Protein 4J1J (pdb70)

Nearest PDB structures (foldseek):
  4j1j-assembly1_D  TM=1.004E+00  e=3.277E-39  Leanyer virus
  3zl9-assembly1_D  TM=9.565E-01  e=1.093E-24  Schmallenberg virus
  3zl9-assembly1_B  TM=9.516E-01  e=1.833E-24  Schmallenberg virus
  3zl9-assembly1_C  TM=9.190E-01  e=1.093E-24  Schmallenberg virus
  3zl9-assembly1_A  TM=9.174E-01  e=1.344E-24  Schmallenberg virus

Radius of gyration: 32.78 Å; Cα contacts (8 Å, |Δi|>4): 1338; chains: 4; bounding box: 75×78×81 Å

Sequence (928 aa):
DFIYDDRPAAVSSTFNPEKGYMDFITAYGKNINADNVRIFFLNHKKAKDSLKGSPKVEVDLQFGTLRVKVVNNHNPRNRDNPVADNAITLHRLSGYLAKWCFDEIDHGQIEEAEVKSKVVIPLAEAKGCKWGDGVALYLAFAPGAEMFLKDFEFYPLAIDIQRVVKDGMDITFMRKVLKQRYGTKTADDWMISEVTAIQSAVKVVAKLPWAKAGFTAAAKNFLAKFNISVTGPDFIYDDRPAAVSSTFNPEKGYMDFITAYGKNINADNVRIFFLNHKKAKDSLKGSPKVEVDLQFGTLRVKVVNNHNPRNRDNPVADNAITLHRLSGYLAKWCFDEIDHGQIEEAEVKSKVVIPLAEAKGCKWGDGVALYLAFAPGAEMFLKDFEFYPLAIDIQRVVKDGMDITFMRKVLKQRYGTKTADDWMISEVTAIQSAVKVVAKLPWAKAGFTAAAKNFLAKFNISVPDFIYDDRPAAVSSTFNPEKGYMDFITAYGKNINADNVRIFFLNHKKAKDSLKGSPKVEVDLQFGTLRVKVVNNHNPRNRDNPVADNAITLHRLSGYLAKWCFDEIDHGQIEEAEVKSKVVIPLAEAKGCKWGDGVALYLAFAPGAEMFLKDFEFYPLAIDIQRVVKDGMDITFMRKVLKQRYGTKTADDWMISEVTAIQSAVKVVAKLPWAKAGFTAAAKNFLAKFNISVSTGPDFIYDDRPAAVSSTFNPEKGYMDFITAYGKNINADNVRIFFLNHKKAKDSLKGSPKVEVDLQFGTLRVKVVNNHNPRNRDNPVADNAITLHRLSGYLAKWCFDEIDHGQIEEAEVKSKVVIPLAEAKGCKWGDGVALYLAFAPGAEMFLKDFEFYPLAIDIQRVVKDGMDITFMRKVLKQRYGTKTADDWMISEVTAIQSAVKVVAKLPWAKAGFTAAAKNFLAKFNISV

InterPro domains:
  IPR001784 Bunyavirus nucleocapsid (N) protein [PF00952] (9-234)
  IPR001784 Bunyavirus nucleocapsid (N) protein [PIRSF003947] (6-234)
  IPR043011 Bunyavirus nucleocapsid (N) , C-terminal domain [G3DSA:1.10.472.180] (133-235)
  IPR043012 Bunyavirus nucleocapsid (N) , N-terminal domain [G3DSA:1.20.142.20] (1-132)

CATH classification: 1.20.142.20 (+1 more: 1.10.472.180)

Solvent-accessible surface area: 46114 Å² total; per-residue (Å²): 108,124,75,134,12,96,127,82,80,94,145,101,100,116,44,60,22,94,126,6,22,126,57,4,52,117,74,51,25,200,70,12,56,10,45,3,0,17,0,0,9,40,5,26,130,83,0,81,72,29,0,107,62,8,104,94,76,112,0,18,0,34,0,16,88,1,71,0,128,0,32,0,59,46,18,47,185,11,163,76,45,126,55,54,59,113,13,19,8,0,80,29,0,0,0,2,0,0,18,27,0,56,45,33,22,118,132,28,156,131,57,57,58,79,1,71,80,62,4,29,2,60,81,0,93,64,48,20,1,138,26,74,64,25,33,13,4,0,0,6,4,3,33,0,0,23,18,6,1,115,29,0,92,0,24,7,0,0,4,23,4,12,61,18,73,126,73,60,36,67,42,63,132,0,77,144,2,8,148,39,139,40,50,128,70,64,10,79,65,0,6,128,52,31,25,95,36,0,100,63,3,31,147,43,1,60,162,14,50,17,77,85,7,59,23,78,72,31,6,46,85,1,0,58,110,22,133,6,98,47,165,48,44,59,53,117,12,85,39,108,46,70,76,124,107,80,124,50,78,18,93,128,7,16,111,56,5,41,93,74,55,28,187,70,14,58,4,53,4,0,31,8,0,9,31,6,36,144,18,0,97,54,20,0,94,65,6,90,99,89,111,0,23,0,36,0,16,82,1,126,1,143,0,19,0,52,39,23,91,110,23,180,41,37,100,47,49,59,120,15,16,8,3,65,23,0,0,0,2,0,0,20,26,0,52,42,35,17,121,127,19,155,141,56,60,59,67,0,72,91,64,1,45,0,56,86,0,76,61,36,26,0,131,18,74,73,26,32,11,6,1,0,4,14,3,26,0,0,18,13,7,1,123,44,0,89,0,25,6,0,0,13,33,5,11,72,15,64,132,59,61,39,79,37,61,143,0,103,92,2,13,164,32,134,30,48,118,62,73,15,94,56,0,2,113,65,33,37,111,32,0,100,59,2,30,117,56,1,56,150,22,67,18,62,97,30,67,26,83,76,26,2,38,84,1,0,64,116,17,122,8,101,32,73,62,63,96,20,96,58,67,105,102,80,144,90,78,109,43,66,20,84,113,5,17,108,52,4,54,118,66,32,27,190,56,13,58,3,60,3,0,28,11,0,10,36,6,27,133,97,0,88,58,34,0,121,59,8,81,98,99,103,0,31,0,38,0,17,90,0,91,0,127,0,27,2,50,48,10,73,167,55,118,90,26,125,65,55,55,111,16,14,10,1,67,29,0,0,0,2,0,0,15,25,0,52,43,36,17,116,128,16,154,138,56,55,61,69,1,67,85,61,2,43,0,54,87,0,66,43,49,14,0,132,26,78,76,25,33,9,6,0,0,5,15,3,31,0,0,20,12,5,1,112,38,0,90,1,25,8,0,0,10,25,2,25,88,15,72,135,71,60,22,73,54,60,140,0,164,91,3,13,108,23,141,24,55,136,58,61,8,83,60,0,5,134,58,37,28,106,46,0,84,65,3,26,151,59,1,52,182,21,54,26,0,78,8,67,17,82,86,27,2,74,81,1,3,60,107,15,143,14,97,50,151,112,44,41,57,57,107,21,94,24,67,67,52,75,143,76,92,97,46,60,14,92,113,7,23,123,54,3,51,100,72,24,27,188,80,15,51,3,55,3,0,40,11,0,13,60,12,24,137,70,1,88,48,44,4,130,60,27,112,120,89,113,6,27,1,25,0,26,87,0,74,0,136,1,28,1,46,57,16,85,197,11,152,27,87,78,55,57,53,120,13,17,9,3,69,30,0,0,0,2,0,0,19,25,0,52,44,38,17,123,126,18,142,130,53,68,60,65,1,68,85,69,1,43,3,64,80,0,80,53,40,22,0,144,24,78,69,27,32,8,6,0,0,6,16,2,36,0,0,17,12,6,1,106,39,0,92,2,23,5,0,0,7,23,2,13,76,17,80,102,65,62,30,67,26,39,136,0,100,95,1,15,138,28,126,26,47,142,59,56,7,95,59,0,6,106,52,30,16,102,34,0,85,63,4,25,131,60,0,40,147,15,52,3,47,86,14,52,23,74,77,33,3,77,90,3,0,53,118,23,142,9,107,21

Foldseek 3Di:
DPDDDDDDDDDDDPAALVVLLVLVCVVFVVPDALQLLQQLLVCLVVVLVVLLVDPDQWDWDGRPNGTDTAGRCNHPNNVSDDADSNHHHSLSVQLSSLVVLLVQCVVDDVSVCSNLVRHDHCQQLLQPHHCVLDSLLRSLSTRNVLLACQSSQVLVVLVVVCCCVPVVDDCVVNVVSQQHAHVPHGNVGCVPVVVPSNVVSNVSSVPTCGVPHPADPVRQVVCVVVVDHD/DDDPDDDDLAADPDDDDAALVVLLVLVCVVFVVPDALQLLQQLLVCLVVVLVVLLVDPDQWDWDGRPNGTDIAGRCRHPPNVSDDADSNHHHSLSVQLSSLVVLLVQLVVDDVSVCRNLVRHDHVQCVLQPHHCVLDSLLSSLSTRNVLLACQSSQNQVVLVVVCCCVPVVDPCVVNVVSLQHAHVPHGSVGCVPVVVVSNVVSNVSSVPINGNVHPADVVRQVVCVVVVHHD/DPDDDDDLDDDDDDPAALVVLLVLVCVVQVVPDALQLQQQLLVCLVVVLVVLLVDPDQWDWDQRPNGTDIAGRLRHPVRVRPDDDSNGHHSLSVQQSSLVVLLVLCVVDDVSVVSNLVRHDRLQCVQLPHHCVLDSLQRSLSTRNVLLACQSSQVLVVLLVVCCCVPVVDPCVVNVVSQQHAHVPHGSVGCVPVPVVSNVVSNVSSVPTNHQSDDDDPVRCVVVVVVVDDD/DPDDPDDDDALPPDDPPPAALVVLLVLVCVVFVVPDALQQQQQLLVCLVVVLVVLLPDDDQWDWDDRPNGIDTAGRCRHPPNVSDPADNNGHHSLSVQQSSLVVLLVQCVVDDVSVCSNQVRHDRVQLVLQPHHCVLDSLLSSLSTRNVLLACQSSQNNVVLVLVCCCVPVVDDCVVNVVSQQHAHVPHGSVGCVPVVVPSNVVSNVSSVPINGNVPPDPPVRCVVCVVVVHHD

Secondary structure (DSSP, 8-state):
---SEEE-----SS-----HHHHHHHHHHHHGGG--HHHHHHHHHHHHHHHHHHHH---SEEEEEETTEEEEEE----STT------TT---HHHHHHHHHHHHHHHHHT-HHHHHHHHHH---HHHHTTT--GGG-HHHHHHTSTTGGGGTTTTTTHHHHHHHHHHHHH---GGGGTTTTT--BTTB-HHHHHHH-HHHHHHHHHHHHTS-GGGTT--HHHHHHHHTTT---/--EEE------PPP---HHHHHHHHHHHHGGG--HHHHHHHHHHHHHHHHHHHH---SEEEEEETTEEEEEE---STTTTTS---TT---HHHHHHHHHHHHHHHHHT-HHHHHHHHHH---HHHHTTT--GGG-HHHHHHTSTTGGGGTTTTTTHHHHHHHHHHHTT---GGGGTTTTT--BTTB-HHHHHHH-HHHHHHHHHHHHTS--SSS---HHHHHHHHTTT---/----SEEE------S-----HHHHHHHHHHHHGGG--HHHHHHHHHHHHHHHHHHHH---SEEEEEETTEEEEEE--SSTTGGGS---TT---HHHHHHHHHHHHHHHHHT-HHHHHHHHHH---HHHHTTT--GGG-HHHHHTTSTTGGGGTTTTTTHHHHHHHHHHHTT---GGGGTTTTS--BTTB-HHHHHHH-HHHHHHHHHHHHTS-GGGTT--HHHHHHHHTTT---/--EEE-----------HHHHHHHHHHHHGGG--HHHHHHHHHHHHHHHHHHHH---SEEEEEETTEEEEEE--SSTTTTT----TT---HHHHHHHHHHHHHHHHHT-HHHHHHHHHH---HHHHTTT--GGG-HHHHHHTSTTGGGGTTTTTTHHHHHHHHHHHTT---GGGGTTTTS--BTTB-HHHHHHHTHHHHHHHHHHHHTS-GGGTT--HHHHHHHHTTT---

Structure (mmCIF, N/CA/C/O backbone):
data_4J1J
#
_entry.id   4J1J
#
_cell.length_a   50.403
_cell.length_b   73.199
_cell.length_c   77.905
_cell.angle_alpha   70.89
_cell.angle_beta   82.54
_cell.angle_gamma   73.73
#
_symmetry.space_group_name_H-M   'P 1'
#
loop_
_entity.id
_entity.type
_entity.pdbx_description
1 polymer Nucleocapsid
2 polymer "DNA (5'-D(P*AP*CP*CP*AP*AP*AP*CP*AP*AP*CP*CP*CP*AP*CP*CP*CP*A)-3')"
3 water water
#
loop_
_atom_site.group_PDB
_atom_site.id
_atom_site.type_symbol
_atom_site.label_atom_id
_atom_site.label_alt_id
_atom_site.label_comp_id
_atom_site.label_asym_id
_atom_site.label_entity_id
_atom_site.label_seq_id
_atom_site.pdbx_PDB_ins_code
_atom_site.Cartn_x
_atom_site.Cartn_y
_atom_site.Cartn_z
_atom_site.occupancy
_atom_site.B_iso_or_equiv
_atom_site.auth_seq_id
_atom_site.auth_comp_id
_atom_site.auth_asym_id
_atom_site.auth_atom_id
_atom_site.pdbx_PDB_model_num
ATOM 1 N N . ASP A 1 6 ? -49.246 5.177 9.269 1.00 93.05 6 ASP D N 1
ATOM 2 C CA . ASP A 1 6 ? -48.083 4.343 8.996 1.00 96.39 6 ASP D CA 1
ATOM 3 C C . ASP A 1 6 ? -46.808 5.136 9.269 1.00 88.94 6 ASP D C 1
ATOM 4 O O . ASP A 1 6 ? -46.767 6.337 9.012 1.00 88.20 6 ASP D O 1
ATOM 9 N N . PHE A 1 7 ? -45.786 4.502 9.839 1.00 84.41 7 PHE D N 1
ATOM 10 C CA . PHE A 1 7 ? -45.897 3.205 10.487 1.00 88.05 7 PHE D CA 1
ATOM 11 C C . PHE A 1 7 ? -45.498 3.466 11.931 1.00 86.66 7 PHE D C 1
ATOM 12 O O . PHE A 1 7 ? -45.859 2.719 12.839 1.00 92.29 7 PHE D O 1
ATOM 20 N N . ILE A 1 8 ? -44.755 4.551 12.122 1.00 78.89 8 ILE D N 1
ATOM 21 C CA . ILE A 1 8 ? -44.380 5.038 13.442 1.00 75.30 8 ILE D CA 1
ATOM 22 C C . ILE A 1 8 ? -44.446 6.559 13.318 1.00 68.98 8 ILE D C 1
ATOM 23 O O . ILE A 1 8 ? -43.993 7.123 12.319 1.00 69.43 8 ILE D O 1
ATOM 28 N N . TYR A 1 9 ? -44.983 7.228 14.333 1.00 65.85 9 TYR D N 1
ATOM 29 C CA . TYR A 1 9 ? -45.288 8.652 14.233 1.00 65.58 9 TYR D CA 1
ATOM 30 C C . TYR A 1 9 ? -44.635 9.373 15.396 1.00 72.34 9 TYR D C 1
ATOM 31 O O . TYR A 1 9 ? -44.562 8.849 16.508 1.00 74.17 9 TYR D O 1
ATOM 40 N N . ASP A 1 10 ? -44.183 10.591 15.126 1.00 68.19 10 ASP D N 1
ATOM 41 C CA . ASP A 1 10 ? -43.397 11.352 16.079 1.00 67.05 10 ASP D CA 1
ATOM 42 C C . ASP A 1 10 ? -43.746 12.824 15.901 1.00 68.72 10 ASP D C 1
ATOM 43 O O . ASP A 1 10 ? -43.947 13.295 14.775 1.00 64.24 10 ASP D O 1
ATOM 48 N N . ASP A 1 11 ? -43.867 13.533 17.021 1.00 66.60 11 ASP D N 1
ATOM 49 C CA . ASP A 1 11 ? -44.505 14.835 17.013 1.00 61.27 11 ASP D CA 1
ATOM 50 C C . ASP A 1 11 ? -43.869 15.851 17.970 1.00 62.92 11 ASP D C 1
ATOM 51 O O . ASP A 1 11 ? -43.006 15.518 18.787 1.00 68.40 11 ASP D O 1
ATOM 56 N N . ARG A 1 12 ? -44.288 17.089 17.785 1.00 59.99 12 ARG D N 1
ATOM 57 C CA . ARG A 1 12 ? -43.871 18.137 18.671 1.00 63.12 12 ARG D CA 1
ATOM 58 C C . ARG A 1 12 ? -44.574 18.112 20.001 1.00 69.57 12 ARG D C 1
ATOM 59 O O . ARG A 1 12 ? -45.768 17.878 20.087 1.00 76.78 12 ARG D O 1
ATOM 67 N N . PRO A 1 13 ? -43.813 18.397 21.037 1.00 73.96 13 PRO D N 1
ATOM 68 C CA . PRO A 1 13 ? -44.351 18.645 22.382 1.00 77.17 13 PRO D CA 1
ATOM 69 C C . PRO A 1 13 ? -44.697 20.129 22.563 1.00 74.53 13 PRO D C 1
ATOM 70 O O . PRO A 1 13 ? -45.521 20.632 21.799 1.00 69.89 13 PRO D O 1
ATOM 74 N N . ALA A 1 14 ? -44.100 20.798 23.555 1.00 80.11 14 ALA D N 1
ATOM 75 C CA . ALA A 1 14 ? -44.064 22.271 23.606 1.00 75.37 14 ALA D CA 1
ATOM 76 C C . ALA A 1 14 ? -43.038 22.802 24.627 1.00 75.37 14 ALA D C 1
ATOM 77 O O . ALA A 1 14 ? -42.116 22.088 25.011 1.00 79.23 14 ALA D O 1
ATOM 79 N N . ALA A 1 15 ? -43.190 24.065 25.032 1.00 79.49 15 ALA D N 1
ATOM 80 C CA . ALA A 1 15 ? -42.305 24.717 26.013 1.00 79.70 15 ALA D CA 1
ATOM 81 C C . ALA A 1 15 ? -43.079 25.562 27.041 1.00 87.66 15 ALA D C 1
ATOM 82 O O . ALA A 1 15 ? -43.387 26.723 26.771 1.00 87.24 15 ALA D O 1
ATOM 84 N N . VAL A 1 16 ? -43.398 25.002 28.208 1.00 84.03 16 VAL D N 1
ATOM 85 C CA . VAL A 1 16 ? -44.197 25.730 29.202 1.00 83.09 16 VAL D CA 1
ATOM 86 C C . VAL A 1 16 ? -43.447 25.954 30.536 1.00 86.40 16 VAL D C 1
ATOM 87 O O . VAL A 1 16 ? -42.493 25.239 30.842 1.00 90.09 16 VAL D O 1
ATOM 91 N N . SER A 1 17 ? -43.883 26.949 31.313 1.00 79.48 17 SER D N 1
ATOM 92 C CA . SER A 1 17 ? -43.248 27.329 32.578 1.00 79.70 17 SER D CA 1
ATOM 93 C C . SER A 1 17 ? -44.003 26.737 33.776 1.00 82.93 17 SER D C 1
ATOM 94 O O . SER A 1 17 ? -45.208 26.497 33.704 1.00 84.93 17 SER D O 1
ATOM 97 N N . SER A 1 18 ? -43.312 26.589 34.908 1.00 81.53 18 SER D N 1
ATOM 98 C CA . SER A 1 18 ? -43.854 25.895 36.094 1.00 80.31 18 SER D CA 1
ATOM 99 C C . SER A 1 18 ? -44.581 26.763 37.113 1.00 77.90 18 SER D C 1
ATOM 100 O O . SER A 1 18 ? -44.026 27.697 37.663 1.00 77.87 18 SER D O 1
ATOM 103 N N . THR A 1 19 ? -45.836 26.424 37.354 1.00 68.66 19 THR D N 1
ATOM 104 C CA . THR A 1 19 ? -46.632 27.105 38.353 1.00 70.17 19 THR D CA 1
ATOM 105 C C . THR A 1 19 ? -46.737 26.322 39.661 1.00 67.32 19 THR D C 1
ATOM 106 O O . THR A 1 19 ? -47.313 26.807 40.624 1.00 59.08 19 THR D O 1
ATOM 110 N N . PHE A 1 20 ? -46.176 25.119 39.685 1.00 66.33 20 PHE D N 1
ATOM 111 C CA . PHE A 1 20 ? -46.424 24.172 40.748 1.00 57.93 20 PHE D CA 1
ATOM 112 C C . PHE A 1 20 ? -45.974 24.695 42.103 1.00 56.89 20 PHE D C 1
ATOM 113 O O . PHE A 1 20 ? -44.876 25.189 42.268 1.00 55.32 20 PHE D O 1
ATOM 121 N N . ASN A 1 21 ? -46.870 24.568 43.066 1.00 51.56 21 ASN D N 1
ATOM 122 C CA . ASN A 1 21 ? -46.644 24.960 44.451 1.00 51.43 21 ASN D CA 1
ATOM 123 C C . ASN A 1 21 ? -46.813 23.774 45.390 1.00 51.62 21 ASN D C 1
ATOM 124 O O . ASN A 1 21 ? -47.918 23.258 45.552 1.00 51.53 21 ASN D O 1
ATOM 129 N N . PRO A 1 22 ? -45.707 23.338 46.007 1.00 50.82 22 PRO D N 1
ATOM 130 C CA . PRO A 1 22 ? -45.651 22.152 46.869 1.00 49.79 22 PRO D CA 1
ATOM 131 C C . PRO A 1 22 ? -46.617 22.241 48.046 1.00 49.05 22 PRO D C 1
ATOM 132 O O . PRO A 1 22 ? -47.138 21.214 48.473 1.00 41.73 22 PRO D O 1
ATOM 136 N N . GLU A 1 23 ? -46.828 23.442 48.574 1.00 51.97 23 GLU D N 1
ATOM 137 C CA . GLU A 1 23 ? -47.761 23.637 49.681 1.00 52.31 23 GLU D CA 1
ATOM 138 C C . GLU A 1 23 ? -49.194 23.336 49.252 1.00 46.89 23 GLU D C 1
ATOM 139 O O . GLU A 1 23 ? -49.942 22.645 49.953 1.00 49.39 23 GLU D O 1
ATOM 145 N N . LYS A 1 24 ? -49.558 23.840 48.079 1.00 49.38 24 LYS D N 1
ATOM 146 C CA . LYS A 1 24 ? -50.892 23.653 47.528 1.00 48.36 24 LYS D CA 1
ATOM 147 C C . LYS A 1 24 ? -51.076 22.179 47.179 1.00 48.31 24 LYS D C 1
ATOM 148 O O . LYS A 1 24 ? -52.109 21.571 47.486 1.00 48.78 24 LYS D O 1
ATOM 154 N N . GLY A 1 25 ? -50.055 21.611 46.544 1.00 46.43 25 GLY D N 1
ATOM 155 C CA . GLY A 1 25 ? -50.052 20.205 46.185 1.00 47.81 25 GLY D CA 1
ATOM 156 C C . GLY A 1 25 ? -50.229 19.305 47.395 1.00 49.47 25 GLY D C 1
ATOM 157 O O . GLY A 1 25 ? -50.966 18.317 47.339 1.00 51.61 25 GLY D O 1
ATOM 158 N N . TYR A 1 26 ? -49.543 19.650 48.485 1.00 47.90 26 TYR D N 1
ATOM 159 C CA . TYR A 1 26 ? -49.616 18.887 49.731 1.00 39.64 26 TYR D CA 1
ATOM 160 C C . TYR A 1 26 ? -50.998 18.986 50.346 1.00 44.83 26 TYR D C 1
ATOM 161 O O . TYR A 1 26 ? -51.556 17.978 50.766 1.00 43.65 26 TYR D O 1
ATOM 170 N N . MET A 1 27 ? -51.533 20.201 50.420 1.00 47.95 27 MET D N 1
ATOM 171 C CA . MET A 1 27 ? -52.848 20.416 51.021 1.00 42.72 27 MET D CA 1
ATOM 172 C C . MET A 1 27 ? -53.913 19.618 50.258 1.00 50.64 27 MET D C 1
ATOM 173 O O . MET A 1 27 ? -54.770 18.949 50.857 1.00 49.54 27 MET D O 1
ATOM 178 N N . ASP A 1 28 ? -53.829 19.674 48.930 1.00 53.71 28 ASP D N 1
ATOM 179 C CA . ASP A 1 28 ? -54.741 18.936 48.063 1.00 52.91 28 ASP D CA 1
ATOM 180 C C . ASP A 1 28 ? -54.592 17.430 48.288 1.00 53.99 28 ASP D C 1
ATOM 181 O O . ASP A 1 28 ? -55.585 16.703 48.392 1.00 55.42 28 ASP D O 1
ATOM 186 N N . PHE A 1 29 ? -53.342 16.974 48.366 1.00 51.04 29 PHE D N 1
ATOM 187 C CA . PHE A 1 29 ? -53.041 15.554 48.553 1.00 48.08 29 PHE D CA 1
ATOM 188 C C . PHE A 1 29 ? -53.614 15.042 49.870 1.00 47.67 29 PHE D C 1
ATOM 189 O O . PHE A 1 29 ? -54.169 13.943 49.930 1.00 47.95 29 PHE D O 1
ATOM 197 N N . ILE A 1 30 ? -53.475 15.845 50.920 1.00 46.41 30 ILE D N 1
ATOM 198 C CA . ILE A 1 30 ? -53.996 15.499 52.240 1.00 42.72 30 ILE D CA 1
ATOM 199 C C . ILE A 1 30 ? -55.520 15.451 52.200 1.00 50.52 30 ILE D C 1
ATOM 200 O O . ILE A 1 30 ? -56.139 14.586 52.824 1.00 52.82 30 ILE D O 1
ATOM 205 N N . THR A 1 31 ? -56.123 16.379 51.460 1.00 52.70 31 THR D N 1
ATOM 206 C CA . THR A 1 31 ? -57.577 16.400 51.347 1.00 48.40 31 THR D CA 1
ATOM 207 C C . THR A 1 31 ? -58.062 15.138 50.634 1.00 49.57 31 THR D C 1
ATOM 208 O O . THR A 1 31 ? -59.100 14.578 50.987 1.00 63.76 31 THR D O 1
ATOM 212 N N . ALA A 1 32 ? -57.299 14.682 49.644 1.00 49.02 32 ALA D N 1
ATOM 213 C CA . ALA A 1 32 ? -57.725 13.546 48.828 1.00 49.40 32 ALA D CA 1
ATOM 214 C C . ALA A 1 32 ? -57.437 12.165 49.430 1.00 53.61 32 ALA D C 1
ATOM 215 O O . ALA A 1 32 ? -58.196 11.224 49.197 1.00 56.58 32 ALA D O 1
ATOM 217 N N . TYR A 1 33 ? -56.361 12.039 50.205 1.00 55.01 33 TYR D N 1
ATOM 218 C CA . TYR A 1 33 ? -55.925 10.719 50.672 1.00 47.91 33 TYR D CA 1
ATOM 219 C C . TYR A 1 33 ? -55.679 10.608 52.181 1.00 45.48 33 TYR D C 1
ATOM 220 O O . TYR A 1 33 ? -55.352 9.531 52.676 1.00 46.25 33 TYR D O 1
ATOM 229 N N . GLY A 1 34 ? -55.845 11.708 52.908 1.00 40.55 34 GLY D N 1
ATOM 230 C CA . GLY A 1 34 ? -55.440 11.771 54.305 1.00 41.29 34 GLY D CA 1
ATOM 231 C C . GLY A 1 34 ? -56.062 10.778 55.273 1.00 46.91 34 GLY D C 1
ATOM 232 O O . GLY A 1 34 ? -55.480 10.476 56.316 1.00 47.32 34 GLY D O 1
ATOM 233 N N . LYS A 1 35 ? -57.238 10.262 54.931 1.00 47.57 35 LYS D N 1
ATOM 234 C CA . LYS A 1 35 ? -57.952 9.339 55.810 1.00 49.05 35 LYS D CA 1
ATOM 235 C C . LYS A 1 35 ? -57.202 8.019 55.976 1.00 50.10 35 LYS D C 1
ATOM 236 O O . LYS A 1 35 ? -57.307 7.361 57.012 1.00 56.73 35 LYS D O 1
ATOM 242 N N . ASN A 1 36 ? -56.426 7.646 54.964 1.00 44.79 36 ASN D N 1
ATOM 243 C CA . ASN A 1 36 ? -55.713 6.377 54.993 1.00 47.10 36 ASN D CA 1
ATOM 244 C C . ASN A 1 36 ? -54.211 6.563 55.180 1.00 43.33 36 ASN D C 1
ATOM 245 O O . ASN A 1 36 ? -53.434 5.626 54.993 1.00 41.01 36 ASN D O 1
ATOM 250 N N . ILE A 1 37 ? -53.802 7.769 55.561 1.00 36.54 37 ILE D N 1
ATOM 251 C CA . ILE A 1 37 ? -52.403 8.007 55.885 1.00 40.25 37 ILE D CA 1
ATOM 252 C C . ILE A 1 37 ? -52.211 7.825 57.380 1.00 39.88 37 ILE D C 1
ATOM 253 O O . ILE A 1 37 ? -52.819 8.524 58.192 1.00 39.29 37 ILE D O 1
ATOM 258 N N . ASN A 1 38 ? -51.364 6.864 57.727 1.00 37.31 38 ASN D N 1
ATOM 259 C CA . ASN A 1 38 ? -50.983 6.603 59.105 1.00 38.52 38 ASN D CA 1
ATOM 260 C C . ASN A 1 38 ? -49.532 6.148 59.150 1.00 45.57 38 ASN D C 1
ATOM 261 O O . ASN A 1 38 ? -48.938 5.859 58.111 1.00 40.87 38 ASN D O 1
ATOM 266 N N . ALA A 1 39 ? -48.966 6.083 60.349 1.00 39.14 39 ALA D N 1
ATOM 267 C CA . ALA A 1 39 ? -47.552 5.763 60.510 1.00 38.15 39 ALA D CA 1
ATOM 268 C C . ALA A 1 39 ? -47.185 4.400 59.924 1.00 38.79 39 ALA D C 1
ATOM 269 O O . ALA A 1 39 ? -46.074 4.206 59.432 1.00 37.45 39 ALA D O 1
ATOM 271 N N . ASP A 1 40 ? -48.126 3.462 59.984 1.00 44.51 40 ASP D N 1
ATOM 272 C CA . ASP A 1 40 ? -47.911 2.116 59.465 1.00 44.38 40 ASP D CA 1
ATOM 273 C C . ASP A 1 40 ? -47.701 2.135 57.946 1.00 39.65 40 ASP D C 1
ATOM 274 O O . ASP A 1 40 ? -46.674 1.660 57.427 1.00 45.98 40 ASP D O 1
ATOM 279 N N . ASN A 1 41 ? -48.674 2.711 57.243 1.00 40.96 41 ASN D N 1
ATOM 280 C CA . ASN A 1 41 ? -48.644 2.784 55.786 1.00 44.37 41 ASN D CA 1
ATOM 281 C C . ASN A 1 41 ? -47.444 3.594 55.295 1.00 39.74 41 ASN D C 1
ATOM 282 O O . ASN A 1 41 ? -46.851 3.280 54.263 1.00 39.72 41 ASN D O 1
ATOM 287 N N . VAL A 1 42 ? -47.090 4.636 56.047 1.00 35.96 42 VAL D N 1
ATOM 288 C CA . VAL A 1 42 ? -45.962 5.504 55.707 1.00 35.50 42 VAL D CA 1
ATOM 289 C C . VAL A 1 42 ? -44.644 4.746 55.876 1.00 36.50 42 VAL D C 1
ATOM 290 O O . VAL A 1 42 ? -43.744 4.852 55.032 1.00 41.82 42 VAL D O 1
ATOM 294 N N . ARG A 1 43 ? -44.537 3.982 56.963 1.00 36.37 43 ARG D N 1
ATOM 295 C CA . ARG A 1 43 ? -43.397 3.087 57.154 1.00 43.14 43 ARG D CA 1
ATOM 296 C C . ARG A 1 43 ? -43.230 2.186 55.944 1.00 42.08 43 ARG D C 1
ATOM 297 O O . ARG A 1 43 ? -42.136 2.078 55.369 1.00 43.83 43 ARG D O 1
ATOM 305 N N . ILE A 1 44 ? -44.335 1.556 55.554 1.00 37.85 44 ILE D N 1
ATOM 306 C CA . ILE A 1 44 ? -44.334 0.670 54.395 1.00 45.31 44 ILE D CA 1
ATOM 307 C C . ILE A 1 44 ? -43.855 1.412 53.145 1.00 41.78 44 ILE D C 1
ATOM 308 O O . ILE A 1 44 ? -43.033 0.890 52.379 1.00 41.37 44 ILE D O 1
ATOM 313 N N . PHE A 1 45 ? -44.347 2.636 52.955 1.00 41.26 45 PHE D N 1
ATOM 314 C CA . PHE A 1 45 ? -43.939 3.435 51.803 1.00 41.15 45 PHE D CA 1
ATOM 315 C C . PHE A 1 45 ? -42.436 3.635 51.772 1.00 40.77 45 PHE D C 1
ATOM 316 O O . PHE A 1 45 ? -41.790 3.327 50.778 1.00 40.45 45 PHE D O 1
ATOM 324 N N . PHE A 1 46 ? -41.887 4.164 52.859 1.00 42.56 46 PHE D N 1
ATOM 325 C CA . PHE A 1 46 ? -40.465 4.483 52.889 1.00 38.72 46 PHE D CA 1
ATOM 326 C C . PHE A 1 46 ? -39.568 3.249 52.799 1.00 42.61 46 PHE D C 1
ATOM 327 O O . PHE A 1 46 ? -38.447 3.333 52.295 1.00 35.12 46 PHE D O 1
ATOM 335 N N . LEU A 1 47 ? -40.055 2.104 53.265 1.00 42.76 47 LEU D N 1
ATOM 336 C CA . LEU A 1 47 ? -39.261 0.884 53.141 1.00 50.82 47 LEU D CA 1
ATOM 337 C C . LEU A 1 47 ? -39.382 0.256 51.751 1.00 52.37 47 LEU D C 1
ATOM 338 O O . LEU A 1 47 ? -38.524 -0.528 51.342 1.00 51.71 47 LEU D O 1
ATOM 343 N N . ASN A 1 48 ? -40.431 0.617 51.017 1.00 46.05 48 ASN D N 1
ATOM 344 C CA . ASN A 1 48 ? -40.651 0.030 49.697 1.00 44.08 48 ASN D CA 1
ATOM 345 C C . ASN A 1 48 ? -40.568 1.034 48.540 1.00 45.13 48 ASN D C 1
ATOM 346 O O . ASN A 1 48 ? -40.994 0.731 47.421 1.00 55.84 48 ASN D O 1
ATOM 351 N N . HIS A 1 49 ? -40.015 2.218 48.802 1.00 44.55 49 HIS D N 1
ATOM 352 C CA . HIS A 1 49 ? -39.910 3.253 47.772 1.00 45.56 49 HIS D CA 1
ATOM 353 C C . HIS A 1 49 ? -39.121 2.796 46.557 1.00 49.55 49 HIS D C 1
ATOM 354 O O . HIS A 1 49 ? -39.618 2.849 45.434 1.00 56.21 49 HIS D O 1
ATOM 361 N N . LYS A 1 50 ? -37.885 2.369 46.790 1.00 47.59 50 LYS D N 1
ATOM 362 C CA . LYS A 1 50 ? -37.007 1.905 45.719 1.00 59.21 50 LYS D CA 1
ATOM 363 C C . LYS A 1 50 ? -37.661 0.777 44.923 1.00 58.54 50 LYS D C 1
ATOM 364 O O . LYS A 1 50 ? -37.581 0.753 43.697 1.00 57.59 50 LYS D O 1
ATOM 370 N N . LYS A 1 51 ? -38.293 -0.160 45.623 1.00 56.57 51 LYS D N 1
ATOM 371 C CA . LYS A 1 51 ? -38.967 -1.282 44.973 1.00 55.70 51 LYS D CA 1
ATOM 372 C C . LYS A 1 51 ? -40.078 -0.794 44.039 1.00 52.46 51 LYS D C 1
ATOM 373 O O . LYS A 1 51 ? -40.181 -1.234 42.881 1.00 55.47 51 LYS D O 1
ATOM 379 N N . ALA A 1 52 ? -40.881 0.137 44.543 1.00 49.13 52 ALA D N 1
ATOM 380 C CA . ALA A 1 52 ? -41.975 0.714 43.771 1.00 54.85 52 ALA D CA 1
ATOM 381 C C . ALA A 1 52 ? -41.419 1.434 42.554 1.00 53.11 52 ALA D C 1
ATOM 382 O O . ALA A 1 52 ? -42.017 1.441 41.475 1.00 57.83 52 ALA D O 1
ATOM 384 N N . LYS A 1 53 ? -40.256 2.037 42.752 1.00 55.52 53 LYS D N 1
ATOM 385 C CA . LYS A 1 53 ? -39.564 2.780 41.716 1.00 58.23 53 LYS D CA 1
ATOM 386 C C . LYS A 1 53 ? -39.143 1.842 40.590 1.00 62.92 53 LYS D C 1
ATOM 387 O O . LYS A 1 53 ? -39.385 2.126 39.418 1.00 68.60 53 LYS D O 1
ATOM 393 N N . ASP A 1 54 ? -38.482 0.743 40.950 1.00 60.95 54 ASP D N 1
ATOM 394 C CA . ASP A 1 54 ? -38.056 -0.253 39.970 1.00 56.73 54 ASP D CA 1
ATOM 395 C C . ASP A 1 54 ? -39.240 -0.831 39.205 1.00 60.50 54 ASP D C 1
ATOM 396 O O . ASP A 1 54 ? -39.165 -1.028 37.990 1.00 70.15 54 ASP D O 1
ATOM 401 N N . SER A 1 55 ? -40.332 -1.106 39.916 1.00 56.38 55 SER D N 1
ATOM 402 C CA . SER A 1 55 ? -41.540 -1.607 39.265 1.00 59.88 55 SER D CA 1
ATOM 403 C C . SER A 1 55 ? -42.096 -0.574 38.286 1.00 63.93 55 SER D C 1
ATOM 404 O O . SER A 1 55 ? -42.615 -0.931 37.227 1.00 67.90 55 SER D O 1
ATOM 407 N N . LEU A 1 56 ? -41.988 0.704 38.647 1.00 57.97 56 LEU D N 1
ATOM 408 C CA . LEU A 1 56 ? -42.411 1.794 37.765 1.00 66.83 56 LEU D CA 1
ATOM 409 C C . LEU A 1 56 ? -41.545 1.875 36.505 1.00 73.31 56 LEU D C 1
ATOM 410 O O . LEU A 1 56 ? -42.041 2.118 35.401 1.00 72.18 56 LEU D O 1
ATOM 415 N N . LYS A 1 57 ? -40.243 1.679 36.687 1.00 71.25 57 LYS D N 1
ATOM 416 C CA . LYS A 1 57 ? -39.297 1.608 35.583 1.00 73.75 57 LYS D CA 1
ATOM 417 C C . LYS A 1 57 ? -39.609 0.401 34.700 1.00 77.05 57 LYS D C 1
ATOM 418 O O . LYS A 1 57 ? -39.337 0.401 33.498 1.00 79.91 57 LYS D O 1
ATOM 424 N N . GLY A 1 58 ? -40.207 -0.617 35.310 1.00 72.29 58 GLY D N 1
ATOM 425 C CA . GLY A 1 58 ? -40.619 -1.814 34.601 1.00 71.84 58 GLY D CA 1
ATOM 426 C C . GLY A 1 58 ? -41.981 -1.736 33.932 1.00 72.84 58 GLY D C 1
ATOM 427 O O . GLY A 1 58 ? -42.220 -2.405 32.927 1.00 75.75 58 GLY D O 1
ATOM 428 N N . SER A 1 59 ? -42.873 -0.921 34.487 1.00 76.60 59 SER D N 1
ATOM 429 C CA . SER A 1 59 ? -44.255 -0.865 34.017 1.00 74.52 59 SER D CA 1
ATOM 430 C C . SER A 1 59 ? -44.385 0.023 32.779 1.00 80.66 59 SER D C 1
ATOM 431 O O . SER A 1 59 ? -43.632 0.982 32.622 1.00 80.77 59 SER D O 1
ATOM 434 N N . PRO A 1 60 ? -45.342 -0.301 31.892 1.00 81.66 60 PRO D N 1
ATOM 435 C CA . PRO A 1 60 ? -45.584 0.478 30.678 1.00 73.62 60 PRO D CA 1
ATOM 436 C C . PRO A 1 60 ? -46.706 1.469 30.917 1.00 76.73 60 PRO D C 1
ATOM 437 O O . PRO A 1 60 ? -46.910 2.393 30.127 1.00 77.91 60 PRO D O 1
ATOM 441 N N . LYS A 1 61 ? -47.430 1.262 32.013 1.00 74.87 61 LYS D N 1
ATOM 442 C CA . LYS A 1 61 ? -48.603 2.054 32.329 1.00 71.96 61 LYS D CA 1
ATOM 443 C C . LYS A 1 61 ? -48.216 3.491 32.645 1.00 75.12 61 LYS D C 1
ATOM 444 O O . LYS A 1 61 ? -47.108 3.759 33.107 1.00 75.19 61 LYS D O 1
ATOM 450 N N . VAL A 1 62 ? -49.141 4.410 32.396 1.00 77.59 62 VAL D N 1
ATOM 451 C CA . VAL A 1 62 ? -48.903 5.828 32.631 1.00 74.00 62 VAL D CA 1
ATOM 452 C C . VAL A 1 62 ? -49.309 6.217 34.045 1.00 74.01 62 VAL D C 1
ATOM 453 O O . VAL A 1 62 ? -48.585 6.929 34.740 1.00 69.44 62 VAL D O 1
ATOM 457 N N . GLU A 1 63 ? -50.468 5.726 34.471 1.00 71.97 63 GLU D N 1
ATOM 458 C CA . GLU A 1 63 ? -50.941 5.959 35.826 1.00 67.23 63 GLU D CA 1
ATOM 459 C C . GLU A 1 63 ? -51.077 4.616 36.527 1.00 70.62 63 GLU D C 1
ATOM 460 O O . GLU A 1 63 ? -51.748 3.704 36.041 1.00 73.97 63 GLU D O 1
ATOM 466 N N . VAL A 1 64 ? -50.388 4.482 37.652 1.00 60.58 64 VAL D N 1
ATOM 467 C CA . VAL A 1 64 ? -50.342 3.212 38.364 1.00 62.35 64 VAL D CA 1
ATOM 468 C C . VAL A 1 64 ? -51.008 3.305 39.732 1.00 61.88 64 VAL D C 1
ATOM 469 O O . VAL A 1 64 ? -50.871 4.307 40.440 1.00 62.19 64 VAL D O 1
ATOM 473 N N . ASP A 1 65 ? -51.746 2.258 40.091 1.00 58.85 65 ASP D N 1
ATOM 474 C CA . ASP A 1 65 ? -52.404 2.201 41.386 1.00 56.21 65 ASP D CA 1
ATOM 475 C C . ASP A 1 65 ? -51.479 1.456 42.331 1.00 54.38 65 ASP D C 1
ATOM 476 O O . ASP A 1 65 ? -51.247 0.256 42.175 1.00 54.53 65 ASP D O 1
ATOM 481 N N . LEU A 1 66 ? -50.938 2.181 43.305 1.00 47.92 66 LEU D N 1
ATOM 482 C CA . LEU A 1 66 ? -50.020 1.574 44.254 1.00 49.71 66 LEU D CA 1
ATOM 483 C C . LEU A 1 66 ? -50.723 1.455 45.591 1.00 50.22 66 LEU D C 1
ATOM 484 O O . LEU A 1 66 ? -51.567 2.285 45.935 1.00 51.66 66 LEU D O 1
ATOM 489 N N . GLN A 1 67 ? -50.376 0.421 46.346 1.00 43.77 67 GLN D N 1
ATOM 490 C CA . GLN A 1 67 ? -50.948 0.240 47.669 1.00 52.58 67 GLN D CA 1
ATOM 491 C C . GLN A 1 67 ? -49.852 -0.009 48.691 1.00 50.51 67 GLN D C 1
ATOM 492 O O . GLN A 1 67 ? -49.074 -0.956 48.577 1.00 50.96 67 GLN D O 1
ATOM 498 N N . PHE A 1 68 ? -49.675 0.899 49.629 1.00 44.67 68 PHE D N 1
ATOM 499 C CA . PHE A 1 68 ? -48.721 0.647 50.680 1.00 48.95 68 PHE D CA 1
ATOM 500 C C . PHE A 1 68 ? -49.536 0.472 51.938 1.00 49.32 68 PHE D C 1
ATOM 501 O O . PHE A 1 68 ? -50.149 1.411 52.393 1.00 42.86 68 PHE D O 1
ATOM 509 N N . GLY A 1 69 ? -49.518 -0.715 52.517 1.00 45.01 69 GLY D N 1
ATOM 510 C CA . GLY A 1 69 ? -50.427 -0.993 53.594 1.00 47.03 69 GLY D CA 1
ATOM 511 C C . GLY A 1 69 ? -51.860 -0.902 53.123 1.00 46.97 69 GLY D C 1
ATOM 512 O O . GLY A 1 69 ? -52.308 -1.696 52.326 1.00 53.33 69 GLY D O 1
ATOM 513 N N . THR A 1 70 ? -52.612 -0.004 53.730 1.00 41.85 70 THR D N 1
ATOM 514 C CA . THR A 1 70 ? -53.972 0.260 53.330 1.00 44.82 70 THR D CA 1
ATOM 515 C C . THR A 1 70 ? -54.116 1.565 52.561 1.00 45.36 70 THR D C 1
ATOM 516 O O . THR A 1 70 ? -55.211 1.972 52.249 1.00 53.88 70 THR D O 1
ATOM 520 N N . LEU A 1 71 ? -53.004 2.215 52.264 1.00 42.61 71 LEU D N 1
ATOM 521 C CA . LEU A 1 71 ? -52.996 3.475 51.520 1.00 44.97 71 LEU D CA 1
ATOM 522 C C . LEU A 1 71 ? -52.883 3.219 50.021 1.00 46.74 71 LEU D C 1
ATOM 523 O O . LEU A 1 71 ? -51.850 2.755 49.537 1.00 48.11 71 LEU D O 1
ATOM 528 N N . ARG A 1 72 ? -53.950 3.524 49.291 1.00 48.16 72 ARG D N 1
ATOM 529 C CA . ARG A 1 72 ? -53.969 3.334 47.846 1.00 53.53 72 ARG D CA 1
ATOM 530 C C . ARG A 1 72 ? -53.926 4.671 47.118 1.00 53.40 72 ARG D C 1
ATOM 531 O O . ARG A 1 72 ? -54.802 5.520 47.297 1.00 52.21 72 ARG D O 1
ATOM 539 N N . VAL A 1 73 ? -52.900 4.848 46.292 1.00 51.00 73 VAL D N 1
ATOM 540 C CA . VAL A 1 73 ? -52.663 6.118 45.620 1.00 54.87 73 VAL D CA 1
ATOM 541 C C . VAL A 1 73 ? -52.416 5.898 44.132 1.00 55.39 73 VAL D C 1
ATOM 542 O O . VAL A 1 73 ? -51.667 4.996 43.739 1.00 44.59 73 VAL D O 1
ATOM 546 N N . LYS A 1 74 ? -53.077 6.708 43.310 1.00 52.44 74 LYS D N 1
ATOM 547 C CA . LYS A 1 74 ? -52.849 6.686 41.876 1.00 57.97 74 LYS D CA 1
ATOM 548 C C . LYS A 1 74 ? -51.739 7.674 41.552 1.00 53.94 74 LYS D C 1
ATOM 549 O O . LYS A 1 74 ? -51.878 8.874 41.784 1.00 51.62 74 LYS D O 1
ATOM 555 N N . VAL A 1 75 ? -50.635 7.163 41.022 1.00 53.75 75 VAL D N 1
ATOM 556 C CA . VAL A 1 75 ? -49.438 7.968 40.839 1.00 59.19 75 VAL D CA 1
ATOM 557 C C . VAL A 1 75 ? -49.038 7.939 39.365 1.00 61.50 75 VAL D C 1
ATOM 558 O O . VAL A 1 75 ? -49.093 6.891 38.716 1.00 62.12 75 VAL D O 1
ATOM 562 N N . VAL A 1 76 ? -48.659 9.101 38.840 1.00 58.41 76 VAL D N 1
ATOM 563 C CA . VAL A 1 76 ? -48.201 9.210 37.463 1.00 62.02 76 VAL D CA 1
ATOM 564 C C . VAL A 1 76 ? -46.800 8.622 37.358 1.00 56.69 76 VAL D C 1
ATOM 565 O O . VAL A 1 76 ? -45.912 8.975 38.133 1.00 65.02 76 VAL D O 1
ATOM 569 N N . ASN A 1 77 ? -46.607 7.720 36.402 1.00 66.54 77 ASN D N 1
ATOM 570 C CA . ASN A 1 77 ? -45.307 7.094 36.196 1.00 69.16 77 ASN D CA 1
ATOM 571 C C . ASN A 1 77 ? -44.473 7.927 35.228 1.00 79.15 77 ASN D C 1
ATOM 572 O O . ASN A 1 77 ? -44.847 8.105 34.068 1.00 79.81 77 ASN D O 1
ATOM 577 N N . ASN A 1 78 ? -43.345 8.436 35.717 1.00 80.96 78 ASN D N 1
ATOM 578 C CA . ASN A 1 78 ? -42.418 9.205 34.897 1.00 77.54 78 ASN D CA 1
ATOM 579 C C . ASN A 1 78 ? -41.026 8.618 35.047 1.00 75.59 78 ASN D C 1
ATOM 580 O O . ASN A 1 78 ? -40.022 9.328 34.995 1.00 82.89 78 ASN D O 1
ATOM 585 N N . HIS A 1 79 ? -40.988 7.302 35.221 1.00 73.76 79 HIS D N 1
ATOM 586 C CA . HIS A 1 79 ? -39.751 6.575 35.480 1.00 77.43 79 HIS D CA 1
ATOM 587 C C . HIS A 1 79 ? -39.390 5.702 34.279 1.00 79.86 79 HIS D C 1
ATOM 588 O O . HIS A 1 79 ? -38.238 5.310 34.104 1.00 86.11 79 HIS D O 1
ATOM 595 N N . ASN A 1 80 ? -40.390 5.423 33.446 1.00 85.91 80 ASN D N 1
ATOM 596 C CA . ASN A 1 80 ? -40.192 4.681 32.208 1.00 91.60 80 ASN D CA 1
ATOM 597 C C . ASN A 1 80 ? -39.938 5.666 31.070 1.00 97.28 80 ASN D C 1
ATOM 598 O O . ASN A 1 80 ? -40.667 6.645 30.927 1.00 96.30 80 ASN D O 1
ATOM 603 N N . PRO A 1 81 ? -38.888 5.421 30.270 1.00 101.23 81 PRO D N 1
ATOM 604 C CA . PRO A 1 81 ? -38.496 6.215 29.096 1.00 104.17 81 PRO D CA 1
ATOM 605 C C . PRO A 1 81 ? -39.604 6.412 28.062 1.00 102.39 81 PRO D C 1
ATOM 606 O O . PRO A 1 81 ? -39.607 7.419 27.353 1.00 105.67 81 PRO D O 1
ATOM 610 N N . ARG A 1 82 ? -40.519 5.455 27.976 1.00 99.79 82 ARG D N 1
ATOM 611 C CA . ARG A 1 82 ? -41.709 5.589 27.143 1.00 100.97 82 ARG D CA 1
ATOM 612 C C . ARG A 1 82 ? -42.619 6.657 27.736 1.00 101.96 82 ARG D C 1
ATOM 613 O O . ARG A 1 82 ? -43.251 7.442 27.024 1.00 96.73 82 ARG D O 1
ATOM 621 N N . ASN A 1 83 ? -42.636 6.676 29.065 1.00 104.14 83 ASN D N 1
ATOM 622 C CA . ASN A 1 83 ? -43.477 7.553 29.868 1.00 105.99 83 ASN D CA 1
ATOM 623 C C . ASN A 1 83 ? -42.804 8.822 30.400 1.00 105.81 83 ASN D C 1
ATOM 624 O O . ASN A 1 83 ? -43.462 9.660 31.022 1.00 105.67 83 ASN D O 1
ATOM 629 N N . ARG A 1 84 ? -41.499 8.958 30.172 1.00 104.08 84 ARG D N 1
ATOM 630 C CA . ARG A 1 84 ? -40.768 10.138 30.639 1.00 106.65 84 ARG D CA 1
ATOM 631 C C . ARG A 1 84 ? -41.077 11.426 29.870 1.00 110.31 84 ARG D C 1
ATOM 632 O O . ARG A 1 84 ? -40.496 12.473 30.155 1.00 113.48 84 ARG D O 1
ATOM 640 N N . ASP A 1 85 ? -41.991 11.354 28.908 1.00 110.34 85 ASP D N 1
ATOM 641 C CA . ASP A 1 85 ? -42.302 12.510 28.073 1.00 110.45 85 ASP D CA 1
ATOM 642 C C . ASP A 1 85 ? -43.672 13.078 28.404 1.00 111.67 85 ASP D C 1
ATOM 643 O O . ASP A 1 85 ? -44.096 14.093 27.853 1.00 113.18 85 ASP D O 1
ATOM 648 N N . ASN A 1 86 ? -44.358 12.407 29.318 1.00 109.56 86 ASN D N 1
ATOM 649 C CA . ASN A 1 86 ? -45.629 12.876 29.830 1.00 108.35 86 ASN D CA 1
ATOM 650 C C . ASN A 1 86 ? -45.510 14.090 30.740 1.00 111.59 86 ASN D C 1
ATOM 651 O O . ASN A 1 86 ? -44.619 14.151 31.588 1.00 108.55 86 ASN D O 1
ATOM 656 N N . PRO A 1 87 ? -46.430 15.050 30.580 1.00 105.37 87 PRO D N 1
ATOM 657 C CA . PRO A 1 87 ? -46.463 16.246 31.424 1.00 98.76 87 PRO D CA 1
ATOM 658 C C . PRO A 1 87 ? -47.098 15.900 32.755 1.00 97.67 87 PRO D C 1
ATOM 659 O O . PRO A 1 87 ? -47.916 14.983 32.821 1.00 100.39 87 PRO D O 1
ATOM 663 N N . VAL A 1 88 ? -46.735 16.629 33.800 1.00 87.20 88 VAL D N 1
ATOM 664 C CA . VAL A 1 88 ? -47.282 16.372 35.122 1.00 69.82 88 VAL D CA 1
ATOM 665 C C . VAL A 1 88 ? -48.094 17.554 35.643 1.00 66.85 88 VAL D C 1
ATOM 666 O O . VAL A 1 88 ? -47.562 18.640 35.875 1.00 64.84 88 VAL D O 1
ATOM 670 N N . ALA A 1 89 ? -49.400 17.349 35.777 1.00 66.85 89 ALA D N 1
ATOM 671 C CA . ALA A 1 89 ? -50.282 18.395 36.273 1.00 68.33 89 ALA D CA 1
ATOM 672 C C . ALA A 1 89 ? -49.888 18.711 37.711 1.00 69.34 89 ALA D C 1
ATOM 673 O O . ALA A 1 89 ? -49.265 17.891 38.383 1.00 70.25 89 ALA D O 1
ATOM 675 N N . ASP A 1 90 ? -50.248 19.898 38.184 1.00 63.04 90 ASP D N 1
ATOM 676 C CA . ASP A 1 90 ? -49.852 20.340 39.517 1.00 57.85 90 ASP D CA 1
ATOM 677 C C . ASP A 1 90 ? -50.589 19.548 40.598 1.00 63.51 90 ASP D C 1
ATOM 678 O O . ASP A 1 90 ? -50.197 19.551 41.768 1.00 63.53 90 ASP D O 1
ATOM 683 N N . ASN A 1 91 ? -51.649 18.862 40.185 1.00 65.07 91 ASN D N 1
ATOM 684 C CA . ASN A 1 91 ? -52.438 18.026 41.077 1.00 65.08 91 ASN D CA 1
ATOM 685 C C . ASN A 1 91 ? -52.033 16.566 40.956 1.00 63.98 91 ASN D C 1
ATOM 686 O O . ASN A 1 91 ? -52.591 15.697 41.627 1.00 60.11 91 ASN D O 1
ATOM 691 N N . ALA A 1 92 ? -51.041 16.302 40.114 1.00 60.33 92 ALA D N 1
ATOM 692 C CA . ALA A 1 92 ? -50.596 14.937 39.885 1.00 58.89 92 ALA D CA 1
ATOM 693 C C . ALA A 1 92 ? -49.610 14.519 40.962 1.00 61.05 92 ALA D C 1
ATOM 694 O O . ALA A 1 92 ? -48.898 15.351 41.522 1.00 59.59 92 ALA D O 1
ATOM 696 N N . ILE A 1 93 ? -49.560 13.220 41.234 1.00 57.97 93 ILE D N 1
ATOM 697 C CA . ILE A 1 93 ? -48.658 12.685 42.242 1.00 52.03 93 ILE D CA 1
ATOM 698 C C . ILE A 1 93 ? -47.607 11.804 41.579 1.00 52.27 93 ILE D C 1
ATOM 699 O O . ILE A 1 93 ? -47.937 10.898 40.816 1.00 53.97 93 ILE D O 1
ATOM 704 N N . THR A 1 94 ? -46.341 12.087 41.861 1.00 54.32 94 THR D N 1
ATOM 705 C CA . THR A 1 94 ? -45.254 11.235 41.411 1.00 48.14 94 THR D CA 1
ATOM 706 C C . THR A 1 94 ? -44.727 10.524 42.646 1.00 50.14 94 THR D C 1
ATOM 707 O O . THR A 1 94 ? -45.164 10.818 43.756 1.00 47.27 94 THR D O 1
ATOM 711 N N . LEU A 1 95 ? -43.811 9.579 42.461 1.00 45.46 95 LEU D N 1
ATOM 712 C CA . LEU A 1 95 ? -43.216 8.879 43.593 1.00 40.10 95 LEU D CA 1
ATOM 713 C C . LEU A 1 95 ? -42.451 9.883 44.438 1.00 44.95 95 LEU D C 1
ATOM 714 O O . LEU A 1 95 ? -42.479 9.843 45.669 1.00 40.93 95 LEU D O 1
ATOM 719 N N . HIS A 1 96 ? -41.765 10.786 43.750 1.00 51.65 96 HIS D N 1
ATOM 720 C CA . HIS A 1 96 ? -40.959 11.810 44.392 1.00 48.67 96 HIS D CA 1
ATOM 721 C C . HIS A 1 96 ? -41.859 12.741 45.198 1.00 44.08 96 HIS D C 1
ATOM 722 O O . HIS A 1 96 ? -41.587 13.028 46.368 1.00 41.92 96 HIS D O 1
ATOM 729 N N . ARG A 1 97 ? -42.937 13.202 44.569 1.00 41.67 97 ARG D N 1
ATOM 730 C CA . ARG A 1 97 ? -43.899 14.076 45.233 1.00 45.47 97 ARG D CA 1
ATOM 731 C C . ARG A 1 97 ? -44.597 13.383 46.392 1.00 39.18 97 ARG D C 1
ATOM 732 O O . ARG A 1 97 ? -44.839 13.994 47.429 1.00 40.09 97 ARG D O 1
ATOM 740 N N . LEU A 1 98 ? -44.933 12.111 46.208 1.00 36.78 98 LEU D N 1
ATOM 741 C CA . LEU A 1 98 ? -45.596 11.350 47.256 1.00 36.88 98 LEU D CA 1
ATOM 742 C C . LEU A 1 98 ? -44.662 11.236 48.457 1.00 39.12 98 LEU D C 1
ATOM 743 O O . LEU A 1 98 ? -45.087 11.364 49.606 1.00 40.19 98 LEU D O 1
ATOM 748 N N . SER A 1 99 ? -43.384 11.006 48.175 1.00 32.87 99 SER D N 1
ATOM 749 C CA . SER A 1 99 ? -42.370 10.898 49.217 1.00 34.16 99 SER D CA 1
ATOM 750 C C . SER A 1 99 ? -42.225 12.220 49.975 1.00 41.47 99 SER D C 1
ATOM 751 O O . SER A 1 99 ? -42.174 12.236 51.209 1.00 44.18 99 SER D O 1
ATOM 754 N N . GLY A 1 100 ? -42.166 13.326 49.239 1.00 35.76 100 GLY D N 1
ATOM 755 C CA . GLY A 1 100 ? -42.094 14.632 49.875 1.00 36.71 100 GLY D CA 1
ATOM 756 C C . GLY A 1 100 ? -43.298 14.901 50.760 1.00 37.60 100 GLY D C 1
ATOM 757 O O . GLY A 1 100 ? -43.159 15.346 51.909 1.00 36.59 100 GLY D O 1
ATOM 758 N N . TYR A 1 101 ? -44.482 14.612 50.223 1.00 37.00 101 TYR D N 1
ATOM 759 C CA . TYR A 1 101 ? -45.735 14.834 50.932 1.00 37.34 101 TYR D CA 1
ATOM 760 C C . TYR A 1 101 ? -45.784 14.021 52.216 1.00 37.32 101 TYR D C 1
ATOM 761 O O . TYR A 1 101 ? -46.244 14.511 53.243 1.00 35.78 101 TYR D O 1
ATOM 770 N N . LEU A 1 102 ? -45.304 12.782 52.156 1.00 36.92 102 LEU D N 1
ATOM 771 C CA . LEU A 1 102 ? -45.328 11.920 53.331 1.00 34.23 102 LEU D CA 1
ATOM 772 C C . LEU A 1 102 ? -44.285 12.353 54.361 1.00 36.72 102 LEU D C 1
ATOM 773 O O . LEU A 1 102 ? -44.501 12.222 55.568 1.00 36.74 102 LEU D O 1
ATOM 778 N N . ALA A 1 103 ? -43.166 12.892 53.887 1.00 36.32 103 ALA D N 1
ATOM 779 C CA . ALA A 1 103 ? -42.164 13.435 54.792 1.00 35.57 103 ALA D CA 1
ATOM 780 C C . ALA A 1 103 ? -42.760 14.608 55.571 1.00 34.77 103 ALA D C 1
ATOM 781 O O . ALA A 1 103 ? -42.669 14.662 56.810 1.00 33.43 103 ALA D O 1
ATOM 783 N N . LYS A 1 104 ? -43.407 15.527 54.855 1.00 30.95 104 LYS D N 1
ATOM 784 C CA . LYS A 1 104 ? -44.021 16.666 55.532 1.00 35.43 104 LYS D CA 1
ATOM 785 C C . LYS A 1 104 ? -45.147 16.196 56.452 1.00 34.37 104 LYS D C 1
ATOM 786 O O . LYS A 1 104 ? -45.351 16.757 57.533 1.00 38.72 104 LYS D O 1
ATOM 792 N N . TRP A 1 105 ? -45.872 15.166 56.020 1.00 34.61 105 TRP D N 1
ATOM 793 C CA . TRP A 1 105 ? -46.954 14.614 56.827 1.00 37.16 105 TRP D CA 1
ATOM 794 C C . TRP A 1 105 ? -46.417 14.119 58.159 1.00 40.03 105 TRP D C 1
ATOM 795 O O . TRP A 1 105 ? -47.013 14.384 59.201 1.00 36.40 105 TRP D O 1
ATOM 806 N N . CYS A 1 106 ? -45.309 13.382 58.121 1.00 42.07 106 CYS D N 1
ATOM 807 C CA . CYS A 1 106 ? -44.651 12.947 59.348 1.00 31.40 106 CYS D CA 1
ATOM 808 C C . CYS A 1 106 ? -44.289 14.167 60.191 1.00 35.07 106 CYS D C 1
ATOM 809 O O . CYS A 1 106 ? -44.442 14.155 61.419 1.00 32.76 106 CYS D O 1
ATOM 812 N N . PHE A 1 107 ? -43.817 15.217 59.520 1.00 39.24 107 PHE D N 1
ATOM 813 C CA . PHE A 1 107 ? -43.409 16.437 60.218 1.00 34.51 107 PHE D CA 1
ATOM 814 C C . PHE A 1 107 ? -44.554 17.080 61.008 1.00 39.36 107 PHE D C 1
ATOM 815 O O . PHE A 1 107 ? -44.359 17.502 62.147 1.00 46.27 107 PHE D O 1
ATOM 823 N N . ASP A 1 108 ? -45.741 17.157 60.409 1.00 38.06 108 ASP D N 1
ATOM 824 C CA . ASP A 1 108 ? -46.898 17.760 61.080 1.00 43.25 108 ASP D CA 1
ATOM 825 C C . ASP A 1 108 ? -47.508 16.817 62.127 1.00 45.81 108 ASP D C 1
ATOM 826 O O . ASP A 1 108 ? -47.926 17.244 63.214 1.00 49.49 108 ASP D O 1
ATOM 831 N N . GLU A 1 109 ? -47.569 15.536 61.776 1.00 41.35 109 GLU D N 1
ATOM 832 C CA . GLU A 1 109 ? -48.128 14.511 62.651 1.00 43.28 109 GLU D CA 1
ATOM 833 C C . GLU A 1 109 ? -47.365 14.447 63.964 1.00 46.33 109 GLU D C 1
ATOM 834 O O . GLU A 1 109 ? -47.967 14.306 65.029 1.00 49.46 109 GLU D O 1
ATOM 840 N N . ILE A 1 110 ? -46.041 14.549 63.878 1.00 43.89 110 ILE D N 1
ATOM 841 C CA . ILE A 1 110 ? -45.203 14.580 65.072 1.00 36.33 110 ILE D CA 1
ATOM 842 C C . ILE A 1 110 ? -45.597 15.790 65.924 1.00 45.17 110 ILE D C 1
ATOM 843 O O . ILE A 1 110 ? -45.611 15.724 67.154 1.00 51.66 110 ILE D O 1
ATOM 848 N N . ASP A 1 111 ? -45.961 16.880 65.253 1.00 45.09 111 ASP D N 1
ATOM 849 C CA . ASP A 1 111 ? -46.342 18.118 65.928 1.00 48.67 111 ASP D CA 1
ATOM 850 C C . ASP A 1 111 ? -47.735 18.035 66.563 1.00 51.99 111 ASP D C 1
ATOM 851 O O . ASP A 1 111 ? -48.048 18.804 67.472 1.00 57.03 111 ASP D O 1
ATOM 856 N N . HIS A 1 112 ? -48.566 17.098 66.105 1.00 55.58 112 HIS D N 1
ATOM 857 C CA . HIS A 1 112 ? -49.900 16.922 66.703 1.00 58.64 112 HIS D CA 1
ATOM 858 C C . HIS A 1 112 ? -49.937 16.564 68.192 1.00 59.76 112 HIS D C 1
ATOM 859 O O . HIS A 1 112 ? -50.919 16.860 68.873 1.00 58.57 112 HIS D O 1
ATOM 866 N N . GLY A 1 113 ? -48.883 15.933 68.699 1.00 55.50 113 GLY D N 1
ATOM 867 C CA . GLY A 1 113 ? -48.878 15.512 70.087 1.00 44.06 113 GLY D CA 1
ATOM 868 C C . GLY A 1 113 ? -47.925 14.373 70.389 1.00 44.92 113 GLY D C 1
ATOM 869 O O . GLY A 1 113 ? -47.192 13.909 69.520 1.00 49.53 113 GLY D O 1
ATOM 870 N N . GLN A 1 114 ? -47.951 13.918 71.636 1.00 42.73 114 GLN D N 1
ATOM 871 C CA . GLN A 1 114 ? -46.959 12.990 72.166 1.00 43.41 114 GLN D CA 1
ATOM 872 C C . GLN A 1 114 ? -47.102 11.567 71.615 1.00 43.40 114 GLN D C 1
ATOM 873 O O . GLN A 1 114 ? -46.106 10.916 71.270 1.00 41.51 114 GLN D O 1
ATOM 879 N N . ILE A 1 115 ? -48.345 11.111 71.485 1.00 37.43 115 ILE D N 1
ATOM 880 C CA . ILE A 1 115 ? -48.617 9.745 71.060 1.00 40.86 115 ILE D CA 1
ATOM 881 C C . ILE A 1 115 ? -48.319 9.624 69.569 1.00 43.87 115 ILE D C 1
ATOM 882 O O . ILE A 1 115 ? -47.695 8.656 69.126 1.00 42.87 115 ILE D O 1
ATOM 887 N N . GLU A 1 116 ? -48.746 10.624 68.806 1.00 40.91 116 GLU D N 1
ATOM 888 C CA . GLU A 1 116 ? -48.509 10.649 67.370 1.00 39.25 116 GLU D CA 1
ATOM 889 C C . GLU A 1 116 ? -47.005 10.702 67.091 1.00 38.18 116 GLU D C 1
ATOM 890 O O . GLU A 1 116 ? -46.499 9.984 66.220 1.00 42.43 116 GLU D O 1
ATOM 896 N N . GLU A 1 117 ? -46.295 11.528 67.857 1.00 36.35 117 GLU D N 1
ATOM 897 C CA . GLU A 1 117 ? -44.843 11.628 67.749 1.00 38.73 117 GLU D CA 1
ATOM 898 C C . GLU A 1 117 ? -44.196 10.279 67.977 1.00 36.37 117 GLU D C 1
ATOM 899 O O . GLU A 1 117 ? -43.318 9.852 67.223 1.00 40.19 117 GLU D O 1
ATOM 905 N N . ALA A 1 118 ? -44.644 9.608 69.034 1.00 43.15 118 ALA D N 1
ATOM 906 C CA . ALA A 1 118 ? -44.068 8.323 69.393 1.00 42.18 118 ALA D CA 1
ATOM 907 C C . ALA A 1 118 ? -44.329 7.274 68.320 1.00 38.88 118 ALA D C 1
ATOM 908 O O . ALA A 1 118 ? -43.440 6.494 67.988 1.00 36.16 118 ALA D O 1
ATOM 910 N N . GLU A 1 119 ? -45.537 7.273 67.768 1.00 35.44 119 GLU D N 1
ATOM 911 C CA . GLU A 1 119 ? -45.905 6.302 66.743 1.00 36.60 119 GLU D CA 1
ATOM 912 C C . GLU A 1 119 ? -45.047 6.504 65.495 1.00 37.91 119 GLU D C 1
ATOM 913 O O . GLU A 1 119 ? -44.485 5.543 64.950 1.00 38.45 119 GLU D O 1
ATOM 919 N N . VAL A 1 120 ? -44.933 7.759 65.062 1.00 34.61 120 VAL D N 1
ATOM 920 C CA . VAL A 1 120 ? -44.120 8.086 63.891 1.00 30.91 120 VAL D CA 1
ATOM 921 C C . VAL A 1 120 ? -42.655 7.702 64.102 1.00 35.05 120 VAL D C 1
ATOM 922 O O . VAL A 1 120 ? -42.065 7.020 63.263 1.00 35.40 120 VAL D O 1
ATOM 926 N N . LYS A 1 121 ? -42.071 8.120 65.222 1.00 38.67 121 LYS D N 1
ATOM 927 C CA . LYS A 1 121 ? -40.657 7.837 65.473 1.00 41.07 121 LYS D CA 1
ATOM 928 C C . LYS A 1 121 ? -40.370 6.351 65.677 1.00 38.59 121 LYS D C 1
ATOM 929 O O . LYS A 1 121 ? -39.264 5.885 65.409 1.00 33.79 121 LYS D O 1
ATOM 935 N N . SER A 1 122 ? -41.366 5.611 66.149 1.00 39.39 122 SER D N 1
ATOM 936 C CA . SER A 1 122 ? -41.178 4.196 66.443 1.00 40.39 122 SER D CA 1
ATOM 937 C C . SER A 1 122 ? -41.412 3.314 65.220 1.00 44.14 122 SER D C 1
ATOM 938 O O . SER A 1 122 ? -40.872 2.209 65.134 1.00 39.50 122 SER D O 1
ATOM 941 N N . LYS A 1 123 ? -42.198 3.805 64.267 1.00 36.50 123 LYS D N 1
ATOM 942 C CA . LYS A 1 123 ? -42.544 2.975 63.118 1.00 37.11 123 LYS D CA 1
ATOM 943 C C . LYS A 1 123 ? -41.835 3.388 61.835 1.00 37.62 123 LYS D C 1
ATOM 944 O O . LYS A 1 123 ? -41.392 2.538 61.061 1.00 37.95 123 LYS D O 1
ATOM 950 N N . VAL A 1 124 ? -41.697 4.691 61.618 1.00 36.98 124 VAL D N 1
ATOM 951 C CA . VAL A 1 124 ? -41.146 5.177 60.360 1.00 34.82 124 VAL D CA 1
ATOM 952 C C . VAL A 1 124 ? -39.619 5.136 60.347 1.00 32.82 124 VAL D C 1
ATOM 953 O O . VAL A 1 124 ? -38.966 5.701 61.223 1.00 34.82 124 VAL D O 1
ATOM 957 N N . VAL A 1 125 ? -39.065 4.464 59.342 1.00 37.68 125 VAL D N 1
ATOM 958 C CA . VAL A 1 125 ? -37.621 4.396 59.139 1.00 41.37 125 VAL D CA 1
ATOM 959 C C . VAL A 1 125 ? -37.303 4.867 57.720 1.00 41.11 125 VAL D C 1
ATOM 960 O O . VAL A 1 125 ? -37.923 4.421 56.754 1.00 38.02 125 VAL D O 1
ATOM 964 N N . ILE A 1 126 ? -36.351 5.787 57.601 1.00 40.20 126 ILE D N 1
ATOM 965 C CA . ILE A 1 126 ? -35.901 6.260 56.298 1.00 39.31 126 ILE D CA 1
ATOM 966 C C . ILE A 1 126 ? -34.487 5.742 56.041 1.00 45.73 126 ILE D C 1
ATOM 967 O O . ILE A 1 126 ? -33.524 6.223 56.640 1.00 46.14 126 ILE D O 1
ATOM 972 N N . PRO A 1 127 ? -34.371 4.735 55.159 1.00 47.97 127 PRO D N 1
ATOM 973 C CA . PRO A 1 127 ? -33.139 3.985 54.882 1.00 52.14 127 PRO D CA 1
ATOM 974 C C . PRO A 1 127 ? -31.993 4.892 54.449 1.00 53.24 127 PRO D C 1
ATOM 975 O O . PRO A 1 127 ? -30.845 4.623 54.800 1.00 51.99 127 PRO D O 1
ATOM 979 N N . LEU A 1 128 ? -32.298 5.945 53.696 1.00 51.61 128 LEU D N 1
ATOM 980 C CA . LEU A 1 128 ? -31.263 6.866 53.236 1.00 46.53 128 LEU D CA 1
ATOM 981 C C . LEU A 1 128 ? -30.628 7.608 54.409 1.00 45.06 128 LEU D C 1
ATOM 982 O O . LEU A 1 128 ? -29.471 8.019 54.337 1.00 49.53 128 LEU D O 1
ATOM 987 N N . ALA A 1 129 ? -31.383 7.771 55.492 1.00 43.03 129 ALA D N 1
ATOM 988 C CA . ALA A 1 129 ? -30.865 8.454 56.670 1.00 45.03 129 ALA D CA 1
ATOM 989 C C . ALA A 1 129 ? -30.022 7.510 57.519 1.00 48.06 129 ALA D C 1
ATOM 990 O O . ALA A 1 129 ? -28.933 7.868 57.967 1.00 47.20 129 ALA D O 1
ATOM 992 N N . GLU A 1 130 ? -30.527 6.298 57.731 1.00 45.57 130 GLU D N 1
ATOM 993 C CA . GLU A 1 130 ? -29.834 5.325 58.572 1.00 52.18 130 GLU D CA 1
ATOM 994 C C . GLU A 1 130 ? -28.574 4.783 57.892 1.00 53.49 130 GLU D C 1
ATOM 995 O O . GLU A 1 130 ? -27.650 4.320 58.562 1.00 46.60 130 GLU D O 1
ATOM 1001 N N . ALA A 1 131 ? -28.548 4.821 56.563 1.00 56.95 131 ALA D N 1
ATOM 1002 C CA . ALA A 1 131 ? -27.356 4.425 55.818 1.00 55.13 131 ALA D CA 1
ATOM 1003 C C . ALA A 1 131 ? -26.217 5.401 56.105 1.00 54.96 131 ALA D C 1
ATOM 1004 O O . ALA A 1 131 ? -25.048 5.096 55.869 1.00 64.14 131 ALA D O 1
ATOM 1006 N N . LYS A 1 132 ? -26.574 6.581 56.612 1.00 48.52 132 LYS D N 1
ATOM 1007 C CA . LYS A 1 132 ? -25.602 7.601 56.988 1.00 47.69 132 LYS D CA 1
ATOM 1008 C C . LYS A 1 132 ? -25.575 7.776 58.495 1.00 51.04 132 LYS D C 1
ATOM 1009 O O . LYS A 1 132 ? -24.987 8.726 59.012 1.00 60.69 132 LYS D O 1
ATOM 1015 N N . GLY A 1 133 ? -26.225 6.857 59.197 1.00 48.26 133 GLY D N 1
ATOM 1016 C CA . GLY A 1 133 ? -26.170 6.825 60.645 1.00 48.85 133 GLY D CA 1
ATOM 1017 C C . GLY A 1 133 ? -26.976 7.923 61.308 1.00 51.39 133 GLY D C 1
ATOM 1018 O O . GLY A 1 133 ? -26.725 8.269 62.461 1.00 55.89 133 GLY D O 1
ATOM 1019 N N . CYS A 1 134 ? -27.945 8.479 60.588 1.00 51.00 134 CYS D N 1
ATOM 1020 C CA . CYS A 1 134 ? -28.832 9.461 61.189 1.00 49.88 134 CYS D CA 1
ATOM 1021 C C . CYS A 1 134 ? -29.986 8.711 61.827 1.00 50.98 134 CYS D C 1
ATOM 1022 O O . CYS A 1 134 ? -30.550 7.796 61.225 1.00 50.30 134 CYS D O 1
ATOM 1025 N N . LYS A 1 135 ? -30.332 9.102 63.046 1.00 48.88 135 LYS D N 1
ATOM 1026 C CA . LYS A 1 135 ? -31.478 8.535 63.739 1.00 45.67 135 LYS D CA 1
ATOM 1027 C C . LYS A 1 135 ? -32.433 9.661 64.112 1.00 45.42 135 LYS D C 1
ATOM 1028 O O . LYS A 1 135 ? -32.094 10.838 63.971 1.00 46.05 135 LYS D O 1
ATOM 1034 N N . TRP A 1 136 ? -33.629 9.299 64.563 1.00 46.00 136 TRP D N 1
ATOM 1035 C CA . TRP A 1 136 ? -34.638 10.284 64.937 1.00 40.48 136 TRP D CA 1
ATOM 1036 C C . TRP A 1 136 ? -34.126 11.224 66.022 1.00 45.69 136 TRP D C 1
ATOM 1037 O O . TRP A 1 136 ? -34.471 12.405 66.044 1.00 48.20 136 TRP D O 1
ATOM 1048 N N . GLY A 1 137 ? -33.288 10.695 66.909 1.00 39.87 137 GLY D N 1
ATOM 1049 C CA . GLY A 1 137 ? -32.753 11.472 68.012 1.00 46.41 137 GLY D CA 1
ATOM 1050 C C . GLY A 1 137 ? -31.888 12.637 67.571 1.00 50.51 137 GLY D C 1
ATOM 1051 O O . GLY A 1 137 ? -31.763 13.630 68.289 1.00 46.70 137 GLY D O 1
ATOM 1052 N N . ASP A 1 138 ? -31.311 12.494 66.386 1.00 46.63 138 ASP D N 1
ATOM 1053 C CA . ASP A 1 138 ? -30.506 13.527 65.763 1.00 45.29 138 ASP D CA 1
ATOM 1054 C C . ASP A 1 138 ? -31.332 14.752 65.455 1.00 48.18 138 ASP D C 1
ATOM 1055 O O . ASP A 1 138 ? -30.847 15.864 65.524 1.00 54.38 138 ASP D O 1
ATOM 1060 N N . GLY A 1 139 ? -32.572 14.535 65.069 1.00 40.77 139 GLY D N 1
ATOM 1061 C CA . GLY A 1 139 ? -33.541 15.601 64.980 1.00 37.16 139 GLY D CA 1
ATOM 1062 C C . GLY A 1 139 ? -34.625 15.176 64.041 1.00 45.50 139 GLY D C 1
ATOM 1063 O O . GLY A 1 139 ? -34.409 14.302 63.241 1.00 44.58 139 GLY D O 1
ATOM 1064 N N . VAL A 1 140 ? -35.801 15.761 64.169 1.00 39.30 140 VAL D N 1
ATOM 1065 C CA . VAL A 1 140 ? -36.900 15.425 63.297 1.00 33.86 140 VAL D CA 1
ATOM 1066 C C . VAL A 1 140 ? -36.714 15.952 61.880 1.00 35.81 140 VAL D C 1
ATOM 1067 O O . VAL A 1 140 ? -36.760 15.219 60.930 1.00 36.92 140 VAL D O 1
ATOM 1071 N N . ALA A 1 141 ? -36.390 17.220 61.785 1.00 37.52 141 ALA D N 1
ATOM 1072 C CA . ALA A 1 141 ? -36.184 17.881 60.502 1.00 33.70 141 ALA D CA 1
ATOM 1073 C C . ALA A 1 141 ? -35.030 17.262 59.720 1.00 37.64 141 ALA D C 1
ATOM 1074 O O . ALA A 1 141 ? -35.164 16.970 58.531 1.00 46.61 141 ALA D O 1
ATOM 1076 N N . LEU A 1 142 ? -33.901 17.055 60.394 1.00 39.80 142 LEU D N 1
ATOM 1077 C CA . LEU A 1 142 ? -32.721 16.477 59.756 1.00 40.02 142 LEU D CA 1
ATOM 1078 C C . LEU A 1 142 ? -32.995 15.062 59.252 1.00 40.29 142 LEU D C 1
ATOM 1079 O O . LEU A 1 142 ? -32.678 14.730 58.111 1.00 46.36 142 LEU D O 1
ATOM 1084 N N . TYR A 1 143 ? -33.570 14.230 60.116 1.00 43.60 143 TYR D N 1
ATOM 1085 C CA . TYR A 1 143 ? -33.850 12.837 59.775 1.00 34.27 143 TYR D CA 1
ATOM 1086 C C . TYR A 1 143 ? -34.812 12.755 58.593 1.00 43.77 143 TYR D C 1
ATOM 1087 O O . TYR A 1 143 ? -34.630 11.933 57.695 1.00 39.84 143 TYR D O 1
ATOM 1096 N N . LEU A 1 144 ? -35.835 13.605 58.604 1.00 41.90 144 LEU D N 1
ATOM 1097 C CA . LEU A 1 144 ? -36.839 13.600 57.544 1.00 36.92 144 LEU D CA 1
ATOM 1098 C C . LEU A 1 144 ? -36.292 14.203 56.253 1.00 41.81 144 LEU D C 1
ATOM 1099 O O . LEU A 1 144 ? -36.817 13.955 55.167 1.00 41.01 144 LEU D O 1
ATOM 1104 N N . ALA A 1 145 ? -35.234 14.997 56.383 1.00 36.11 145 ALA D N 1
ATOM 1105 C CA . ALA A 1 145 ? -34.621 15.651 55.233 1.00 35.45 145 ALA D CA 1
ATOM 1106 C C . ALA A 1 145 ? -33.995 14.654 54.262 1.00 35.35 145 ALA D C 1
ATOM 1107 O O . ALA A 1 145 ? -33.771 14.973 53.096 1.00 38.97 145 ALA D O 1
ATOM 1109 N N . PHE A 1 146 ? -33.697 13.455 54.750 1.00 36.98 146 PHE D N 1
ATOM 1110 C CA . PHE A 1 146 ? -33.102 12.416 53.918 1.00 33.14 146 PHE D CA 1
ATOM 1111 C C . PHE A 1 146 ? -34.120 11.806 52.961 1.00 33.19 146 PHE D C 1
ATOM 1112 O O . PHE A 1 146 ? -33.751 11.173 51.971 1.00 43.87 146 PHE D O 1
ATOM 1120 N N . ALA A 1 147 ? -35.402 11.996 53.260 1.00 43.02 147 ALA D N 1
ATOM 1121 C CA . ALA A 1 147 ? -36.461 11.478 52.406 1.00 38.81 147 ALA D CA 1
ATOM 1122 C C . ALA A 1 147 ? -36.424 12.195 51.064 1.00 45.63 147 ALA D C 1
ATOM 1123 O O . ALA A 1 147 ? -36.283 13.416 51.014 1.00 42.61 147 ALA D O 1
ATOM 1125 N N . PRO A 1 148 ? -36.529 11.434 49.968 1.00 46.76 148 PRO D N 1
ATOM 1126 C CA . PRO A 1 148 ? -36.626 12.038 48.638 1.00 41.33 148 PRO D CA 1
ATOM 1127 C C . PRO A 1 148 ? -37.849 12.943 48.586 1.00 40.89 148 PRO D C 1
ATOM 1128 O O . PRO A 1 148 ? -38.880 12.589 49.145 1.00 36.44 148 PRO D O 1
ATOM 1132 N N . GLY A 1 149 ? -37.727 14.113 47.970 1.00 43.80 149 GLY D N 1
ATOM 1133 C CA . GLY A 1 149 ? -38.852 15.028 47.880 1.00 43.12 149 GLY D CA 1
ATOM 1134 C C . GLY A 1 149 ? -38.884 16.047 49.004 1.00 39.11 149 GLY D C 1
ATOM 1135 O O . GLY A 1 149 ? -39.663 17.000 48.963 1.00 42.33 149 GLY D O 1
ATOM 1136 N N . ALA A 1 150 ? -38.050 15.840 50.019 1.00 37.77 150 ALA D N 1
ATOM 1137 C CA . ALA A 1 150 ? -38.014 16.735 51.171 1.00 41.11 150 ALA D CA 1
ATOM 1138 C C . ALA A 1 150 ? -37.549 18.138 50.776 1.00 41.34 150 ALA D C 1
ATOM 1139 O O . ALA A 1 150 ? -37.840 19.115 51.473 1.00 40.62 150 ALA D O 1
ATOM 1141 N N . GLU A 1 151 ? -36.844 18.238 49.650 1.00 33.30 151 GLU D N 1
ATOM 1142 C CA . GLU A 1 151 ? -36.357 19.529 49.169 1.00 35.80 151 GLU D CA 1
ATOM 1143 C C . GLU A 1 151 ? -37.506 20.460 48.798 1.00 39.90 151 GLU D C 1
ATOM 1144 O O . GLU A 1 151 ? -37.311 21.665 48.646 1.00 43.05 151 GLU D O 1
ATOM 1150 N N . MET A 1 152 ? -38.702 19.897 48.655 1.00 38.07 152 MET D N 1
ATOM 1151 C CA . MET A 1 152 ? -39.893 20.682 48.352 1.00 35.97 152 MET D CA 1
ATOM 1152 C C . MET A 1 152 ? -40.308 21.520 49.560 1.00 38.76 152 MET D C 1
ATOM 1153 O O . MET A 1 152 ? -41.127 22.430 49.438 1.00 44.97 152 MET D O 1
ATOM 1158 N N . PHE A 1 153 ? -39.741 21.210 50.724 1.00 42.98 153 PHE D N 1
ATOM 1159 C CA . PHE A 1 153 ? -40.084 21.922 51.951 1.00 36.59 153 PHE D CA 1
ATOM 1160 C C . PHE A 1 153 ? -38.812 22.301 52.718 1.00 35.07 153 PHE D C 1
ATOM 1161 O O . PHE A 1 153 ? -38.592 21.839 53.839 1.00 45.73 153 PHE D O 1
ATOM 1169 N N . LEU A 1 154 ? -37.983 23.140 52.098 1.00 35.44 154 LEU D N 1
ATOM 1170 C CA . LEU A 1 154 ? -36.686 23.527 52.656 1.00 36.53 154 LEU D CA 1
ATOM 1171 C C . LEU A 1 154 ? -36.829 24.181 54.022 1.00 38.77 154 LEU D C 1
ATOM 1172 O O . LEU A 1 154 ? -35.993 23.983 54.903 1.00 45.19 154 LEU D O 1
ATOM 1177 N N . LYS A 1 155 ? -37.903 24.940 54.200 1.00 42.58 155 LYS D N 1
ATOM 1178 C CA . LYS A 1 155 ? -38.107 25.655 55.447 1.00 46.93 155 LYS D CA 1
ATOM 1179 C C . LYS A 1 155 ? -38.436 24.759 56.628 1.00 50.03 155 LYS D C 1
ATOM 1180 O O . LYS A 1 155 ? -37.801 24.852 57.679 1.00 45.65 155 LYS D O 1
ATOM 1186 N N . ASP A 1 156 ? -39.426 23.894 56.446 1.00 44.85 156 ASP D N 1
ATOM 1187 C CA . ASP A 1 156 ? -39.852 22.976 57.492 1.00 41.70 156 ASP D CA 1
ATOM 1188 C C . ASP A 1 156 ? -38.684 22.103 57.936 1.00 44.35 156 ASP D C 1
ATOM 1189 O O . ASP A 1 156 ? -38.568 21.744 59.109 1.00 55.30 156 ASP D O 1
ATOM 1194 N N . PHE A 1 157 ? -37.820 21.763 56.984 1.00 42.32 157 PHE D N 1
ATOM 1195 C CA . PHE A 1 157 ? -36.671 20.911 57.253 1.00 41.31 157 PHE D CA 1
ATOM 1196 C C . PHE A 1 157 ? -35.379 21.719 57.392 1.00 43.25 157 PHE D C 1
ATOM 1197 O O . PHE A 1 157 ? -34.286 21.156 57.363 1.00 38.98 157 PHE D O 1
ATOM 1205 N N . GLU A 1 158 ? -35.519 23.020 57.493 1.00 42.68 158 GLU D N 1
ATOM 1206 C CA . GLU A 1 158 ? -34.431 23.873 57.895 1.00 44.32 158 GLU D CA 1
ATOM 1207 C C . GLU A 1 158 ? -33.205 23.786 57.011 1.00 42.64 158 GLU D C 1
ATOM 1208 O O . GLU A 1 158 ? -32.095 23.875 57.493 1.00 46.97 158 GLU D O 1
ATOM 1214 N N . PHE A 1 159 ? -33.422 23.608 55.712 1.00 47.30 159 PHE D N 1
ATOM 1215 C CA . PHE A 1 159 ? -32.378 23.628 54.704 1.00 40.81 159 PHE D CA 1
ATOM 1216 C C . PHE A 1 159 ? -31.536 22.388 54.792 1.00 44.63 159 PHE D C 1
ATOM 1217 O O . PHE A 1 159 ? -30.475 22.332 54.242 1.00 48.41 159 PHE D O 1
ATOM 1225 N N . TYR A 1 160 ? -31.996 21.406 55.534 1.00 45.02 160 TYR D N 1
ATOM 1226 C CA . TYR A 1 160 ? -31.219 20.201 55.733 1.00 44.06 160 TYR D CA 1
ATOM 1227 C C . TYR A 1 160 ? -31.025 19.426 54.461 1.00 41.89 160 TYR D C 1
ATOM 1228 O O . TYR A 1 160 ? -29.984 18.862 54.265 1.00 43.22 160 TYR D O 1
ATOM 1237 N N . PRO A 1 161 ? -32.040 19.362 53.613 1.00 40.81 161 PRO D N 1
ATOM 1238 C CA . PRO A 1 161 ? -31.867 18.655 52.335 1.00 48.06 161 PRO D CA 1
ATOM 1239 C C . PRO A 1 161 ? -30.760 19.267 51.472 1.00 47.32 161 PRO D C 1
ATOM 1240 O O . PRO A 1 161 ? -29.991 18.541 50.833 1.00 43.36 161 PRO D O 1
ATOM 1244 N N . LEU A 1 162 ? -30.687 20.595 51.469 1.00 44.67 162 LEU D N 1
ATOM 1245 C CA . LEU A 1 162 ? -29.658 21.317 50.727 1.00 43.06 162 LEU D CA 1
ATOM 1246 C C . LEU A 1 162 ? -28.268 20.942 51.241 1.00 51.00 162 LEU D C 1
ATOM 1247 O O . LEU A 1 162 ? -27.373 20.581 50.464 1.00 52.25 162 LEU D O 1
ATOM 1252 N N . ALA A 1 163 ? -28.099 21.026 52.557 1.00 49.95 163 ALA D N 1
ATOM 1253 C CA . ALA A 1 163 ? -26.832 20.695 53.198 1.00 52.26 163 ALA D CA 1
ATOM 1254 C C . ALA A 1 163 ? -26.431 19.247 52.917 1.00 48.71 163 ALA D C 1
ATOM 1255 O O . ALA A 1 163 ? -25.254 18.951 52.727 1.00 50.27 163 ALA D O 1
ATOM 1257 N N . ILE A 1 164 ? -27.418 18.352 52.912 1.00 48.95 164 ILE D N 1
ATOM 1258 C CA . ILE A 1 164 ? -27.199 16.936 52.621 1.00 45.57 164 ILE D CA 1
ATOM 1259 C C . ILE A 1 164 ? -26.713 16.729 51.181 1.00 52.42 164 ILE D C 1
ATOM 1260 O O . ILE A 1 164 ? -25.781 15.958 50.955 1.00 61.46 164 ILE D O 1
ATOM 1265 N N . ASP A 1 165 ? -27.337 17.402 50.210 1.00 52.18 165 ASP D N 1
ATOM 1266 C CA . ASP A 1 165 ? -26.860 17.321 48.822 1.00 54.65 165 ASP D CA 1
ATOM 1267 C C . ASP A 1 165 ? -25.423 17.830 48.706 1.00 56.86 165 ASP D C 1
ATOM 1268 O O . ASP A 1 165 ? -24.565 17.196 48.070 1.00 62.59 165 ASP D O 1
ATOM 1273 N N . ILE A 1 166 ? -25.173 18.976 49.338 1.00 55.03 166 ILE D N 1
ATOM 1274 C CA . ILE A 1 166 ? -23.846 19.580 49.369 1.00 58.23 166 ILE D CA 1
ATOM 1275 C C . ILE A 1 166 ? -22.836 18.573 49.920 1.00 59.83 166 ILE D C 1
ATOM 1276 O O . ILE A 1 166 ? -21.746 18.415 49.376 1.00 63.46 166 ILE D O 1
ATOM 1281 N N . GLN A 1 167 ? -23.212 17.896 51.000 1.00 59.52 167 GLN D N 1
ATOM 1282 C CA . GLN A 1 167 ? -22.341 16.924 51.652 1.00 61.30 167 GLN D CA 1
ATOM 1283 C C . GLN A 1 167 ? -22.140 15.668 50.803 1.00 62.91 167 GLN D C 1
ATOM 1284 O O . GLN A 1 167 ? -21.112 15.006 50.900 1.00 66.80 167 GLN D O 1
ATOM 1290 N N . ARG A 1 168 ? -23.134 15.332 49.988 1.00 56.97 168 ARG D N 1
ATOM 1291 C CA . ARG A 1 168 ? -23.005 14.202 49.077 1.00 62.53 168 ARG D CA 1
ATOM 1292 C C . ARG A 1 168 ? -21.980 14.550 48.012 1.00 66.42 168 ARG D C 1
ATOM 1293 O O . ARG A 1 168 ? -21.199 13.700 47.577 1.00 68.51 168 ARG D O 1
ATOM 1301 N N . VAL A 1 169 ? -21.985 15.817 47.607 1.00 61.76 169 VAL D N 1
ATOM 1302 C CA . VAL A 1 169 ? -20.988 16.323 46.672 1.00 67.36 169 VAL D CA 1
ATOM 1303 C C . VAL A 1 169 ? -19.585 16.316 47.293 1.00 64.58 169 VAL D C 1
ATOM 1304 O O . VAL A 1 169 ? -18.657 15.737 46.733 1.00 72.47 169 VAL D O 1
ATOM 1308 N N . VAL A 1 170 ? -19.442 16.964 48.446 1.00 64.70 170 VAL D N 1
ATOM 1309 C CA . VAL A 1 170 ? -18.148 17.103 49.118 1.00 65.10 170 VAL D CA 1
ATOM 1310 C C . VAL A 1 170 ? -17.540 15.755 49.526 1.00 69.70 170 VAL D C 1
ATOM 1311 O O . VAL A 1 170 ? -16.395 15.457 49.191 1.00 78.20 170 VAL D O 1
ATOM 1315 N N . LYS A 1 171 ? -18.315 14.938 50.235 1.00 65.11 171 LYS D N 1
ATOM 1316 C CA . LYS A 1 171 ? -17.827 13.657 50.745 1.00 64.87 171 LYS D CA 1
ATOM 1317 C C . LYS A 1 171 ? -17.923 12.528 49.721 1.00 65.11 171 LYS D C 1
ATOM 1318 O O . LYS A 1 171 ? -16.944 11.825 49.482 1.00 67.11 171 LYS D O 1
ATOM 1324 N N . ASP A 1 172 ? -19.096 12.353 49.115 1.00 68.95 172 ASP D N 1
ATOM 1325 C CA . ASP A 1 172 ? -19.319 11.181 48.273 1.00 64.85 172 ASP D CA 1
ATOM 1326 C C . ASP A 1 172 ? -19.117 11.486 46.794 1.00 69.46 172 ASP D C 1
ATOM 1327 O O . ASP A 1 172 ? -19.421 10.657 45.935 1.00 79.53 172 ASP D O 1
ATOM 1332 N N . GLY A 1 173 ? -18.596 12.676 46.508 1.00 64.47 173 GLY D N 1
ATOM 1333 C CA . GLY A 1 173 ? -18.271 13.068 45.149 1.00 66.15 173 GLY D CA 1
ATOM 1334 C C . GLY A 1 173 ? -19.419 12.954 44.166 1.00 73.32 173 GLY D C 1
ATOM 1335 O O . GLY A 1 173 ? -19.214 12.557 43.019 1.00 79.20 173 GLY D O 1
ATOM 1336 N N . MET A 1 174 ? -20.629 13.283 44.609 1.00 76.61 174 MET D N 1
ATOM 1337 C CA . MET A 1 174 ? -21.777 13.266 43.715 1.00 74.97 174 MET D CA 1
ATOM 1338 C C . MET A 1 174 ? -21.563 14.326 42.648 1.00 78.05 174 MET D C 1
ATOM 1339 O O . MET A 1 174 ? -20.988 15.381 42.922 1.00 74.14 174 MET D O 1
ATOM 1344 N N . ASP A 1 175 ? -22.030 14.053 41.435 1.00 76.31 175 ASP D N 1
ATOM 1345 C CA . ASP A 1 175 ? -21.904 15.019 40.356 1.00 77.96 175 ASP D CA 1
ATOM 1346 C C . ASP A 1 175 ? -22.857 16.175 40.643 1.00 77.77 175 ASP D C 1
ATOM 1347 O O . ASP A 1 175 ? -23.969 15.965 41.124 1.00 85.75 175 ASP D O 1
ATOM 1352 N N . ILE A 1 176 ? -22.406 17.391 40.357 1.00 73.97 176 ILE D N 1
ATOM 1353 C CA . ILE A 1 176 ? -23.099 18.616 40.756 1.00 75.03 176 ILE D CA 1
ATOM 1354 C C . ILE A 1 176 ? -24.482 18.747 40.094 1.00 76.82 176 ILE D C 1
ATOM 1355 O O . ILE A 1 176 ? -25.366 19.441 40.609 1.00 77.88 176 ILE D O 1
ATOM 1360 N N . THR A 1 177 ? -24.679 18.049 38.977 1.00 80.05 177 THR D N 1
ATOM 1361 C CA . THR A 1 177 ? -25.925 18.135 38.214 1.00 82.47 177 THR D CA 1
ATOM 1362 C C . THR A 1 177 ? -27.165 17.753 39.032 1.00 84.32 177 THR D C 1
ATOM 1363 O O . THR A 1 177 ? -28.252 18.293 38.812 1.00 78.47 177 THR D O 1
ATOM 1367 N N . PHE A 1 178 ? -26.994 16.830 39.977 1.00 83.95 178 PHE D N 1
ATOM 1368 C CA . PHE A 1 178 ? -28.081 16.377 40.848 1.00 83.58 178 PHE D CA 1
ATOM 1369 C C . PHE A 1 178 ? -28.568 17.448 41.826 1.00 75.53 178 PHE D C 1
ATOM 1370 O O . PHE A 1 178 ? -29.613 17.292 42.460 1.00 74.94 178 PHE D O 1
ATOM 1378 N N . MET A 1 179 ? -27.808 18.5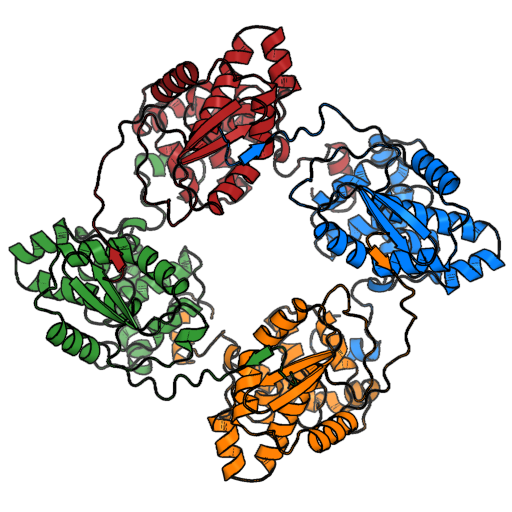30 41.940 1.00 73.73 179 MET D N 1
ATOM 1379 C CA . MET A 1 179 ? -28.139 19.606 42.869 1.00 66.50 179 MET D CA 1
ATOM 1380 C C . MET A 1 179 ? -29.094 20.656 42.300 1.00 62.22 179 MET D C 1
ATOM 1381 O O . MET A 1 179 ? -29.545 21.540 43.025 1.00 67.02 179 MET D O 1
ATOM 1386 N N . ARG A 1 180 ? -29.382 20.571 41.005 1.00 67.71 180 ARG D N 1
ATOM 1387 C CA . ARG A 1 180 ? -30.213 21.571 40.337 1.00 66.83 180 ARG D CA 1
ATOM 1388 C C . ARG A 1 180 ? -31.597 21.748 40.951 1.00 56.56 180 ARG D C 1
ATOM 1389 O O . ARG A 1 180 ? -32.097 22.868 41.054 1.00 61.03 180 ARG D O 1
ATOM 1397 N N . LYS A 1 181 ? -32.215 20.643 41.350 1.00 53.47 181 LYS D N 1
ATOM 1398 C CA . LYS A 1 181 ? -33.567 20.687 41.890 1.00 58.45 181 LYS D CA 1
ATOM 1399 C C . LYS A 1 181 ? -33.658 21.505 43.172 1.00 58.08 181 LYS D C 1
ATOM 1400 O O . LYS A 1 181 ? -34.549 22.342 43.312 1.00 57.39 181 LYS D O 1
ATOM 1406 N N . VAL A 1 182 ? -32.727 21.277 44.096 1.00 45.53 182 VAL D N 1
ATOM 1407 C CA . VAL A 1 182 ? -32.774 21.949 45.390 1.00 48.67 182 VAL D CA 1
ATOM 1408 C C . VAL A 1 182 ? -32.383 23.423 45.256 1.00 51.08 182 VAL D C 1
ATOM 1409 O O . VAL A 1 182 ? -32.759 24.252 46.085 1.00 51.30 182 VAL D O 1
ATOM 1413 N N . LEU A 1 183 ? -31.652 23.749 44.192 1.00 50.23 183 LEU D N 1
ATOM 1414 C CA . LEU A 1 183 ? -31.149 25.106 44.003 1.00 50.36 183 LEU D CA 1
ATOM 1415 C C . LEU A 1 183 ? -32.151 25.973 43.246 1.00 52.95 183 LEU D C 1
ATOM 1416 O O . LEU A 1 183 ? -31.901 27.150 42.988 1.00 62.99 183 LEU D O 1
ATOM 1421 N N . LYS A 1 184 ? -33.292 25.383 42.905 1.00 51.05 184 LYS D N 1
ATOM 1422 C CA . LYS A 1 184 ? -34.381 26.118 42.281 1.00 49.02 184 LYS D CA 1
ATOM 1423 C C . LYS A 1 184 ? -35.568 26.169 43.234 1.00 50.25 184 LYS D C 1
ATOM 1424 O O . LYS A 1 184 ? -36.565 26.841 42.967 1.00 38.91 184 LYS D O 1
ATOM 1430 N N . GLN A 1 185 ? -35.454 25.454 44.350 1.00 51.48 185 GLN D N 1
ATOM 1431 C CA . GLN A 1 185 ? -36.539 25.406 45.321 1.00 49.93 185 GLN D CA 1
ATOM 1432 C C . GLN A 1 185 ? -36.649 26.710 46.087 1.00 47.67 185 GLN D C 1
ATOM 1433 O O . GLN A 1 185 ? -35.704 27.496 46.157 1.00 46.88 185 GLN D O 1
ATOM 1439 N N . ARG A 1 186 ? -37.826 26.932 46.651 1.00 45.38 186 ARG D N 1
ATOM 1440 C CA . ARG A 1 186 ? -38.085 28.130 47.422 1.00 52.38 186 ARG D CA 1
ATOM 1441 C C . ARG A 1 186 ? -37.884 27.884 48.904 1.00 45.03 186 ARG D C 1
ATOM 1442 O O . ARG A 1 186 ? -37.787 26.744 49.358 1.00 45.29 186 ARG D O 1
ATOM 1450 N N . TYR A 1 187 ? -37.836 28.974 49.654 1.00 50.52 187 TYR D N 1
ATOM 1451 C CA . TYR A 1 187 ? -37.724 28.909 51.095 1.00 47.93 187 TYR D CA 1
ATOM 1452 C C . TYR A 1 187 ? -38.866 29.753 51.616 1.00 45.62 187 TYR D C 1
ATOM 1453 O O . TYR A 1 187 ? -38.764 30.976 51.717 1.00 43.43 187 TYR D O 1
ATOM 1462 N N . GLY A 1 188 ? -39.962 29.080 51.950 1.00 44.75 188 GLY D N 1
ATOM 1463 C CA . GLY A 1 188 ? -41.211 29.765 52.205 1.00 46.76 188 GLY D CA 1
ATOM 1464 C C . GLY A 1 188 ? -41.633 30.348 50.873 1.00 50.96 188 GLY D C 1
ATOM 1465 O O . GLY A 1 188 ? -41.936 29.607 49.937 1.00 55.83 188 GLY D O 1
ATOM 1466 N N . THR A 1 189 ? -41.639 31.672 50.778 1.00 54.37 189 THR D N 1
ATOM 1467 C CA . THR A 1 189 ? -41.964 32.341 49.525 1.00 47.17 189 THR D CA 1
ATOM 1468 C C . THR A 1 189 ? -40.725 32.915 48.833 1.00 44.13 189 THR D C 1
ATOM 1469 O O . THR A 1 189 ? -40.802 33.330 47.679 1.00 56.41 189 THR D O 1
ATOM 1473 N N . LYS A 1 190 ? -39.589 32.952 49.529 1.00 45.33 190 LYS D N 1
ATOM 1474 C CA . LYS A 1 190 ? -38.364 33.471 48.919 1.00 56.04 190 LYS D CA 1
ATOM 1475 C C . LYS A 1 190 ? -37.927 32.586 47.759 1.00 53.12 190 LYS D C 1
ATOM 1476 O O . LYS A 1 190 ? -38.008 31.362 47.839 1.00 48.75 190 LYS D O 1
ATOM 1482 N N . THR A 1 191 ? -37.446 33.209 46.689 1.00 54.14 191 THR D N 1
ATOM 1483 C CA . THR A 1 191 ? -36.888 32.463 45.574 1.00 48.99 191 THR D CA 1
ATOM 1484 C C . THR A 1 191 ? -35.431 32.158 45.886 1.00 52.25 191 THR D C 1
ATOM 1485 O O . THR A 1 191 ? -34.881 32.674 46.857 1.00 51.58 191 THR D O 1
ATOM 1489 N N . ALA A 1 192 ? -34.814 31.310 45.071 1.00 56.21 192 ALA D N 1
ATOM 1490 C CA . ALA A 1 192 ? -33.444 30.879 45.316 1.00 53.74 192 ALA D CA 1
ATOM 1491 C C . ALA A 1 192 ? -32.487 32.061 45.291 1.00 52.42 192 ALA D C 1
ATOM 1492 O O . ALA A 1 192 ? -31.611 32.175 46.147 1.00 52.96 192 ALA D O 1
ATOM 1494 N N . ASP A 1 193 ? -32.677 32.954 44.326 1.00 53.27 193 ASP D N 1
ATOM 1495 C CA . ASP A 1 193 ? -31.818 34.123 44.188 1.00 54.79 193 ASP D CA 1
ATOM 1496 C C . ASP A 1 193 ? -31.863 35.021 45.428 1.00 63.27 193 ASP D C 1
ATOM 1497 O O . ASP A 1 193 ? -30.937 35.793 45.669 1.00 63.79 193 ASP D O 1
ATOM 1502 N N . ASP A 1 194 ? -32.939 34.926 46.205 1.00 60.60 194 ASP D N 1
ATOM 1503 C CA . ASP A 1 194 ? -33.058 35.698 47.443 1.00 55.15 194 ASP D CA 1
ATOM 1504 C C . ASP A 1 194 ? -32.364 34.972 48.606 1.00 56.49 194 ASP D C 1
ATOM 1505 O O . ASP A 1 194 ? -31.449 35.518 49.231 1.00 56.79 194 ASP D O 1
ATOM 1510 N N . TRP A 1 195 ? -32.797 33.743 48.893 1.00 50.17 195 TRP D N 1
ATOM 1511 C CA . TRP A 1 195 ? -32.301 33.030 50.073 1.00 54.76 195 TRP D CA 1
ATOM 1512 C C . TRP A 1 195 ? -30.844 32.589 49.954 1.00 51.32 195 TRP D C 1
ATOM 1513 O O . TRP A 1 195 ? -30.214 32.260 50.958 1.00 57.83 195 TRP D O 1
ATOM 1524 N N . MET A 1 196 ? -30.310 32.574 48.733 1.00 56.01 196 MET D N 1
ATOM 1525 C CA . MET A 1 196 ? -28.896 32.254 48.540 1.00 56.30 196 MET D CA 1
ATOM 1526 C C . MET A 1 196 ? -28.025 33.347 49.155 1.00 55.39 196 MET D C 1
ATOM 1527 O O . MET A 1 196 ? -26.857 33.120 49.464 1.00 61.28 196 MET D O 1
ATOM 1532 N N . ILE A 1 197 ? -28.597 34.538 49.303 1.00 56.05 197 ILE D N 1
ATOM 1533 C CA . ILE A 1 197 ? -27.908 35.659 49.931 1.00 59.45 197 ILE D CA 1
ATOM 1534 C C . ILE A 1 197 ? -28.402 35.900 51.363 1.00 59.35 197 ILE D C 1
ATOM 1535 O O . ILE A 1 197 ? -27.602 36.150 52.266 1.00 67.01 197 ILE D O 1
ATOM 1540 N N . SER A 1 198 ? -29.708 35.768 51.585 1.00 59.24 198 SER D N 1
ATOM 1541 C CA . SER A 1 198 ? -30.291 36.209 52.856 1.00 60.44 198 SER D CA 1
ATOM 1542 C C . SER A 1 198 ? -30.303 35.146 53.951 1.00 60.94 198 SER D C 1
ATOM 1543 O O . SER A 1 198 ? -30.517 35.463 55.121 1.00 69.30 198 SER D O 1
ATOM 1546 N N . GLU A 1 199 ? -30.066 33.892 53.579 1.00 54.97 199 GLU D N 1
ATOM 1547 C CA . GLU A 1 199 ? -30.220 32.795 54.523 1.00 54.94 199 GLU D CA 1
ATOM 1548 C C . GLU A 1 199 ? -28.949 31.961 54.670 1.00 54.55 199 GLU D C 1
ATOM 1549 O O . GLU A 1 199 ? -29.012 30.796 55.062 1.00 50.41 199 GLU D O 1
ATOM 1555 N N . VAL A 1 200 ? -27.799 32.568 54.390 1.00 63.50 200 VAL D N 1
ATOM 1556 C CA . VAL A 1 200 ? -26.533 31.836 54.355 1.00 62.20 200 VAL D CA 1
ATOM 1557 C C . VAL A 1 200 ? -26.154 31.285 55.736 1.00 57.59 200 VAL D C 1
ATOM 1558 O O . VAL A 1 200 ? -25.579 30.198 55.849 1.00 57.69 200 VAL D O 1
ATOM 1562 N N . THR A 1 201 ? -26.529 32.016 56.782 1.00 63.75 201 THR D N 1
ATOM 1563 C CA . THR A 1 201 ? -26.221 31.612 58.155 1.00 64.47 201 THR D CA 1
ATOM 1564 C C . THR A 1 201 ? -26.910 30.303 58.527 1.00 58.56 201 THR D C 1
ATOM 1565 O O . THR A 1 201 ? -26.266 29.359 58.995 1.00 55.55 201 THR D O 1
ATOM 1569 N N . ALA A 1 202 ? -28.220 30.257 58.309 1.00 61.79 202 ALA D N 1
ATOM 1570 C CA . ALA A 1 202 ? -29.014 29.073 58.609 1.00 59.35 202 ALA D CA 1
ATOM 1571 C C . ALA A 1 202 ? -28.493 27.874 57.820 1.00 59.81 202 ALA D C 1
ATOM 1572 O O . ALA A 1 202 ? -28.385 26.767 58.354 1.00 60.03 202 ALA D O 1
ATOM 1574 N N . ILE A 1 203 ? -28.168 28.111 56.550 1.00 51.34 203 ILE D N 1
ATOM 1575 C CA . ILE A 1 203 ? -27.623 27.080 55.669 1.00 58.72 203 ILE D CA 1
ATOM 1576 C C . ILE A 1 203 ? -26.318 26.524 56.241 1.00 61.50 203 ILE D C 1
ATOM 1577 O O . ILE A 1 203 ? -26.094 25.313 56.238 1.00 59.31 203 ILE D O 1
ATOM 1582 N N . GLN A 1 204 ? -25.469 27.419 56.743 1.00 61.08 204 GLN D N 1
ATOM 1583 C CA . GLN A 1 204 ? -24.204 27.018 57.357 1.00 57.53 204 GLN D CA 1
ATOM 1584 C C . GLN A 1 204 ? -24.437 26.196 58.623 1.00 57.12 204 GLN D C 1
ATOM 1585 O O . GLN A 1 204 ? -23.711 25.235 58.897 1.00 60.40 204 GLN D O 1
ATOM 1591 N N . SER A 1 205 ? -25.461 26.576 59.385 1.00 54.88 205 SER D N 1
ATOM 1592 C CA . SER A 1 205 ? -25.848 25.823 60.577 1.00 59.22 205 SER D CA 1
ATOM 1593 C C . SER A 1 205 ? -26.217 24.397 60.175 1.00 59.15 205 SER D C 1
ATOM 1594 O O . SER A 1 205 ? -25.733 23.417 60.765 1.00 58.94 205 SER D O 1
ATOM 1597 N N . ALA A 1 206 ? -27.068 24.294 59.156 1.00 60.90 206 ALA D N 1
ATOM 1598 C CA . ALA A 1 206 ? -27.490 23.002 58.632 1.00 57.66 206 ALA D CA 1
ATOM 1599 C C . ALA A 1 206 ? -26.284 22.165 58.215 1.00 56.34 206 ALA D C 1
ATOM 1600 O O . ALA A 1 206 ? -26.181 20.982 58.564 1.00 57.23 206 ALA D O 1
ATOM 1602 N N . VAL A 1 207 ? -25.365 22.796 57.485 1.00 53.43 207 VAL D N 1
ATOM 1603 C CA . VAL A 1 207 ? -24.151 22.136 57.016 1.00 53.80 207 VAL D CA 1
ATOM 1604 C C . VAL A 1 207 ? -23.310 21.587 58.169 1.00 56.15 207 VAL D C 1
ATOM 1605 O O . VAL A 1 207 ? -22.828 20.458 58.098 1.00 53.06 207 VAL D O 1
ATOM 1609 N N . LYS A 1 208 ? -23.144 22.375 59.230 1.00 54.94 208 LYS D N 1
ATOM 1610 C CA . LYS A 1 208 ? -22.374 21.927 60.392 1.00 54.27 208 LYS D CA 1
ATOM 1611 C C . LYS A 1 208 ? -23.045 20.723 61.066 1.00 60.81 208 LYS D C 1
ATOM 1612 O O . LYS A 1 208 ? -22.382 19.716 61.374 1.00 59.33 208 LYS D O 1
ATOM 1618 N N . VAL A 1 209 ? -24.358 20.829 61.284 1.00 56.66 209 VAL D N 1
ATOM 1619 C CA . VAL A 1 209 ? -25.130 19.721 61.854 1.00 53.75 209 VAL D CA 1
ATOM 1620 C C . VAL A 1 209 ? -24.926 18.430 61.057 1.00 58.01 209 VAL D C 1
ATOM 1621 O O . VAL A 1 209 ? -24.586 17.391 61.628 1.00 59.06 209 VAL D O 1
ATOM 1625 N N . VAL A 1 210 ? -25.128 18.503 59.742 1.00 56.36 210 VAL D N 1
ATOM 1626 C CA . VAL A 1 210 ? -24.952 17.334 58.876 1.00 58.00 210 VAL D CA 1
ATOM 1627 C C . VAL A 1 210 ? -23.504 16.841 58.938 1.00 61.63 210 VAL D C 1
ATOM 1628 O O . VAL A 1 210 ? -23.239 15.642 58.839 1.00 62.01 210 VAL D O 1
ATOM 1632 N N . ALA A 1 211 ? -22.573 17.772 59.126 1.00 65.55 211 ALA D N 1
ATOM 1633 C CA . ALA A 1 211 ? -21.159 17.429 59.204 1.00 62.76 211 ALA D CA 1
ATOM 1634 C C . ALA A 1 211 ? -20.877 16.609 60.456 1.00 61.60 211 ALA D C 1
ATOM 1635 O O . ALA A 1 211 ? -19.938 15.813 60.486 1.00 57.72 211 ALA D O 1
ATOM 1637 N N . LYS A 1 212 ? -21.688 16.809 61.490 1.00 62.43 212 LYS D N 1
ATOM 1638 C CA . LYS A 1 212 ? -21.535 16.021 62.715 1.00 58.69 212 LYS D CA 1
ATOM 1639 C C . LYS A 1 212 ? -21.977 14.552 62.589 1.00 53.60 212 LYS D C 1
ATOM 1640 O O . LYS A 1 212 ? -21.719 13.754 63.486 1.00 55.87 212 LYS D O 1
ATOM 1646 N N . LEU A 1 213 ? -22.633 14.195 61.486 1.00 57.23 213 LEU D N 1
ATOM 1647 C CA . LEU A 1 213 ? -23.117 12.822 61.287 1.00 55.76 213 LEU D CA 1
ATOM 1648 C C . LEU A 1 213 ? -21.975 11.838 61.029 1.00 55.94 213 LEU D C 1
ATOM 1649 O O . LEU A 1 213 ? -20.917 12.227 60.537 1.00 63.72 213 LEU D O 1
ATOM 1654 N N . PRO A 1 214 ? -22.190 10.554 61.370 1.00 54.07 214 PRO D N 1
ATOM 1655 C CA . PRO A 1 214 ? -21.195 9.498 61.151 1.00 58.12 214 PRO D CA 1
ATOM 1656 C C . PRO A 1 214 ? -20.809 9.400 59.685 1.00 61.32 214 PRO D C 1
ATOM 1657 O O . PRO A 1 214 ? -19.632 9.239 59.364 1.00 69.77 214 PRO D O 1
ATOM 1661 N N . TRP A 1 215 ? -21.813 9.497 58.817 1.00 62.75 215 TRP D N 1
ATOM 1662 C CA . TRP A 1 215 ? -21.627 9.443 57.369 1.00 64.86 215 TRP D CA 1
ATOM 1663 C C . TRP A 1 215 ? -21.066 8.098 56.924 1.00 66.51 215 TRP D C 1
ATOM 1664 O O . TRP A 1 215 ? -21.723 7.067 57.068 1.00 63.64 215 TRP D O 1
ATOM 1675 N N . ALA A 1 216 ? -19.855 8.114 56.377 1.00 70.19 216 ALA D N 1
ATOM 1676 C CA . ALA A 1 216 ? -19.203 6.903 55.889 1.00 68.86 216 ALA D CA 1
ATOM 1677 C C . ALA A 1 216 ? -18.805 5.974 57.028 1.00 67.13 216 ALA D C 1
ATOM 1678 O O . ALA A 1 216 ? -18.482 4.803 56.818 1.00 65.54 216 ALA D O 1
ATOM 1680 N N . LYS A 1 217 ? -18.827 6.526 58.233 1.00 66.88 217 LYS D N 1
ATOM 1681 C CA . LYS A 1 217 ? -18.418 5.827 59.437 1.00 71.34 217 LYS D CA 1
ATOM 1682 C C . LYS A 1 217 ? -19.541 5.008 60.080 1.00 69.57 217 LYS D C 1
ATOM 1683 O O . LYS A 1 217 ? -19.395 4.544 61.210 1.00 73.19 217 LYS D O 1
ATOM 1689 N N . ALA A 1 218 ? -20.641 4.797 59.357 1.00 68.65 218 ALA D N 1
ATOM 1690 C CA . ALA A 1 218 ? -21.903 4.388 59.973 1.00 67.55 218 ALA D CA 1
ATOM 1691 C C . ALA A 1 218 ? -22.061 2.874 59.994 1.00 65.35 218 ALA D C 1
ATOM 1692 O O . ALA A 1 218 ? -21.819 2.194 58.997 1.00 72.72 218 ALA D O 1
ATOM 1694 N N . GLY A 1 219 ? -22.472 2.362 61.150 1.00 60.09 219 GLY D N 1
ATOM 1695 C CA . GLY A 1 219 ? -22.498 0.934 61.404 1.00 64.71 219 GLY D CA 1
ATOM 1696 C C . GLY A 1 219 ? -21.394 0.536 62.368 1.00 64.88 219 GLY D C 1
ATOM 1697 O O . GLY A 1 219 ? -21.395 -0.570 62.911 1.00 69.73 219 GLY D O 1
ATOM 1698 N N . PHE A 1 220 ? -20.441 1.440 62.578 1.00 64.49 220 PHE D N 1
ATOM 1699 C CA . PHE A 1 220 ? -19.350 1.192 63.510 1.00 61.74 220 PHE D CA 1
ATOM 1700 C C . PHE A 1 220 ? -19.412 2.156 64.694 1.00 59.37 220 PHE D C 1
ATOM 1701 O O . PHE A 1 220 ? -19.605 3.360 64.515 1.00 59.81 220 PHE D O 1
ATOM 1709 N N . THR A 1 221 ? -19.254 1.620 65.901 1.00 60.27 221 THR D N 1
ATOM 1710 C CA . THR A 1 221 ? -19.156 2.446 67.099 1.00 57.75 221 THR D CA 1
ATOM 1711 C C . THR A 1 221 ? -17.790 3.117 67.090 1.00 57.13 221 THR D C 1
ATOM 1712 O O . THR A 1 221 ? -16.949 2.808 66.248 1.00 60.28 221 THR D O 1
ATOM 1716 N N . ALA A 1 222 ? -17.572 4.047 68.013 1.00 59.58 222 ALA D N 1
ATOM 1717 C CA . ALA A 1 222 ? -16.262 4.667 68.155 1.00 61.89 222 ALA D CA 1
ATOM 1718 C C . ALA A 1 222 ? -15.268 3.596 68.595 1.00 58.40 222 ALA D C 1
ATOM 1719 O O . ALA A 1 222 ? -14.107 3.594 68.173 1.00 55.11 222 ALA D O 1
ATOM 1721 N N . ALA A 1 223 ? -15.731 2.693 69.453 1.00 55.90 223 ALA D N 1
ATOM 1722 C CA . ALA A 1 223 ? -14.911 1.585 69.928 1.00 50.74 223 ALA D CA 1
ATOM 1723 C C . ALA A 1 223 ? -14.479 0.688 68.766 1.00 48.90 223 ALA D C 1
ATOM 1724 O O . ALA A 1 223 ? -13.324 0.244 68.698 1.00 53.75 223 ALA D O 1
ATOM 1726 N N . ALA A 1 224 ? -15.405 0.437 67.846 1.00 49.81 224 ALA D N 1
ATOM 1727 C CA . ALA A 1 224 ? -15.119 -0.381 66.675 1.00 45.21 224 ALA D CA 1
ATOM 1728 C C . ALA A 1 224 ? -14.055 0.282 65.807 1.00 45.97 224 ALA D C 1
ATOM 1729 O O . ALA A 1 224 ? -13.149 -0.380 65.297 1.00 45.95 224 ALA D O 1
ATOM 1731 N N . LYS A 1 225 ? -14.174 1.594 65.640 1.00 47.84 225 LYS D N 1
ATOM 1732 C CA . LYS A 1 225 ? -13.270 2.342 64.776 1.00 48.39 225 LYS D CA 1
ATOM 1733 C C . LYS A 1 225 ? -11.872 2.442 65.364 1.00 52.03 225 LYS D C 1
ATOM 1734 O O . LYS A 1 225 ? -10.878 2.381 64.639 1.00 47.73 225 LYS D O 1
ATOM 1740 N N . ASN A 1 226 ? -11.802 2.579 66.685 1.00 54.22 226 ASN D N 1
ATOM 1741 C CA . ASN A 1 226 ? -10.517 2.621 67.364 1.00 48.85 226 ASN D CA 1
ATOM 1742 C C . ASN A 1 226 ? -9.859 1.256 67.238 1.00 51.98 226 ASN D C 1
ATOM 1743 O O . ASN A 1 226 ? -8.650 1.154 66.991 1.00 58.01 226 ASN D O 1
ATOM 1748 N N . PHE A 1 227 ? -10.668 0.209 67.390 1.00 44.45 227 PHE D N 1
ATOM 1749 C CA . PHE A 1 227 ? -10.151 -1.151 67.310 1.00 42.87 227 PHE D CA 1
ATOM 1750 C C . PHE A 1 227 ? -9.579 -1.415 65.922 1.00 47.25 227 PHE D C 1
ATOM 1751 O O . PHE A 1 227 ? -8.485 -1.959 65.789 1.00 56.54 227 PHE D O 1
ATOM 1759 N N . LEU A 1 228 ? -10.343 -1.064 64.893 1.00 41.94 228 LEU D N 1
ATOM 1760 C CA . LEU A 1 228 ? -9.911 -1.278 63.515 1.00 48.47 228 LEU D CA 1
ATOM 1761 C C . LEU A 1 228 ? -8.680 -0.427 63.207 1.00 54.70 228 LEU D C 1
ATOM 1762 O O . LEU A 1 228 ? -7.806 -0.830 62.438 1.00 54.00 228 LEU D O 1
ATOM 1767 N N . ALA A 1 229 ? -8.624 0.755 63.811 1.00 56.79 229 ALA D N 1
ATOM 1768 C CA . ALA A 1 229 ? -7.484 1.644 63.654 1.00 49.80 229 ALA D CA 1
ATOM 1769 C C . ALA A 1 229 ? -6.239 0.963 64.202 1.00 47.57 229 ALA D C 1
ATOM 1770 O O . ALA A 1 229 ? -5.144 1.122 63.664 1.00 46.98 229 ALA D O 1
ATOM 1772 N N . LYS A 1 230 ? -6.420 0.210 65.286 1.00 49.85 230 LYS D N 1
ATOM 1773 C CA . LYS A 1 230 ? -5.318 -0.511 65.919 1.00 49.78 230 LYS D CA 1
ATOM 1774 C C . LYS A 1 230 ? -4.705 -1.567 64.993 1.00 54.43 230 LYS D C 1
ATOM 1775 O O . LYS A 1 230 ? -3.587 -2.029 65.216 1.00 66.06 230 LYS D O 1
ATOM 1781 N N . PHE A 1 231 ? -5.443 -1.929 63.949 1.00 53.09 231 PHE D N 1
ATOM 1782 C CA . PHE A 1 231 ? -4.978 -2.900 62.962 1.00 50.66 231 PHE D CA 1
ATOM 1783 C C . PHE A 1 231 ? -4.855 -2.227 61.606 1.00 54.78 231 PHE D C 1
ATOM 1784 O O . PHE A 1 231 ? -5.099 -2.835 60.564 1.00 57.35 231 PHE D O 1
ATOM 1792 N N . ASN A 1 232 ? -4.484 -0.951 61.651 1.00 55.83 232 ASN D N 1
ATOM 1793 C CA . ASN A 1 232 ? -4.207 -0.163 60.460 1.00 51.89 232 ASN D CA 1
ATOM 1794 C C . ASN A 1 232 ? -5.420 -0.106 59.528 1.00 55.05 232 ASN D C 1
ATOM 1795 O O . ASN A 1 232 ? -5.267 -0.096 58.310 1.00 52.86 232 ASN D O 1
ATOM 1800 N N . ILE A 1 233 ? -6.629 -0.066 60.091 1.00 58.21 233 ILE D N 1
ATOM 1801 C CA . ILE A 1 233 ? -7.808 0.083 59.238 1.00 53.50 233 ILE D CA 1
ATOM 1802 C C . ILE A 1 233 ? -8.692 1.289 59.585 1.00 57.70 233 ILE D C 1
ATOM 1803 O O . ILE A 1 233 ? -9.397 1.315 60.600 1.00 61.01 233 ILE D O 1
ATOM 1808 N N . SER A 1 234 ? -8.603 2.297 58.724 1.00 57.11 234 SER D N 1
ATOM 1809 C CA . SER A 1 234 ? -9.474 3.462 58.712 1.00 61.56 234 SER D CA 1
ATOM 1810 C C . SER A 1 234 ? -10.487 3.142 57.615 1.00 71.13 234 SER D C 1
ATOM 1811 O O . SER A 1 234 ? -10.114 3.091 56.445 1.00 80.37 234 SER D O 1
ATOM 1814 N N . VAL A 1 235 ? -11.747 2.894 57.959 1.00 69.72 235 VAL D N 1
ATOM 1815 C CA . VAL A 1 235 ? -12.337 3.290 59.226 1.00 69.93 235 VAL D CA 1
ATOM 1816 C C . VAL A 1 235 ? -13.166 2.162 59.820 1.00 71.94 235 VAL D C 1
ATOM 1817 O O . VAL A 1 235 ? -14.300 2.370 60.245 1.00 72.46 235 VAL D O 1
ATOM 1821 N N . THR B 1 3 ? -60.205 -3.510 42.793 1.00 72.89 3 THR A N 1
ATOM 1822 C CA . THR B 1 3 ? -60.393 -2.263 42.050 1.00 77.63 3 THR A CA 1
ATOM 1823 C C . THR B 1 3 ? -59.657 -2.162 40.691 1.00 82.55 3 THR A C 1
ATOM 1824 O O . THR B 1 3 ? -60.242 -1.642 39.738 1.00 76.92 3 THR A O 1
ATOM 1828 N N . GLY B 1 4 ? -58.416 -2.644 40.549 1.00 79.12 4 GLY A N 1
ATOM 1829 C CA . GLY B 1 4 ? -57.522 -3.135 41.590 1.00 68.51 4 GLY A CA 1
ATOM 1830 C C . GLY B 1 4 ? -56.177 -2.429 41.515 1.00 67.36 4 GLY A C 1
ATOM 1831 O O . GLY B 1 4 ? -55.858 -1.830 40.491 1.00 71.09 4 GLY A O 1
ATOM 1832 N N . PRO B 1 5 ? -55.379 -2.489 42.591 1.00 67.60 5 PRO A N 1
ATOM 1833 C CA . PRO B 1 5 ? -54.082 -1.797 42.565 1.00 64.70 5 PRO A CA 1
ATOM 1834 C C . PRO B 1 5 ? -53.034 -2.547 41.738 1.00 64.86 5 PRO A C 1
ATOM 1835 O O . PRO B 1 5 ? -53.011 -3.777 41.764 1.00 57.85 5 PRO A O 1
ATOM 1839 N N . ASP B 1 6 ? -52.185 -1.822 41.012 1.00 59.04 6 ASP A N 1
ATOM 1840 C CA . ASP B 1 6 ? -51.204 -2.469 40.144 1.00 56.48 6 ASP A CA 1
ATOM 1841 C C . ASP B 1 6 ? -50.130 -3.095 41.014 1.00 59.62 6 ASP A C 1
ATOM 1842 O O . ASP B 1 6 ? -49.759 -4.253 40.831 1.00 55.95 6 ASP A O 1
ATOM 1847 N N . PHE B 1 7 ? -49.628 -2.319 41.967 1.00 63.51 7 PHE A N 1
ATOM 1848 C CA . PHE B 1 7 ? -48.625 -2.828 42.881 1.00 58.89 7 PHE A CA 1
ATOM 1849 C C . PHE B 1 7 ? -49.152 -2.698 44.304 1.00 53.95 7 PHE A C 1
ATOM 1850 O O . PHE B 1 7 ? -49.977 -1.830 44.594 1.00 52.28 7 PHE A O 1
ATOM 1858 N N . ILE B 1 8 ? -48.678 -3.566 45.190 1.00 47.62 8 ILE A N 1
ATOM 1859 C CA . ILE B 1 8 ? -49.136 -3.576 46.570 1.00 57.73 8 ILE A CA 1
ATOM 1860 C C . ILE B 1 8 ? -47.945 -3.833 47.478 1.00 59.52 8 ILE A C 1
ATOM 1861 O O . ILE B 1 8 ? -47.089 -4.663 47.173 1.00 56.35 8 ILE A O 1
ATOM 1866 N N . TYR B 1 9 ? -47.841 -3.063 48.555 1.00 60.65 9 TYR A N 1
ATOM 1867 C CA . TYR B 1 9 ? -46.711 -3.144 49.472 1.00 53.70 9 TYR A CA 1
ATOM 1868 C C . TYR B 1 9 ? -47.108 -3.221 50.932 1.00 60.34 9 TYR A C 1
ATOM 1869 O O . TYR B 1 9 ? -48.031 -2.552 51.359 1.00 61.42 9 TYR A O 1
ATOM 1878 N N . ASP B 1 10 ? -46.470 -4.087 51.703 1.00 65.82 10 ASP A N 1
ATOM 1879 C CA . ASP B 1 10 ? -46.242 -3.895 53.138 1.00 76.43 10 ASP A CA 1
ATOM 1880 C C . ASP B 1 10 ? -44.999 -4.660 53.433 1.00 75.84 10 ASP A C 1
ATOM 1881 O O . ASP B 1 10 ? -44.989 -5.854 53.168 1.00 89.36 10 ASP A O 1
ATOM 1886 N N . ASP B 1 11 ? -43.939 -4.005 53.886 1.00 74.32 11 ASP A N 1
ATOM 1887 C CA . ASP B 1 11 ? -42.694 -4.745 54.041 1.00 84.83 11 ASP A CA 1
ATOM 1888 C C . ASP B 1 11 ? -42.887 -5.837 55.072 1.00 82.40 11 ASP A C 1
ATOM 1889 O O . ASP B 1 11 ? -42.758 -7.009 54.772 1.00 78.95 11 ASP A O 1
ATOM 1894 N N . ARG B 1 12 ? -43.444 -5.464 56.203 1.00 83.88 12 ARG A N 1
ATOM 1895 C CA . ARG B 1 12 ? -42.820 -4.589 57.152 1.00 87.29 12 ARG A CA 1
ATOM 1896 C C . ARG B 1 12 ? -41.760 -5.443 57.851 1.00 90.50 12 ARG A C 1
ATOM 1897 O O . ARG B 1 12 ? -42.021 -6.596 58.183 1.00 84.44 12 ARG A O 1
ATOM 1905 N N . PRO B 1 13 ? -40.513 -4.828 58.052 1.00 86.29 13 PRO A N 1
ATOM 1906 C CA . PRO B 1 13 ? -39.502 -5.726 58.605 1.00 90.65 13 PRO A CA 1
ATOM 1907 C C . PRO B 1 13 ? -39.415 -5.643 60.128 1.00 92.43 13 PRO A C 1
ATOM 1908 O O . PRO B 1 13 ? -40.338 -6.106 60.798 1.00 91.12 13 PRO A O 1
ATOM 1912 N N . ALA B 1 14 ? -38.341 -5.073 60.663 1.00 93.27 14 ALA A N 1
ATOM 1913 C CA . ALA B 1 14 ? -38.116 -5.113 62.096 1.00 99.76 14 ALA A CA 1
ATOM 1914 C C . ALA B 1 14 ? -38.598 -3.869 62.836 1.00 97.32 14 ALA A C 1
ATOM 1915 O O . ALA B 1 14 ? -38.146 -2.747 62.601 1.00 89.96 14 ALA A O 1
ATOM 1917 N N . ALA B 1 15 ? -39.545 -4.097 63.730 1.00 99.93 15 ALA A N 1
ATOM 1918 C CA . ALA B 1 15 ? -40.023 -3.091 64.652 1.00 105.84 15 ALA A CA 1
ATOM 1919 C C . ALA B 1 15 ? -38.871 -2.746 65.551 1.00 111.90 15 ALA A C 1
ATOM 1920 O O . ALA B 1 15 ? -38.650 -1.596 65.926 1.00 107.17 15 ALA A O 1
ATOM 1922 N N . VAL B 1 16 ? -38.152 -3.800 65.901 1.00 116.06 16 VAL A N 1
ATOM 1923 C CA . VAL B 1 16 ? -37.174 -3.792 66.983 1.00 116.72 16 VAL A CA 1
ATOM 1924 C C . VAL B 1 16 ? -36.292 -5.029 66.897 1.00 115.86 16 VAL A C 1
ATOM 1925 O O . VAL B 1 16 ? -36.567 -5.955 66.153 1.00 112.11 16 VAL A O 1
ATOM 1929 N N . SER B 1 17 ? -35.256 -5.044 67.714 1.00 117.72 17 SER A N 1
ATOM 1930 C CA . SER B 1 17 ? -34.019 -5.745 67.473 1.00 115.82 17 SER A CA 1
ATOM 1931 C C . SER B 1 17 ? -34.092 -7.259 67.510 1.00 108.96 17 SER A C 1
ATOM 1932 O O . SER B 1 17 ? -35.123 -7.835 67.802 1.00 110.34 17 SER A O 1
ATOM 1935 N N . SER B 1 18 ? -33.005 -7.875 67.061 1.00 105.59 18 SER A N 1
ATOM 1936 C CA . SER B 1 18 ? -32.788 -9.302 67.131 1.00 101.52 18 SER A CA 1
ATOM 1937 C C . SER B 1 18 ? -31.778 -9.592 68.243 1.00 98.69 18 SER A C 1
ATOM 1938 O O . SER B 1 18 ? -30.740 -8.942 68.344 1.00 101.30 18 SER A O 1
ATOM 1941 N N . THR B 1 19 ? -32.119 -10.553 69.087 1.00 87.96 19 THR A N 1
ATOM 1942 C CA . THR B 1 19 ? -31.249 -11.073 70.140 1.00 86.62 19 THR A CA 1
ATOM 1943 C C . THR B 1 19 ? -30.999 -12.571 69.953 1.00 81.06 19 THR A C 1
ATOM 1944 O O . THR B 1 19 ? -31.476 -13.404 70.723 1.00 72.55 19 THR A O 1
ATOM 1948 N N . PHE B 1 20 ? -30.244 -12.888 68.905 1.00 71.53 20 PHE A N 1
ATOM 1949 C CA . PHE B 1 20 ? -29.918 -14.254 68.504 1.00 59.56 20 PHE A CA 1
ATOM 1950 C C . PHE B 1 20 ? -28.675 -14.790 69.217 1.00 56.74 20 PHE A C 1
ATOM 1951 O O . PHE B 1 20 ? -27.651 -14.112 69.287 1.00 51.41 20 PHE A O 1
ATOM 1959 N N . ASN B 1 21 ? -28.778 -16.008 69.751 1.00 57.17 21 ASN A N 1
ATOM 1960 C CA . ASN B 1 21 ? -27.653 -16.661 70.422 1.00 52.78 21 ASN A CA 1
ATOM 1961 C C . ASN B 1 21 ? -27.208 -17.902 69.665 1.00 47.72 21 ASN A C 1
ATOM 1962 O O . ASN B 1 21 ? -27.922 -18.905 69.620 1.00 45.36 21 ASN A O 1
ATOM 1967 N N . PRO B 1 22 ? -26.016 -17.826 69.058 1.00 45.00 22 PRO A N 1
ATOM 1968 C CA . PRO B 1 22 ? -25.433 -18.858 68.197 1.00 43.28 22 PRO A CA 1
ATOM 1969 C C . PRO B 1 22 ? -25.224 -20.189 68.911 1.00 44.31 22 PRO A C 1
ATOM 1970 O O . PRO B 1 22 ? -25.339 -21.233 68.275 1.00 43.05 22 PRO A O 1
ATOM 1974 N N . GLU B 1 23 ? -24.894 -20.153 70.197 1.00 45.12 23 GLU A N 1
ATOM 1975 C CA . GLU B 1 23 ? -24.690 -21.386 70.949 1.00 44.66 23 GLU A CA 1
ATOM 1976 C C . GLU B 1 23 ? -25.987 -22.184 71.081 1.00 46.35 23 GLU A C 1
ATOM 1977 O O . GLU B 1 23 ? -25.996 -23.401 70.869 1.00 47.46 23 GLU A O 1
ATOM 1983 N N . LYS B 1 24 ? -27.083 -21.503 71.410 1.00 48.86 24 LYS A N 1
ATOM 1984 C CA . LYS B 1 24 ? -28.367 -22.187 71.548 1.00 52.90 24 LYS A CA 1
ATOM 1985 C C . LYS B 1 24 ? -28.837 -22.670 70.185 1.00 43.28 24 LYS A C 1
ATOM 1986 O O . LYS B 1 24 ? -29.318 -23.793 70.050 1.00 42.31 24 LYS A O 1
ATOM 1992 N N . GLY B 1 25 ? -28.703 -21.807 69.180 1.00 44.92 25 GLY A N 1
ATOM 1993 C CA . GLY B 1 25 ? -29.072 -22.147 67.817 1.00 43.89 25 GLY A CA 1
ATOM 1994 C C . GLY B 1 25 ? -28.337 -23.402 67.387 1.00 40.74 25 GLY A C 1
ATOM 1995 O O . GLY B 1 25 ? -28.904 -24.281 66.731 1.00 39.11 25 GLY A O 1
ATOM 1996 N N . TYR B 1 26 ? -27.066 -23.482 67.778 1.00 40.37 26 TYR A N 1
ATOM 1997 C CA . TYR B 1 26 ? -26.232 -24.636 67.465 1.00 41.95 26 TYR A CA 1
ATOM 1998 C C . TYR B 1 26 ? -26.752 -25.881 68.160 1.00 44.25 26 TYR A C 1
ATOM 1999 O O . TYR B 1 26 ? -26.874 -26.937 67.537 1.00 47.34 26 TYR A O 1
ATOM 2008 N N . MET B 1 27 ? -27.041 -25.763 69.453 1.00 39.62 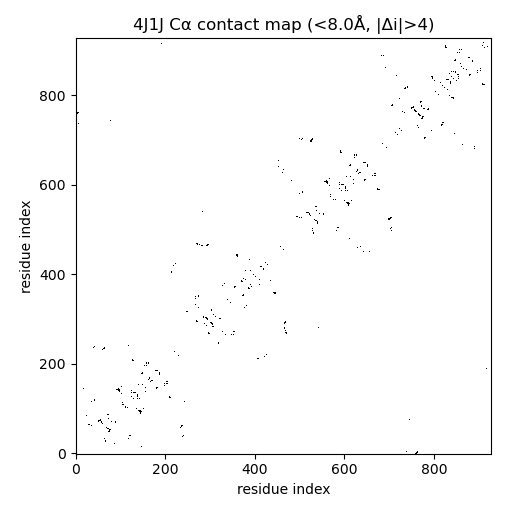27 MET A N 1
ATOM 2009 C CA . MET B 1 27 ? -27.517 -26.911 70.220 1.00 38.49 27 MET A CA 1
ATOM 2010 C C . MET B 1 27 ? -28.828 -27.458 69.664 1.00 41.89 27 MET A C 1
ATOM 2011 O O . MET B 1 27 ? -28.994 -28.668 69.509 1.00 46.69 27 MET A O 1
ATOM 2016 N N . ASP B 1 28 ? -29.748 -26.552 69.350 1.00 41.58 28 ASP A N 1
ATOM 2017 C CA . ASP B 1 28 ? -31.034 -26.916 68.773 1.00 44.90 28 ASP A CA 1
ATOM 2018 C C . ASP B 1 28 ? -30.841 -27.586 67.415 1.00 50.06 28 ASP A C 1
ATOM 2019 O O . ASP B 1 28 ? -31.487 -28.592 67.117 1.00 51.88 28 ASP A O 1
ATOM 2024 N N . PHE B 1 29 ? -29.964 -27.012 66.591 1.00 42.46 29 PHE A N 1
ATOM 2025 C CA . PHE B 1 29 ? -29.718 -27.548 65.250 1.00 47.22 29 PHE A CA 1
ATOM 2026 C C . PHE B 1 29 ? -29.142 -28.966 65.298 1.00 47.75 29 PHE A C 1
ATOM 2027 O O . PHE B 1 29 ? -29.581 -29.860 64.558 1.00 46.27 29 PHE A O 1
ATOM 2035 N N . ILE B 1 30 ? -28.172 -29.164 66.187 1.00 47.38 30 ILE A N 1
ATOM 2036 C CA . ILE B 1 30 ? -27.532 -30.464 66.371 1.00 51.50 30 ILE A CA 1
ATOM 2037 C C . ILE B 1 30 ? -28.527 -31.471 66.939 1.00 49.60 30 ILE A C 1
ATOM 2038 O O . ILE B 1 30 ? -28.529 -32.643 66.566 1.00 54.87 30 ILE A O 1
ATOM 2043 N N . THR B 1 31 ? -29.374 -31.004 67.848 1.00 47.67 31 THR A N 1
ATOM 2044 C CA . THR B 1 31 ? -30.379 -31.857 68.458 1.00 51.23 31 THR A CA 1
ATOM 2045 C C . THR B 1 31 ? -31.403 -32.325 67.424 1.00 50.44 31 THR A C 1
ATOM 2046 O O . THR B 1 31 ? -31.842 -33.476 67.442 1.00 52.29 31 THR A O 1
ATOM 2050 N N . ALA B 1 32 ? -31.753 -31.427 66.510 1.00 50.67 32 ALA A N 1
ATOM 2051 C CA . ALA B 1 32 ? -32.803 -31.681 65.525 1.00 50.08 32 ALA A CA 1
ATOM 2052 C C . ALA B 1 32 ? -32.344 -32.465 64.294 1.00 52.53 32 ALA A C 1
ATOM 2053 O O . ALA B 1 32 ? -33.143 -33.169 63.674 1.00 59.16 32 ALA A O 1
ATOM 2055 N N . TYR B 1 33 ? -31.067 -32.346 63.933 1.00 49.46 33 TYR A N 1
ATOM 2056 C CA . TYR B 1 33 ? -30.589 -32.911 62.669 1.00 52.72 33 TYR A CA 1
ATOM 2057 C C . TYR B 1 33 ? -29.393 -33.850 62.837 1.00 54.78 33 TYR A C 1
ATOM 2058 O O . TYR B 1 33 ? -28.883 -34.390 61.854 1.00 56.61 33 TYR A O 1
ATOM 2067 N N . GLY B 1 34 ? -28.951 -34.042 64.075 1.00 49.82 34 GLY A N 1
ATOM 2068 C CA . GLY B 1 34 ? -27.706 -34.737 64.357 1.00 46.10 34 GLY A CA 1
ATOM 2069 C C . GLY B 1 34 ? -27.561 -36.158 63.842 1.00 59.29 34 GLY A C 1
ATOM 2070 O O . GLY B 1 34 ? -26.441 -36.637 63.649 1.00 58.40 34 GLY A O 1
ATOM 2071 N N . LYS B 1 35 ? -28.681 -36.836 63.607 1.00 63.98 35 LYS A N 1
ATOM 2072 C CA . LYS B 1 35 ? -28.634 -38.222 63.149 1.00 63.54 35 LYS A CA 1
ATOM 2073 C C . LYS B 1 35 ? -28.037 -38.335 61.754 1.00 63.39 35 LYS A C 1
ATOM 2074 O O . LYS B 1 35 ? -27.412 -39.341 61.422 1.00 75.42 35 LYS A O 1
ATOM 2080 N N . ASN B 1 36 ? -28.217 -37.295 60.946 1.00 54.73 36 ASN A N 1
ATOM 2081 C CA . ASN B 1 36 ? -27.740 -37.326 59.571 1.00 56.67 36 ASN A CA 1
ATOM 2082 C C . ASN B 1 36 ? -26.557 -36.395 59.333 1.00 57.20 36 ASN A C 1
ATOM 2083 O O . ASN B 1 36 ? -26.193 -36.133 58.188 1.00 55.71 36 ASN A O 1
ATOM 2088 N N . ILE B 1 37 ? -25.940 -35.909 60.407 1.00 57.27 37 ILE A N 1
ATOM 2089 C CA . ILE B 1 37 ? -24.740 -35.103 60.243 1.00 55.70 37 ILE A CA 1
ATOM 2090 C C . ILE B 1 37 ? -23.527 -36.019 60.328 1.00 55.38 37 ILE A C 1
ATOM 2091 O O . ILE B 1 37 ? -23.266 -36.645 61.356 1.00 57.20 37 ILE A O 1
ATOM 2096 N N . ASN B 1 38 ? -22.789 -36.076 59.226 1.00 51.44 38 ASN A N 1
ATOM 2097 C CA . ASN B 1 38 ? -21.554 -36.840 59.132 1.00 45.93 38 ASN A CA 1
ATOM 2098 C C . ASN B 1 38 ? -20.586 -36.110 58.214 1.00 48.10 38 ASN A C 1
ATOM 2099 O O . ASN B 1 38 ? -20.969 -35.149 57.549 1.00 53.00 38 ASN A O 1
ATOM 2104 N N . ALA B 1 39 ? -19.338 -36.562 58.176 1.00 46.49 39 ALA A N 1
ATOM 2105 C CA . ALA B 1 39 ? -18.299 -35.875 57.413 1.00 50.19 39 ALA A CA 1
ATOM 2106 C C . ALA B 1 39 ? -18.621 -35.757 55.919 1.00 52.81 39 ALA A C 1
ATOM 2107 O O . ALA B 1 39 ? -18.259 -34.767 55.277 1.00 53.64 39 ALA A O 1
ATOM 2109 N N . ASP B 1 40 ? -19.305 -36.761 55.378 1.00 48.53 40 ASP A N 1
ATOM 2110 C CA . ASP B 1 40 ? -19.686 -36.764 53.966 1.00 48.83 40 ASP A CA 1
ATOM 2111 C C . ASP B 1 40 ? -20.659 -35.621 53.633 1.00 49.53 40 ASP A C 1
ATOM 2112 O O . ASP B 1 40 ? -20.412 -34.828 52.712 1.00 52.17 40 ASP A O 1
ATOM 2117 N N . ASN B 1 41 ? -21.765 -35.549 54.373 1.00 47.00 41 ASN A N 1
ATOM 2118 C CA . ASN B 1 41 ? -22.776 -34.517 54.144 1.00 47.31 41 ASN A CA 1
ATOM 2119 C C . ASN B 1 41 ? -22.215 -33.113 54.372 1.00 46.63 41 ASN A C 1
ATOM 2120 O O . ASN B 1 41 ? -22.578 -32.165 53.667 1.00 45.03 41 ASN A O 1
ATOM 2125 N N . VAL B 1 42 ? -21.320 -32.988 55.348 1.00 45.38 42 VAL A N 1
ATOM 2126 C CA . VAL B 1 42 ? -20.707 -31.705 55.673 1.00 45.48 42 VAL A CA 1
ATOM 2127 C C . VAL B 1 42 ? -19.788 -31.278 54.527 1.00 43.11 42 VAL A C 1
ATOM 2128 O O . VAL B 1 42 ? -19.794 -30.110 54.103 1.00 43.08 42 VAL A O 1
ATOM 2132 N N . ARG B 1 43 ? -19.017 -32.238 54.016 1.00 41.62 43 ARG A N 1
ATOM 2133 C CA . ARG B 1 43 ? -18.207 -32.017 52.822 1.00 48.33 43 ARG A CA 1
ATOM 2134 C C . ARG B 1 43 ? -19.040 -31.496 51.660 1.00 41.74 43 ARG A C 1
ATOM 2135 O O . ARG B 1 43 ? -18.695 -30.486 51.025 1.00 40.17 43 ARG A O 1
ATOM 2143 N N . ILE B 1 44 ? -20.143 -32.194 51.395 1.00 38.89 44 ILE A N 1
ATOM 2144 C CA . ILE B 1 44 ? -21.052 -31.807 50.321 1.00 47.74 44 ILE A CA 1
ATOM 2145 C C . ILE B 1 44 ? -21.548 -30.381 50.533 1.00 41.15 44 ILE A C 1
ATOM 2146 O O . ILE B 1 44 ? -21.603 -29.588 49.586 1.00 43.26 44 ILE A O 1
ATOM 2151 N N . PHE B 1 45 ? -21.908 -30.055 51.774 1.00 42.97 45 PHE A N 1
ATOM 2152 C CA . PHE B 1 45 ? -22.382 -28.707 52.065 1.00 41.93 45 PHE A CA 1
ATOM 2153 C C . PHE B 1 45 ? -21.351 -27.659 51.705 1.00 42.24 45 PHE A C 1
ATOM 2154 O O . PHE B 1 45 ? -21.643 -26.720 50.961 1.00 46.24 45 PHE A O 1
ATOM 2162 N N . PHE B 1 46 ? -20.145 -27.814 52.247 1.00 36.86 46 PHE A N 1
ATOM 2163 C CA . PHE B 1 46 ? -19.116 -26.805 52.044 1.00 38.52 46 PHE A CA 1
ATOM 2164 C C . PHE B 1 46 ? -18.732 -26.692 50.571 1.00 38.06 46 PHE A C 1
ATOM 2165 O O . PHE B 1 46 ? -18.307 -25.631 50.113 1.00 41.99 46 PHE A O 1
ATOM 2173 N N . LEU B 1 47 ? -18.897 -27.781 49.827 1.00 44.00 47 LEU A N 1
ATOM 2174 C CA . LEU B 1 47 ? -18.616 -27.741 48.396 1.00 44.47 47 LEU A CA 1
ATOM 2175 C C . LEU B 1 47 ? -19.763 -27.136 47.584 1.00 46.33 47 LEU A C 1
ATOM 2176 O O . LEU B 1 47 ? -19.560 -26.683 46.458 1.00 49.17 47 LEU A O 1
ATOM 2181 N N . ASN B 1 48 ? -20.960 -27.108 48.160 1.00 45.22 48 ASN A N 1
ATOM 2182 C CA . ASN B 1 48 ? -22.119 -26.599 47.432 1.00 50.42 48 ASN A CA 1
ATOM 2183 C C . ASN B 1 48 ? -22.733 -25.336 48.033 1.00 50.07 48 ASN A C 1
ATOM 2184 O O . ASN B 1 48 ? -23.866 -24.987 47.712 1.00 52.68 48 ASN A O 1
ATOM 2189 N N . HIS B 1 49 ? -22.000 -24.658 48.912 1.00 53.22 49 HIS A N 1
ATOM 2190 C CA . HIS B 1 49 ? -22.521 -23.450 49.552 1.00 53.99 49 HIS A CA 1
ATOM 2191 C C . HIS B 1 49 ? -22.913 -22.336 48.564 1.00 56.54 49 HIS A C 1
ATOM 2192 O O . HIS B 1 49 ? -24.061 -21.888 48.564 1.00 62.73 49 HIS A O 1
ATOM 2199 N N . LYS B 1 50 ? -21.966 -21.887 47.739 1.00 57.34 50 LYS A N 1
ATOM 2200 C CA . LYS B 1 50 ? -22.237 -20.827 46.759 1.00 67.52 50 LYS A CA 1
ATOM 2201 C C . LYS B 1 50 ? -23.378 -21.199 45.799 1.00 65.77 50 LYS A C 1
ATOM 2202 O O . LYS B 1 50 ? -24.264 -20.382 45.515 1.00 70.16 50 LYS A O 1
ATOM 2208 N N . LYS B 1 51 ? -23.346 -22.436 45.309 1.00 58.33 51 LYS A N 1
ATOM 2209 C CA . LYS B 1 51 ? -24.374 -22.936 44.400 1.00 61.65 51 LYS A CA 1
ATOM 2210 C C . LYS B 1 51 ? -25.740 -22.884 45.078 1.00 66.87 51 LYS A C 1
ATOM 2211 O O . LYS B 1 51 ? -26.734 -22.449 44.479 1.00 65.67 51 LYS A O 1
ATOM 2217 N N . ALA B 1 52 ? -25.773 -23.314 46.337 1.00 62.99 52 ALA A N 1
ATOM 2218 C CA . ALA B 1 52 ? -27.001 -23.317 47.114 1.00 59.12 52 ALA A CA 1
ATOM 2219 C C . ALA B 1 52 ? -27.504 -21.895 47.250 1.00 62.62 52 ALA A C 1
ATOM 2220 O O . ALA B 1 52 ? -28.708 -21.641 47.214 1.00 64.60 52 ALA A O 1
ATOM 2222 N N . LYS B 1 53 ? -26.568 -20.964 47.388 1.00 61.33 53 LYS A N 1
ATOM 2223 C CA . LYS B 1 53 ? -26.926 -19.564 47.516 1.00 65.12 53 LYS A CA 1
ATOM 2224 C C . LYS B 1 53 ? -27.577 -18.994 46.259 1.00 64.65 53 LYS A C 1
ATOM 2225 O O . LYS B 1 53 ? -28.639 -18.378 46.342 1.00 69.53 53 LYS A O 1
ATOM 2231 N N . ASP B 1 54 ? -26.927 -19.159 45.107 1.00 68.12 54 ASP A N 1
ATOM 2232 C CA . ASP B 1 54 ? -27.500 -18.644 43.859 1.00 72.94 54 ASP A CA 1
ATOM 2233 C C . ASP B 1 54 ? -28.861 -19.292 43.598 1.00 72.50 54 ASP A C 1
ATOM 2234 O O . ASP B 1 54 ? -29.806 -18.635 43.137 1.00 76.93 54 ASP A O 1
ATOM 2239 N N . SER B 1 55 ? -28.952 -20.584 43.905 1.00 69.75 55 SER A N 1
ATOM 2240 C CA . SER B 1 55 ? -30.202 -21.320 43.761 1.00 65.75 55 SER A CA 1
ATOM 2241 C C . SER B 1 55 ? -31.274 -20.705 44.654 1.00 68.84 55 SER A C 1
ATOM 2242 O O . SER B 1 55 ? -32.448 -20.662 44.286 1.00 74.25 55 SER A O 1
ATOM 2245 N N . LEU B 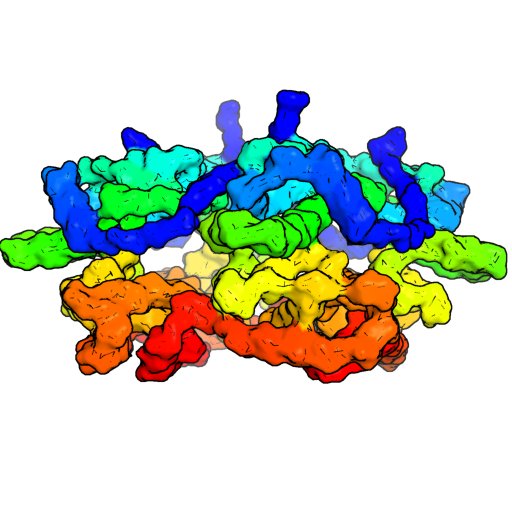1 56 ? -30.861 -20.247 45.833 1.00 68.08 56 LEU A N 1
ATOM 2246 C CA . LEU B 1 56 ? -31.758 -19.559 46.758 1.00 71.28 56 LEU A CA 1
ATOM 2247 C C . LEU B 1 56 ? -32.217 -18.223 46.183 1.00 73.81 56 LEU A C 1
ATOM 2248 O O . LEU B 1 56 ? -33.373 -17.828 46.337 1.00 77.03 56 LEU A O 1
ATOM 2253 N N . LYS B 1 57 ? -31.296 -17.530 45.525 1.00 74.09 57 LYS A N 1
ATOM 2254 C CA . LYS B 1 57 ? -31.609 -16.281 44.842 1.00 85.00 57 LYS A CA 1
ATOM 2255 C C . LYS B 1 57 ? -32.617 -16.537 43.722 1.00 85.99 57 LYS A C 1
ATOM 2256 O O . LYS B 1 57 ? -33.384 -15.648 43.339 1.00 86.17 57 LYS A O 1
ATOM 2262 N N . GLY B 1 58 ? -32.632 -17.769 43.224 1.00 81.08 58 GLY A N 1
ATOM 2263 C CA . GLY B 1 58 ? -33.565 -18.163 42.182 1.00 79.15 58 GLY A CA 1
ATOM 2264 C C . GLY B 1 58 ? -34.965 -18.531 42.652 1.00 81.96 58 GLY A C 1
ATOM 2265 O O . GLY B 1 58 ? -35.927 -18.394 41.897 1.00 80.01 58 GLY A O 1
ATOM 2266 N N . SER B 1 59 ? -35.080 -18.986 43.899 1.00 79.68 59 SER A N 1
ATOM 2267 C CA . SER B 1 59 ? -36.337 -19.512 44.448 1.00 78.47 59 SER A CA 1
ATOM 2268 C C . SER B 1 59 ? -37.303 -18.413 44.903 1.00 83.27 59 SER A C 1
ATOM 2269 O O . SER B 1 59 ? -36.865 -17.342 45.325 1.00 80.83 59 SER A O 1
ATOM 2272 N N . PRO B 1 60 ? -38.625 -18.675 44.818 1.00 89.66 60 PRO A N 1
ATOM 2273 C CA . PRO B 1 60 ? -39.626 -17.689 45.233 1.00 89.51 60 PRO A CA 1
ATOM 2274 C C . PRO B 1 60 ? -40.090 -18.010 46.639 1.00 81.87 60 PRO A C 1
ATOM 2275 O O . PRO B 1 60 ? -40.708 -17.181 47.311 1.00 90.62 60 PRO A O 1
ATOM 2279 N N . LYS B 1 61 ? -39.794 -19.236 47.055 1.00 72.64 61 LYS A N 1
ATOM 2280 C CA . LYS B 1 61 ? -40.252 -19.765 48.318 1.00 78.29 61 LYS A CA 1
ATOM 2281 C C . LYS B 1 61 ? -39.571 -19.008 49.437 1.00 80.93 61 LYS A C 1
ATOM 2282 O O . LYS B 1 61 ? -38.458 -18.500 49.273 1.00 76.35 61 LYS A O 1
ATOM 2288 N N . VAL B 1 62 ? -40.236 -18.954 50.581 1.00 79.71 62 VAL A N 1
ATOM 2289 C CA . VAL B 1 62 ? -39.706 -18.254 51.735 1.00 79.59 62 VAL A CA 1
ATOM 2290 C C . VAL B 1 62 ? -38.831 -19.230 52.506 1.00 76.19 62 VAL A C 1
ATOM 2291 O O . VAL B 1 62 ? -37.755 -18.873 52.987 1.00 73.34 62 VAL A O 1
ATOM 2295 N N . GLU B 1 63 ? -39.292 -20.472 52.605 1.00 76.35 63 GLU A N 1
ATOM 2296 C CA . GLU B 1 63 ? -38.522 -21.526 53.251 1.00 73.81 63 GLU A CA 1
ATOM 2297 C C . GLU B 1 63 ? -38.228 -22.633 52.237 1.00 73.74 63 GLU A C 1
ATOM 2298 O O . GLU B 1 63 ? -39.141 -23.206 51.644 1.00 77.45 63 GLU A O 1
ATOM 2304 N N . VAL B 1 64 ? -36.943 -22.925 52.055 1.00 69.51 64 VAL A N 1
ATOM 2305 C CA . VAL B 1 64 ? -36.487 -23.862 51.037 1.00 65.69 64 VAL A CA 1
ATOM 2306 C C . VAL B 1 64 ? -35.889 -25.112 51.677 1.00 64.51 64 VAL A C 1
ATOM 2307 O O . VAL B 1 64 ? -35.108 -25.018 52.619 1.00 69.84 64 VAL A O 1
ATOM 2311 N N . ASP B 1 65 ? -36.241 -26.280 51.149 1.00 69.04 65 ASP A N 1
ATOM 2312 C CA . ASP B 1 65 ? -35.744 -27.541 51.687 1.00 66.12 65 ASP A CA 1
ATOM 2313 C C . ASP B 1 65 ? -34.537 -27.985 50.865 1.00 64.86 65 ASP A C 1
ATOM 2314 O O . ASP B 1 65 ? -34.660 -28.315 49.685 1.00 69.46 65 ASP A O 1
ATOM 2319 N N . LEU B 1 66 ? -33.371 -27.980 51.502 1.00 60.29 66 LEU A N 1
ATOM 2320 C CA . LEU B 1 66 ? -32.114 -28.315 50.846 1.00 58.34 66 LEU A CA 1
ATOM 2321 C C . LEU B 1 66 ? -31.634 -29.683 51.302 1.00 59.47 66 LEU A C 1
ATOM 2322 O O . LEU B 1 66 ? -31.897 -30.097 52.427 1.00 61.25 66 LEU A O 1
ATOM 2327 N N . GLN B 1 67 ? -30.930 -30.387 50.422 1.00 53.47 67 GLN A N 1
ATOM 2328 C CA . GLN B 1 67 ? -30.384 -31.690 50.774 1.00 52.64 67 GLN A CA 1
ATOM 2329 C C . GLN B 1 67 ? -28.907 -31.807 50.436 1.00 55.03 67 GLN A C 1
ATOM 2330 O O . GLN B 1 67 ? -28.500 -31.627 49.289 1.00 57.78 67 GLN A O 1
ATOM 2336 N N . PHE B 1 68 ? -28.092 -32.063 51.437 1.00 50.30 68 PHE A N 1
ATOM 2337 C CA . PHE B 1 68 ? -26.712 -32.321 51.176 1.00 52.99 68 PHE A CA 1
ATOM 2338 C C . PHE B 1 68 ? -26.469 -33.750 51.550 1.00 59.83 68 PHE A C 1
ATOM 2339 O O . PHE B 1 68 ? -26.386 -34.074 52.718 1.00 56.34 68 PHE A O 1
ATOM 2347 N N . GLY B 1 69 ? -26.298 -34.598 50.549 1.00 56.06 69 GLY A N 1
ATOM 2348 C CA . GLY B 1 69 ? -26.194 -36.010 50.796 1.00 55.51 69 GLY A CA 1
ATOM 2349 C C . GLY B 1 69 ? -27.474 -36.422 51.458 1.00 55.93 69 GLY A C 1
ATOM 2350 O O . GLY B 1 69 ? -28.542 -36.181 50.938 1.00 55.19 69 GLY A O 1
ATOM 2351 N N . THR B 1 70 ? -27.369 -37.057 52.609 1.00 57.04 70 THR A N 1
ATOM 2352 C CA . THR B 1 70 ? -28.536 -37.434 53.384 1.00 57.58 70 THR A CA 1
ATOM 2353 C C . THR B 1 70 ? -29.058 -36.342 54.327 1.00 61.54 70 THR A C 1
ATOM 2354 O O . THR B 1 70 ? -30.053 -36.543 54.990 1.00 67.19 70 THR A O 1
ATOM 2358 N N . LEU B 1 71 ? -28.380 -35.206 54.394 1.00 56.71 71 LEU A N 1
ATOM 2359 C CA . LEU B 1 71 ? -28.754 -34.124 55.302 1.00 57.91 71 LEU A CA 1
ATOM 2360 C C . LEU B 1 71 ? -29.858 -33.285 54.672 1.00 52.99 71 LEU A C 1
ATOM 2361 O O . LEU B 1 71 ? -29.639 -32.604 53.675 1.00 53.77 71 LEU A O 1
ATOM 2366 N N . ARG B 1 72 ? -31.042 -33.342 55.271 1.00 57.01 72 ARG A N 1
ATOM 2367 C CA . ARG B 1 72 ? -32.202 -32.603 54.793 1.00 61.90 72 ARG A CA 1
ATOM 2368 C C . ARG B 1 72 ? -32.457 -31.446 55.757 1.00 58.60 72 ARG A C 1
ATOM 2369 O O . ARG B 1 72 ? -32.705 -31.671 56.939 1.00 58.98 72 ARG A O 1
ATOM 2377 N N . VAL B 1 73 ? -32.390 -30.214 55.256 1.00 55.64 73 VAL A N 1
ATOM 2378 C CA . VAL B 1 73 ? -32.480 -29.024 56.103 1.00 52.44 73 VAL A CA 1
ATOM 2379 C C . VAL B 1 73 ? -33.450 -27.979 55.551 1.00 57.33 73 VAL A C 1
ATOM 2380 O O . VAL B 1 73 ? -33.398 -27.644 54.371 1.00 62.94 73 VAL A O 1
ATOM 2384 N N . LYS B 1 74 ? -34.325 -27.458 56.407 1.00 63.38 74 LYS A N 1
ATOM 2385 C CA . LYS B 1 74 ? -35.207 -26.359 56.018 1.00 66.07 74 LYS A CA 1
ATOM 2386 C C . LYS B 1 74 ? -34.551 -25.016 56.325 1.00 57.20 74 LYS A C 1
ATOM 2387 O O . LYS B 1 74 ? -34.231 -24.716 57.476 1.00 64.57 74 LYS A O 1
ATOM 2393 N N . VAL B 1 75 ? -34.354 -24.212 55.286 1.00 55.96 75 VAL A N 1
ATOM 2394 C CA . VAL B 1 75 ? -33.554 -22.998 55.375 1.00 55.28 75 VAL A CA 1
ATOM 2395 C C . VAL B 1 75 ? -34.407 -21.791 55.006 1.00 65.74 75 VAL A C 1
ATOM 2396 O O . VAL B 1 75 ? -35.146 -21.825 54.026 1.00 69.46 75 VAL A O 1
ATOM 2400 N N . VAL B 1 76 ? -34.298 -20.720 55.786 1.00 64.19 76 VAL A N 1
ATOM 2401 C CA . VAL B 1 76 ? -35.012 -19.490 55.477 1.00 59.63 76 VAL A CA 1
ATOM 2402 C C . VAL B 1 76 ? -34.302 -18.814 54.312 1.00 62.89 76 VAL A C 1
ATOM 2403 O O . VAL B 1 76 ? -33.087 -18.617 54.355 1.00 65.01 76 VAL A O 1
ATOM 2407 N N . ASN B 1 77 ? -35.052 -18.466 53.268 1.00 73.98 77 ASN A N 1
ATOM 2408 C CA . ASN B 1 77 ? -34.463 -17.793 52.116 1.00 69.75 77 ASN A CA 1
ATOM 2409 C C . ASN B 1 77 ? -34.506 -16.296 52.358 1.00 76.59 77 ASN A C 1
ATOM 2410 O O . ASN B 1 77 ? -35.571 -15.703 52.533 1.00 88.03 77 ASN A O 1
ATOM 2415 N N . ASN B 1 78 ? -33.319 -15.709 52.389 1.00 76.60 78 ASN A N 1
ATOM 2416 C CA . ASN B 1 78 ? -33.126 -14.288 52.611 1.00 79.23 78 ASN A CA 1
ATOM 2417 C C . ASN B 1 78 ? -32.230 -13.690 51.536 1.00 82.04 78 ASN A C 1
ATOM 2418 O O . ASN B 1 78 ? -31.434 -12.789 51.800 1.00 84.84 78 ASN A O 1
ATOM 2423 N N . HIS B 1 79 ? -32.293 -14.291 50.360 1.00 81.32 79 HIS A N 1
ATOM 2424 C CA . HIS B 1 79 ? -31.384 -13.955 49.294 1.00 84.83 79 HIS A CA 1
ATOM 2425 C C . HIS B 1 79 ? -31.983 -13.173 48.125 1.00 93.30 79 HIS A C 1
ATOM 2426 O O . HIS B 1 79 ? -31.260 -12.541 47.371 1.00 88.19 79 HIS A O 1
ATOM 2433 N N . ASN B 1 80 ? -33.305 -13.220 47.987 1.00 95.37 80 ASN A N 1
ATOM 2434 C CA . ASN B 1 80 ? -33.998 -12.467 46.948 1.00 96.43 80 ASN A CA 1
ATOM 2435 C C . ASN B 1 80 ? -34.123 -10.998 47.262 1.00 98.60 80 ASN A C 1
ATOM 2436 O O . ASN B 1 80 ? -34.495 -10.621 48.360 1.00 97.16 80 ASN A O 1
ATOM 2441 N N . PRO B 1 81 ? -33.767 -10.141 46.212 1.00 102.66 81 PRO A N 1
ATOM 2442 C CA . PRO B 1 81 ? -34.044 -8.721 46.493 1.00 101.68 81 PRO A CA 1
ATOM 2443 C C . PRO B 1 81 ? -35.529 -8.470 46.710 1.00 104.91 81 PRO A C 1
ATOM 2444 O O . PRO B 1 81 ? -35.909 -7.575 47.453 1.00 104.76 81 PRO A O 1
ATOM 2448 N N . ARG B 1 82 ? -36.363 -9.209 46.003 1.00 105.78 82 ARG A N 1
ATOM 2449 C CA . ARG B 1 82 ? -37.745 -9.371 46.394 1.00 105.06 82 ARG A CA 1
ATOM 2450 C C . ARG B 1 82 ? -37.715 -10.198 47.675 1.00 105.78 82 ARG A C 1
ATOM 2451 O O . ARG B 1 82 ? -36.925 -11.116 47.790 1.00 106.07 82 ARG A O 1
ATOM 2459 N N . ASN B 1 83 ? -38.585 -9.905 48.623 1.00 100.65 83 ASN A N 1
ATOM 2460 C CA . ASN B 1 83 ? -38.741 -10.787 49.765 1.00 103.34 83 ASN A CA 1
ATOM 2461 C C . ASN B 1 83 ? -37.691 -10.583 50.853 1.00 109.04 83 ASN A C 1
ATOM 2462 O O . ASN B 1 83 ? -37.712 -11.270 51.857 1.00 106.41 83 ASN A O 1
ATOM 2467 N N . ARG B 1 84 ? -36.766 -9.656 50.652 1.00 110.80 84 ARG A N 1
ATOM 2468 C CA . ARG B 1 84 ? -35.740 -9.475 51.652 1.00 107.72 84 ARG A CA 1
ATOM 2469 C C . ARG B 1 84 ? -36.449 -8.638 52.690 1.00 111.38 84 ARG A C 1
ATOM 2470 O O . ARG B 1 84 ? -36.133 -7.470 52.917 1.00 109.20 84 ARG A O 1
ATOM 2478 N N . ASP B 1 85 ? -37.444 -9.271 53.309 1.00 111.24 85 ASP A N 1
ATOM 2479 C CA . ASP B 1 85 ? -38.204 -8.646 54.374 1.00 106.67 85 ASP A CA 1
ATOM 2480 C C . ASP B 1 85 ? -37.229 -8.409 55.486 1.00 107.07 85 ASP A C 1
ATOM 2481 O O . ASP B 1 85 ? -37.000 -7.282 55.895 1.00 104.96 85 ASP A O 1
ATOM 2486 N N . ASN B 1 86 ? -36.463 -9.437 55.791 1.00 107.74 86 ASN A N 1
ATOM 2487 C CA . ASN B 1 86 ? -36.861 -10.680 56.419 1.00 105.98 86 ASN A CA 1
ATOM 2488 C C . ASN B 1 86 ? -36.691 -10.719 57.912 1.00 103.07 86 ASN A C 1
ATOM 2489 O O . ASN B 1 86 ? -35.665 -10.287 58.444 1.00 102.33 86 ASN A O 1
ATOM 2494 N N . PRO B 1 87 ? -37.772 -11.288 58.594 1.00 98.98 87 PRO A N 1
ATOM 2495 C CA . PRO B 1 87 ? -37.452 -11.603 59.974 1.00 95.77 87 PRO A CA 1
ATOM 2496 C C . PRO B 1 87 ? -36.851 -12.996 59.953 1.00 94.33 87 PRO A C 1
ATOM 2497 O O . PRO B 1 87 ? -37.467 -13.958 59.495 1.00 94.94 87 PRO A O 1
ATOM 2501 N N . VAL B 1 88 ? -35.637 -13.107 60.450 1.00 85.30 88 VAL A N 1
ATOM 2502 C CA . VAL B 1 88 ? -35.049 -14.434 60.635 1.00 72.49 88 VAL A CA 1
ATOM 2503 C C . VAL B 1 88 ? -35.194 -14.848 62.097 1.00 70.70 88 VAL A C 1
ATOM 2504 O O . VAL B 1 88 ? -34.590 -14.240 62.980 1.00 71.58 88 VAL A O 1
ATOM 2508 N N . ALA B 1 89 ? -36.016 -15.861 62.362 1.00 69.03 89 ALA A N 1
ATOM 2509 C CA . ALA B 1 89 ? -36.238 -16.288 63.739 1.00 60.47 89 ALA A CA 1
ATOM 2510 C C . ALA B 1 89 ? -34.924 -16.803 64.308 1.00 59.25 89 ALA A C 1
ATOM 2511 O O . ALA B 1 89 ? -34.039 -17.212 63.561 1.00 62.29 89 ALA A O 1
ATOM 2513 N N . ASP B 1 90 ? -34.788 -16.767 65.628 1.00 61.18 90 ASP A N 1
ATOM 2514 C CA . ASP B 1 90 ? -33.546 -17.177 66.274 1.00 61.66 90 ASP A CA 1
ATOM 2515 C C . ASP B 1 90 ? -33.382 -18.694 66.230 1.00 61.26 90 ASP A C 1
ATOM 2516 O O . ASP B 1 90 ? -32.287 -19.222 66.430 1.00 58.13 90 ASP A O 1
ATOM 2521 N N . ASN B 1 91 ? -34.488 -19.382 65.964 1.00 61.06 91 ASN A N 1
ATOM 2522 C CA . ASN B 1 91 ? -34.491 -20.830 65.832 1.00 58.46 91 ASN A CA 1
ATOM 2523 C C . ASN B 1 91 ? -34.467 -21.211 64.362 1.00 60.86 91 ASN A C 1
ATOM 2524 O O . ASN B 1 91 ? -34.471 -22.390 64.006 1.00 57.63 91 ASN A O 1
ATOM 2529 N N . ALA B 1 92 ? -34.426 -20.194 63.509 1.00 56.72 92 ALA A N 1
ATOM 2530 C CA . ALA B 1 92 ? -34.421 -20.401 62.070 1.00 55.04 92 ALA A CA 1
ATOM 2531 C C . ALA B 1 92 ? -33.004 -20.657 61.586 1.00 55.14 92 ALA A C 1
ATOM 2532 O O . ALA B 1 92 ? -32.040 -20.202 62.201 1.00 57.85 92 ALA A O 1
ATOM 2534 N N . ILE B 1 93 ? -32.886 -21.377 60.477 1.00 58.57 93 ILE A N 1
ATOM 2535 C CA . ILE B 1 93 ? -31.587 -21.692 59.907 1.00 52.33 93 ILE A CA 1
ATOM 2536 C C . ILE B 1 93 ? -31.429 -21.000 58.561 1.00 51.36 93 ILE A C 1
ATOM 2537 O O . ILE B 1 93 ? -32.275 -21.141 57.679 1.00 57.73 93 ILE A O 1
ATOM 2542 N N . THR B 1 94 ? -30.356 -20.232 58.412 1.00 49.63 94 THR A N 1
ATOM 2543 C CA . THR B 1 94 ? -30.016 -19.650 57.123 1.00 49.54 94 THR A CA 1
ATOM 2544 C C . THR B 1 94 ? -28.771 -20.366 56.639 1.00 51.06 94 THR A C 1
ATOM 2545 O O . THR B 1 94 ? -28.195 -21.173 57.365 1.00 48.72 94 THR A O 1
ATOM 2549 N N . LEU B 1 95 ? -28.364 -20.069 55.411 1.00 53.06 95 LEU A N 1
ATOM 2550 C CA . LEU B 1 95 ? -27.189 -20.692 54.822 1.00 52.57 95 LEU A CA 1
ATOM 2551 C C . LEU B 1 95 ? -25.944 -20.336 55.626 1.00 49.02 95 LEU A C 1
ATOM 2552 O O . LEU B 1 95 ? -25.078 -21.183 55.864 1.00 49.86 95 LEU A O 1
ATOM 2557 N N . HIS B 1 96 ? -25.870 -19.078 56.049 1.00 43.83 96 HIS A N 1
ATOM 2558 C CA . HIS B 1 96 ? -24.737 -18.582 56.814 1.00 48.63 96 HIS A CA 1
ATOM 2559 C C . HIS B 1 96 ? -24.665 -19.290 58.168 1.00 46.79 96 HIS A C 1
ATOM 2560 O O . HIS B 1 96 ? -23.610 -19.808 58.565 1.00 40.80 96 HIS A O 1
ATOM 2567 N N . ARG B 1 97 ? -25.803 -19.339 58.858 1.00 45.76 97 ARG A N 1
ATOM 2568 C CA . ARG B 1 97 ? -25.888 -19.991 60.160 1.00 41.40 97 ARG A CA 1
ATOM 2569 C C . ARG B 1 97 ? -25.604 -21.479 60.049 1.00 40.45 97 ARG A C 1
ATOM 2570 O O . ARG B 1 97 ? -24.951 -22.056 60.913 1.00 41.38 97 ARG A O 1
ATOM 2578 N N . LEU B 1 98 ? -26.109 -22.096 58.989 1.00 41.76 98 LEU A N 1
ATOM 2579 C CA . LEU B 1 98 ? -25.900 -23.519 58.767 1.00 38.29 98 LEU A CA 1
ATOM 2580 C C . LEU B 1 98 ? -24.412 -23.791 58.570 1.00 39.43 98 LEU A C 1
ATOM 2581 O O . LEU B 1 98 ? -23.871 -24.770 59.099 1.00 40.43 98 LEU A O 1
ATOM 2586 N N . SER B 1 99 ? -23.754 -22.905 57.826 1.00 40.70 99 SER A N 1
ATOM 2587 C CA . SER B 1 99 ? -22.322 -23.029 57.575 1.00 39.03 99 SER A CA 1
ATOM 2588 C C . SER B 1 99 ? -21.527 -22.920 58.877 1.00 39.13 99 SER A C 1
ATOM 2589 O O . SER B 1 99 ? -20.631 -23.732 59.143 1.00 39.88 99 SER A O 1
ATOM 2592 N N . GLY B 1 100 ? -21.871 -21.932 59.696 1.00 38.57 100 GLY A N 1
ATOM 2593 C CA . GLY B 1 100 ? -21.226 -21.788 60.992 1.00 35.89 100 GLY A CA 1
ATOM 2594 C C . GLY B 1 100 ? -21.421 -23.013 61.871 1.00 32.82 100 GLY A C 1
ATOM 2595 O O . GLY B 1 100 ? -20.471 -23.516 62.485 1.00 36.95 100 GLY A O 1
ATOM 2596 N N . TYR B 1 101 ? -22.660 -23.500 61.914 1.00 29.67 101 TYR A N 1
ATOM 2597 C CA . TYR B 1 101 ? -23.021 -24.655 62.730 1.00 32.72 101 TYR A CA 1
ATOM 2598 C C . TYR B 1 101 ? -22.229 -25.885 62.315 1.00 34.85 101 TYR A C 1
ATOM 2599 O O . TYR B 1 101 ? -21.802 -26.668 63.161 1.00 39.18 101 TYR A O 1
ATOM 2608 N N . LEU B 1 102 ? -22.046 -26.061 61.010 1.00 37.14 102 LEU A N 1
ATOM 2609 C CA . LEU B 1 102 ? -21.303 -27.213 60.509 1.00 35.33 102 LEU A CA 1
ATOM 2610 C C . LEU B 1 102 ? -19.805 -27.062 60.767 1.00 35.23 102 LEU A C 1
ATOM 2611 O O . LEU B 1 102 ? -19.095 -28.055 60.976 1.00 38.21 102 LEU A O 1
ATOM 2616 N N . ALA B 1 103 ? -19.325 -25.820 60.762 1.00 31.14 103 ALA A N 1
ATOM 2617 C CA . ALA B 1 103 ? -17.935 -25.567 61.116 1.00 36.17 103 ALA A CA 1
ATOM 2618 C C . ALA B 1 103 ? -17.698 -25.991 62.566 1.00 38.44 103 ALA A C 1
ATOM 2619 O O . ALA B 1 103 ? -16.746 -26.728 62.865 1.00 41.73 103 ALA A O 1
ATOM 2621 N N . LYS B 1 104 ? -18.586 -25.561 63.462 1.00 34.91 104 LYS A N 1
ATOM 2622 C CA . LYS B 1 104 ? -18.455 -25.947 64.867 1.00 37.19 104 LYS A CA 1
ATOM 2623 C C . LYS B 1 104 ? -18.631 -27.453 65.050 1.00 36.22 104 LYS A C 1
ATOM 2624 O O . LYS B 1 104 ? -17.978 -28.064 65.903 1.00 40.33 104 LYS A O 1
ATOM 2630 N N . TRP B 1 105 ? -19.527 -28.046 64.264 1.00 34.97 105 TRP A N 1
ATOM 2631 C CA . TRP B 1 105 ? -19.744 -29.485 64.333 1.00 37.56 105 TRP A CA 1
ATOM 2632 C C . TRP B 1 105 ? -18.460 -30.230 64.016 1.00 37.81 105 TRP A C 1
ATOM 2633 O O . TRP B 1 105 ? -18.096 -31.169 64.723 1.00 40.52 105 TRP A O 1
ATOM 2644 N N . CYS B 1 106 ? -17.794 -29.825 62.937 1.00 38.20 106 CYS A N 1
ATOM 2645 C CA . CYS B 1 106 ? -16.505 -30.407 62.577 1.00 42.50 106 CYS A CA 1
ATOM 2646 C C . CYS B 1 106 ? -15.527 -30.229 63.729 1.00 41.10 106 CYS A C 1
ATOM 2647 O O . CYS B 1 106 ? -14.757 -31.139 64.065 1.00 42.41 106 CYS A O 1
ATOM 2650 N N . PHE B 1 107 ? -15.585 -29.045 64.334 1.00 39.67 107 PHE A N 1
ATOM 2651 C CA . PHE B 1 107 ? -14.693 -28.691 65.433 1.00 36.15 107 PHE A CA 1
ATOM 2652 C C . PHE B 1 107 ? -14.818 -29.642 66.627 1.00 48.09 107 PHE A C 1
ATOM 2653 O O . PHE B 1 107 ? -13.808 -30.039 67.208 1.00 56.69 107 PHE A O 1
ATOM 2661 N N . ASP B 1 108 ? -16.046 -29.994 66.997 1.00 45.59 108 ASP A N 1
ATOM 2662 C CA . ASP B 1 108 ? -16.276 -30.901 68.127 1.00 43.97 108 ASP A CA 1
ATOM 2663 C C . ASP B 1 108 ? -15.998 -32.363 67.740 1.00 50.16 108 ASP A C 1
ATOM 2664 O O . ASP B 1 108 ? -15.412 -33.153 68.513 1.00 53.41 108 ASP A O 1
ATOM 2669 N N . GLU B 1 109 ? -16.425 -32.711 66.528 1.00 45.65 109 GLU A N 1
ATOM 2670 C CA . GLU B 1 109 ? -16.265 -34.060 66.003 1.00 48.90 109 GLU A CA 1
ATOM 2671 C C . GLU B 1 109 ? -14.800 -34.466 65.975 1.00 47.91 109 GLU A C 1
ATOM 2672 O O . GLU B 1 109 ? -14.459 -35.599 66.309 1.00 49.66 109 GLU A O 1
ATOM 2678 N N . ILE B 1 110 ? -13.938 -33.533 65.576 1.00 44.70 110 ILE A N 1
ATOM 2679 C CA . ILE B 1 110 ? -12.502 -33.790 65.569 1.00 44.44 110 ILE A CA 1
ATOM 2680 C C . ILE B 1 110 ? -12.001 -34.092 66.988 1.00 49.66 110 ILE A C 1
ATOM 2681 O O . ILE B 1 110 ? -11.136 -34.949 67.181 1.00 48.65 110 ILE A O 1
ATOM 2686 N N . ASP B 1 111 ? -12.576 -33.417 67.982 1.00 51.59 111 ASP A N 1
ATOM 2687 C CA . ASP B 1 111 ? -12.164 -33.618 69.369 1.00 51.39 111 ASP A CA 1
ATOM 2688 C C . ASP B 1 111 ? -12.684 -34.938 69.926 1.00 57.19 111 ASP A C 1
ATOM 2689 O O . ASP B 1 111 ? -12.171 -35.433 70.931 1.00 64.14 111 ASP A O 1
ATOM 2694 N N . HIS B 1 112 ? -13.688 -35.520 69.272 1.00 51.70 112 HIS A N 1
ATOM 2695 C CA . HIS B 1 112 ? -14.200 -36.819 69.730 1.00 50.26 112 HIS A CA 1
ATOM 2696 C C . HIS B 1 112 ? -13.127 -37.920 69.800 1.00 59.06 112 HIS A C 1
ATOM 2697 O O . HIS B 1 112 ? -13.281 -38.883 70.552 1.00 61.03 112 HIS A O 1
ATOM 2704 N N . GLY B 1 113 ? -12.057 -37.785 69.018 1.00 57.30 113 GLY A N 1
ATOM 2705 C CA . GLY B 1 113 ? -10.992 -38.777 69.012 1.00 53.67 113 GLY A CA 1
ATOM 2706 C C . GLY B 1 113 ? -10.168 -38.811 67.737 1.00 56.85 113 GLY A C 1
ATOM 2707 O O . GLY B 1 113 ? -10.382 -38.018 66.821 1.00 59.23 113 GLY A O 1
ATOM 2708 N N . GLN B 1 114 ? -9.224 -39.748 67.676 1.00 55.54 114 GLN A N 1
ATOM 2709 C CA . GLN B 1 114 ? -8.242 -39.803 66.599 1.00 55.17 114 GLN A CA 1
ATOM 2710 C C . GLN B 1 114 ? -8.888 -40.248 65.283 1.00 61.01 114 GLN A C 1
ATOM 2711 O O . GLN B 1 114 ? -8.554 -39.735 64.204 1.00 55.36 114 GLN A O 1
ATOM 2717 N N . ILE B 1 115 ? -9.846 -41.167 65.379 1.00 65.23 115 ILE A N 1
ATOM 2718 C CA . ILE B 1 115 ? -10.491 -41.731 64.199 1.00 60.12 115 ILE A CA 1
ATOM 2719 C C . ILE B 1 115 ? -11.413 -40.690 63.578 1.00 58.47 115 ILE A C 1
ATOM 2720 O O . ILE B 1 115 ? -11.412 -40.486 62.362 1.00 55.94 115 ILE A O 1
ATOM 2725 N N . GLU B 1 116 ? -12.179 -40.018 64.430 1.00 57.36 116 GLU A N 1
ATOM 2726 C CA . GLU B 1 116 ? -13.111 -38.984 64.002 1.00 51.78 116 GLU A CA 1
ATOM 2727 C C . GLU B 1 116 ? -12.360 -37.819 63.362 1.00 49.48 116 GLU A C 1
ATOM 2728 O O . GLU B 1 116 ? -12.777 -37.286 62.327 1.00 53.01 116 GLU A O 1
ATOM 2734 N N . GLU B 1 117 ? -11.248 -37.439 63.990 1.00 42.32 117 GLU A N 1
ATOM 2735 C CA . GLU B 1 117 ? -10.358 -36.413 63.458 1.00 45.21 117 GLU A CA 1
ATOM 2736 C C . GLU B 1 117 ? -9.885 -36.816 62.067 1.00 49.20 117 GLU A C 1
ATOM 2737 O O . GLU B 1 117 ? -9.887 -36.002 61.134 1.00 47.98 117 GLU A O 1
ATOM 2743 N N . ALA B 1 118 ? -9.496 -38.080 61.927 1.00 50.00 118 ALA A N 1
ATOM 2744 C CA . ALA B 1 118 ? -9.008 -38.566 60.642 1.00 45.93 118 ALA A CA 1
ATOM 2745 C C . ALA B 1 118 ? -10.114 -38.500 59.590 1.00 53.64 118 ALA A C 1
ATOM 2746 O O . ALA B 1 118 ? -9.860 -38.139 58.443 1.00 54.20 118 ALA A O 1
ATOM 2748 N N . GLU B 1 119 ? -11.340 -38.837 59.985 1.00 48.97 119 GLU A N 1
ATOM 2749 C CA . GLU B 1 119 ? -12.475 -38.825 59.060 1.00 49.25 119 GLU A CA 1
ATOM 2750 C C . GLU B 1 119 ? -12.810 -37.422 58.561 1.00 49.06 119 GLU A C 1
ATOM 2751 O O . GLU B 1 119 ? -12.932 -37.182 57.345 1.00 52.58 119 GLU A O 1
ATOM 2757 N N . VAL B 1 120 ? -12.915 -36.491 59.508 1.00 50.07 120 VAL A N 1
ATOM 2758 C CA . VAL B 1 120 ? -13.220 -35.103 59.189 1.00 46.50 120 VAL A CA 1
ATOM 2759 C C . VAL B 1 120 ? -12.140 -34.522 58.285 1.00 42.22 120 VAL A C 1
ATOM 2760 O O . VAL B 1 120 ? -12.442 -33.938 57.243 1.00 47.65 120 VAL A O 1
ATOM 2764 N N . LYS B 1 121 ? -10.883 -34.704 58.682 1.00 49.08 121 LYS A N 1
ATOM 2765 C CA . LYS B 1 121 ? -9.765 -34.153 57.920 1.00 44.15 121 LYS A CA 1
ATOM 2766 C C . LYS B 1 121 ? -9.613 -34.806 56.553 1.00 43.26 121 LYS A C 1
ATOM 2767 O O . LYS B 1 121 ? -9.073 -34.204 55.624 1.00 41.52 121 LYS A O 1
ATOM 2773 N N . SER B 1 122 ? -10.099 -36.037 56.429 1.00 45.64 122 SER A N 1
ATOM 2774 C CA . SER B 1 122 ? -9.938 -36.775 55.188 1.00 47.42 122 SER A CA 1
ATOM 2775 C C . SER B 1 122 ? -11.039 -36.429 54.199 1.00 48.79 122 SER A C 1
ATOM 2776 O O . SER B 1 122 ? -10.860 -36.591 52.991 1.00 47.08 122 SER A O 1
ATOM 2779 N N . LYS B 1 123 ? -12.185 -35.971 54.703 1.00 44.61 123 LYS A N 1
ATOM 2780 C CA . LYS B 1 123 ? -13.307 -35.688 53.803 1.00 45.17 123 LYS A CA 1
ATOM 2781 C C . LYS B 1 123 ? -13.692 -34.213 53.593 1.00 45.47 123 LYS A C 1
ATOM 2782 O O . LYS B 1 123 ? -14.024 -33.814 52.477 1.00 39.89 123 LYS A O 1
ATOM 2788 N N . VAL B 1 124 ? -13.636 -33.407 54.649 1.00 47.37 124 VAL A N 1
ATOM 2789 C CA . VAL B 1 124 ? -14.139 -32.031 54.589 1.00 45.38 124 VAL A CA 1
ATOM 2790 C C . VAL B 1 124 ? -13.156 -31.026 53.966 1.00 41.58 124 VAL A C 1
ATOM 2791 O O . VAL B 1 124 ? -12.004 -30.935 54.384 1.00 57.04 124 VAL A O 1
ATOM 2795 N N . VAL B 1 125 ? -13.617 -30.282 52.961 1.00 37.92 125 VAL A N 1
ATOM 2796 C CA . VAL B 1 125 ? -12.806 -29.245 52.318 1.00 39.69 125 VAL A CA 1
ATOM 2797 C C . VAL B 1 125 ? -13.532 -27.896 52.330 1.00 46.48 125 VAL A C 1
ATOM 2798 O O . VAL B 1 125 ? -14.701 -27.815 51.949 1.00 56.89 125 VAL A O 1
ATOM 2802 N N . ILE B 1 126 ? -12.846 -26.844 52.777 1.00 41.24 126 ILE A N 1
ATOM 2803 C CA . ILE B 1 126 ? -13.382 -25.484 52.728 1.00 46.75 126 ILE A CA 1
ATOM 2804 C C . ILE B 1 126 ? -12.614 -24.651 51.701 1.00 51.58 126 ILE A C 1
ATOM 2805 O O . ILE B 1 126 ? -11.464 -24.271 51.931 1.00 52.94 126 ILE A O 1
ATOM 2810 N N . PRO B 1 127 ? -13.250 -24.384 50.551 1.00 54.52 127 PRO A N 1
ATOM 2811 C CA . PRO B 1 127 ? -12.638 -23.741 49.381 1.00 58.77 127 PRO A CA 1
ATOM 2812 C C . PRO B 1 127 ? -12.032 -22.378 49.709 1.00 55.16 127 PRO A C 1
ATOM 2813 O O . PRO B 1 127 ? -11.008 -22.026 49.131 1.00 59.60 127 PRO A O 1
ATOM 2817 N N . LEU B 1 128 ? -12.665 -21.626 50.608 1.00 52.80 128 LEU A N 1
ATOM 2818 C CA . LEU B 1 128 ? -12.190 -20.292 50.973 1.00 46.19 128 LEU A CA 1
ATOM 2819 C C . LEU B 1 128 ? -10.849 -20.365 51.700 1.00 45.25 128 LEU A C 1
ATOM 2820 O O . LEU B 1 128 ? -10.049 -19.429 51.648 1.00 45.35 128 LEU A O 1
ATOM 2825 N N . ALA B 1 129 ? -10.607 -21.485 52.372 1.00 47.05 129 ALA A N 1
ATOM 2826 C CA . ALA B 1 129 ? -9.367 -21.675 53.115 1.00 43.75 129 ALA A CA 1
ATOM 2827 C C . ALA B 1 129 ? -8.263 -22.087 52.156 1.00 48.29 129 ALA A C 1
ATOM 2828 O O . ALA B 1 129 ? -7.142 -21.587 52.237 1.00 51.10 129 ALA A O 1
ATOM 2830 N N . GLU B 1 130 ? -8.589 -22.994 51.241 1.00 54.31 130 GLU A N 1
ATOM 2831 C CA . GLU B 1 130 ? -7.617 -23.502 50.280 1.00 50.83 130 GLU A CA 1
ATOM 2832 C C . GLU B 1 130 ? -7.247 -22.428 49.257 1.00 46.61 130 GLU A C 1
ATOM 2833 O O . GLU B 1 130 ? -6.150 -22.440 48.697 1.00 49.40 130 GLU A O 1
ATOM 2839 N N . ALA B 1 131 ? -8.170 -21.502 49.018 1.00 50.42 131 ALA A N 1
ATOM 2840 C CA . ALA B 1 131 ? -7.937 -20.390 48.100 1.00 42.26 131 ALA A CA 1
ATOM 2841 C C . ALA B 1 131 ? -6.847 -19.456 48.620 1.00 44.62 131 ALA A C 1
ATOM 2842 O O . ALA B 1 131 ? -6.264 -18.687 47.856 1.00 57.98 131 ALA A O 1
ATOM 2844 N N . LYS B 1 132 ? -6.578 -19.524 49.920 1.00 41.15 132 LYS A N 1
ATOM 2845 C CA . LYS B 1 132 ? -5.511 -18.734 50.516 1.00 45.21 132 LYS A CA 1
ATOM 2846 C C . LYS B 1 132 ? -4.405 -19.671 50.977 1.00 47.82 132 LYS A C 1
ATOM 2847 O O . LYS B 1 132 ? -3.504 -19.281 51.719 1.00 42.83 132 LYS A O 1
ATOM 2853 N N . GLY B 1 133 ? -4.490 -20.919 50.527 1.00 43.95 133 GLY A N 1
ATOM 2854 C CA . GLY B 1 133 ? -3.450 -21.897 50.777 1.00 47.64 133 GLY A CA 1
ATOM 2855 C C . GLY B 1 133 ? -3.451 -22.425 52.196 1.00 45.96 133 GLY A C 1
ATOM 2856 O O . GLY B 1 133 ? -2.436 -22.922 52.682 1.00 42.85 133 GLY A O 1
ATOM 2857 N N . CYS B 1 134 ? -4.587 -22.323 52.875 1.00 50.21 134 CYS A N 1
ATOM 2858 C CA . CYS B 1 134 ? -4.690 -22.898 54.205 1.00 42.42 134 CYS A CA 1
ATOM 2859 C C . CYS B 1 134 ? -5.105 -24.355 54.082 1.00 44.27 134 CYS A C 1
ATOM 2860 O O . CYS B 1 134 ? -6.018 -24.688 53.325 1.00 46.54 134 CYS A O 1
ATOM 2863 N N . LYS B 1 135 ? -4.424 -25.219 54.826 1.00 38.35 135 LYS A N 1
ATOM 2864 C CA . LYS B 1 135 ? -4.782 -26.630 54.901 1.00 40.24 135 LYS A CA 1
ATOM 2865 C C . LYS B 1 135 ? -5.012 -27.009 56.359 1.00 44.96 135 LYS A C 1
ATOM 2866 O O . LYS B 1 135 ? -4.735 -26.215 57.258 1.00 43.98 135 LYS A O 1
ATOM 2872 N N . TRP B 1 136 ? -5.532 -28.213 56.590 1.00 43.26 136 TRP A N 1
ATOM 2873 C CA . TRP B 1 136 ? -5.808 -28.686 57.946 1.00 45.02 136 TRP A CA 1
ATOM 2874 C C . TRP B 1 136 ? -4.546 -28.673 58.806 1.00 51.75 136 TRP A C 1
ATOM 2875 O O . TRP B 1 136 ? -4.609 -28.420 60.009 1.00 53.41 136 TRP A O 1
ATOM 2886 N N . GLY B 1 137 ? -3.403 -28.934 58.179 1.00 49.59 137 GLY A N 1
ATOM 2887 C CA . GLY B 1 137 ? -2.136 -28.989 58.886 1.00 45.18 137 GLY A CA 1
ATOM 2888 C C . GLY B 1 137 ? -1.761 -27.665 59.521 1.00 50.80 137 GLY A C 1
ATOM 2889 O O . GLY B 1 137 ? -1.026 -27.625 60.508 1.00 50.64 137 GLY A O 1
ATOM 2890 N N . ASP B 1 138 ? -2.273 -26.587 58.955 1.00 54.66 138 ASP A N 1
ATOM 2891 C CA . ASP B 1 138 ? -2.130 -25.261 59.531 1.00 50.08 138 ASP A CA 1
ATOM 2892 C C . ASP B 1 138 ? -2.874 -25.140 60.856 1.00 47.60 138 ASP A C 1
ATOM 2893 O O . ASP B 1 138 ? -2.548 -24.314 61.689 1.00 54.49 138 ASP A O 1
ATOM 2898 N N . GLY B 1 139 ? -3.886 -25.974 61.029 1.00 43.58 139 GLY A N 1
ATOM 2899 C CA . GLY B 1 139 ? -4.556 -26.128 62.300 1.00 42.35 139 GLY A CA 1
ATOM 2900 C C . GLY B 1 139 ? -6.048 -26.092 62.167 1.00 41.57 139 GLY A C 1
ATOM 2901 O O . GLY B 1 139 ? -6.562 -25.411 61.324 1.00 44.65 139 GLY A O 1
ATOM 2902 N N . VAL B 1 140 ? -6.732 -26.823 63.030 1.00 48.23 140 VAL A N 1
ATOM 2903 C CA . VAL B 1 140 ? -8.164 -26.999 62.943 1.00 39.17 140 VAL A CA 1
ATOM 2904 C C . VAL B 1 140 ? -8.924 -25.704 63.092 1.00 38.39 140 VAL A C 1
ATOM 2905 O O . VAL B 1 140 ? -9.790 -25.433 62.304 1.00 44.82 140 VAL A O 1
ATOM 2909 N N . ALA B 1 141 ? -8.564 -24.886 64.067 1.00 38.40 141 ALA A N 1
ATOM 2910 C CA . ALA B 1 141 ? -9.266 -23.628 64.291 1.00 40.23 141 ALA A CA 1
ATOM 2911 C C . ALA B 1 141 ? -9.075 -22.671 63.116 1.00 43.85 141 ALA A C 1
ATOM 2912 O O . ALA B 1 141 ? -10.040 -22.090 62.619 1.00 44.20 141 ALA A O 1
ATOM 2914 N N . LEU B 1 142 ? -7.830 -22.519 62.671 1.00 42.87 142 LEU A N 1
ATOM 2915 C CA . LEU B 1 142 ? -7.522 -21.613 61.565 1.00 38.19 142 LEU A CA 1
ATOM 2916 C C . LEU B 1 142 ? -8.220 -22.041 60.278 1.00 42.09 142 LEU A C 1
ATOM 2917 O O . LEU B 1 142 ? -8.860 -21.225 59.614 1.00 40.64 142 LEU A O 1
ATOM 2922 N N . TYR B 1 143 ? -8.086 -23.318 59.925 1.00 40.35 143 TYR A N 1
ATOM 2923 C CA . TYR B 1 143 ? -8.672 -23.829 58.691 1.00 37.94 143 TYR A CA 1
ATOM 2924 C C . TYR B 1 143 ? -10.191 -23.691 58.703 1.00 41.81 143 TYR A C 1
ATOM 2925 O O . TYR B 1 143 ? -10.792 -23.299 57.702 1.00 39.44 143 TYR A O 1
ATOM 2934 N N . LEU B 1 144 ? -10.808 -24.013 59.838 1.00 39.55 144 LEU A N 1
ATOM 2935 C CA . LEU B 1 144 ? -12.262 -23.953 59.955 1.00 31.42 144 LEU A CA 1
ATOM 2936 C C . LEU B 1 144 ? -12.766 -22.514 60.033 1.00 30.93 144 LEU A C 1
ATOM 2937 O O . LEU B 1 144 ? -13.931 -22.242 59.749 1.00 36.29 144 LEU A O 1
ATOM 2942 N N . ALA B 1 145 ? -11.884 -21.597 60.416 1.00 36.83 145 ALA A N 1
ATOM 2943 C CA . ALA B 1 145 ? -12.251 -20.190 60.552 1.00 37.03 145 ALA A CA 1
ATOM 2944 C C . ALA B 1 145 ? -12.628 -19.518 59.234 1.00 37.50 145 ALA A C 1
ATOM 2945 O O . ALA B 1 145 ? -13.321 -18.500 59.230 1.00 40.91 145 ALA A O 1
ATOM 2947 N N . PHE B 1 146 ? -12.173 -20.082 58.120 1.00 38.41 146 PHE A N 1
ATOM 2948 C CA . PHE B 1 146 ? -12.465 -19.512 56.808 1.00 40.60 146 PHE A CA 1
ATOM 2949 C C . PHE B 1 146 ? -13.916 -19.751 56.411 1.00 40.91 146 PHE A C 1
ATOM 2950 O O . PHE B 1 146 ? -14.433 -19.097 55.507 1.00 41.21 146 PHE A O 1
ATOM 2958 N N . ALA B 1 147 ? -14.567 -20.686 57.093 1.00 37.16 147 ALA A N 1
ATOM 2959 C CA . ALA B 1 147 ? -15.960 -20.994 56.808 1.00 38.45 147 ALA A CA 1
ATOM 2960 C C . ALA B 1 147 ? -16.824 -19.786 57.140 1.00 40.98 147 ALA A C 1
ATOM 2961 O O . ALA B 1 147 ? -16.639 -19.151 58.173 1.00 47.29 147 ALA A O 1
ATOM 2963 N N . PRO B 1 148 ? -17.751 -19.443 56.240 1.00 40.91 148 PRO A N 1
ATOM 2964 C CA . PRO B 1 148 ? -18.719 -18.379 56.513 1.00 45.43 148 PRO A CA 1
ATOM 2965 C C . PRO B 1 148 ? -19.527 -18.747 57.749 1.00 40.91 148 PRO A C 1
ATOM 2966 O O . PRO B 1 148 ? -19.890 -19.910 57.901 1.00 41.72 148 PRO A O 1
ATOM 2970 N N . GLY B 1 149 ? -19.775 -17.792 58.637 1.00 40.62 149 GLY A N 1
ATOM 2971 C CA . GLY B 1 149 ? -20.543 -18.084 59.833 1.00 44.46 149 GLY A CA 1
ATOM 2972 C C . GLY B 1 149 ? -19.664 -18.471 61.009 1.00 42.63 149 GLY A C 1
ATOM 2973 O O . GLY B 1 149 ? -20.135 -18.552 62.143 1.00 42.56 149 GLY A O 1
ATOM 2974 N N . ALA B 1 150 ? -18.387 -18.724 60.739 1.00 37.62 150 ALA A N 1
ATOM 2975 C CA . ALA B 1 150 ? -17.456 -19.141 61.784 1.00 34.02 150 ALA A CA 1
ATOM 2976 C C . ALA B 1 150 ? -17.282 -18.032 62.814 1.00 37.33 150 ALA A C 1
ATOM 2977 O O . ALA B 1 150 ? -16.867 -18.278 63.948 1.00 37.09 150 ALA A O 1
ATOM 2979 N N . GLU B 1 151 ? -17.605 -16.809 62.403 1.00 38.93 151 GLU A N 1
ATOM 2980 C CA . GLU B 1 151 ? -17.524 -15.643 63.273 1.00 37.94 151 GLU A CA 1
ATOM 2981 C C . GLU B 1 151 ? -18.510 -15.750 64.435 1.00 40.76 151 GLU A C 1
ATOM 2982 O O . GLU B 1 151 ? -18.420 -15.002 65.407 1.00 35.75 151 GLU A O 1
ATOM 2988 N N . MET B 1 152 ? -19.461 -16.674 64.314 1.00 38.80 152 MET A N 1
ATOM 2989 C CA . MET B 1 152 ? -20.425 -16.940 65.377 1.00 36.64 152 MET A CA 1
ATOM 2990 C C . MET B 1 152 ? -19.751 -17.641 66.555 1.00 39.50 152 MET A C 1
ATOM 2991 O O . MET B 1 152 ? -20.323 -17.728 67.640 1.00 41.01 152 MET A O 1
ATOM 2996 N N . PHE B 1 153 ? -18.540 -18.146 66.333 1.00 36.95 153 PHE A N 1
ATOM 2997 C CA . PHE B 1 153 ? -17.823 -18.894 67.361 1.00 36.75 153 PHE A CA 1
ATOM 2998 C C . PHE B 1 153 ? -16.375 -18.423 67.460 1.00 38.00 153 PHE A C 1
ATOM 2999 O O . PHE B 1 153 ? -15.433 -19.179 67.212 1.00 37.51 153 PHE A O 1
ATOM 3007 N N . LEU B 1 154 ? -16.217 -17.154 67.824 1.00 39.47 154 LEU A N 1
ATOM 3008 C CA . LEU B 1 154 ? -14.917 -16.502 67.866 1.00 37.23 154 LEU A CA 1
ATOM 3009 C C . LEU B 1 154 ? -13.921 -17.170 68.814 1.00 38.55 154 LEU A C 1
ATOM 3010 O O . LEU B 1 154 ? -12.728 -17.233 68.513 1.00 37.11 154 LEU A O 1
ATOM 3015 N N . LYS B 1 155 ? -14.397 -17.676 69.948 1.00 40.19 155 LYS A N 1
ATOM 3016 C CA . LYS B 1 155 ? -13.483 -18.249 70.931 1.00 43.64 155 LYS A CA 1
ATOM 3017 C C . LYS B 1 155 ? -12.950 -19.617 70.495 1.00 45.42 155 LYS A C 1
ATOM 3018 O O . LYS B 1 155 ? -11.746 -19.864 70.565 1.00 50.27 155 LYS A O 1
ATOM 3024 N N . ASP B 1 156 ? -13.843 -20.506 70.061 1.00 43.65 156 ASP A N 1
ATOM 3025 C CA . ASP B 1 156 ? -13.436 -21.828 69.581 1.00 41.13 156 ASP A CA 1
ATOM 3026 C C . ASP B 1 156 ? -12.439 -21.700 68.431 1.00 45.15 156 ASP A C 1
ATOM 3027 O O . ASP B 1 156 ? -11.513 -22.501 68.302 1.00 53.71 156 ASP A O 1
ATOM 3032 N N . PHE B 1 157 ? -12.634 -20.681 67.599 1.00 40.14 157 PHE A N 1
ATOM 3033 C CA . PHE B 1 157 ? -11.776 -20.472 66.444 1.00 42.67 157 PHE A CA 1
ATOM 3034 C C . PHE B 1 157 ? -10.729 -19.390 66.710 1.00 44.41 157 PHE A C 1
ATOM 3035 O O . PHE B 1 157 ? -10.064 -18.917 65.790 1.00 39.91 157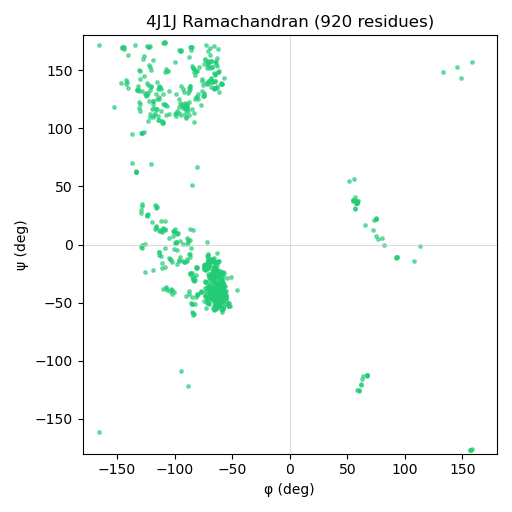 PHE A O 1
ATOM 3043 N N . GLU B 1 158 ? -10.606 -19.007 67.969 1.00 44.63 158 GLU A N 1
ATOM 3044 C CA . GLU B 1 158 ? -9.464 -18.262 68.456 1.00 41.10 158 GLU A CA 1
ATOM 3045 C C . GLU B 1 158 ? -9.233 -16.956 67.755 1.00 43.90 158 GLU A C 1
ATOM 3046 O O . GLU B 1 158 ? -8.114 -16.557 67.545 1.00 46.28 158 GLU A O 1
ATOM 3052 N N . PHE B 1 159 ? -10.306 -16.285 67.394 1.00 43.08 159 PHE A N 1
ATOM 3053 C CA . PHE B 1 159 ? -10.215 -14.979 66.784 1.00 38.49 159 PHE A CA 1
ATOM 3054 C C . PHE B 1 159 ? -9.761 -15.018 65.336 1.00 35.81 159 PHE A C 1
ATOM 3055 O O . PHE B 1 159 ? -9.519 -14.003 64.736 1.00 38.73 159 PHE A O 1
ATOM 3063 N N . TYR B 1 160 ? -9.648 -16.209 64.780 1.00 37.31 160 TYR A N 1
ATOM 3064 C CA . TYR B 1 160 ? -9.201 -16.354 63.415 1.00 40.51 160 TYR A CA 1
ATOM 3065 C C . TYR B 1 160 ? -10.139 -15.743 62.398 1.00 41.44 160 TYR A C 1
ATOM 3066 O O . TYR B 1 160 ? -9.686 -15.047 61.531 1.00 44.84 160 TYR A O 1
ATOM 3075 N N . PRO B 1 161 ? -11.442 -15.931 62.523 1.00 38.42 161 PRO A N 1
ATOM 3076 C CA . PRO B 1 161 ? -12.331 -15.318 61.529 1.00 39.36 161 PRO A CA 1
ATOM 3077 C C . PRO B 1 161 ? -12.127 -13.802 61.455 1.00 42.50 161 PRO A C 1
ATOM 3078 O O . PRO B 1 161 ? -12.119 -13.224 60.362 1.00 51.93 161 PRO A O 1
ATOM 3082 N N . LEU B 1 162 ? -11.935 -13.178 62.616 1.00 38.48 162 LEU A N 1
ATOM 3083 C CA . LEU B 1 162 ? -11.683 -11.742 62.697 1.00 38.12 162 LEU A CA 1
ATOM 3084 C C . LEU B 1 162 ? -10.396 -11.353 61.967 1.00 39.28 162 LEU A C 1
ATOM 3085 O O . LEU B 1 162 ? -10.392 -10.449 61.123 1.00 44.61 162 LEU A O 1
ATOM 3090 N N . ALA B 1 163 ? -9.305 -12.039 62.294 1.00 35.52 163 ALA A N 1
ATOM 3091 C CA . ALA B 1 163 ? -8.013 -11.767 61.675 1.00 36.76 163 ALA A CA 1
ATOM 3092 C C . ALA B 1 163 ? -8.083 -11.958 60.161 1.00 45.00 163 ALA A C 1
ATOM 3093 O O . ALA B 1 163 ? -7.480 -11.198 59.404 1.00 48.60 163 ALA A O 1
ATOM 3095 N N . ILE B 1 164 ? -8.822 -12.979 59.735 1.00 41.46 164 ILE A N 1
ATOM 3096 C CA . ILE B 1 164 ? -9.020 -13.263 58.318 1.00 41.61 164 ILE A CA 1
ATOM 3097 C C . ILE B 1 164 ? -9.758 -12.116 57.628 1.00 47.43 164 ILE A C 1
ATOM 3098 O O . ILE B 1 164 ? -9.347 -11.674 56.559 1.00 49.91 164 ILE A O 1
ATOM 3103 N N . ASP B 1 165 ? -10.829 -11.625 58.249 1.00 42.26 165 ASP A N 1
ATOM 3104 C CA . ASP B 1 165 ? -11.571 -10.486 57.696 1.00 47.46 165 ASP A CA 1
ATOM 3105 C C . ASP B 1 165 ? -10.679 -9.240 57.576 1.00 47.67 165 ASP A C 1
ATOM 3106 O O . ASP B 1 165 ? -10.681 -8.552 56.541 1.00 47.77 165 ASP A O 1
ATOM 3111 N N . ILE B 1 166 ? -9.920 -8.961 58.635 1.00 45.42 166 ILE A N 1
ATOM 3112 C CA . ILE B 1 166 ? -8.963 -7.851 58.639 1.00 48.20 166 ILE A CA 1
ATOM 3113 C C . ILE B 1 166 ? -7.988 -8.005 57.469 1.00 52.22 166 ILE A C 1
ATOM 3114 O O . ILE B 1 166 ? -7.698 -7.045 56.744 1.00 51.54 166 ILE A O 1
ATOM 3119 N N . GLN B 1 167 ? -7.501 -9.226 57.276 1.00 51.91 167 GLN A N 1
ATOM 3120 C CA . GLN B 1 167 ? -6.522 -9.499 56.234 1.00 51.40 167 GLN A CA 1
ATOM 3121 C C . GLN B 1 167 ? -7.130 -9.321 54.846 1.00 58.68 167 GLN A C 1
ATOM 3122 O O . GLN B 1 167 ? -6.451 -8.899 53.901 1.00 64.11 167 GLN A O 1
ATOM 3128 N N . ARG B 1 168 ? -8.424 -9.610 54.743 1.00 51.93 168 ARG A N 1
ATOM 3129 C CA . ARG B 1 168 ? -9.147 -9.438 53.493 1.00 48.73 168 ARG A CA 1
ATOM 3130 C C . ARG B 1 168 ? -9.313 -7.960 53.155 1.00 54.79 168 ARG A C 1
ATOM 3131 O O . ARG B 1 168 ? -9.154 -7.561 51.993 1.00 57.86 168 ARG A O 1
ATOM 3139 N N . VAL B 1 169 ? -9.576 -7.148 54.180 1.00 57.85 169 VAL A N 1
ATOM 3140 C CA . VAL B 1 169 ? -9.686 -5.700 54.000 1.00 57.91 169 VAL A CA 1
ATOM 3141 C C . VAL B 1 169 ? -8.348 -5.086 53.593 1.00 59.63 169 VAL A C 1
ATOM 3142 O O . VAL B 1 169 ? -8.252 -4.431 52.553 1.00 62.63 169 VAL A O 1
ATOM 3146 N N . VAL B 1 170 ? -7.318 -5.313 54.405 1.00 54.77 170 VAL A N 1
ATOM 3147 C CA . VAL B 1 170 ? -6.002 -4.722 54.156 1.00 55.89 170 VAL A CA 1
ATOM 3148 C C . VAL B 1 170 ? -5.401 -5.176 52.828 1.00 66.61 170 VAL A C 1
ATOM 3149 O O . VAL B 1 170 ? -4.991 -4.347 52.011 1.00 71.24 170 VAL A O 1
ATOM 3153 N N . LYS B 1 171 ? -5.376 -6.484 52.591 1.00 66.06 171 LYS A N 1
ATOM 3154 C CA . LYS B 1 171 ? -4.698 -7.000 51.406 1.00 60.06 171 LYS A CA 1
ATOM 3155 C C . LYS B 1 171 ? -5.549 -6.941 50.150 1.00 63.44 171 LYS A C 1
ATOM 3156 O O . LYS B 1 171 ? -5.108 -6.426 49.120 1.00 74.74 171 LYS A O 1
ATOM 3162 N N . ASP B 1 172 ? -6.765 -7.467 50.234 1.00 58.43 172 ASP A N 1
ATOM 3163 C CA . ASP B 1 172 ? -7.565 -7.675 49.036 1.00 57.33 172 ASP A CA 1
ATOM 3164 C C . ASP B 1 172 ? -8.614 -6.584 48.839 1.00 58.61 172 ASP A C 1
ATOM 3165 O O . ASP B 1 172 ? -9.500 -6.698 47.991 1.00 56.65 172 ASP A O 1
ATOM 3170 N N . GLY B 1 173 ? -8.495 -5.523 49.632 1.00 58.29 173 GLY A N 1
ATOM 3171 C CA . GLY B 1 173 ? -9.383 -4.382 49.530 1.00 56.01 173 GLY A CA 1
ATOM 3172 C C . GLY B 1 173 ? -10.853 -4.722 49.677 1.00 63.95 173 GLY A C 1
ATOM 3173 O O . GLY B 1 173 ? -11.694 -4.159 48.973 1.00 67.31 173 GLY A O 1
ATOM 3174 N N . MET B 1 174 ? -11.168 -5.651 50.577 1.00 68.51 174 MET A N 1
ATOM 3175 C CA . MET B 1 174 ? -12.560 -5.970 50.855 1.00 60.16 174 MET A CA 1
ATOM 3176 C C . MET B 1 174 ? -13.172 -4.718 51.458 1.00 60.46 174 MET A C 1
ATOM 3177 O O . MET B 1 174 ? -12.493 -3.969 52.161 1.00 59.20 174 MET A O 1
ATOM 3182 N N . ASP B 1 175 ? -14.452 -4.486 51.190 1.00 61.75 175 ASP A N 1
ATOM 3183 C CA . ASP B 1 175 ? -15.112 -3.305 51.720 1.00 60.73 175 ASP A CA 1
ATOM 3184 C C . ASP B 1 175 ? -15.281 -3.473 53.229 1.00 68.20 175 ASP A C 1
ATOM 3185 O O . ASP B 1 175 ? -15.616 -4.559 53.708 1.00 69.13 175 ASP A O 1
ATOM 3190 N N . ILE B 1 176 ? -15.039 -2.395 53.972 1.00 63.86 176 ILE A N 1
ATOM 3191 C CA . ILE B 1 176 ? -14.982 -2.440 55.431 1.00 62.46 176 ILE A CA 1
ATOM 3192 C C . ILE B 1 176 ? -16.345 -2.799 56.037 1.00 67.61 176 ILE A C 1
ATOM 3193 O O . ILE B 1 176 ? -16.421 -3.334 57.148 1.00 69.47 176 ILE A O 1
ATOM 3198 N N . THR B 1 177 ? -17.419 -2.523 55.297 1.00 62.11 177 THR A N 1
ATOM 3199 C CA . THR B 1 177 ? -18.775 -2.798 55.774 1.00 66.03 177 THR A CA 1
ATOM 3200 C C . THR B 1 177 ? -18.995 -4.285 56.061 1.00 61.26 177 THR A C 1
ATOM 3201 O O . THR B 1 177 ? -19.796 -4.637 56.925 1.00 63.26 177 THR A O 1
ATOM 3205 N N . PHE B 1 178 ? -18.296 -5.156 55.336 1.00 59.35 178 PHE A N 1
ATOM 3206 C CA . PHE B 1 178 ? -18.426 -6.596 55.561 1.00 62.54 178 PHE A CA 1
ATOM 3207 C C . PHE B 1 178 ? -17.891 -7.016 56.927 1.00 59.66 178 PHE A C 1
ATOM 3208 O O . PHE B 1 178 ? -18.122 -8.141 57.375 1.00 57.63 178 PHE A O 1
ATOM 3216 N N . MET B 1 179 ? -17.173 -6.113 57.586 1.00 51.61 179 MET A N 1
ATOM 3217 C CA . MET B 1 179 ? -16.629 -6.397 58.906 1.00 58.18 179 MET A CA 1
ATOM 3218 C C . MET B 1 179 ? -17.615 -6.067 60.021 1.00 54.52 179 MET A C 1
ATOM 3219 O O . MET B 1 179 ? -17.355 -6.366 61.182 1.00 57.18 179 MET A O 1
ATOM 3224 N N . ARG B 1 180 ? -18.731 -5.431 59.668 1.00 56.36 180 ARG A N 1
ATOM 3225 C CA . ARG B 1 180 ? -19.721 -5.018 60.661 1.00 49.86 180 ARG A CA 1
ATOM 3226 C C . ARG B 1 180 ? -20.216 -6.197 61.494 1.00 52.69 180 ARG A C 1
ATOM 3227 O O . ARG B 1 180 ? -20.402 -6.082 62.705 1.00 51.31 180 ARG A O 1
ATOM 3235 N N . LYS B 1 181 ? -20.438 -7.326 60.830 1.00 55.85 181 LYS A N 1
ATOM 3236 C CA . LYS B 1 181 ? -20.948 -8.519 61.497 1.00 50.00 181 LYS A CA 1
ATOM 3237 C C . LYS B 1 181 ? -19.984 -9.112 62.530 1.00 50.90 181 LYS A C 1
ATOM 3238 O O . LYS B 1 181 ? -20.394 -9.445 63.642 1.00 50.96 181 LYS A O 1
ATOM 3244 N N . VAL B 1 182 ? -18.709 -9.238 62.170 1.00 54.29 182 VAL A N 1
ATOM 3245 C CA . VAL B 1 182 ? -17.740 -9.887 63.053 1.00 40.91 182 VAL A CA 1
ATOM 3246 C C . VAL B 1 182 ? -17.427 -9.003 64.258 1.00 42.25 182 VAL A C 1
ATOM 3247 O O . VAL B 1 182 ? -16.989 -9.489 65.301 1.00 46.55 182 VAL A O 1
ATOM 3251 N N . LEU B 1 183 ? -17.685 -7.706 64.120 1.00 43.80 183 LEU A N 1
ATOM 3252 C CA . LEU B 1 183 ? -17.351 -6.740 65.159 1.00 43.01 183 LEU A CA 1
ATOM 3253 C C . LEU B 1 183 ? -18.482 -6.584 66.174 1.00 48.42 183 LEU A C 1
ATOM 3254 O O . LEU B 1 183 ? -18.409 -5.748 67.074 1.00 51.47 183 LEU A O 1
ATOM 3259 N N . LYS B 1 184 ? -19.533 -7.380 66.014 1.00 48.64 184 LYS A N 1
ATOM 3260 C CA . LYS B 1 184 ? -20.634 -7.384 66.968 1.00 47.99 184 LYS A CA 1
ATOM 3261 C C . LYS B 1 184 ? -20.725 -8.704 67.727 1.00 43.27 184 LYS A C 1
ATOM 3262 O O . LYS B 1 184 ? -21.461 -8.822 68.706 1.00 40.63 184 LYS A O 1
ATOM 3268 N N . GLN B 1 185 ? -19.948 -9.687 67.296 1.00 41.78 185 GLN A N 1
ATOM 3269 C CA . GLN B 1 185 ? -20.014 -10.999 67.917 1.00 39.13 185 GLN A CA 1
ATOM 3270 C C . GLN B 1 185 ? -19.359 -10.998 69.288 1.00 46.70 185 GLN A C 1
ATOM 3271 O O . GLN B 1 185 ? -18.554 -10.122 69.605 1.00 46.03 185 GLN A O 1
ATOM 3277 N N . ARG B 1 186 ? -19.721 -11.982 70.100 1.00 42.78 186 ARG A N 1
ATOM 3278 C CA . ARG B 1 186 ? -19.169 -12.104 71.437 1.00 40.60 186 ARG A CA 1
ATOM 3279 C C . ARG B 1 186 ? -17.974 -13.045 71.399 1.00 42.96 186 ARG A C 1
ATOM 3280 O O . ARG B 1 186 ? -17.756 -13.749 70.413 1.00 45.91 186 ARG A O 1
ATOM 3288 N N . TYR B 1 187 ? -17.202 -13.048 72.478 1.00 44.85 187 TYR A N 1
ATOM 3289 C CA . TYR B 1 187 ? -16.064 -13.943 72.618 1.00 42.91 187 TYR A CA 1
ATOM 3290 C C . TYR B 1 187 ? -16.228 -14.643 73.957 1.00 45.80 187 TYR A C 1
ATOM 3291 O O . TYR B 1 187 ? -15.837 -14.110 74.995 1.00 53.76 187 TYR A O 1
ATOM 3300 N N . GLY B 1 188 ? -16.799 -15.844 73.934 1.00 44.83 188 GLY A N 1
ATOM 3301 C CA . GLY B 1 188 ? -17.219 -16.490 75.162 1.00 46.42 188 GLY A CA 1
ATOM 3302 C C . GLY B 1 188 ? -18.370 -15.703 75.759 1.00 53.99 188 GLY A C 1
ATOM 3303 O O . GLY B 1 188 ? -19.458 -15.652 75.182 1.00 54.51 188 GLY A O 1
ATOM 3304 N N . THR B 1 189 ? -18.129 -15.078 76.908 1.00 46.95 189 THR A N 1
ATOM 3305 C CA . THR B 1 189 ? -19.136 -14.246 77.554 1.00 49.91 189 THR A CA 1
ATOM 3306 C C . THR B 1 189 ? -18.838 -12.764 77.337 1.00 51.90 189 THR A C 1
ATOM 3307 O O . THR B 1 189 ? -19.686 -11.909 77.592 1.00 59.05 189 THR A O 1
ATOM 3311 N N . LYS B 1 190 ? -17.630 -12.462 76.867 1.00 45.48 190 LYS A N 1
ATOM 3312 C CA . LYS B 1 190 ? -17.237 -11.080 76.608 1.00 46.69 190 LYS A CA 1
ATOM 3313 C C . LYS B 1 190 ? -18.037 -10.472 75.461 1.00 47.78 190 LYS A C 1
ATOM 3314 O O . LYS B 1 190 ? -18.292 -11.131 74.457 1.00 49.05 190 LYS A O 1
ATOM 3320 N N . THR B 1 191 ? -18.419 -9.207 75.612 1.00 44.88 191 THR A N 1
ATOM 3321 C CA . THR B 1 191 ? -19.069 -8.466 74.539 1.00 44.82 191 THR A CA 1
ATOM 3322 C C . THR B 1 191 ? -18.004 -7.842 73.645 1.00 46.18 191 THR A C 1
ATOM 3323 O O . THR B 1 191 ? -16.821 -7.869 73.979 1.00 49.37 191 THR A O 1
ATOM 3327 N N . ALA B 1 192 ? -18.420 -7.296 72.506 1.00 47.20 192 ALA A N 1
ATOM 3328 C CA . ALA B 1 192 ? -17.484 -6.720 71.546 1.00 45.33 192 ALA A CA 1
ATOM 3329 C C . ALA B 1 192 ? -16.734 -5.552 72.173 1.00 45.67 192 ALA A C 1
ATOM 3330 O O . ALA B 1 192 ? -15.511 -5.420 72.016 1.00 48.32 192 ALA A O 1
ATOM 3332 N N . ASP B 1 193 ? -17.476 -4.715 72.895 1.00 47.65 193 ASP A N 1
ATOM 3333 C CA . ASP B 1 193 ? -16.906 -3.565 73.586 1.00 58.30 193 ASP A CA 1
ATOM 3334 C C . ASP B 1 193 ? -15.885 -4.001 74.634 1.00 54.08 193 ASP A C 1
ATOM 3335 O O . ASP B 1 193 ? -15.007 -3.227 75.016 1.00 64.23 193 ASP A O 1
ATOM 3340 N N . ASP B 1 194 ? -16.002 -5.242 75.101 1.00 46.05 194 ASP A N 1
ATOM 3341 C CA . ASP B 1 194 ? -15.055 -5.769 76.075 1.00 52.39 194 ASP A CA 1
ATOM 3342 C C . ASP B 1 194 ? -13.807 -6.290 75.368 1.00 53.56 194 ASP A C 1
ATOM 3343 O O . ASP B 1 194 ? -12.711 -5.797 75.623 1.00 48.91 194 ASP A O 1
ATOM 3348 N N . TRP B 1 195 ? -13.967 -7.262 74.471 1.00 43.92 195 TRP A N 1
ATOM 3349 C CA . TRP B 1 195 ? -12.798 -7.907 73.874 1.00 43.75 195 TRP A CA 1
ATOM 3350 C C . TRP B 1 195 ? -12.012 -7.023 72.907 1.00 46.63 195 TRP A C 1
ATOM 3351 O O . TRP B 1 195 ? -10.857 -7.325 72.604 1.00 42.70 195 TRP A O 1
ATOM 3362 N N . MET B 1 196 ? -12.616 -5.940 72.422 1.00 49.72 196 MET A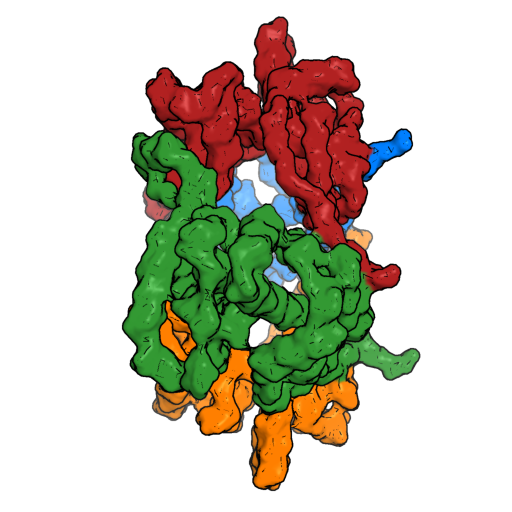 N 1
ATOM 3363 C CA . MET B 1 196 ? -11.862 -5.015 71.574 1.00 50.57 196 MET A CA 1
ATOM 3364 C C . MET B 1 196 ? -10.761 -4.312 72.367 1.00 49.35 196 MET A C 1
ATOM 3365 O O . MET B 1 196 ? -9.774 -3.844 71.798 1.00 52.66 196 MET A O 1
ATOM 3370 N N . ILE B 1 197 ? -10.944 -4.242 73.682 1.00 44.76 197 ILE A N 1
ATOM 3371 C CA . ILE B 1 197 ? -9.971 -3.635 74.580 1.00 53.74 197 ILE A CA 1
ATOM 3372 C C . ILE B 1 197 ? -9.159 -4.708 75.320 1.00 48.16 197 ILE A C 1
ATOM 3373 O O . ILE B 1 197 ? -7.954 -4.561 75.518 1.00 47.07 197 ILE A O 1
ATOM 3378 N N . SER B 1 198 ? -9.828 -5.790 75.705 1.00 45.73 198 SER A N 1
ATOM 3379 C CA . SER B 1 198 ? -9.254 -6.790 76.609 1.00 43.63 198 SER A CA 1
ATOM 3380 C C . SER B 1 198 ? -8.524 -7.975 75.964 1.00 48.47 198 SER A C 1
ATOM 3381 O O . SER B 1 198 ? -7.788 -8.684 76.649 1.00 53.64 198 SER A O 1
ATOM 3384 N N . GLU B 1 199 ? -8.704 -8.194 74.664 1.00 46.85 199 GLU A N 1
ATOM 3385 C CA . GLU B 1 199 ? -8.171 -9.405 74.042 1.00 43.14 199 GLU A CA 1
ATOM 3386 C C . GLU B 1 199 ? -7.224 -9.154 72.868 1.00 45.24 199 GLU A C 1
ATOM 3387 O O . GLU B 1 199 ? -7.067 -10.012 72.001 1.00 45.60 199 GLU A O 1
ATOM 3393 N N . VAL B 1 200 ? -6.568 -7.996 72.862 1.00 49.06 200 VAL A N 1
ATOM 3394 C CA . VAL B 1 200 ? -5.704 -7.602 71.749 1.00 47.25 200 VAL A CA 1
ATOM 3395 C C . VAL B 1 200 ? -4.510 -8.557 71.603 1.00 45.50 200 VAL A C 1
ATOM 3396 O O . VAL B 1 200 ? -4.013 -8.755 70.501 1.00 49.72 200 VAL A O 1
ATOM 3400 N N . THR B 1 201 ? -4.067 -9.171 72.698 1.00 43.03 201 THR A N 1
ATOM 3401 C CA . THR B 1 201 ? -2.943 -10.107 72.621 1.00 47.04 201 THR A CA 1
ATOM 3402 C C . THR B 1 201 ? -3.309 -11.294 71.725 1.00 43.57 201 THR A C 1
ATOM 3403 O O . THR B 1 201 ? -2.586 -11.631 70.774 1.00 46.40 201 THR A O 1
ATOM 3407 N N . ALA B 1 202 ? -4.439 -11.919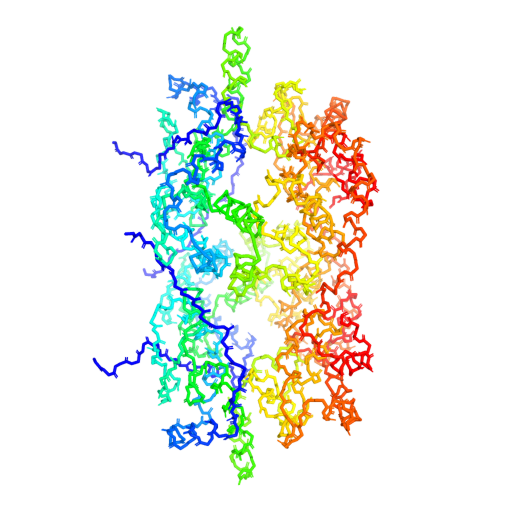 72.035 1.00 39.01 202 ALA A N 1
ATOM 3408 C CA . ALA B 1 202 ? -4.928 -13.050 71.263 1.00 41.24 202 ALA A CA 1
ATOM 3409 C C . ALA B 1 202 ? -5.201 -12.657 69.810 1.00 42.30 202 ALA A C 1
ATOM 3410 O O . ALA B 1 202 ? -4.859 -13.397 68.887 1.00 48.24 202 ALA A O 1
ATOM 3412 N N . ILE B 1 203 ? -5.822 -11.494 69.622 1.00 37.56 203 ILE A N 1
ATOM 3413 C CA . ILE B 1 203 ? -6.151 -10.985 68.292 1.00 39.49 203 ILE A CA 1
ATOM 3414 C C . ILE B 1 203 ? -4.907 -10.756 67.433 1.00 44.42 203 ILE A C 1
ATOM 3415 O O . ILE B 1 203 ? -4.877 -11.132 66.267 1.00 43.70 203 ILE A O 1
ATOM 3420 N N . GLN B 1 204 ? -3.885 -10.145 68.023 1.00 49.03 204 GLN A N 1
ATOM 3421 C CA . GLN B 1 204 ? -2.624 -9.875 67.337 1.00 47.70 204 GLN A CA 1
ATOM 3422 C C . GLN B 1 204 ? -1.914 -11.179 66.991 1.00 42.90 204 GLN A C 1
ATOM 3423 O O . GLN B 1 204 ? -1.296 -11.302 65.927 1.00 41.12 204 GLN A O 1
ATOM 3429 N N . SER B 1 205 ? -2.006 -12.149 67.900 1.00 43.64 205 SER A N 1
ATOM 3430 C CA . SER B 1 205 ? -1.454 -13.475 67.641 1.00 43.86 205 SER A CA 1
ATOM 3431 C C . SER B 1 205 ? -2.136 -14.081 66.415 1.00 44.50 205 SER A C 1
ATOM 3432 O O . SER B 1 205 ? -1.474 -14.560 65.487 1.00 47.53 205 SER A O 1
ATOM 3435 N N . ALA B 1 206 ? -3.465 -14.039 66.419 1.00 45.49 206 ALA A N 1
ATOM 3436 C CA . ALA B 1 206 ? -4.265 -14.544 65.309 1.00 45.15 206 ALA A CA 1
ATOM 3437 C C . ALA B 1 206 ? -3.887 -13.863 63.993 1.00 41.13 206 ALA A C 1
ATOM 3438 O O . ALA B 1 206 ? -3.699 -14.530 62.974 1.00 42.03 206 ALA A O 1
ATOM 3440 N N . VAL B 1 207 ? -3.769 -12.537 64.032 1.00 39.58 207 VAL A N 1
ATOM 3441 C CA . VAL B 1 207 ? -3.391 -11.739 62.868 1.00 40.67 207 VAL A CA 1
ATOM 3442 C C . VAL B 1 207 ? -2.031 -12.173 62.327 1.00 45.20 207 VAL A C 1
ATOM 3443 O O . VAL B 1 207 ? -1.849 -12.284 61.116 1.00 49.38 207 VAL A O 1
ATOM 3447 N N . LYS B 1 208 ? -1.079 -12.418 63.224 1.00 43.60 208 LYS A N 1
ATOM 3448 C CA . LYS B 1 208 ? 0.250 -12.868 62.810 1.00 49.39 208 LYS A CA 1
ATOM 3449 C C . LYS B 1 208 ? 0.192 -14.234 62.120 1.00 50.61 208 LYS A C 1
ATOM 3450 O O . LYS B 1 208 ? 0.755 -14.428 61.025 1.00 52.66 208 LYS A O 1
ATOM 3456 N N . VAL B 1 209 ? -0.512 -15.165 62.765 1.00 43.74 209 VAL A N 1
ATOM 3457 C CA . VAL B 1 209 ? -0.720 -16.508 62.223 1.00 45.26 209 VAL A CA 1
ATOM 3458 C C . VAL B 1 209 ? -1.289 -16.447 60.810 1.00 48.14 209 VAL A C 1
ATOM 3459 O O . VAL B 1 209 ? -0.745 -17.060 59.889 1.00 54.79 209 VAL A O 1
ATOM 3463 N N . VAL B 1 210 ? -2.381 -15.703 60.649 1.00 46.55 210 VAL A N 1
ATOM 3464 C CA . VAL B 1 210 ? -3.029 -15.545 59.348 1.00 50.31 210 VAL A CA 1
ATOM 3465 C C . VAL B 1 210 ? -2.082 -14.876 58.352 1.00 46.03 210 VAL A C 1
ATOM 3466 O O . VAL B 1 210 ? -2.102 -15.174 57.157 1.00 48.32 210 VAL A O 1
ATOM 3470 N N . ALA B 1 211 ? -1.238 -13.983 58.860 1.00 49.66 211 ALA A N 1
ATOM 3471 C CA . ALA B 1 211 ? -0.283 -13.258 58.029 1.00 56.62 211 ALA A CA 1
ATOM 3472 C C . ALA B 1 211 ? 0.801 -14.168 57.462 1.00 55.01 211 ALA A C 1
ATOM 3473 O O . ALA B 1 211 ? 1.355 -13.889 56.398 1.00 60.63 211 ALA A O 1
ATOM 3475 N N . LYS B 1 212 ? 1.102 -15.256 58.166 1.00 49.34 212 LYS A N 1
ATOM 3476 C CA . LYS B 1 212 ? 2.106 -16.206 57.676 1.00 55.14 212 LYS A CA 1
ATOM 3477 C C . LYS B 1 212 ? 1.659 -17.034 56.456 1.00 55.79 212 LYS A C 1
ATOM 3478 O O . LYS B 1 212 ? 2.477 -17.711 55.833 1.00 62.11 212 LYS A O 1
ATOM 3484 N N . LEU B 1 213 ? 0.373 -16.968 56.117 1.00 55.98 213 LEU A N 1
ATOM 3485 C CA . LEU B 1 213 ? -0.191 -17.741 55.004 1.00 56.75 213 LEU A CA 1
ATOM 3486 C C . LEU B 1 213 ? 0.223 -17.235 53.615 1.00 56.47 213 LEU A C 1
ATOM 3487 O O . LEU B 1 213 ? 0.490 -16.047 53.435 1.00 62.71 213 LEU A O 1
ATOM 3492 N N . PRO B 1 214 ? 0.268 -18.146 52.623 1.00 55.26 214 PRO A N 1
ATOM 3493 C CA . PRO B 1 214 ? 0.584 -17.853 51.218 1.00 57.11 214 PRO A CA 1
ATOM 3494 C C . PRO B 1 214 ? -0.381 -16.849 50.599 1.00 66.68 214 PRO A C 1
ATOM 3495 O O . PRO B 1 214 ? 0.053 -15.963 49.859 1.00 76.84 214 PRO A O 1
ATOM 3499 N N . TRP B 1 215 ? -1.671 -17.012 50.884 1.00 59.72 215 TRP A N 1
ATOM 3500 C CA . TRP B 1 215 ? -2.710 -16.094 50.420 1.00 60.79 215 TRP A CA 1
ATOM 3501 C C . TRP B 1 215 ? -2.842 -16.065 48.891 1.00 64.87 215 TRP A C 1
ATOM 3502 O O . TRP B 1 215 ? -3.238 -17.059 48.281 1.00 64.94 215 TRP A O 1
ATOM 3513 N N . ALA B 1 216 ? -2.510 -14.931 48.279 1.00 71.11 216 ALA A N 1
ATOM 3514 C CA . ALA B 1 216 ? -2.629 -14.765 46.827 1.00 81.26 216 ALA A CA 1
ATOM 3515 C C . ALA B 1 216 ? -1.622 -15.602 46.037 1.00 84.56 216 ALA A C 1
ATOM 3516 O O . ALA B 1 216 ? -1.763 -15.779 44.826 1.00 84.86 216 ALA A O 1
ATOM 3518 N N . LYS B 1 217 ? -0.606 -16.108 46.729 1.00 79.48 217 LYS A N 1
ATOM 3519 C CA . LYS B 1 217 ? 0.450 -16.900 46.106 1.00 83.32 217 LYS A CA 1
ATOM 3520 C C . LYS B 1 217 ? 0.065 -18.380 45.960 1.00 82.18 217 LYS A C 1
ATOM 3521 O O . LYS B 1 217 ? 0.910 -19.215 45.633 1.00 77.54 217 LYS A O 1
ATOM 3527 N N . ALA B 1 218 ? -1.213 -18.694 46.164 1.00 81.89 218 ALA A N 1
ATOM 3528 C CA . ALA B 1 218 ? -1.679 -20.081 46.220 1.00 78.46 218 ALA A CA 1
ATOM 3529 C C . ALA B 1 218 ? -2.239 -20.562 44.884 1.00 76.74 218 ALA A C 1
ATOM 3530 O O . ALA B 1 218 ? -3.147 -19.952 44.318 1.00 81.46 218 ALA A O 1
ATOM 3532 N N . GLY B 1 219 ? -1.689 -21.670 44.391 1.00 75.18 219 GLY A N 1
ATOM 3533 C CA . GLY B 1 219 ? -2.074 -22.225 43.107 1.00 78.65 219 GLY A CA 1
ATOM 3534 C C . GLY B 1 219 ? -0.951 -22.146 42.088 1.00 83.68 219 GLY A C 1
ATOM 3535 O O . GLY B 1 219 ? -1.094 -22.598 40.951 1.00 86.02 219 GLY A O 1
ATOM 3536 N N . PHE B 1 220 ? 0.175 -21.569 42.500 1.00 79.53 220 PHE A N 1
ATOM 3537 C CA . PHE B 1 220 ? 1.349 -21.467 41.638 1.00 80.31 220 PHE A CA 1
ATOM 3538 C C . PHE B 1 220 ? 2.497 -22.309 42.191 1.00 77.67 220 PHE A C 1
ATOM 3539 O O . PHE B 1 220 ? 2.762 -22.302 43.396 1.00 87.31 220 PHE A O 1
ATOM 3547 N N . THR B 1 221 ? 3.169 -23.044 41.302 1.00 77.30 221 THR A N 1
ATOM 3548 C CA . THR B 1 221 ? 4.350 -23.823 41.664 1.00 74.93 221 THR A CA 1
ATOM 3549 C C . THR B 1 221 ? 5.483 -22.850 41.933 1.00 80.88 221 THR A C 1
ATOM 3550 O O . THR B 1 221 ? 5.414 -21.710 41.496 1.00 80.03 221 THR A O 1
ATOM 3554 N N . ALA B 1 222 ? 6.569 -23.311 42.546 1.00 81.01 222 ALA A N 1
ATOM 3555 C CA . ALA B 1 222 ? 7.715 -22.435 42.784 1.00 81.08 222 ALA A CA 1
ATOM 3556 C C . ALA B 1 222 ? 8.345 -22.008 41.459 1.00 78.93 222 ALA A C 1
ATOM 3557 O O . ALA B 1 222 ? 8.759 -20.855 41.289 1.00 75.56 222 ALA A O 1
ATOM 3559 N N . ALA B 1 223 ? 8.400 -22.944 40.518 1.00 76.19 223 ALA A N 1
ATOM 3560 C CA . ALA B 1 223 ? 8.938 -22.676 39.190 1.00 74.75 223 ALA A CA 1
ATOM 3561 C C . ALA B 1 223 ? 8.124 -21.594 38.479 1.00 73.90 223 ALA A C 1
ATOM 3562 O O . ALA B 1 223 ? 8.680 -20.711 37.812 1.00 68.80 223 ALA A O 1
ATOM 3564 N N . ALA B 1 224 ? 6.806 -21.657 38.641 1.00 73.29 224 ALA A N 1
ATOM 3565 C CA . ALA B 1 224 ? 5.907 -20.680 38.040 1.00 70.16 224 ALA A CA 1
ATOM 3566 C C . ALA B 1 224 ? 6.228 -19.303 38.590 1.00 68.08 224 ALA A C 1
ATOM 3567 O O . ALA B 1 224 ? 6.229 -18.307 37.876 1.00 61.25 224 ALA A O 1
ATOM 3569 N N . LYS B 1 225 ? 6.499 -19.274 39.885 1.00 72.64 225 LYS A N 1
ATOM 3570 C CA . LYS B 1 225 ? 6.736 -18.048 40.625 1.00 71.39 225 LYS A CA 1
ATOM 3571 C C . LYS B 1 225 ? 8.072 -17.423 40.216 1.00 68.50 225 LYS A C 1
ATOM 3572 O O . LYS B 1 225 ? 8.207 -16.197 40.166 1.00 60.86 225 LYS A O 1
ATOM 3578 N N . ASN B 1 226 ? 9.050 -18.276 39.912 1.00 71.19 226 ASN A N 1
ATOM 3579 C CA . ASN B 1 226 ? 10.342 -17.818 39.401 1.00 76.67 226 ASN A CA 1
ATOM 3580 C C . ASN B 1 226 ? 10.229 -17.215 38.023 1.00 73.40 226 ASN A C 1
ATOM 3581 O O . ASN B 1 226 ? 10.755 -16.128 37.738 1.00 70.88 226 ASN A O 1
ATOM 3586 N N . PHE B 1 227 ? 9.498 -17.932 37.180 1.00 71.26 227 PHE A N 1
ATOM 3587 C CA . PHE B 1 227 ? 9.319 -17.539 35.800 1.00 70.88 227 PHE A CA 1
ATOM 3588 C C . PHE B 1 227 ? 8.606 -16.197 35.767 1.00 65.22 227 PHE A C 1
ATOM 3589 O O . PHE B 1 227 ? 9.021 -15.269 35.074 1.00 65.67 227 PHE A O 1
ATOM 3597 N N . LEU B 1 228 ? 7.525 -16.107 36.533 1.00 59.60 228 LEU A N 1
ATOM 3598 C CA . LEU B 1 228 ? 6.723 -14.894 36.598 1.00 63.81 228 LEU A CA 1
ATOM 3599 C C . LEU B 1 228 ? 7.513 -13.740 37.208 1.00 68.47 228 LEU A C 1
ATOM 3600 O O . LEU B 1 228 ? 7.339 -12.585 36.814 1.00 61.88 228 LEU A O 1
ATOM 3605 N N . ALA B 1 229 ? 8.375 -14.054 38.172 1.00 74.02 229 ALA A N 1
ATOM 3606 C CA . ALA B 1 229 ? 9.218 -13.037 38.784 1.00 63.02 229 ALA A CA 1
ATOM 3607 C C . ALA B 1 229 ? 10.141 -12.449 37.725 1.00 64.19 229 ALA A C 1
ATOM 3608 O O . ALA B 1 229 ? 10.412 -11.248 37.726 1.00 62.69 229 ALA A O 1
ATOM 3610 N N . LYS B 1 230 ? 10.615 -13.301 36.816 1.00 64.80 230 LYS A N 1
ATOM 3611 C CA . LYS B 1 230 ? 11.506 -12.858 35.740 1.00 67.52 230 LYS A CA 1
ATOM 3612 C C . LYS B 1 230 ? 10.882 -11.832 34.775 1.00 67.84 230 LYS A C 1
ATOM 3613 O O . LYS B 1 230 ? 11.595 -11.210 33.986 1.00 64.37 230 LYS A O 1
ATOM 3619 N N . PHE B 1 231 ? 9.561 -11.669 34.824 1.00 65.58 231 PHE A N 1
ATOM 3620 C CA . PHE B 1 231 ? 8.869 -10.719 33.946 1.00 68.79 231 PHE A CA 1
ATOM 3621 C C . PHE B 1 231 ? 8.187 -9.581 34.697 1.00 75.46 231 PHE A C 1
ATOM 3622 O O . PHE B 1 231 ? 7.124 -9.120 34.291 1.00 70.82 231 PHE A O 1
ATOM 3630 N N . ASN B 1 232 ? 8.792 -9.172 35.805 1.00 77.21 232 ASN A N 1
ATOM 3631 C CA . ASN B 1 232 ? 8.347 -8.033 36.609 1.00 70.54 232 ASN A CA 1
ATOM 3632 C C . ASN B 1 232 ? 6.887 -8.201 37.065 1.00 73.15 232 ASN A C 1
ATOM 3633 O O . ASN B 1 232 ? 6.170 -7.239 37.349 1.00 77.01 232 ASN A O 1
ATOM 3638 N N . ILE B 1 233 ? 6.496 -9.458 37.248 1.00 73.08 233 ILE A N 1
ATOM 3639 C CA . ILE B 1 233 ? 5.183 -9.770 37.788 1.00 73.97 233 ILE A CA 1
ATOM 3640 C C . ILE B 1 233 ? 5.387 -10.589 39.048 1.00 72.71 233 ILE A C 1
ATOM 3641 O O . ILE B 1 233 ? 5.800 -11.753 39.005 1.00 70.61 233 ILE A O 1
ATOM 3646 N N . SER B 1 234 ? 5.079 -9.963 40.175 1.00 76.36 234 SER A N 1
ATOM 3647 C CA . SER B 1 234 ? 5.169 -10.608 41.466 1.00 69.74 234 SER A CA 1
ATOM 3648 C C . SER B 1 234 ? 3.838 -11.263 41.762 1.00 73.97 234 SER A C 1
ATOM 3649 O O . SER B 1 234 ? 2.835 -10.580 41.971 1.00 75.50 234 SER A O 1
ATOM 3652 N N . VAL B 1 235 ? 3.836 -12.592 41.733 1.00 76.71 235 VAL A N 1
ATOM 3653 C CA . VAL B 1 235 ? 2.679 -13.392 42.112 1.00 73.48 235 VAL A CA 1
ATOM 3654 C C . VAL B 1 235 ? 2.070 -12.931 43.431 1.00 87.08 235 VAL A C 1
ATOM 3655 O O . VAL B 1 235 ? 2.774 -12.429 44.304 1.00 87.89 235 VAL A O 1
ATOM 3659 N N . PRO C 1 5 ? -37.614 -32.469 48.690 1.00 68.09 5 PRO B N 1
ATOM 3660 C CA . PRO C 1 5 ? -36.648 -31.377 48.845 1.00 67.54 5 PRO B CA 1
ATOM 3661 C C . PRO C 1 5 ? -36.594 -30.512 47.589 1.00 69.94 5 PRO B C 1
ATOM 3662 O O . PRO C 1 5 ? -36.680 -31.039 46.480 1.00 73.26 5 PRO B O 1
ATOM 3666 N N . ASP C 1 6 ? -36.446 -29.203 47.765 1.00 66.33 6 ASP B N 1
ATOM 3667 C CA . ASP C 1 6 ? -36.487 -28.260 46.652 1.00 61.71 6 ASP B CA 1
ATOM 3668 C C . ASP C 1 6 ? -35.209 -28.374 45.830 1.00 63.93 6 ASP B C 1
ATOM 3669 O O . ASP C 1 6 ? -35.247 -28.591 44.618 1.00 71.64 6 ASP B O 1
ATOM 3674 N N . PHE C 1 7 ? -34.076 -28.224 46.506 1.00 66.25 7 PHE B N 1
ATOM 3675 C CA . PHE C 1 7 ? -32.775 -28.381 45.874 1.00 56.25 7 PHE B CA 1
ATOM 3676 C C . PHE C 1 7 ? -32.038 -29.506 46.591 1.00 55.26 7 PHE B C 1
ATOM 3677 O O . PHE C 1 7 ? -32.252 -29.734 47.782 1.00 62.25 7 PHE B O 1
ATOM 3685 N N . ILE C 1 8 ? -31.178 -30.208 45.862 1.00 50.49 8 ILE B N 1
ATOM 3686 C CA . ILE C 1 8 ? -30.438 -31.340 46.411 1.00 55.73 8 ILE B CA 1
ATOM 3687 C C . ILE C 1 8 ? -29.021 -31.342 45.845 1.00 52.11 8 ILE B C 1
ATOM 3688 O O . ILE C 1 8 ? -28.814 -31.028 44.672 1.00 56.16 8 ILE B O 1
ATOM 3693 N N . TYR C 1 9 ? -28.049 -31.687 46.683 1.00 57.35 9 TYR B N 1
ATOM 3694 C CA . TYR C 1 9 ? -26.647 -31.469 46.353 1.00 52.92 9 TYR B CA 1
ATOM 3695 C C . TYR C 1 9 ? -25.859 -32.757 46.579 1.00 54.09 9 TYR B C 1
ATOM 3696 O O . TYR C 1 9 ? -26.230 -33.579 47.417 1.00 55.88 9 TYR B O 1
ATOM 3705 N N . ASP C 1 10 ? -24.810 -32.972 45.807 1.00 64.54 10 ASP B N 1
ATOM 3706 C CA . ASP C 1 10 ? -24.119 -34.256 45.783 1.00 66.42 10 ASP B CA 1
ATOM 3707 C C . ASP C 1 10 ? -22.625 -34.108 45.848 1.00 66.04 10 ASP B C 1
ATOM 3708 O O . ASP C 1 10 ? -22.088 -33.022 45.739 1.00 64.58 10 ASP B O 1
ATOM 3713 N N . ASP C 1 11 ? -21.964 -35.240 45.999 1.00 71.24 11 ASP B N 1
ATOM 3714 C CA . ASP C 1 11 ? -20.633 -35.365 46.554 1.00 73.07 11 ASP B CA 1
ATOM 3715 C C . ASP C 1 11 ? -19.459 -34.622 45.895 1.00 71.95 11 ASP B C 1
ATOM 3716 O O . ASP C 1 11 ? -18.554 -34.194 46.598 1.00 67.92 11 ASP B O 1
ATOM 3721 N N . ARG C 1 12 ? -19.493 -34.394 44.597 1.00 74.22 12 ARG B N 1
ATOM 3722 C CA . ARG C 1 12 ? -18.420 -33.616 44.022 1.00 74.21 12 ARG B CA 1
ATOM 3723 C C . ARG C 1 12 ? -17.061 -34.223 44.318 1.00 78.80 12 ARG B C 1
ATOM 3724 O O . ARG C 1 12 ? -16.184 -33.567 44.865 1.00 82.21 12 ARG B O 1
ATOM 3732 N N . PRO C 1 13 ? -16.905 -35.555 43.902 1.00 80.41 13 PRO B N 1
ATOM 3733 C CA . PRO C 1 13 ? -15.598 -36.127 44.241 1.00 78.42 13 PRO B CA 1
ATOM 3734 C C . PRO C 1 13 ? -14.455 -35.404 43.564 1.00 74.74 13 PRO B C 1
ATOM 3735 O O . PRO C 1 13 ? -14.608 -34.792 42.518 1.00 80.54 13 PRO B O 1
ATOM 3739 N N . ALA C 1 14 ? -13.242 -35.708 44.001 1.00 75.10 14 ALA B N 1
ATOM 3740 C CA . ALA C 1 14 ? -12.133 -34.840 44.374 1.00 78.31 14 ALA B CA 1
ATOM 3741 C C . ALA C 1 14 ? -11.484 -33.809 43.418 1.00 83.55 14 ALA B C 1
ATOM 3742 O O . ALA C 1 14 ? -11.117 -32.751 43.892 1.00 82.35 14 ALA B O 1
ATOM 3744 N N . ALA C 1 15 ? -11.321 -33.991 42.109 1.00 86.55 15 ALA B N 1
ATOM 3745 C CA . ALA C 1 15 ? -11.333 -35.202 41.328 1.00 85.54 15 ALA B CA 1
ATOM 3746 C C . ALA C 1 15 ? -10.008 -35.089 40.580 1.00 86.65 15 ALA B C 1
ATOM 3747 O O . ALA C 1 15 ? -9.447 -34.006 40.471 1.00 84.83 15 ALA B O 1
ATOM 3749 N N . VAL C 1 16 ? -9.496 -36.207 40.090 1.00 84.23 16 VAL B N 1
ATOM 3750 C CA . VAL C 1 16 ? -8.099 -36.332 39.680 1.00 92.57 16 VAL B CA 1
ATOM 3751 C C . VAL C 1 16 ? -7.627 -35.429 38.543 1.00 93.99 16 VAL B C 1
ATOM 3752 O O . VAL C 1 16 ? -8.382 -35.072 37.648 1.00 90.75 16 VAL B O 1
ATOM 3756 N N . SER C 1 17 ? -6.345 -35.090 38.611 1.00 91.61 17 SER B N 1
ATOM 3757 C CA . SER C 1 17 ? -5.676 -34.141 37.722 1.00 93.14 17 SER B CA 1
ATOM 3758 C C . SER C 1 17 ? -5.657 -34.573 36.252 1.00 88.64 17 SER B C 1
ATOM 3759 O O . SER C 1 17 ? -5.645 -35.758 35.931 1.00 73.82 17 SER B O 1
ATOM 3762 N N . SER C 1 18 ? -5.688 -33.574 35.374 1.00 89.97 18 SER B N 1
ATOM 3763 C CA . SER C 1 18 ? -6.023 -33.772 33.978 1.00 84.37 18 SER B CA 1
ATOM 3764 C C . SER C 1 18 ? -5.067 -34.654 33.220 1.00 72.32 18 SER B C 1
ATOM 3765 O O . SER C 1 18 ? -3.862 -34.546 33.338 1.00 75.98 18 SER B O 1
ATOM 3768 N N . THR C 1 19 ? -5.644 -35.528 32.422 1.00 63.23 19 THR B N 1
ATOM 3769 C CA . THR C 1 19 ? -4.907 -36.383 31.533 1.00 65.20 19 THR B CA 1
ATOM 3770 C C . THR C 1 19 ? -5.222 -35.928 30.114 1.00 72.65 19 THR B C 1
ATOM 3771 O O . THR C 1 19 ? -5.100 -36.689 29.153 1.00 65.12 19 THR B O 1
ATOM 3775 N N . PHE C 1 20 ? -5.691 -34.694 29.996 1.00 68.54 20 PHE B N 1
ATOM 3776 C CA . PHE C 1 20 ? -6.230 -34.230 28.721 1.00 60.77 20 PHE B CA 1
ATOM 3777 C C . PHE C 1 20 ? -5.108 -33.840 27.767 1.00 57.29 20 PHE B C 1
ATOM 3778 O O . PHE C 1 20 ? -4.219 -33.076 28.137 1.00 55.06 20 PHE B O 1
ATOM 3786 N N . ASN C 1 21 ? -5.154 -34.357 26.544 1.00 55.97 21 ASN B N 1
ATOM 3787 C CA . ASN C 1 21 ? -4.145 -34.007 25.549 1.00 47.13 21 ASN B CA 1
ATOM 3788 C C . ASN C 1 21 ? -4.763 -33.323 24.332 1.00 45.59 21 ASN B C 1
ATOM 3789 O O . ASN C 1 21 ? -5.465 -33.957 23.547 1.00 46.67 21 ASN B O 1
ATOM 3794 N N . PRO C 1 22 ? -4.492 -32.017 24.178 1.00 42.81 22 PRO B N 1
ATOM 3795 C CA . PRO C 1 22 ? -5.040 -31.142 23.134 1.00 45.62 22 PRO B CA 1
ATOM 3796 C C . PRO C 1 22 ? -4.695 -31.603 21.724 1.00 46.30 22 PRO B C 1
ATOM 3797 O O . PRO C 1 22 ? -5.488 -31.371 20.822 1.00 45.56 22 PRO B O 1
ATOM 3801 N N . GLU C 1 23 ? -3.524 -32.199 21.525 1.00 46.33 23 GLU B N 1
ATOM 3802 C CA . GLU C 1 23 ? -3.160 -32.704 20.205 1.00 46.82 23 GLU B CA 1
ATOM 3803 C C . GLU C 1 23 ? -4.117 -33.834 19.823 1.00 48.19 23 GLU B C 1
ATOM 3804 O O . GLU C 1 23 ? -4.625 -33.899 18.695 1.00 45.61 23 GLU B O 1
ATOM 3810 N N . LYS C 1 24 ? -4.368 -34.710 20.790 1.00 43.67 24 LYS B N 1
ATOM 3811 C CA . LYS C 1 24 ? -5.249 -35.857 20.605 1.00 47.44 24 LYS B CA 1
ATOM 3812 C C . LYS C 1 24 ? -6.695 -35.407 20.432 1.00 47.08 24 LYS B C 1
ATOM 3813 O O . LYS C 1 24 ? -7.397 -35.855 19.519 1.00 51.67 24 LYS B O 1
ATOM 3819 N N . GLY C 1 25 ? -7.125 -34.508 21.312 1.00 46.47 25 GLY B N 1
ATOM 3820 C CA . GLY C 1 25 ? -8.459 -33.941 21.257 1.00 47.13 25 GLY B CA 1
ATOM 3821 C C . GLY C 1 25 ? -8.704 -33.272 19.921 1.00 44.73 25 GLY B C 1
ATOM 3822 O O . GLY C 1 25 ? -9.789 -33.375 19.348 1.00 41.23 25 GLY B O 1
ATOM 3823 N N . TYR C 1 26 ? -7.677 -32.575 19.433 1.00 40.57 26 TYR B N 1
ATOM 3824 C CA . TYR C 1 26 ? -7.738 -31.860 18.163 1.00 39.30 26 TYR B CA 1
ATOM 3825 C C . TYR C 1 26 ? -7.894 -32.857 17.031 1.00 43.04 26 TYR B C 1
ATOM 3826 O O . TYR C 1 26 ? -8.706 -32.647 16.132 1.00 41.23 26 TYR B O 1
ATOM 3835 N N . MET C 1 27 ? -7.094 -33.922 17.057 1.00 45.93 27 MET B N 1
ATOM 3836 C CA . MET C 1 27 ? -7.170 -34.947 16.016 1.00 43.24 27 MET B CA 1
ATOM 3837 C C . MET C 1 27 ? -8.564 -35.582 15.974 1.00 42.80 27 MET B C 1
ATOM 3838 O O . MET C 1 27 ? -9.126 -35.794 14.890 1.00 46.63 27 MET B O 1
ATOM 3843 N N . ASP C 1 28 ? -9.119 -35.872 17.153 1.00 43.27 28 ASP B N 1
ATOM 3844 C CA . ASP C 1 28 ? -10.467 -36.429 17.239 1.00 48.87 28 ASP B CA 1
ATOM 3845 C C . ASP C 1 28 ? -11.461 -35.450 16.633 1.00 38.06 28 ASP B C 1
ATOM 3846 O O . ASP C 1 28 ? -12.322 -35.832 15.837 1.00 34.91 28 ASP B O 1
ATOM 3851 N N . PHE C 1 29 ? -11.317 -34.180 17.004 1.00 35.63 29 PHE B N 1
ATOM 3852 C CA . PHE C 1 29 ? -12.240 -33.136 16.571 1.00 36.46 29 PHE B CA 1
ATOM 3853 C C . PHE C 1 29 ? -12.233 -32.937 15.056 1.00 40.92 29 PHE B C 1
ATOM 3854 O O . PHE C 1 29 ? -13.289 -32.812 14.443 1.00 41.37 29 PHE B O 1
ATOM 3862 N N . ILE C 1 30 ? -11.042 -32.901 14.460 1.00 44.22 30 ILE B N 1
ATOM 3863 C CA . ILE C 1 30 ? -10.903 -32.749 13.012 1.00 37.03 30 ILE B CA 1
ATOM 3864 C C . ILE C 1 30 ? -11.427 -34.001 12.304 1.00 38.92 30 ILE B C 1
ATOM 3865 O O . ILE C 1 30 ? -12.017 -33.910 11.230 1.00 48.31 30 ILE B O 1
ATOM 3870 N N . THR C 1 31 ? -11.197 -35.171 12.891 1.00 37.46 31 THR B N 1
ATOM 3871 C CA . THR C 1 31 ? -11.685 -36.401 12.276 1.00 38.75 31 THR B CA 1
ATOM 3872 C C . THR C 1 31 ? -13.216 -36.404 12.263 1.00 35.06 31 THR B C 1
ATOM 3873 O O . THR C 1 31 ? -13.834 -36.854 11.298 1.00 43.89 31 THR B O 1
ATOM 3877 N N . ALA C 1 32 ? -13.822 -35.884 13.326 1.00 43.10 32 ALA B N 1
ATOM 3878 C CA . ALA C 1 32 ? -15.279 -35.922 13.469 1.00 40.25 32 ALA B CA 1
ATOM 3879 C C . ALA C 1 32 ? -16.038 -34.788 12.765 1.00 37.75 32 ALA B C 1
ATOM 3880 O O . ALA C 1 32 ? -17.168 -34.990 12.319 1.00 48.61 32 ALA B O 1
ATOM 3882 N N . TYR C 1 33 ? -15.428 -33.609 12.653 1.00 35.39 33 TYR B N 1
ATOM 3883 C CA . TYR C 1 33 ? -16.146 -32.431 12.160 1.00 35.17 33 TYR B CA 1
ATOM 3884 C C . TYR C 1 33 ? -15.427 -31.723 11.014 1.00 42.43 33 TYR B C 1
ATOM 3885 O O . TYR C 1 33 ? -15.939 -30.746 10.464 1.00 40.84 33 TYR B O 1
ATOM 3894 N N . GLY C 1 34 ? -14.244 -32.213 10.656 1.00 38.45 34 GLY B N 1
ATOM 3895 C CA . GLY C 1 34 ? -13.375 -31.525 9.714 1.00 34.28 34 GLY B CA 1
ATOM 3896 C C . GLY C 1 34 ? -13.974 -31.302 8.342 1.00 38.50 34 GLY B C 1
ATOM 3897 O O . GLY C 1 34 ? -13.574 -30.391 7.614 1.00 31.59 34 GLY B O 1
ATOM 3898 N N . LYS C 1 35 ? -14.929 -32.148 7.978 1.00 36.57 35 LYS B N 1
ATOM 3899 C CA . LYS C 1 35 ? -15.582 -32.035 6.682 1.00 42.67 35 LYS B CA 1
ATOM 3900 C C . LYS C 1 35 ? -16.426 -30.765 6.638 1.00 47.29 35 LYS B C 1
ATOM 3901 O O . LYS C 1 35 ? -16.699 -30.224 5.567 1.00 46.07 35 LYS B O 1
ATOM 3907 N N . ASN C 1 36 ? -16.845 -30.302 7.815 1.00 42.04 36 ASN B N 1
ATOM 3908 C CA . ASN C 1 36 ? -17.719 -29.142 7.922 1.00 41.19 36 ASN B CA 1
ATOM 3909 C C . ASN C 1 36 ? -17.035 -27.888 8.473 1.00 38.45 36 ASN B C 1
ATOM 3910 O O . ASN C 1 36 ? -17.709 -26.920 8.823 1.00 39.52 36 ASN B O 1
ATOM 3915 N N . ILE C 1 37 ? -15.706 -27.895 8.546 1.00 33.97 37 ILE B N 1
ATOM 3916 C CA . ILE C 1 37 ? -14.962 -26.706 8.965 1.00 34.84 37 ILE B CA 1
ATOM 3917 C C . ILE C 1 37 ? -14.490 -25.901 7.751 1.00 37.12 37 ILE B C 1
ATOM 3918 O O . ILE C 1 37 ? -13.777 -26.426 6.896 1.00 30.45 37 ILE B O 1
ATOM 3923 N N . ASN C 1 38 ? -14.899 -24.638 7.670 1.00 39.36 38 ASN B N 1
ATOM 3924 C CA . ASN C 1 38 ? -14.411 -23.736 6.627 1.00 37.21 38 ASN B CA 1
ATOM 3925 C C . ASN C 1 38 ? -14.282 -22.328 7.194 1.00 38.34 38 ASN B C 1
ATOM 3926 O O . ASN C 1 38 ? -14.740 -22.062 8.303 1.00 44.68 38 ASN B O 1
ATOM 3931 N N . ALA C 1 39 ? -13.661 -21.432 6.434 1.00 39.69 39 ALA B N 1
ATOM 3932 C CA . ALA C 1 39 ? -13.373 -20.080 6.910 1.00 43.06 39 ALA B CA 1
ATOM 3933 C C . ALA C 1 39 ? -14.623 -19.305 7.328 1.00 39.47 39 ALA B C 1
ATOM 3934 O O . ALA C 1 39 ? -14.575 -18.486 8.251 1.00 48.95 39 ALA B O 1
ATOM 3936 N N . ASP C 1 40 ? -15.732 -19.571 6.643 1.00 39.95 40 ASP B N 1
ATOM 3937 C CA . ASP C 1 40 ? -17.001 -18.914 6.938 1.00 44.25 40 ASP B CA 1
ATOM 3938 C C . ASP C 1 40 ? -17.488 -19.286 8.342 1.00 40.75 40 ASP B C 1
ATOM 3939 O O . ASP C 1 40 ? -17.752 -18.414 9.180 1.00 43.20 40 ASP B O 1
ATOM 3944 N N . ASN C 1 41 ? -17.589 -20.591 8.591 1.00 40.95 41 ASN B N 1
ATOM 3945 C CA . ASN C 1 41 ? -18.076 -21.109 9.864 1.00 40.65 41 ASN B CA 1
ATOM 3946 C C . ASN C 1 41 ? -17.177 -20.665 11.016 1.00 43.09 41 ASN B C 1
ATOM 3947 O O . ASN C 1 41 ? -17.651 -20.397 12.120 1.00 45.44 41 ASN B O 1
ATOM 3952 N N . VAL C 1 42 ? -15.876 -20.585 10.747 1.00 35.23 42 VAL B N 1
ATOM 3953 C CA . VAL C 1 42 ? -14.910 -20.168 11.754 1.00 39.77 42 VAL B CA 1
ATOM 3954 C C . VAL C 1 42 ? -15.088 -18.680 12.075 1.00 39.43 42 VAL B C 1
ATOM 3955 O O . VAL C 1 42 ? -15.081 -18.285 13.247 1.00 39.68 42 VAL B O 1
ATOM 3959 N N . ARG C 1 43 ? -15.267 -17.866 11.034 1.00 35.12 43 ARG B N 1
ATOM 3960 C CA . ARG C 1 43 ? -15.566 -16.441 11.208 1.00 44.26 43 ARG B CA 1
ATOM 3961 C C . ARG C 1 43 ? -16.792 -16.249 12.092 1.00 49.59 43 ARG B C 1
ATOM 3962 O O . ARG C 1 43 ? -16.766 -15.493 13.075 1.00 46.36 43 ARG B O 1
ATOM 3970 N N . ILE C 1 44 ? -17.862 -16.952 11.728 1.00 43.79 44 ILE B N 1
ATOM 3971 C CA . ILE C 1 44 ? -19.115 -16.894 12.469 1.00 43.71 44 ILE B CA 1
ATOM 3972 C C . ILE C 1 44 ? -18.888 -17.291 13.920 1.00 40.60 44 ILE B C 1
ATOM 3973 O O . ILE C 1 44 ? -19.395 -16.637 14.834 1.00 51.01 44 ILE B O 1
ATOM 3978 N N . PHE C 1 45 ? -18.122 -18.360 14.128 1.00 43.71 45 PHE B N 1
ATOM 3979 C CA . PHE C 1 45 ? -17.842 -18.813 15.485 1.00 50.37 45 PHE B CA 1
ATOM 3980 C C . PHE C 1 45 ? -17.175 -17.714 16.295 1.00 45.27 45 PHE B C 1
ATOM 3981 O O . PHE C 1 45 ? -17.634 -17.376 17.381 1.00 42.85 45 PHE B O 1
ATOM 3989 N N . PHE C 1 46 ? -16.085 -17.170 15.763 1.00 40.89 46 PHE B N 1
ATOM 3990 C CA . PHE C 1 46 ? -15.309 -16.181 16.497 1.00 42.08 46 PHE B CA 1
ATOM 3991 C C . PHE C 1 46 ? -16.120 -14.906 16.747 1.00 50.68 46 PHE B C 1
ATOM 3992 O O . PHE C 1 46 ? -15.884 -14.194 17.725 1.00 58.12 46 PHE B O 1
ATOM 4000 N N . LEU C 1 47 ? -17.084 -14.633 15.869 1.00 50.24 47 LEU B N 1
ATOM 4001 C CA . LEU C 1 47 ? -17.964 -13.481 16.050 1.00 50.95 47 LEU B CA 1
ATOM 4002 C C . LEU C 1 47 ? -19.077 -13.768 17.052 1.00 47.70 47 LEU B C 1
ATOM 4003 O O . LEU C 1 47 ? -19.667 -12.848 17.617 1.00 56.24 47 LEU B O 1
ATOM 4008 N N . ASN C 1 48 ? -19.353 -15.048 17.282 1.00 43.04 48 ASN B N 1
ATOM 4009 C CA . ASN C 1 48 ? -20.452 -15.423 18.163 1.00 46.30 48 ASN B CA 1
ATOM 4010 C C . ASN C 1 48 ? -20.032 -16.178 19.423 1.00 54.36 48 ASN B C 1
ATOM 4011 O O . ASN C 1 48 ? -20.877 -16.773 20.091 1.00 57.49 48 ASN B O 1
ATOM 4016 N N . HIS C 1 49 ? -18.742 -16.163 19.751 1.00 54.91 49 HIS B N 1
ATOM 4017 C CA . HIS C 1 49 ? -18.266 -16.876 20.937 1.00 56.33 49 HIS B CA 1
ATOM 4018 C C . HIS C 1 49 ? -18.943 -16.369 22.207 1.00 54.62 49 HIS B C 1
ATOM 4019 O O . HIS C 1 49 ? -19.517 -17.150 22.964 1.00 59.17 49 HIS B O 1
ATOM 4026 N N . LYS C 1 50 ? -18.849 -15.063 22.442 1.00 53.40 50 LYS B N 1
ATOM 4027 C CA . LYS C 1 50 ? -19.429 -14.436 23.629 1.00 61.65 50 LYS B CA 1
ATOM 4028 C C . LYS C 1 50 ? -20.926 -14.715 23.779 1.00 65.93 50 LYS B C 1
ATOM 4029 O O . LYS C 1 50 ? -21.411 -15.023 24.872 1.00 68.86 50 LYS B O 1
ATOM 4035 N N . LYS C 1 51 ? -21.657 -14.563 22.681 1.00 60.60 51 LYS B N 1
ATOM 4036 C CA . LYS C 1 51 ? -23.093 -14.818 22.672 1.00 62.62 51 LYS B CA 1
ATOM 4037 C C . LYS C 1 51 ? -23.433 -16.288 22.929 1.00 64.75 51 LYS B C 1
ATOM 4038 O O . LYS C 1 51 ? -24.369 -16.590 23.666 1.00 68.64 51 LYS B O 1
ATOM 4044 N N . ALA C 1 52 ? -22.694 -17.196 22.294 1.00 60.49 52 ALA B N 1
ATOM 4045 C CA . ALA C 1 52 ? -22.909 -18.629 22.479 1.00 63.25 52 ALA B CA 1
ATOM 4046 C C . ALA C 1 52 ? -22.650 -18.990 23.938 1.00 67.73 52 ALA B C 1
ATOM 4047 O O . ALA C 1 52 ? -23.319 -19.855 24.517 1.00 68.95 52 ALA B O 1
ATOM 4049 N N . LYS C 1 53 ? -21.681 -18.283 24.513 1.00 64.15 53 LYS B N 1
ATOM 4050 C CA . LYS C 1 53 ? -21.260 -18.435 25.897 1.00 67.96 53 LYS B CA 1
ATOM 4051 C C . LYS C 1 53 ? -22.429 -18.047 26.795 1.00 76.60 53 LYS B C 1
ATOM 4052 O O . LYS C 1 53 ? -22.808 -18.791 27.703 1.00 74.64 53 LYS B O 1
ATOM 4058 N N . ASP C 1 54 ? -22.985 -16.864 26.543 1.00 75.33 54 ASP B N 1
ATOM 4059 C CA . ASP C 1 54 ? -24.126 -16.384 27.315 1.00 72.35 54 ASP B CA 1
ATOM 4060 C C . ASP C 1 54 ? -25.342 -17.299 27.197 1.00 73.83 54 ASP B C 1
ATOM 4061 O O . ASP C 1 54 ? -26.059 -17.561 28.177 1.00 81.99 54 ASP B O 1
ATOM 4066 N N . SER C 1 55 ? -25.576 -17.780 25.984 1.00 70.33 55 SER B N 1
ATOM 4067 C CA . SER C 1 55 ? -26.686 -18.679 25.738 1.00 77.43 55 SER B CA 1
ATOM 4068 C C . SER C 1 55 ? -26.490 -19.954 26.545 1.00 81.12 55 SER B C 1
ATOM 4069 O O . SER C 1 55 ? -27.453 -20.515 27.072 1.00 81.38 55 SER B O 1
ATOM 4072 N N . LEU C 1 56 ? -25.236 -20.395 26.640 1.00 79.09 56 LEU B N 1
ATOM 4073 C CA . LEU C 1 56 ? -24.876 -21.570 27.436 1.00 76.81 56 LEU B CA 1
ATOM 4074 C C . LEU C 1 56 ? -25.025 -21.403 28.943 1.00 80.61 56 LEU B C 1
ATOM 4075 O O . LEU C 1 56 ? -25.521 -22.305 29.611 1.00 78.48 56 LEU B O 1
ATOM 4080 N N . LYS C 1 57 ? -24.595 -20.259 29.474 1.00 81.92 57 LYS B N 1
ATOM 4081 C CA . LYS C 1 57 ? -24.802 -19.956 30.889 1.00 77.32 57 LYS B CA 1
ATOM 4082 C C . LYS C 1 57 ? -26.309 -19.853 31.142 1.00 85.47 57 LYS B C 1
ATOM 4083 O O . LYS C 1 57 ? -26.766 -19.981 32.279 1.00 88.39 57 LYS B O 1
ATOM 4089 N N . GLY C 1 58 ? -27.083 -19.576 30.094 1.00 86.40 58 GLY B N 1
ATOM 4090 C CA . GLY C 1 58 ? -28.530 -19.545 30.240 1.00 88.79 58 GLY B CA 1
ATOM 4091 C C . GLY C 1 58 ? -29.198 -20.913 30.144 1.00 90.41 58 GLY B C 1
ATOM 4092 O O . GLY C 1 58 ? -30.233 -21.141 30.773 1.00 88.79 58 GLY B O 1
ATOM 4093 N N . SER C 1 59 ? -28.615 -21.830 29.376 1.00 89.55 59 SER B N 1
ATOM 4094 C CA . SER C 1 59 ? -29.246 -23.136 29.156 1.00 90.14 59 SER B CA 1
ATOM 4095 C C . SER C 1 59 ? -28.944 -24.090 30.310 1.00 90.46 59 SER B C 1
ATOM 4096 O O . SER C 1 59 ? -27.842 -24.083 30.838 1.00 93.96 59 SER B O 1
ATOM 4099 N N . PRO C 1 60 ? -29.900 -24.967 30.653 1.00 91.45 60 PRO B N 1
ATOM 4100 C CA . PRO C 1 60 ? -29.743 -25.931 31.750 1.00 90.49 60 PRO B CA 1
ATOM 4101 C C . PRO C 1 60 ? -29.273 -27.288 31.251 1.00 88.42 60 PRO B C 1
ATOM 4102 O O . PRO C 1 60 ? -28.892 -28.145 32.049 1.00 83.75 60 PRO B O 1
ATOM 4106 N N . LYS C 1 61 ? -29.297 -27.468 29.935 1.00 89.47 61 LYS B N 1
ATOM 4107 C CA . LYS C 1 61 ? -29.006 -28.751 29.319 1.00 88.09 61 LYS B CA 1
ATOM 4108 C C . LYS C 1 61 ? -27.567 -29.173 29.606 1.00 88.50 61 LYS B C 1
ATOM 4109 O O . LYS C 1 61 ? -26.692 -28.331 29.815 1.00 83.37 61 LYS B O 1
ATOM 4115 N N . VAL C 1 62 ? -27.327 -30.481 29.603 1.00 86.04 62 VAL B N 1
ATOM 4116 C CA . VAL C 1 62 ? -26.006 -31.022 29.900 1.00 86.72 62 VAL B CA 1
ATOM 4117 C C . VAL C 1 62 ? -25.180 -31.083 28.623 1.00 88.74 62 VAL B C 1
ATOM 4118 O O . VAL C 1 62 ? -24.006 -30.711 28.607 1.00 83.11 62 VAL B O 1
ATOM 4122 N N . GLU C 1 63 ? -25.819 -31.517 27.544 1.00 83.15 63 GLU B N 1
ATOM 4123 C CA . GLU C 1 63 ? -25.192 -31.545 26.235 1.00 74.86 63 GLU B CA 1
ATOM 4124 C C . GLU C 1 63 ? -25.991 -30.648 25.301 1.00 80.68 63 GLU B C 1
ATOM 4125 O O . GLU C 1 63 ? -27.183 -30.869 25.083 1.00 84.49 63 GLU B O 1
ATOM 4131 N N . VAL C 1 64 ? -25.324 -29.643 24.745 1.00 76.25 64 VAL B N 1
ATOM 4132 C CA . VAL C 1 64 ? -25.983 -28.638 23.920 1.00 67.41 64 VAL B CA 1
ATOM 4133 C C . VAL C 1 64 ? -25.503 -28.729 22.479 1.00 66.21 64 VAL B C 1
ATOM 4134 O O . VAL C 1 64 ? -24.308 -28.800 22.235 1.00 65.93 64 VAL B O 1
ATOM 4138 N N . ASP C 1 65 ? -26.421 -28.688 21.521 1.00 72.49 65 ASP B N 1
ATOM 4139 C CA . ASP C 1 65 ? -26.030 -28.760 20.119 1.00 63.48 65 ASP B CA 1
ATOM 4140 C C . ASP C 1 65 ? -25.977 -27.341 19.570 1.00 64.20 65 ASP B C 1
ATOM 4141 O O . ASP C 1 65 ? -26.997 -26.656 19.500 1.00 63.20 65 ASP B O 1
ATOM 4146 N N . LEU C 1 66 ? -24.780 -26.896 19.199 1.00 58.57 66 LEU B N 1
ATOM 4147 C CA . LEU C 1 66 ? -24.587 -25.539 18.701 1.00 48.79 66 LEU B CA 1
ATOM 4148 C C . LEU C 1 66 ? -24.371 -25.596 17.203 1.00 51.58 66 LEU B C 1
ATOM 4149 O O . LEU C 1 66 ? -23.850 -26.580 16.687 1.00 60.34 66 LEU B O 1
ATOM 4154 N N . GLN C 1 67 ? -24.793 -24.556 16.494 1.00 50.45 67 GLN B N 1
ATOM 4155 C CA . GLN C 1 67 ? -24.556 -24.507 15.060 1.00 42.72 67 GLN B CA 1
ATOM 4156 C C . GLN C 1 67 ? -23.963 -23.160 14.658 1.00 46.41 67 GLN B C 1
ATOM 4157 O O . GLN C 1 67 ? -24.568 -22.108 14.869 1.00 46.05 67 GLN B O 1
ATOM 4163 N N . PHE C 1 68 ? -22.753 -23.173 14.121 1.00 44.61 68 PHE B N 1
ATOM 4164 C CA . PHE C 1 68 ? -22.169 -21.949 13.621 1.00 43.13 68 PHE B CA 1
ATOM 4165 C C . PHE C 1 68 ? -21.989 -22.131 12.136 1.00 43.70 68 PHE B C 1
ATOM 4166 O O . PHE C 1 68 ? -21.218 -22.965 11.715 1.00 50.33 68 PHE B O 1
ATOM 4174 N N . GLY C 1 69 ? -22.674 -21.328 11.338 1.00 44.84 69 GLY B N 1
ATOM 4175 C CA . GLY C 1 69 ? -22.720 -21.560 9.914 1.00 41.89 69 GLY B CA 1
ATOM 4176 C C . GLY C 1 69 ? -23.316 -22.919 9.655 1.00 44.35 69 GLY B C 1
ATOM 4177 O O . GLY C 1 69 ? -24.400 -23.212 10.093 1.00 46.43 69 GLY B O 1
ATOM 4178 N N . THR C 1 70 ? -22.597 -23.742 8.916 1.00 40.36 70 THR B N 1
ATOM 4179 C CA . THR C 1 70 ? -22.995 -25.111 8.674 1.00 42.68 70 THR B CA 1
ATOM 4180 C C . THR C 1 70 ? -22.358 -26.090 9.626 1.00 44.30 70 THR B C 1
ATOM 4181 O O . THR C 1 70 ? -22.549 -27.277 9.508 1.00 46.78 70 THR B O 1
ATOM 4185 N N . LEU C 1 71 ? -21.590 -25.586 10.572 1.00 45.75 71 LEU B N 1
ATOM 4186 C CA . LEU C 1 71 ? -20.866 -26.439 11.499 1.00 46.83 71 LEU B CA 1
ATOM 4187 C C . LEU C 1 71 ? -21.752 -26.700 12.702 1.00 40.64 71 LEU B C 1
ATOM 4188 O O . LEU C 1 71 ? -21.986 -25.810 13.519 1.00 45.60 71 LEU B O 1
ATOM 4193 N N . ARG C 1 72 ? -22.236 -27.931 12.811 1.00 43.53 72 ARG B N 1
ATOM 4194 C CA . ARG C 1 72 ? -23.091 -28.313 13.922 1.00 56.61 72 ARG B CA 1
ATOM 4195 C C . ARG C 1 72 ? -22.280 -29.218 14.825 1.00 54.77 72 ARG B C 1
ATOM 4196 O O . ARG C 1 72 ? -21.815 -30.281 14.414 1.00 59.91 72 ARG B O 1
ATOM 4204 N N . VAL C 1 73 ? -22.118 -28.783 16.066 1.00 45.57 73 VAL B N 1
ATOM 4205 C CA . VAL C 1 73 ? -21.215 -29.435 16.985 1.00 49.54 73 VAL B CA 1
ATOM 4206 C C . VAL C 1 73 ? -21.905 -29.666 18.345 1.00 54.70 73 VAL B C 1
ATOM 4207 O O . VAL C 1 73 ? -22.572 -28.775 18.882 1.00 52.18 73 VAL B O 1
ATOM 4211 N N . LYS C 1 74 ? -21.770 -30.878 18.882 1.00 53.97 74 LYS B N 1
ATOM 4212 C CA . LYS C 1 74 ? -22.336 -31.213 20.190 1.00 59.88 74 LYS B CA 1
ATOM 4213 C C . LYS C 1 74 ? -21.338 -30.902 21.297 1.00 55.45 74 LYS B C 1
ATOM 4214 O O . LYS C 1 74 ? -20.284 -31.521 21.386 1.00 52.65 74 LYS B O 1
ATOM 4220 N N . VAL C 1 75 ? -21.719 -29.981 22.177 1.00 48.10 75 VAL B N 1
ATOM 4221 C CA . VAL C 1 75 ? -20.810 -29.365 23.136 1.00 54.61 75 VAL B CA 1
ATOM 4222 C C . VAL C 1 75 ? -21.251 -29.608 24.575 1.00 61.65 75 VAL B C 1
ATOM 4223 O O . VAL C 1 75 ? -22.433 -29.501 24.898 1.00 66.84 75 VAL B O 1
ATOM 4227 N N . VAL C 1 76 ? -20.294 -29.941 25.436 1.00 56.43 76 VAL B N 1
ATOM 4228 C CA . VAL C 1 76 ? -20.572 -30.116 26.853 1.00 57.93 76 VAL B CA 1
ATOM 4229 C C . VAL C 1 76 ? -20.751 -28.751 27.502 1.00 62.23 76 VAL B C 1
ATOM 4230 O O . VAL C 1 76 ? -19.903 -27.872 27.349 1.00 63.42 76 VAL B O 1
ATOM 4234 N N . ASN C 1 77 ? -21.859 -28.566 28.213 1.00 70.26 77 ASN B N 1
ATOM 4235 C CA . ASN C 1 77 ? -22.105 -27.307 28.905 1.00 75.62 77 ASN B CA 1
ATOM 4236 C C . ASN C 1 77 ? -21.556 -27.367 30.324 1.00 76.62 77 ASN B C 1
ATOM 4237 O O . ASN C 1 77 ? -21.985 -28.189 31.134 1.00 81.05 77 ASN B O 1
ATOM 4242 N N . ASN C 1 78 ? -20.595 -26.495 30.601 1.00 77.03 78 ASN B N 1
ATOM 4243 C CA . ASN C 1 78 ? -19.988 -26.360 31.917 1.00 81.34 78 ASN B CA 1
ATOM 4244 C C . ASN C 1 78 ? -20.043 -24.891 32.300 1.00 79.23 78 ASN B C 1
ATOM 4245 O O . ASN C 1 78 ? -19.146 -24.363 32.957 1.00 75.23 78 ASN B O 1
ATOM 4250 N N . HIS C 1 79 ? -21.125 -24.250 31.870 1.00 82.17 79 HIS B N 1
ATOM 4251 C CA . HIS C 1 79 ? -21.307 -22.807 31.988 1.00 83.32 79 HIS B CA 1
ATOM 4252 C C . HIS C 1 79 ? -22.388 -22.382 32.976 1.00 86.78 79 HIS B C 1
ATOM 4253 O O . HIS C 1 79 ? -22.436 -21.220 33.383 1.00 86.64 79 HIS B O 1
ATOM 4260 N N . ASN C 1 80 ? -23.252 -23.316 33.360 1.00 86.99 80 ASN B N 1
ATOM 4261 C CA . ASN C 1 80 ? -24.258 -23.004 34.359 1.00 93.92 80 ASN B CA 1
ATOM 4262 C C . ASN C 1 80 ? -23.702 -23.257 35.738 1.00 100.11 80 ASN B C 1
ATOM 4263 O O . ASN C 1 80 ? -23.196 -24.346 36.013 1.00 99.76 80 ASN B O 1
ATOM 4268 N N . PRO C 1 81 ? -23.850 -22.266 36.629 1.00 99.17 81 PRO B N 1
ATOM 4269 C CA . PRO C 1 81 ? -23.416 -22.361 38.022 1.00 99.20 81 PRO B CA 1
ATOM 4270 C C . PRO C 1 81 ? -23.945 -23.623 38.680 1.00 99.09 81 PRO B C 1
ATOM 4271 O O . PRO C 1 81 ? -23.300 -24.151 39.588 1.00 103.42 81 PRO B O 1
ATOM 4275 N N . ARG C 1 82 ? -25.089 -24.110 38.208 1.00 94.98 82 ARG B N 1
ATOM 4276 C CA . ARG C 1 82 ? -25.602 -25.391 38.667 1.00 97.37 82 ARG B CA 1
ATOM 4277 C C . ARG C 1 82 ? -24.790 -26.591 38.160 1.00 100.69 82 ARG B C 1
ATOM 4278 O O . ARG C 1 82 ? -24.455 -27.485 38.939 1.00 101.65 82 ARG B O 1
ATOM 4286 N N . ASN C 1 83 ? -24.456 -26.601 36.868 1.00 103.16 83 ASN B N 1
ATOM 4287 C CA . ASN C 1 83 ? -23.647 -27.681 36.293 1.00 107.25 83 ASN B CA 1
ATOM 4288 C C . ASN C 1 83 ? -22.192 -27.397 35.885 1.00 101.08 83 ASN B C 1
ATOM 4289 O O . ASN C 1 83 ? -21.601 -28.221 35.186 1.00 99.34 83 ASN B O 1
ATOM 4294 N N . ARG C 1 84 ? -21.582 -26.357 36.405 1.00 99.07 84 ARG B N 1
ATOM 4295 C CA . ARG C 1 84 ? -20.269 -25.972 35.952 1.00 99.60 84 ARG B CA 1
ATOM 4296 C C . ARG C 1 84 ? -19.240 -27.070 36.257 1.00 105.57 84 ARG B C 1
ATOM 4297 O O . ARG C 1 84 ? -18.083 -26.982 35.858 1.00 105.86 84 ARG B O 1
ATOM 4305 N N . ASP C 1 85 ? -19.682 -28.086 36.996 1.00 105.91 85 ASP B N 1
ATOM 4306 C CA . ASP C 1 85 ? -18.790 -29.160 37.439 1.00 106.93 85 ASP B CA 1
ATOM 4307 C C . ASP C 1 85 ? -19.152 -30.578 36.970 1.00 104.39 85 ASP B C 1
ATOM 4308 O O . ASP C 1 85 ? -18.698 -31.560 37.536 1.00 103.88 85 ASP B O 1
ATOM 4313 N N . ASN C 1 86 ? -19.959 -30.671 35.923 1.00 104.91 86 ASN B N 1
ATOM 4314 C CA . ASN C 1 86 ? -20.308 -31.948 35.300 1.00 104.15 86 ASN B CA 1
ATOM 4315 C C . ASN C 1 86 ? -19.117 -32.600 34.582 1.00 105.36 86 ASN B C 1
ATOM 4316 O O . ASN C 1 86 ? -18.159 -31.910 34.234 1.00 103.42 86 ASN B O 1
ATOM 4321 N N . PRO C 1 87 ? -19.194 -33.990 34.374 1.00 104.84 87 PRO B N 1
ATOM 4322 C CA . PRO C 1 87 ? -17.945 -34.568 33.834 1.00 102.35 87 PRO B CA 1
ATOM 4323 C C . PRO C 1 87 ? -17.544 -34.068 32.458 1.00 100.09 87 PRO B C 1
ATOM 4324 O O . PRO C 1 87 ? -18.368 -34.031 31.545 1.00 95.89 87 PRO B O 1
ATOM 4328 N N . VAL C 1 88 ? -16.266 -33.742 32.283 1.00 98.05 88 VAL B N 1
ATOM 4329 C CA . VAL C 1 88 ? -15.791 -33.468 30.937 1.00 85.09 88 VAL B CA 1
ATOM 4330 C C . VAL C 1 88 ? -14.766 -34.518 30.495 1.00 76.37 88 VAL B C 1
ATOM 4331 O O . VAL C 1 88 ? -13.635 -34.548 30.978 1.00 75.13 88 VAL B O 1
ATOM 4335 N N . ALA C 1 89 ? -15.178 -35.400 29.591 1.00 69.92 89 ALA B N 1
ATOM 4336 C CA . ALA C 1 89 ? -14.274 -36.422 29.080 1.00 69.00 89 ALA B CA 1
ATOM 4337 C C . ALA C 1 89 ? -13.206 -35.732 28.236 1.00 75.11 89 ALA B C 1
ATOM 4338 O O . ALA C 1 89 ? -13.422 -34.620 27.760 1.00 74.70 89 ALA B O 1
ATOM 4340 N N . ASP C 1 90 ? -12.060 -36.375 28.045 1.00 71.90 90 ASP B N 1
ATOM 4341 C CA . ASP C 1 90 ? -10.973 -35.752 27.292 1.00 67.78 90 ASP B CA 1
ATOM 4342 C C . ASP C 1 90 ? -11.312 -35.661 25.801 1.00 69.11 90 ASP B C 1
ATOM 4343 O O . ASP C 1 90 ? -10.665 -34.923 25.052 1.00 68.79 90 ASP B O 1
ATOM 4348 N N . ASN C 1 91 ? -12.328 -36.412 25.375 1.00 69.41 91 ASN B N 1
ATOM 4349 C CA . ASN C 1 91 ? -12.788 -36.358 23.991 1.00 75.39 91 ASN B CA 1
ATOM 4350 C C . ASN C 1 91 ? -14.011 -35.456 23.885 1.00 68.71 91 ASN B C 1
ATOM 4351 O O . ASN C 1 91 ? -14.583 -35.290 22.809 1.00 60.72 91 ASN B O 1
ATOM 4356 N N . ALA C 1 92 ? -14.402 -34.867 25.010 1.00 67.28 92 ALA B N 1
ATOM 4357 C CA . ALA C 1 92 ? -15.552 -33.974 25.027 1.00 67.84 92 ALA B CA 1
ATOM 4358 C C . ALA C 1 92 ? -15.086 -32.591 24.607 1.00 62.30 92 ALA B C 1
ATOM 4359 O O . ALA C 1 92 ? -13.930 -32.227 24.821 1.00 63.77 92 ALA B O 1
ATOM 4361 N N . ILE C 1 93 ? -15.988 -31.821 24.011 1.00 56.75 93 ILE B N 1
ATOM 4362 C CA . ILE C 1 93 ? -15.659 -30.478 23.558 1.00 54.91 93 ILE B CA 1
ATOM 4363 C C . ILE C 1 93 ? -16.453 -29.396 24.286 1.00 46.99 93 ILE B C 1
ATOM 4364 O O . ILE C 1 93 ? -17.677 -29.469 24.405 1.00 53.05 93 ILE B O 1
ATOM 4369 N N . THR C 1 94 ? -15.737 -28.404 24.794 1.00 43.67 94 THR B N 1
ATOM 4370 C CA . THR C 1 94 ? -16.358 -27.234 25.388 1.00 46.09 94 THR B CA 1
ATOM 4371 C C . THR C 1 94 ? -16.137 -26.061 24.438 1.00 41.97 94 THR B C 1
ATOM 4372 O O . THR C 1 94 ? -15.435 -26.199 23.438 1.00 48.36 94 THR B O 1
ATOM 4376 N N . LEU C 1 95 ? -16.736 -24.915 24.747 1.00 40.62 95 LEU B N 1
ATOM 4377 C CA . LEU C 1 95 ? -16.602 -23.727 23.908 1.00 42.73 95 LEU B CA 1
ATOM 4378 C C . LEU C 1 95 ? -15.150 -23.282 23.824 1.00 40.69 95 LEU B C 1
ATOM 4379 O O . LEU C 1 95 ? -14.669 -22.883 22.761 1.00 44.00 95 LEU B O 1
ATOM 4384 N N . HIS C 1 96 ? -14.458 -23.357 24.953 1.00 44.28 96 HIS B N 1
ATOM 4385 C CA . HIS C 1 96 ? -13.065 -22.952 25.040 1.00 41.99 96 HIS B CA 1
ATOM 4386 C C . HIS C 1 96 ? -12.208 -23.840 24.148 1.00 38.58 96 HIS B C 1
ATOM 4387 O O . HIS C 1 96 ? -11.389 -23.355 23.357 1.00 37.66 96 HIS B O 1
ATOM 4394 N N . ARG C 1 97 ? -12.419 -25.147 24.277 1.00 38.64 97 ARG B N 1
ATOM 4395 C CA . ARG C 1 97 ? -11.698 -26.127 23.477 1.00 41.39 97 ARG B CA 1
ATOM 4396 C C . ARG C 1 97 ? -12.010 -25.977 22.001 1.00 39.90 97 ARG B C 1
ATOM 4397 O O . ARG C 1 97 ? -11.132 -26.122 21.159 1.00 37.67 97 ARG B O 1
ATOM 4405 N N . LEU C 1 98 ? -13.272 -25.703 21.693 1.00 39.45 98 LEU B N 1
ATOM 4406 C CA . LEU C 1 98 ? -13.699 -25.540 20.313 1.00 41.53 98 LEU B CA 1
ATOM 4407 C C . LEU C 1 98 ? -12.997 -24.329 19.698 1.00 38.95 98 LEU B C 1
ATOM 4408 O O . LEU C 1 98 ? -12.525 -24.382 18.559 1.00 41.71 98 LEU B O 1
ATOM 4413 N N . SER C 1 99 ? -12.903 -23.254 20.475 1.00 32.34 99 SER B N 1
ATOM 4414 C CA . SER C 1 99 ? -12.232 -22.034 20.037 1.00 33.22 99 SER B CA 1
ATOM 4415 C C . SER C 1 99 ? -10.751 -22.299 19.778 1.00 38.09 99 SER B C 1
ATOM 4416 O O . SER C 1 99 ? -10.198 -21.882 18.752 1.00 37.18 99 SER B O 1
ATOM 4419 N N . GLY C 1 100 ? -10.112 -23.006 20.705 1.00 34.87 100 GLY B N 1
ATOM 4420 C CA . GLY C 1 100 ? -8.717 -23.374 20.531 1.00 33.96 100 GLY B CA 1
ATOM 4421 C C . GLY C 1 100 ? -8.475 -24.228 19.296 1.00 35.31 100 GLY B C 1
ATOM 4422 O O . GLY C 1 100 ? -7.541 -23.977 18.521 1.00 34.28 100 GLY B O 1
ATOM 4423 N N . TYR C 1 101 ? -9.322 -25.240 19.119 1.00 31.85 101 TYR B N 1
ATOM 4424 C CA . TYR C 1 101 ? -9.226 -26.162 17.992 1.00 31.76 101 TYR B CA 1
ATOM 4425 C C . TYR C 1 101 ? -9.379 -25.426 16.675 1.00 35.12 101 TYR B C 1
ATOM 4426 O O . TYR C 1 101 ? -8.699 -25.739 15.702 1.00 29.26 101 TYR B O 1
ATOM 4435 N N . LEU C 1 102 ? -10.296 -24.461 16.644 1.00 31.66 102 LEU B N 1
ATOM 4436 C CA . LEU C 1 102 ? -10.550 -23.696 15.427 1.00 30.36 102 LEU B CA 1
ATOM 4437 C C . LEU C 1 102 ? -9.420 -22.712 15.132 1.00 31.40 102 LEU B C 1
ATOM 4438 O O . LEU C 1 102 ? -9.116 -22.436 13.968 1.00 34.24 102 LEU B O 1
ATOM 4443 N N . ALA C 1 103 ? -8.792 -22.194 16.182 1.00 36.47 103 ALA B N 1
ATOM 4444 C CA . ALA C 1 103 ? -7.616 -21.351 16.003 1.00 32.47 103 ALA B CA 1
ATOM 4445 C C . ALA C 1 103 ? -6.512 -22.185 15.359 1.00 30.89 103 ALA B C 1
ATOM 4446 O O . ALA C 1 103 ? -5.857 -21.761 14.395 1.00 35.20 103 ALA B O 1
ATOM 4448 N N . LYS C 1 104 ? -6.334 -23.390 15.889 1.00 31.98 104 LYS B N 1
ATOM 4449 C CA . LYS C 1 104 ? -5.326 -24.311 15.376 1.00 34.56 104 LYS B CA 1
ATOM 4450 C C . LYS C 1 104 ? -5.631 -24.703 13.928 1.00 38.12 104 LYS B C 1
ATOM 4451 O O . LYS C 1 104 ? -4.725 -24.836 13.086 1.00 40.68 104 LYS B O 1
ATOM 4457 N N . TRP C 1 105 ? -6.920 -24.875 13.646 1.00 36.18 105 TRP B N 1
ATOM 4458 C CA . TRP C 1 105 ? -7.389 -25.186 12.306 1.00 34.63 105 TRP B CA 1
ATOM 4459 C C . TRP C 1 105 ? -6.998 -24.077 11.356 1.00 35.21 105 TRP B C 1
ATOM 4460 O O . TRP C 1 105 ? -6.506 -24.342 10.266 1.00 36.55 105 TRP B O 1
ATOM 4471 N N . CYS C 1 106 ? -7.239 -22.836 11.773 1.00 34.61 106 CYS B N 1
ATOM 4472 C CA . CYS C 1 106 ? -6.844 -21.677 10.983 1.00 29.01 106 CYS B CA 1
ATOM 4473 C C . CYS C 1 106 ? -5.348 -21.701 10.713 1.00 37.00 106 CYS B C 1
ATOM 4474 O O . CYS C 1 106 ? -4.907 -21.398 9.604 1.00 46.28 106 CYS B O 1
ATOM 4477 N N . PHE C 1 107 ? -4.570 -22.063 11.729 1.00 34.25 107 PHE B N 1
ATOM 4478 C CA . PHE C 1 107 ? -3.113 -22.130 11.584 1.00 34.09 107 PHE B CA 1
ATOM 4479 C C . PHE C 1 107 ? -2.655 -23.139 10.521 1.00 36.14 107 PHE B C 1
ATOM 4480 O O . PHE C 1 107 ? -1.842 -22.819 9.630 1.00 39.40 107 PHE B O 1
ATOM 4488 N N . ASP C 1 108 ? -3.245 -24.332 10.557 1.00 32.55 108 ASP B N 1
ATOM 4489 C CA . ASP C 1 108 ? -2.839 -25.384 9.626 1.00 37.46 108 ASP B CA 1
ATOM 4490 C C . ASP C 1 108 ? -3.352 -25.079 8.221 1.00 41.15 108 ASP B C 1
ATOM 4491 O O . ASP C 1 108 ? -2.646 -25.287 7.227 1.00 44.20 108 ASP B O 1
ATOM 4496 N N . GLU C 1 109 ? -4.583 -24.581 8.152 1.00 36.72 109 GLU B N 1
ATOM 4497 C CA . GLU C 1 109 ? -5.213 -24.214 6.890 1.00 43.65 109 GLU B CA 1
ATOM 4498 C C . GLU C 1 109 ? -4.391 -23.137 6.195 1.00 41.44 109 GLU B C 1
ATOM 4499 O O . GLU C 1 109 ? -4.195 -23.179 4.979 1.00 42.51 109 GLU B O 1
ATOM 4505 N N . ILE C 1 110 ? -3.926 -22.167 6.978 1.00 40.66 110 ILE B N 1
ATOM 4506 C CA . ILE C 1 110 ? -3.052 -21.123 6.465 1.00 42.06 110 ILE B CA 1
ATOM 4507 C C . ILE C 1 110 ? -1.766 -21.770 5.959 1.00 45.39 110 ILE B C 1
ATOM 4508 O O . ILE C 1 110 ? -1.219 -21.355 4.938 1.00 46.25 110 ILE B O 1
ATOM 4513 N N . ASP C 1 111 ? -1.305 -22.819 6.637 1.00 45.43 111 ASP B N 1
ATOM 4514 C CA . ASP C 1 111 ? -0.069 -23.464 6.184 1.00 47.19 111 ASP B CA 1
ATOM 4515 C C . ASP C 1 111 ? -0.259 -24.285 4.903 1.00 49.82 111 ASP B C 1
ATOM 4516 O O . ASP C 1 111 ? 0.710 -24.562 4.192 1.00 52.64 111 ASP B O 1
ATOM 4521 N N . HIS C 1 112 ? -1.500 -24.651 4.589 1.00 47.16 112 HIS B N 1
ATOM 4522 C CA . HIS C 1 112 ? -1.772 -25.418 3.369 1.00 43.87 112 HIS B CA 1
ATOM 4523 C C . HIS C 1 112 ? -1.355 -24.737 2.067 1.00 52.53 112 HIS B C 1
ATOM 4524 O O . HIS C 1 112 ? -1.060 -25.410 1.081 1.00 49.63 112 HIS B O 1
ATOM 4531 N N . GLY C 1 113 ? -1.314 -23.410 2.058 1.00 48.98 113 GLY B N 1
ATOM 4532 C CA . GLY C 1 113 ? -0.981 -22.706 0.835 1.00 33.96 113 GLY B CA 1
ATOM 4533 C C . GLY C 1 113 ? -1.435 -21.263 0.729 1.00 44.30 113 GLY B C 1
ATOM 4534 O O . GLY C 1 113 ? -2.021 -20.695 1.647 1.00 45.00 113 GLY B O 1
ATOM 4535 N N . GLN C 1 114 ? -1.181 -20.683 -0.437 1.00 41.16 114 GLN B N 1
ATOM 4536 C CA . GLN C 1 114 ? -1.309 -19.254 -0.658 1.00 29.97 114 GLN B CA 1
ATOM 4537 C C . GLN C 1 114 ? -2.783 -18.818 -0.647 1.00 44.45 114 GLN B C 1
ATOM 4538 O O . GLN C 1 114 ? -3.171 -17.830 0.010 1.00 46.87 114 GLN B O 1
ATOM 4544 N N . ILE C 1 115 ? -3.616 -19.630 -1.289 1.00 47.24 115 ILE B N 1
ATOM 4545 C CA . ILE C 1 115 ? -5.026 -19.315 -1.489 1.00 40.59 115 ILE B CA 1
ATOM 4546 C C . ILE C 1 115 ? -5.833 -19.471 -0.203 1.00 38.75 115 ILE B C 1
ATOM 4547 O O . ILE C 1 115 ? -6.653 -18.615 0.137 1.00 40.46 115 ILE B O 1
ATOM 4552 N N . GLU C 1 116 ? -5.580 -20.560 0.515 1.00 42.16 116 GLU B N 1
ATOM 4553 C CA . GLU C 1 116 ? -6.263 -20.847 1.770 1.00 46.08 116 GLU B CA 1
ATOM 4554 C C . GLU C 1 116 ? -5.939 -19.766 2.792 1.00 42.75 116 GLU B C 1
ATOM 4555 O O . GLU C 1 116 ? -6.812 -19.308 3.534 1.00 46.56 116 GLU B O 1
ATOM 4561 N N . GLU C 1 117 ? -4.669 -19.375 2.826 1.00 38.24 117 GLU B N 1
ATOM 4562 C CA . GLU C 1 117 ? -4.217 -18.285 3.674 1.00 40.05 117 GLU B CA 1
ATOM 4563 C C . GLU C 1 117 ? -5.001 -17.024 3.333 1.00 42.34 117 GLU B C 1
ATOM 4564 O O . GLU C 1 117 ? -5.466 -16.318 4.230 1.00 49.97 117 GLU B O 1
ATOM 4570 N N . ALA C 1 118 ? -5.166 -16.743 2.042 1.00 46.25 118 ALA B N 1
ATOM 4571 C CA . ALA C 1 118 ? -5.914 -15.540 1.668 1.00 40.41 118 ALA B CA 1
ATOM 4572 C C . ALA C 1 118 ? -7.378 -15.619 2.117 1.00 45.78 118 ALA B C 1
ATOM 4573 O O . ALA C 1 118 ? -7.941 -14.630 2.593 1.00 48.18 118 ALA B O 1
ATOM 4575 N N . GLU C 1 119 ? -7.979 -16.796 1.982 1.00 41.76 119 GLU B N 1
ATOM 4576 C CA . GLU C 1 119 ? -9.380 -17.003 2.348 1.00 40.34 119 GLU B CA 1
ATOM 4577 C C . GLU C 1 119 ? -9.602 -16.789 3.849 1.00 48.49 119 GLU B C 1
ATOM 4578 O O . GLU C 1 119 ? -10.505 -16.044 4.272 1.00 50.24 119 GLU B O 1
ATOM 4584 N N . VAL C 1 120 ? -8.743 -17.428 4.642 1.00 45.39 120 VAL B N 1
ATOM 4585 C CA . VAL C 1 120 ? -8.787 -17.325 6.096 1.00 41.58 120 VAL B CA 1
ATOM 4586 C C . VAL C 1 120 ? -8.566 -15.884 6.546 1.00 41.64 120 VAL B C 1
ATOM 4587 O O . VAL C 1 120 ? -9.339 -15.350 7.341 1.00 39.70 120 VAL B O 1
ATOM 4591 N N . LYS C 1 121 ? -7.518 -15.250 6.022 1.00 38.97 121 LYS B N 1
ATOM 4592 C CA . LYS C 1 121 ? -7.175 -13.887 6.424 1.00 36.24 121 LYS B CA 1
ATOM 4593 C C . LYS C 1 121 ? -8.231 -12.874 6.002 1.00 41.47 121 LYS B C 1
ATOM 4594 O O . LYS C 1 121 ? -8.388 -11.830 6.637 1.00 47.20 121 LYS B O 1
ATOM 4600 N N . SER C 1 122 ? -8.960 -13.186 4.936 1.00 43.19 122 SER B N 1
ATOM 4601 C CA . SER C 1 122 ? -9.952 -12.256 4.423 1.00 43.09 122 SER B CA 1
ATOM 4602 C C . SER C 1 122 ? -11.269 -12.432 5.155 1.00 45.27 122 SER B C 1
ATOM 4603 O O . SER C 1 122 ? -12.075 -11.504 5.224 1.00 50.34 122 SER B O 1
ATOM 4606 N N . LYS C 1 123 ? -11.491 -13.621 5.712 1.00 47.67 123 LYS B N 1
ATOM 4607 C CA . LYS C 1 123 ? -12.773 -13.892 6.360 1.00 41.26 123 LYS B CA 1
ATOM 4608 C C . LYS C 1 123 ? -12.744 -13.955 7.889 1.00 43.39 123 LYS B C 1
ATOM 4609 O O . LYS C 1 123 ? -13.669 -13.484 8.544 1.00 44.72 123 LYS B O 1
ATOM 4615 N N . VAL C 1 124 ? -11.681 -14.511 8.459 1.00 44.15 124 VAL B N 1
ATOM 4616 C CA . VAL C 1 124 ? -11.640 -14.754 9.902 1.00 42.65 124 VAL B CA 1
ATOM 4617 C C . VAL C 1 124 ? -11.278 -13.507 10.706 1.00 39.88 124 VAL B C 1
ATOM 4618 O O . VAL C 1 124 ? -10.273 -12.856 10.435 1.00 46.89 124 VAL B O 1
ATOM 4622 N N . VAL C 1 125 ? -12.107 -13.176 11.692 1.00 35.94 125 VAL B N 1
ATOM 4623 C CA . VAL C 1 125 ? -11.838 -12.041 12.567 1.00 46.87 125 VAL B CA 1
ATOM 4624 C C . VAL C 1 125 ? -11.824 -12.485 14.027 1.00 43.57 125 VAL B C 1
ATOM 4625 O O . VAL C 1 125 ? -12.755 -13.142 14.491 1.00 47.21 125 VAL B O 1
ATOM 4629 N N . ILE C 1 126 ? -10.765 -12.124 14.746 1.00 41.23 126 ILE B N 1
ATOM 4630 C CA . ILE C 1 126 ? -10.681 -12.394 16.177 1.00 50.95 126 ILE B CA 1
ATOM 4631 C C . ILE C 1 126 ? -10.796 -11.064 16.922 1.00 52.87 126 ILE B C 1
ATOM 4632 O O . ILE C 1 126 ? -9.856 -10.268 16.942 1.00 55.66 126 ILE B O 1
ATOM 4637 N N . PRO C 1 127 ? -11.972 -10.817 17.523 1.00 51.05 127 PRO B N 1
ATOM 4638 C CA . PRO C 1 127 ? -12.372 -9.540 18.129 1.00 60.37 127 PRO B CA 1
ATOM 4639 C C . PRO C 1 127 ? -11.410 -9.061 19.209 1.00 65.83 127 PRO B C 1
ATOM 4640 O O . PRO C 1 127 ? -11.133 -7.865 19.310 1.00 70.53 127 PRO B O 1
ATOM 4644 N N . LEU C 1 128 ? -10.903 -9.998 20.000 1.00 59.42 128 LEU B N 1
ATOM 4645 C CA . LEU C 1 128 ? -9.977 -9.691 21.081 1.00 57.07 128 LEU B CA 1
ATOM 4646 C C . LEU C 1 128 ? -8.638 -9.188 20.540 1.00 52.89 128 LEU B C 1
ATOM 4647 O O . LEU C 1 128 ? -7.918 -8.455 21.220 1.00 60.66 128 LEU B O 1
ATOM 4652 N N . ALA C 1 129 ? -8.314 -9.578 19.310 1.00 56.70 129 ALA B N 1
ATOM 4653 C CA . ALA C 1 129 ? -7.068 -9.157 18.682 1.00 52.10 129 ALA B CA 1
ATOM 4654 C C . ALA C 1 129 ? -7.241 -7.743 18.153 1.00 54.37 129 ALA B C 1
ATOM 4655 O O . ALA C 1 129 ? -6.353 -6.900 18.289 1.00 52.67 129 ALA B O 1
ATOM 4657 N N . GLU C 1 130 ? -8.393 -7.492 17.544 1.00 55.95 130 GLU B N 1
ATOM 4658 C CA . GLU C 1 130 ? -8.672 -6.187 16.967 1.00 62.31 130 GLU B CA 1
ATOM 4659 C C . GLU C 1 130 ? -8.863 -5.148 18.067 1.00 65.92 130 GLU B C 1
ATOM 4660 O O . GLU C 1 130 ? -8.626 -3.958 17.860 1.00 72.57 130 GLU B O 1
ATOM 4666 N N . ALA C 1 131 ? -9.299 -5.610 19.237 1.00 65.27 131 ALA B N 1
ATOM 4667 C CA . ALA C 1 131 ? -9.482 -4.734 20.387 1.00 60.84 131 ALA B CA 1
ATOM 4668 C C . ALA C 1 131 ? -8.152 -4.163 20.869 1.00 63.81 131 ALA B C 1
ATOM 4669 O O . ALA C 1 131 ? -8.120 -3.150 21.569 1.00 77.22 131 ALA B O 1
ATOM 4671 N N . LYS C 1 132 ? -7.057 -4.818 20.494 1.00 64.33 132 LYS B N 1
ATOM 4672 C CA . LYS C 1 132 ? -5.731 -4.331 20.844 1.00 68.07 132 LYS B CA 1
ATOM 4673 C C . LYS C 1 132 ? -4.991 -3.902 19.580 1.00 57.01 132 LYS B C 1
ATOM 4674 O O . LYS C 1 132 ? -3.785 -3.651 19.603 1.00 58.53 132 LYS B O 1
ATOM 4680 N N . GLY C 1 133 ? -5.734 -3.813 18.480 1.00 59.16 133 GLY B N 1
ATOM 4681 C CA . GLY C 1 133 ? -5.218 -3.273 17.235 1.00 61.00 133 GLY B CA 1
ATOM 4682 C C . GLY C 1 133 ? -4.285 -4.190 16.478 1.00 60.36 133 GLY B C 1
ATOM 4683 O O . GLY C 1 133 ? -3.490 -3.736 15.654 1.00 64.46 133 GLY B O 1
ATOM 4684 N N . CYS C 1 134 ? -4.387 -5.486 16.746 1.00 55.44 134 CYS B N 1
ATOM 4685 C CA . CYS C 1 134 ? -3.607 -6.461 16.004 1.00 58.14 134 CYS B CA 1
ATOM 4686 C C . CYS C 1 134 ? -4.370 -6.856 14.748 1.00 54.53 134 CYS B C 1
ATOM 4687 O O . CYS C 1 134 ? -5.579 -7.088 14.788 1.00 45.48 134 CYS B O 1
ATOM 4690 N N . LYS C 1 135 ? -3.652 -6.926 13.633 1.00 55.45 135 LYS B N 1
ATOM 4691 C CA . LYS C 1 135 ? -4.219 -7.375 12.372 1.00 52.60 135 LYS B CA 1
ATOM 4692 C C . LYS C 1 135 ? -3.413 -8.572 11.876 1.00 54.04 135 LYS B C 1
ATOM 4693 O O . LYS C 1 135 ? -2.360 -8.887 12.428 1.00 57.07 135 LYS B O 1
ATOM 4699 N N . TRP C 1 136 ? -3.918 -9.244 10.846 1.00 49.40 136 TRP B N 1
ATOM 4700 C CA . TRP C 1 136 ? -3.251 -10.417 10.293 1.00 44.34 136 TRP B CA 1
ATOM 4701 C C . TRP C 1 136 ? -1.836 -10.094 9.837 1.00 49.41 136 TRP B C 1
ATOM 4702 O O . TRP C 1 136 ? -0.936 -10.928 9.938 1.00 54.44 136 TRP B O 1
ATOM 4713 N N . GLY C 1 137 ? -1.644 -8.873 9.345 1.00 49.30 137 GLY B N 1
ATOM 4714 C CA . GLY C 1 137 ? -0.349 -8.441 8.854 1.00 53.25 137 GLY B CA 1
ATOM 4715 C C . GLY C 1 137 ? 0.710 -8.418 9.939 1.00 53.79 137 GLY B C 1
ATOM 4716 O O . GLY C 1 137 ? 1.905 -8.534 9.660 1.00 62.15 137 GLY B O 1
ATOM 4717 N N . ASP C 1 138 ? 0.269 -8.267 11.172 1.00 54.50 138 ASP B N 1
ATOM 4718 C CA . ASP C 1 138 ? 1.117 -8.308 12.337 1.00 59.02 138 ASP B CA 1
ATOM 4719 C C . ASP C 1 138 ? 1.740 -9.677 12.525 1.00 58.54 138 ASP B C 1
ATOM 4720 O O . ASP C 1 138 ? 2.832 -9.806 13.040 1.00 68.89 138 ASP B O 1
ATOM 4725 N N . GLY C 1 139 ? 1.013 -10.706 12.151 1.00 54.30 139 GLY B N 1
ATOM 4726 C CA . GLY C 1 139 ? 1.536 -12.047 12.198 1.00 50.22 139 GLY B CA 1
ATOM 4727 C C . GLY C 1 139 ? 0.450 -13.039 12.482 1.00 54.53 139 GLY B C 1
ATOM 4728 O O . GLY C 1 139 ? -0.471 -12.762 13.208 1.00 53.78 139 GLY B O 1
ATOM 4729 N N . VAL C 1 140 ? 0.549 -14.193 11.853 1.00 52.24 140 VAL B N 1
ATOM 4730 C CA . VAL C 1 140 ? -0.450 -15.221 11.991 1.00 45.54 140 VAL B CA 1
ATOM 4731 C C . VAL C 1 140 ? -0.514 -15.802 13.384 1.00 43.47 140 VAL B C 1
ATOM 4732 O O . VAL C 1 140 ? -1.569 -15.948 13.950 1.00 49.22 140 VAL B O 1
ATOM 4736 N N . ALA C 1 141 ? 0.641 -16.127 13.933 1.00 46.38 141 ALA B N 1
ATOM 4737 C CA . ALA C 1 141 ? 0.698 -16.722 15.244 1.00 46.60 141 ALA B CA 1
ATOM 4738 C C . ALA C 1 141 ? 0.218 -15.719 16.276 1.00 47.06 141 ALA B C 1
ATOM 4739 O O . ALA C 1 141 ? -0.556 -16.032 17.134 1.00 45.66 141 ALA B O 1
ATOM 4741 N N . LEU C 1 142 ? 0.640 -14.487 16.128 1.00 45.03 142 LEU B N 1
ATOM 4742 C CA . LEU C 1 142 ? 0.234 -13.436 17.058 1.00 49.13 142 LEU B CA 1
ATOM 4743 C C . LEU C 1 142 ? -1.270 -13.170 17.012 1.00 45.45 142 LEU B C 1
ATOM 4744 O O . LEU C 1 142 ? -1.924 -13.117 18.053 1.00 53.69 142 LEU B O 1
ATOM 4749 N N . TYR C 1 143 ? -1.807 -12.982 15.809 1.00 44.93 143 TYR B N 1
ATOM 4750 C CA . TYR C 1 143 ? -3.227 -12.671 15.650 1.00 39.67 143 TYR B CA 1
ATOM 4751 C C . TYR C 1 143 ? -4.094 -13.811 16.178 1.00 41.79 143 TYR B C 1
ATOM 4752 O O . TYR C 1 143 ? -5.093 -13.573 16.859 1.00 41.67 143 TYR B O 1
ATOM 4761 N N . LEU C 1 144 ? -3.709 -15.045 15.863 1.00 40.37 144 LEU B N 1
ATOM 4762 C CA . LEU C 1 144 ? -4.473 -16.218 16.279 1.00 38.64 144 LEU B CA 1
ATOM 4763 C C . LEU C 1 144 ? -4.300 -16.506 17.767 1.00 37.16 144 LEU B C 1
ATOM 4764 O O . LEU C 1 144 ? -5.130 -17.177 18.382 1.00 36.63 144 LEU B O 1
ATOM 4769 N N . ALA C 1 145 ? -3.217 -15.996 18.343 1.00 42.39 145 ALA B N 1
ATOM 4770 C CA . ALA C 1 145 ? -2.932 -16.219 19.753 1.00 39.60 145 ALA B CA 1
ATOM 4771 C C . ALA C 1 145 ? -3.970 -15.555 20.645 1.00 41.44 145 ALA B C 1
ATOM 4772 O O . ALA C 1 145 ? -4.133 -15.932 21.805 1.00 42.72 145 ALA B O 1
ATOM 4774 N N . PHE C 1 146 ? -4.668 -14.568 20.096 1.00 38.11 146 PHE B N 1
ATOM 4775 C CA . PHE C 1 146 ? -5.692 -13.848 20.839 1.00 35.12 146 PHE B CA 1
ATOM 4776 C C . PHE C 1 146 ? -6.948 -14.695 21.022 1.00 36.79 146 PHE B C 1
ATOM 4777 O O . PHE C 1 146 ? -7.774 -14.415 21.890 1.00 52.61 146 PHE B O 1
ATOM 4785 N N . ALA C 1 147 ? -7.080 -15.737 20.207 1.00 38.59 147 ALA B N 1
ATOM 4786 C CA . ALA C 1 147 ? -8.229 -16.628 20.298 1.00 41.87 147 ALA B CA 1
ATOM 4787 C C . ALA C 1 147 ? -8.197 -17.362 21.627 1.00 43.70 147 ALA B C 1
ATOM 4788 O O . ALA C 1 147 ? -7.149 -17.849 22.042 1.00 35.87 147 ALA B O 1
ATOM 4790 N N . PRO C 1 148 ? -9.344 -17.422 22.314 1.00 42.26 148 PRO B N 1
ATOM 4791 C CA . PRO C 1 148 ? -9.452 -18.214 23.541 1.00 40.66 148 PRO B CA 1
ATOM 4792 C C . PRO C 1 148 ? -9.148 -19.674 23.228 1.00 41.07 148 PRO B C 1
ATOM 4793 O O . PRO C 1 148 ? -9.570 -20.166 22.184 1.00 45.61 148 PRO B O 1
ATOM 4797 N N . GLY C 1 149 ? -8.402 -20.349 24.097 1.00 40.99 149 GLY B N 1
ATOM 4798 C CA . GLY C 1 149 ? -8.063 -21.741 23.866 1.00 34.83 149 GLY B CA 1
ATOM 4799 C C . GLY C 1 149 ? -6.730 -21.898 23.158 1.00 38.37 149 GLY B C 1
ATOM 4800 O O . GLY C 1 149 ? -6.198 -23.004 23.067 1.00 42.39 149 GLY B O 1
ATOM 4801 N N . ALA C 1 150 ? -6.188 -20.792 22.65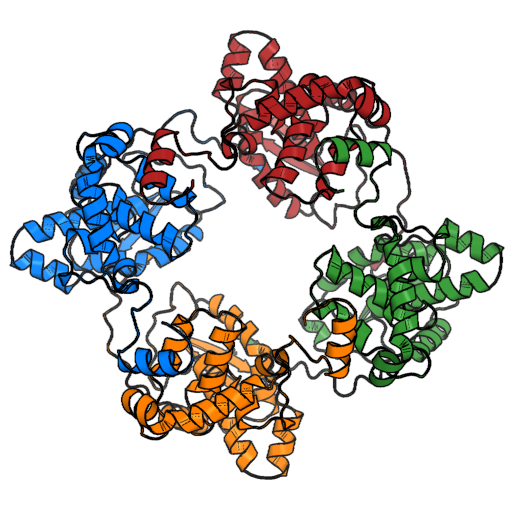6 1.00 34.56 150 ALA B N 1
ATOM 4802 C CA . ALA C 1 150 ? -4.930 -20.826 21.910 1.00 39.90 150 ALA B CA 1
ATOM 4803 C C . ALA C 1 150 ? -3.761 -21.289 22.781 1.00 41.00 150 ALA B C 1
ATOM 4804 O O . ALA C 1 150 ? -2.739 -21.750 22.269 1.00 37.01 150 ALA B O 1
ATOM 4806 N N . GLU C 1 151 ? -3.916 -21.165 24.098 1.00 46.65 151 GLU B N 1
ATOM 4807 C CA . GLU C 1 151 ? -2.884 -21.600 25.037 1.00 37.56 151 GLU B CA 1
ATOM 4808 C C . GLU C 1 151 ? -2.672 -23.113 24.979 1.00 40.71 151 GLU B C 1
ATOM 4809 O O . GLU C 1 151 ? -1.673 -23.627 25.474 1.00 47.52 151 GLU B O 1
ATOM 4815 N N . MET C 1 152 ? -3.620 -23.816 24.367 1.00 40.38 152 MET B N 1
ATOM 4816 C CA . MET C 1 152 ? -3.522 -25.256 24.177 1.00 39.40 152 MET B CA 1
ATOM 4817 C C . MET C 1 152 ? -2.459 -25.589 23.125 1.00 40.05 152 MET B C 1
ATOM 4818 O O . MET C 1 152 ? -2.060 -26.745 22.984 1.00 44.07 152 MET B O 1
ATOM 4823 N N . PHE C 1 153 ? -2.012 -24.580 22.378 1.00 35.61 153 PHE B N 1
ATOM 4824 C CA . PHE C 1 153 ? -1.030 -24.806 21.319 1.00 39.09 153 PHE B CA 1
ATOM 4825 C C . PHE C 1 153 ? 0.105 -23.775 21.353 1.00 44.72 153 PHE B C 1
ATOM 4826 O O . PHE C 1 153 ? 0.300 -23.009 20.409 1.00 50.25 153 PHE B O 1
ATOM 4834 N N . LEU C 1 154 ? 0.846 -23.773 22.461 1.00 50.09 154 LEU B N 1
ATOM 4835 C CA . LEU C 1 154 ? 1.918 -22.810 22.705 1.00 43.52 154 LEU B CA 1
ATOM 4836 C C . LEU C 1 154 ? 3.021 -22.867 21.657 1.00 45.91 154 LEU B C 1
ATOM 4837 O O . LEU C 1 154 ? 3.576 -21.838 21.271 1.00 51.00 154 LEU B O 1
ATOM 4842 N N . LYS C 1 155 ? 3.321 -24.070 21.179 1.00 45.84 155 LYS B N 1
ATOM 4843 C CA . LYS C 1 155 ? 4.408 -24.250 20.228 1.00 51.91 155 LYS B CA 1
ATOM 4844 C C . LYS C 1 155 ? 4.050 -23.657 18.873 1.00 56.32 155 LYS B C 1
ATOM 4845 O O . LYS C 1 155 ? 4.819 -22.889 18.293 1.00 59.28 155 LYS B O 1
ATOM 4851 N N . ASP C 1 156 ? 2.879 -24.030 18.371 1.00 51.04 156 ASP B N 1
ATOM 4852 C CA . ASP C 1 156 ? 2.382 -23.516 17.102 1.00 52.22 156 ASP B CA 1
ATOM 4853 C C . ASP C 1 156 ? 2.220 -21.992 17.126 1.00 52.10 156 ASP B C 1
ATOM 4854 O O . ASP C 1 156 ? 2.442 -21.320 16.118 1.00 52.32 156 ASP B O 1
ATOM 4859 N N . PHE C 1 157 ? 1.828 -21.457 18.278 1.00 48.46 157 PHE B N 1
ATOM 4860 C CA . PHE C 1 157 ? 1.596 -20.021 18.418 1.00 48.59 157 PHE B CA 1
ATOM 4861 C C . PHE C 1 157 ? 2.759 -19.290 19.091 1.00 46.53 157 PHE B C 1
ATOM 4862 O O . PHE C 1 157 ? 2.620 -18.137 19.499 1.00 45.88 157 PHE B O 1
ATOM 4870 N N . GLU C 1 158 ? 3.889 -19.959 19.231 1.00 50.15 158 GLU B N 1
ATOM 4871 C CA . GLU C 1 158 ? 5.115 -19.291 19.619 1.00 46.33 158 GLU B CA 1
ATOM 4872 C C . GLU C 1 158 ? 5.069 -18.540 20.946 1.00 44.81 158 GLU B C 1
ATOM 4873 O O . GLU C 1 158 ? 5.607 -17.460 21.055 1.00 44.07 158 GLU B O 1
ATOM 4879 N N . PHE C 1 159 ? 4.373 -19.105 21.921 1.00 48.42 159 PHE B N 1
ATOM 4880 C CA . PHE C 1 159 ? 4.304 -18.573 23.276 1.00 50.61 159 PHE B CA 1
ATOM 4881 C C . PHE C 1 159 ? 3.603 -17.241 23.240 1.00 47.94 159 PHE B C 1
ATOM 4882 O O . PHE C 1 159 ? 3.711 -16.468 24.151 1.00 53.44 159 PHE B O 1
ATOM 4890 N N . TYR C 1 160 ? 2.913 -16.962 22.157 1.00 43.14 160 TYR B N 1
ATOM 4891 C CA . TYR C 1 160 ? 2.172 -15.724 22.023 1.00 48.61 160 TYR B CA 1
ATOM 4892 C C . TYR C 1 160 ? 0.994 -15.567 22.973 1.00 46.09 160 TYR B C 1
ATOM 4893 O O . TYR C 1 160 ? 0.744 -14.501 23.462 1.00 44.85 160 TYR B O 1
ATOM 4902 N N . PRO C 1 161 ? 0.264 -16.632 23.225 1.00 45.46 161 PRO B N 1
ATOM 4903 C CA . PRO C 1 161 ? -0.827 -16.519 24.204 1.00 42.33 161 PRO B CA 1
ATOM 4904 C C . PRO C 1 161 ? -0.300 -16.143 25.590 1.00 51.79 161 PRO B C 1
ATOM 4905 O O . PRO C 1 161 ? -0.903 -15.326 26.300 1.00 49.92 161 PRO B O 1
ATOM 4909 N N . LEU C 1 162 ? 0.838 -16.731 25.948 1.00 51.31 162 LEU B N 1
ATOM 4910 C CA . LEU C 1 162 ? 1.504 -16.452 27.218 1.00 46.10 162 LEU B CA 1
ATOM 4911 C C . LEU C 1 162 ? 1.908 -14.983 27.318 1.00 42.31 162 LEU B C 1
ATOM 4912 O O . LEU C 1 162 ? 1.616 -14.315 28.310 1.00 47.51 162 LEU B O 1
ATOM 4917 N N . ALA C 1 163 ? 2.591 -14.493 26.289 1.00 41.11 163 ALA B N 1
ATOM 4918 C CA . ALA C 1 163 ? 3.040 -13.105 26.242 1.00 43.29 163 ALA B CA 1
ATOM 4919 C C . ALA C 1 163 ? 1.863 -12.135 26.319 1.00 47.93 163 ALA B C 1
ATOM 4920 O O . ALA C 1 163 ? 1.955 -11.086 26.955 1.00 49.60 163 ALA B O 1
ATOM 4922 N N . ILE C 1 164 ? 0.767 -12.491 25.654 1.00 49.43 164 ILE B N 1
ATOM 4923 C CA . ILE C 1 164 ? -0.449 -11.687 25.671 1.00 47.33 164 ILE B CA 1
ATOM 4924 C C . ILE C 1 164 ? -0.994 -11.622 27.099 1.00 48.94 164 ILE B C 1
ATOM 4925 O O . ILE C 1 164 ? -1.349 -10.547 27.582 1.00 53.46 164 ILE B O 1
ATOM 4930 N N . ASP C 1 165 ? -1.027 -12.767 27.783 1.00 46.32 165 ASP B N 1
ATOM 4931 C CA . ASP C 1 165 ? -1.461 -12.794 29.184 1.00 56.03 165 ASP B CA 1
ATOM 4932 C C . ASP C 1 165 ? -0.572 -11.907 30.066 1.00 52.48 165 ASP B C 1
ATOM 4933 O O . ASP C 1 165 ? -1.071 -11.136 30.892 1.00 51.27 165 ASP B O 1
ATOM 4938 N N . ILE C 1 166 ? 0.742 -12.032 29.886 1.00 46.78 166 ILE B N 1
ATOM 4939 C CA . ILE C 1 166 ? 1.717 -11.214 30.606 1.00 50.61 166 ILE B CA 1
ATOM 4940 C C . ILE C 1 166 ? 1.468 -9.720 30.385 1.00 55.77 166 ILE B C 1
ATOM 4941 O O . ILE C 1 166 ? 1.460 -8.933 31.334 1.00 57.05 166 ILE B O 1
ATOM 4946 N N . GLN C 1 167 ? 1.242 -9.337 29.130 1.00 54.74 167 GLN B N 1
ATOM 4947 C CA . GLN C 1 167 ? 1.034 -7.936 28.789 1.00 56.88 167 GLN B CA 1
ATOM 4948 C C . GLN C 1 167 ? -0.266 -7.427 29.375 1.00 62.89 167 GLN B C 1
ATOM 4949 O O . GLN C 1 167 ? -0.399 -6.250 29.693 1.00 69.64 167 GLN B O 1
ATOM 4955 N N . ARG C 1 168 ? -1.232 -8.322 29.492 1.00 55.90 168 ARG B N 1
ATOM 4956 C CA . ARG C 1 168 ? -2.497 -7.985 30.118 1.00 62.21 168 ARG B CA 1
ATOM 4957 C C . ARG C 1 168 ? -2.392 -7.802 31.634 1.00 65.70 168 ARG B C 1
ATOM 4958 O O . ARG C 1 168 ? -3.054 -6.927 32.202 1.00 67.18 168 ARG B O 1
ATOM 4966 N N . VAL C 1 169 ? -1.558 -8.610 32.286 1.00 63.00 169 VAL B N 1
ATOM 4967 C CA . VAL C 1 169 ? -1.303 -8.428 33.714 1.00 69.54 169 VAL B CA 1
ATOM 4968 C C . VAL C 1 169 ? -0.574 -7.107 33.942 1.00 70.15 169 VAL B C 1
ATOM 4969 O O . VAL C 1 169 ? -1.016 -6.263 34.723 1.00 74.92 169 VAL B O 1
ATOM 4973 N N . VAL C 1 170 ? 0.547 -6.942 33.244 1.00 64.49 170 VAL B N 1
ATOM 4974 C CA . VAL C 1 170 ? 1.403 -5.772 33.394 1.00 60.59 170 VAL B CA 1
ATOM 4975 C C . VAL C 1 170 ? 0.691 -4.463 33.031 1.00 67.30 170 VAL B C 1
ATOM 4976 O O . VAL C 1 170 ? 0.671 -3.525 33.827 1.00 72.69 170 VAL B O 1
ATOM 4980 N N . LYS C 1 171 ? 0.087 -4.412 31.847 1.00 68.18 171 LYS B N 1
ATOM 4981 C CA . LYS C 1 171 ? -0.547 -3.186 31.364 1.00 70.17 171 LYS B CA 1
ATOM 4982 C C . LYS C 1 171 ? -1.982 -3.025 31.872 1.00 66.15 171 LYS B C 1
ATOM 4983 O O . LYS C 1 171 ? -2.328 -1.982 32.425 1.00 67.60 171 LYS B O 1
ATOM 4989 N N . ASP C 1 172 ? -2.814 -4.049 31.698 1.00 65.93 172 ASP B N 1
ATOM 4990 C CA . ASP C 1 172 ? -4.240 -3.887 31.979 1.00 66.39 172 ASP B CA 1
ATOM 4991 C C . ASP C 1 172 ? -4.641 -4.404 33.355 1.00 70.37 172 ASP B C 1
ATOM 4992 O O . ASP C 1 172 ? -5.830 -4.499 33.665 1.00 62.68 172 ASP B O 1
ATOM 4997 N N . GLY C 1 173 ? -3.647 -4.730 34.176 1.00 71.89 173 GLY B N 1
ATOM 4998 C CA . GLY C 1 173 ? -3.898 -5.160 35.538 1.00 69.05 173 GLY B CA 1
ATOM 4999 C C . GLY C 1 173 ? -4.846 -6.337 35.628 1.00 67.52 173 GLY B C 1
ATOM 5000 O O . GLY C 1 173 ? -5.685 -6.392 36.527 1.00 69.68 173 GLY B O 1
ATOM 5001 N N . MET C 1 174 ? -4.718 -7.276 34.692 1.00 66.01 174 MET B N 1
ATOM 5002 C CA . MET C 1 174 ? -5.540 -8.480 34.713 1.00 64.23 174 MET B CA 1
ATOM 5003 C C . MET C 1 174 ? -5.211 -9.232 35.985 1.00 66.39 174 MET B C 1
ATOM 5004 O O . MET C 1 174 ? -4.078 -9.175 36.462 1.00 73.03 174 MET B O 1
ATOM 5009 N N . ASP C 1 175 ? -6.185 -9.940 36.544 1.00 74.43 175 ASP B N 1
ATOM 5010 C CA . ASP C 1 175 ? -5.912 -10.684 37.756 1.00 73.40 175 ASP B CA 1
ATOM 5011 C C . ASP C 1 175 ? -4.964 -11.823 37.400 1.00 75.40 175 ASP B C 1
ATOM 5012 O O . ASP C 1 175 ? -5.140 -12.501 36.386 1.00 76.01 175 ASP B O 1
ATOM 5017 N N . ILE C 1 176 ? -3.953 -12.013 38.242 1.00 71.11 176 ILE B N 1
ATOM 5018 C CA . ILE C 1 176 ? -2.848 -12.923 37.957 1.00 72.34 176 ILE B CA 1
ATOM 5019 C C . ILE C 1 176 ? -3.299 -14.392 37.941 1.00 75.49 176 ILE B C 1
ATOM 5020 O O . ILE C 1 176 ? -2.706 -15.229 37.253 1.00 79.54 176 ILE B O 1
ATOM 5025 N N . THR C 1 177 ? -4.370 -14.692 38.675 1.00 75.05 177 THR B N 1
ATOM 5026 C CA . THR C 1 177 ? -4.886 -16.059 38.770 1.00 78.67 177 THR B CA 1
ATOM 5027 C C . THR C 1 177 ? -5.324 -16.605 37.413 1.00 76.69 177 THR B C 1
ATOM 5028 O O . THR C 1 177 ? -5.270 -17.809 37.181 1.00 77.45 177 THR B O 1
ATOM 5032 N N . PHE C 1 178 ? -5.758 -15.717 36.520 1.00 73.39 178 PHE B N 1
ATOM 5033 C CA . PHE C 1 178 ? -6.205 -16.128 35.190 1.00 69.95 178 PHE B CA 1
ATOM 5034 C C . PHE C 1 178 ? -5.054 -16.708 34.377 1.00 72.98 178 PHE B C 1
ATOM 5035 O O . PHE C 1 178 ? -5.264 -17.303 33.320 1.00 77.61 178 PHE B O 1
ATOM 5043 N N . MET C 1 179 ? -3.835 -16.528 34.877 1.00 71.98 179 MET B N 1
ATOM 5044 C CA . MET C 1 179 ? -2.656 -17.038 34.198 1.00 66.02 179 MET B CA 1
ATOM 5045 C C . MET C 1 179 ? -2.346 -18.485 34.581 1.00 63.15 179 MET B C 1
ATOM 5046 O O . MET C 1 179 ? -1.495 -19.113 33.962 1.00 59.34 179 MET B O 1
ATOM 5051 N N . ARG C 1 180 ? -3.021 -19.006 35.605 1.00 70.20 180 ARG B N 1
ATOM 5052 C CA . ARG C 1 180 ? -2.735 -20.362 36.082 1.00 74.08 180 ARG B CA 1
ATOM 5053 C C . ARG C 1 180 ? -2.937 -21.433 35.000 1.00 64.70 180 ARG B C 1
ATOM 5054 O O . ARG C 1 180 ? -2.172 -22.395 34.936 1.00 66.07 180 ARG B O 1
ATOM 5062 N N . LYS C 1 181 ? -3.962 -21.281 34.163 1.00 67.82 181 LYS B N 1
ATOM 5063 C CA . LYS C 1 181 ? -4.227 -22.283 33.126 1.00 65.39 181 LYS B CA 1
ATOM 5064 C C . LYS C 1 181 ? -3.080 -22.410 32.114 1.00 57.14 181 LYS B C 1
ATOM 5065 O O . LYS C 1 181 ? -2.674 -23.521 31.779 1.00 62.65 181 LYS B O 1
ATOM 5071 N N . VAL C 1 182 ? -2.552 -21.281 31.644 1.00 52.74 182 VAL B N 1
ATOM 5072 C CA . VAL C 1 182 ? -1.517 -21.292 30.605 1.00 53.46 182 VAL B CA 1
ATOM 5073 C C . VAL C 1 182 ? -0.198 -21.816 31.176 1.00 59.03 182 VAL B C 1
ATOM 5074 O O . VAL C 1 182 ? 0.682 -22.261 30.435 1.00 57.82 182 VAL B O 1
ATOM 5078 N N . LEU C 1 183 ? -0.081 -21.783 32.502 1.00 59.28 183 LEU B N 1
ATOM 5079 C CA . LEU C 1 183 ? 1.159 -22.147 33.184 1.00 58.33 183 LEU B CA 1
ATOM 5080 C C . LEU C 1 183 ? 1.260 -23.647 33.456 1.00 56.11 183 LEU B C 1
ATOM 5081 O O . LEU C 1 183 ? 2.206 -24.111 34.092 1.00 58.83 183 LEU B O 1
ATOM 5086 N N . LYS C 1 184 ? 0.269 -24.392 32.978 1.00 55.91 184 LYS B N 1
ATOM 5087 C CA . LYS C 1 184 ? 0.288 -25.852 33.008 1.00 57.43 184 LYS B CA 1
ATOM 5088 C C . LYS C 1 184 ? 0.408 -26.368 31.582 1.00 61.49 184 LYS B C 1
ATOM 5089 O O . LYS C 1 184 ? 0.717 -27.539 31.356 1.00 67.14 184 LYS B O 1
ATOM 5095 N N . GLN C 1 185 ? 0.269 -25.478 30.607 1.00 57.74 185 GLN B N 1
ATOM 5096 C CA . GLN C 1 185 ? 0.266 -25.958 29.235 1.00 55.85 185 GLN B CA 1
ATOM 5097 C C . GLN C 1 185 ? 1.653 -26.406 28.833 1.00 56.45 185 GLN B C 1
ATOM 5098 O O . GLN C 1 185 ? 2.653 -25.969 29.403 1.00 54.44 185 GLN B O 1
ATOM 5104 N N . ARG C 1 186 ? 1.701 -27.294 27.849 1.00 60.13 186 ARG B N 1
ATOM 5105 C CA . ARG C 1 186 ? 2.961 -27.840 27.391 1.00 55.97 186 ARG B CA 1
ATOM 5106 C C . ARG C 1 186 ? 3.459 -27.061 26.191 1.00 52.07 186 ARG B C 1
ATOM 5107 O O . ARG C 1 186 ? 2.722 -26.278 25.591 1.00 52.19 186 ARG B O 1
ATOM 5115 N N . TYR C 1 187 ? 4.721 -27.277 25.852 1.00 62.66 187 TYR B N 1
ATOM 5116 C CA . TYR C 1 187 ? 5.322 -26.637 24.702 1.00 55.87 187 TYR B CA 1
ATOM 5117 C C . TYR C 1 187 ? 5.984 -27.725 23.875 1.00 61.65 187 TYR B C 1
ATOM 5118 O O . TYR C 1 187 ? 7.116 -28.121 24.154 1.00 69.15 187 TYR B O 1
ATOM 5127 N N . GLY C 1 188 ? 5.282 -28.210 22.857 1.00 61.84 188 GLY B N 1
ATOM 5128 C CA . GLY C 1 188 ? 5.728 -29.400 22.159 1.00 63.94 188 GLY B CA 1
ATOM 5129 C C . GLY C 1 188 ? 5.618 -30.554 23.134 1.00 71.06 188 GLY B C 1
ATOM 5130 O O . GLY C 1 188 ? 4.513 -30.949 23.513 1.00 65.82 188 GLY B O 1
ATOM 5131 N N . THR C 1 189 ? 6.761 -31.096 23.542 1.00 76.62 189 THR B N 1
ATOM 5132 C CA . THR C 1 189 ? 6.785 -32.166 24.534 1.00 72.91 189 THR B CA 1
ATOM 5133 C C . THR C 1 189 ? 7.215 -31.657 25.911 1.00 71.16 189 THR B C 1
ATOM 5134 O O . THR C 1 189 ? 7.062 -32.361 26.908 1.00 76.40 189 THR B O 1
ATOM 5138 N N . LYS C 1 190 ? 7.743 -30.435 25.970 1.00 68.63 190 LYS B N 1
ATOM 5139 C CA . LYS C 1 190 ? 8.194 -29.867 27.243 1.00 71.22 190 LYS B CA 1
ATOM 5140 C C . LYS C 1 190 ? 7.047 -29.636 28.227 1.00 70.77 190 LYS B C 1
ATOM 5141 O O . LYS C 1 190 ? 5.959 -29.207 27.842 1.00 64.89 190 LYS B O 1
ATOM 5147 N N . THR C 1 191 ? 7.310 -29.918 29.500 1.00 75.51 191 THR B N 1
ATOM 5148 C CA . THR C 1 191 ? 6.376 -29.634 30.581 1.00 74.21 191 THR B CA 1
ATOM 5149 C C . THR C 1 191 ? 6.623 -28.186 31.021 1.00 70.91 191 THR B C 1
ATOM 5150 O O . THR C 1 191 ? 7.632 -27.593 30.643 1.00 72.61 191 THR B O 1
ATOM 5154 N N . ALA C 1 192 ? 5.712 -27.624 31.811 1.00 66.73 192 ALA B N 1
ATOM 5155 C CA . ALA C 1 192 ? 5.806 -26.231 32.231 1.00 67.96 192 ALA B CA 1
ATOM 5156 C C . ALA C 1 192 ? 7.063 -25.983 33.051 1.00 72.06 192 ALA B C 1
ATOM 5157 O O . ALA C 1 192 ? 7.752 -24.981 32.853 1.00 71.87 192 ALA B O 1
ATOM 5159 N N . ASP C 1 193 ? 7.356 -26.898 33.969 1.00 70.59 193 ASP B N 1
ATOM 5160 C CA . ASP C 1 193 ? 8.546 -26.776 34.801 1.00 76.07 193 ASP B CA 1
ATOM 5161 C C . ASP C 1 193 ? 9.813 -26.803 33.950 1.00 76.79 193 ASP B C 1
ATOM 5162 O O . ASP C 1 193 ? 10.855 -26.292 34.359 1.00 79.96 193 ASP B O 1
ATOM 5167 N N . ASP C 1 194 ? 9.706 -27.391 32.759 1.00 70.95 194 ASP B N 1
ATOM 5168 C CA . ASP C 1 194 ? 10.822 -27.456 31.824 1.00 67.10 194 ASP B CA 1
ATOM 5169 C C . ASP C 1 194 ? 10.918 -26.167 31.008 1.00 68.43 194 ASP B C 1
ATOM 5170 O O . ASP C 1 194 ? 11.939 -25.482 31.059 1.00 78.48 194 ASP B O 1
ATOM 5175 N N . TRP C 1 195 ? 9.862 -25.828 30.269 1.00 66.11 195 TRP B N 1
ATOM 5176 C CA . TRP C 1 195 ? 9.946 -24.698 29.339 1.00 67.01 195 TRP B CA 1
ATOM 5177 C C . TRP C 1 195 ? 10.005 -23.346 30.047 1.00 64.78 195 TRP B C 1
ATOM 5178 O O . TRP C 1 195 ? 10.437 -22.352 29.462 1.00 66.41 195 TRP B O 1
ATOM 5189 N N . MET C 1 196 ? 9.566 -23.311 31.304 1.00 67.31 196 MET B N 1
ATOM 5190 C CA . MET C 1 196 ? 9.682 -22.101 32.118 1.00 70.93 196 MET B CA 1
ATOM 5191 C C . MET C 1 196 ? 11.149 -21.825 32.427 1.00 71.69 196 MET B C 1
ATOM 5192 O O . MET C 1 196 ? 11.521 -20.707 32.778 1.00 69.46 196 MET B O 1
ATOM 5197 N N . ILE C 1 197 ? 11.974 -22.862 32.312 1.00 69.87 197 ILE B N 1
ATOM 5198 C CA . ILE C 1 197 ? 13.406 -22.744 32.559 1.00 74.85 197 ILE B CA 1
ATOM 5199 C C . ILE C 1 197 ? 14.205 -22.646 31.257 1.00 72.28 197 ILE B C 1
ATOM 5200 O O . ILE C 1 197 ? 15.135 -21.846 31.152 1.00 75.73 197 ILE B O 1
ATOM 5205 N N . SER C 1 198 ? 13.817 -23.432 30.258 1.00 70.44 198 SER B N 1
ATOM 5206 C CA . SER C 1 198 ? 14.621 -23.577 29.046 1.00 70.00 198 SER B CA 1
ATOM 5207 C C . SER C 1 198 ? 14.265 -22.615 27.910 1.00 66.90 198 SER B C 1
ATOM 5208 O O . SER C 1 198 ? 15.039 -22.463 26.966 1.00 69.14 198 SER B O 1
ATOM 5211 N N . GLU C 1 199 ? 13.108 -21.965 28.004 1.00 65.58 199 GLU B N 1
ATOM 5212 C CA . GLU C 1 199 ? 12.599 -21.175 26.884 1.00 64.80 199 GLU B CA 1
ATOM 5213 C C . GLU C 1 199 ? 12.307 -19.709 27.210 1.00 59.84 199 GLU B C 1
ATOM 5214 O O . GLU C 1 199 ? 11.514 -19.073 26.519 1.00 60.79 199 GLU B O 1
ATOM 5220 N N . VAL C 1 200 ? 12.968 -19.158 28.223 1.00 56.94 200 VAL B N 1
ATOM 5221 C CA . VAL C 1 200 ? 12.648 -17.809 28.694 1.00 59.51 200 VAL B CA 1
ATOM 5222 C C . VAL C 1 200 ? 12.952 -16.716 27.649 1.00 60.15 200 VAL B C 1
ATOM 5223 O O . VAL C 1 200 ? 12.221 -15.721 27.541 1.00 55.80 200 VAL B O 1
ATOM 5227 N N . THR C 1 201 ? 13.988 -16.943 26.842 1.00 67.93 201 THR B N 1
ATOM 5228 C CA . THR C 1 201 ? 14.427 -15.975 25.830 1.00 65.54 201 THR B CA 1
ATOM 5229 C C . THR C 1 201 ? 13.373 -15.728 24.746 1.00 61.73 201 THR B C 1
ATOM 5230 O O . THR C 1 201 ? 13.011 -14.577 24.455 1.00 65.84 201 THR B O 1
ATOM 5234 N N . ALA C 1 202 ? 12.889 -16.813 24.152 1.00 56.77 202 ALA B N 1
ATOM 5235 C CA . ALA C 1 202 ? 11.865 -16.734 23.117 1.00 65.29 202 ALA B CA 1
ATOM 5236 C C . ALA C 1 202 ? 10.633 -16.043 23.687 1.00 61.07 202 ALA B C 1
ATOM 5237 O O . ALA C 1 202 ? 9.977 -15.250 23.007 1.00 60.08 202 ALA B O 1
ATOM 5239 N N . ILE C 1 203 ? 10.316 -16.372 24.936 1.00 58.24 203 ILE B N 1
ATOM 5240 C CA . ILE C 1 203 ? 9.190 -15.767 25.635 1.00 50.72 203 ILE B CA 1
ATOM 5241 C C . ILE C 1 203 ? 9.374 -14.250 25.727 1.00 54.46 203 ILE B C 1
ATOM 5242 O O . ILE C 1 203 ? 8.420 -13.500 25.523 1.00 51.24 203 ILE B O 1
ATOM 5247 N N . GLN C 1 204 ? 10.588 -13.790 26.030 1.00 61.89 204 GLN B N 1
ATOM 5248 C CA . GLN C 1 204 ? 10.831 -12.343 26.046 1.00 64.76 204 GLN B CA 1
ATOM 5249 C C . GLN C 1 204 ? 10.686 -11.730 24.652 1.00 61.71 204 GLN B C 1
ATOM 5250 O O . GLN C 1 204 ? 10.214 -10.593 24.514 1.00 59.66 204 GLN B O 1
ATOM 5256 N N . SER C 1 205 ? 11.096 -12.474 23.625 1.00 59.05 205 SER B N 1
ATOM 5257 C CA . SER C 1 205 ? 10.919 -11.995 22.256 1.00 65.27 205 SER B CA 1
ATOM 5258 C C . SER C 1 205 ? 9.437 -11.741 22.009 1.00 60.13 205 SER B C 1
ATOM 5259 O O . SER C 1 205 ? 9.033 -10.655 21.566 1.00 61.65 205 SER B O 1
ATOM 5262 N N . ALA C 1 206 ? 8.630 -12.742 22.345 1.00 61.42 206 ALA B N 1
ATOM 5263 C CA . ALA C 1 206 ? 7.182 -12.658 22.210 1.00 56.49 206 ALA B CA 1
ATOM 5264 C C . ALA C 1 206 ? 6.603 -11.470 22.984 1.00 58.42 206 ALA B C 1
ATOM 5265 O O . ALA C 1 206 ? 5.764 -10.731 22.462 1.00 54.82 206 ALA B O 1
ATOM 5267 N N . VAL C 1 207 ? 7.049 -11.300 24.229 1.00 58.19 207 VAL B N 1
ATOM 5268 C CA . VAL C 1 207 ? 6.587 -10.202 25.078 1.00 53.48 207 VAL B CA 1
ATOM 5269 C C . VAL C 1 207 ? 6.882 -8.831 24.456 1.00 59.96 207 VAL B C 1
ATOM 5270 O O . VAL C 1 207 ? 6.025 -7.946 24.470 1.00 60.55 207 VAL B O 1
ATOM 5274 N N . LYS C 1 208 ? 8.083 -8.661 23.905 1.00 59.76 208 LYS B N 1
ATOM 5275 C CA . LYS C 1 208 ? 8.431 -7.398 23.247 1.00 65.71 208 LYS B CA 1
ATOM 5276 C C . LYS C 1 208 ? 7.513 -7.167 22.043 1.00 67.90 208 LYS B C 1
ATOM 5277 O O . LYS C 1 208 ? 6.961 -6.059 21.857 1.00 68.06 208 LYS B O 1
ATOM 5283 N N . VAL C 1 209 ? 7.338 -8.226 21.248 1.00 64.43 209 VAL B N 1
ATOM 5284 C CA . VAL C 1 209 ? 6.434 -8.186 20.097 1.00 69.37 209 VAL B CA 1
ATOM 5285 C C . VAL C 1 209 ? 5.047 -7.679 20.492 1.00 70.30 209 VAL B C 1
ATOM 5286 O O . VAL C 1 209 ? 4.531 -6.736 19.885 1.00 66.92 209 VAL B O 1
ATOM 5290 N N . VAL C 1 210 ? 4.453 -8.301 21.509 1.00 65.46 210 VAL B N 1
ATOM 5291 C CA . VAL C 1 210 ? 3.129 -7.906 21.992 1.00 64.98 210 VAL B CA 1
ATOM 5292 C C . VAL C 1 210 ? 3.130 -6.477 22.544 1.00 73.22 210 VAL B C 1
ATOM 5293 O O . VAL C 1 210 ? 2.150 -5.742 22.403 1.00 73.27 210 VAL B O 1
ATOM 5297 N N . ALA C 1 211 ? 4.246 -6.081 23.148 1.00 73.00 211 ALA B N 1
ATOM 5298 C CA . ALA C 1 211 ? 4.367 -4.757 23.751 1.00 65.92 211 ALA B CA 1
ATOM 5299 C C . ALA C 1 211 ? 4.354 -3.641 22.717 1.00 69.56 211 ALA B C 1
ATOM 5300 O O . ALA C 1 211 ? 3.904 -2.528 22.998 1.00 72.90 211 ALA B O 1
ATOM 5302 N N . LYS C 1 212 ? 4.828 -3.945 21.513 1.00 73.81 212 LYS B N 1
ATOM 5303 C CA . LYS C 1 212 ? 4.810 -2.949 20.439 1.00 77.04 212 LYS B CA 1
ATOM 5304 C C . LYS C 1 212 ? 3.406 -2.637 19.901 1.00 75.14 212 LYS B C 1
ATOM 5305 O O . LYS C 1 212 ? 3.237 -1.709 19.109 1.00 71.21 212 LYS B O 1
ATOM 5311 N N . LEU C 1 213 ? 2.405 -3.402 20.331 1.00 78.35 213 LEU B N 1
ATOM 5312 C CA . LEU C 1 213 ? 1.040 -3.234 19.832 1.00 68.30 213 LEU B CA 1
ATOM 5313 C C . LEU C 1 213 ? 0.447 -1.915 20.323 1.00 70.88 213 LEU B C 1
ATOM 5314 O O . LEU C 1 213 ? 0.845 -1.407 21.370 1.00 82.98 213 LEU B O 1
ATOM 5319 N N . PRO C 1 214 ? -0.472 -1.367 19.557 1.00 68.04 214 PRO B N 1
ATOM 5320 C CA . PRO C 1 214 ? -1.137 -0.127 19.941 1.00 72.28 214 PRO B CA 1
ATOM 5321 C C . PRO C 1 214 ? -1.944 -0.298 21.219 1.00 75.76 214 PRO B C 1
ATOM 5322 O O . PRO C 1 214 ? -1.903 0.547 22.099 1.00 85.13 214 PRO B O 1
ATOM 5326 N N . TRP C 1 215 ? -2.667 -1.393 21.336 1.00 71.14 215 TRP B N 1
ATOM 5327 C CA . TRP C 1 215 ? -3.319 -1.705 22.588 1.00 76.35 215 TRP B CA 1
ATOM 5328 C C . TRP C 1 215 ? -4.247 -0.593 23.048 1.00 79.29 215 TRP B C 1
ATOM 5329 O O . TRP C 1 215 ? -4.376 -0.340 24.232 1.00 75.67 215 TRP B O 1
ATOM 5340 N N . ALA C 1 216 ? -4.839 0.114 22.101 1.00 86.26 216 ALA B N 1
ATOM 5341 C CA . ALA C 1 216 ? -5.559 1.348 22.405 1.00 90.10 216 ALA B CA 1
ATOM 5342 C C . ALA C 1 216 ? -7.084 1.255 22.459 1.00 90.74 216 ALA B C 1
ATOM 5343 O O . ALA C 1 216 ? -7.755 2.272 22.557 1.00 86.23 216 ALA B O 1
ATOM 5345 N N . LYS C 1 217 ? -7.613 0.043 22.368 1.00 92.48 217 LYS B N 1
ATOM 5346 C CA . LYS C 1 217 ? -9.034 -0.205 22.111 1.00 94.31 217 LYS B CA 1
ATOM 5347 C C . LYS C 1 217 ? -9.258 -0.031 20.612 1.00 91.37 217 LYS B C 1
ATOM 5348 O O . LYS C 1 217 ? -10.387 -0.093 20.129 1.00 88.76 217 LYS B O 1
ATOM 5354 N N . ALA C 1 218 ? -8.146 0.174 19.907 1.00 84.53 218 ALA B N 1
ATOM 5355 C CA . ALA C 1 218 ? -8.080 0.731 18.568 1.00 80.88 218 ALA B CA 1
ATOM 5356 C C . ALA C 1 218 ? -8.726 -0.194 17.561 1.00 89.65 218 ALA B C 1
ATOM 5357 O O . ALA C 1 218 ? -9.213 -1.243 17.924 1.00 92.76 218 ALA B O 1
ATOM 5359 N N . GLY C 1 219 ? -8.901 0.271 16.336 1.00 92.21 219 GLY B N 1
ATOM 5360 C CA . GLY C 1 219 ? -7.924 1.062 15.640 1.00 93.39 219 GLY B CA 1
ATOM 5361 C C . GLY C 1 219 ? -7.878 2.563 15.747 1.00 95.52 219 GLY B C 1
ATOM 5362 O O . GLY C 1 219 ? -8.753 3.279 15.279 1.00 88.46 219 GLY B O 1
ATOM 5363 N N . PHE C 1 220 ? -6.789 3.028 16.333 1.00 92.07 220 PHE B N 1
ATOM 5364 C CA . PHE C 1 220 ? -6.378 4.400 16.217 1.00 83.65 220 PHE B CA 1
ATOM 5365 C C . PHE C 1 220 ? -4.978 4.405 15.646 1.00 82.93 220 PHE B C 1
ATOM 5366 O O . PHE C 1 220 ? -4.086 3.710 16.112 1.00 76.44 220 PHE B O 1
ATOM 5374 N N . THR C 1 221 ? -4.818 5.214 14.620 1.00 79.89 221 THR B N 1
ATOM 5375 C CA . THR C 1 221 ? -3.558 5.411 13.938 1.00 76.10 221 THR B CA 1
ATOM 5376 C C . THR C 1 221 ? -2.515 6.134 14.782 1.00 76.19 221 THR B C 1
ATOM 5377 O O . THR C 1 221 ? -2.836 7.065 15.505 1.00 74.77 221 THR B O 1
ATOM 5381 N N . ALA C 1 222 ? -1.255 5.732 14.640 1.00 76.02 222 ALA B N 1
ATOM 5382 C CA . ALA C 1 222 ? -0.183 6.385 15.384 1.00 69.29 222 ALA B CA 1
ATOM 5383 C C . ALA C 1 222 ? -0.383 7.885 15.270 1.00 73.72 222 ALA B C 1
ATOM 5384 O O . ALA C 1 222 ? -0.166 8.635 16.224 1.00 74.63 222 ALA B O 1
ATOM 5386 N N . ALA C 1 223 ? -0.788 8.310 14.078 1.00 73.28 223 ALA B N 1
ATOM 5387 C CA . ALA C 1 223 ? -1.107 9.703 13.820 1.00 72.81 223 ALA B CA 1
ATOM 5388 C C . ALA C 1 223 ? -2.271 10.100 14.719 1.00 77.03 223 ALA B C 1
ATOM 5389 O O . ALA C 1 223 ? -2.321 11.219 15.226 1.00 79.44 223 ALA B O 1
ATOM 5391 N N . ALA C 1 224 ? -3.223 9.181 14.889 1.00 76.17 224 ALA B N 1
ATOM 5392 C CA . ALA C 1 224 ? -4.376 9.413 15.756 1.00 71.89 224 ALA B CA 1
ATOM 5393 C C . ALA C 1 224 ? -3.959 9.575 17.219 1.00 75.03 224 ALA B C 1
ATOM 5394 O O . ALA C 1 224 ? -4.475 10.451 17.918 1.00 69.92 224 ALA B O 1
ATOM 5396 N N . LYS C 1 225 ? -3.045 8.727 17.687 1.00 74.75 225 LYS B N 1
ATOM 5397 C CA . LYS C 1 225 ? -2.609 8.792 19.081 1.00 64.50 225 LYS B CA 1
ATOM 5398 C C . LYS C 1 225 ? -1.791 10.047 19.321 1.00 69.16 225 LYS B C 1
ATOM 5399 O O . LYS C 1 225 ? -1.833 10.617 20.405 1.00 72.31 225 LYS B O 1
ATOM 5405 N N . ASN C 1 226 ? -1.037 10.462 18.309 1.00 68.90 226 ASN B N 1
ATOM 5406 C CA . ASN C 1 226 ? -0.238 11.680 18.379 1.00 74.45 226 ASN B CA 1
ATOM 5407 C C . ASN C 1 226 ? -1.158 12.900 18.446 1.00 69.81 226 ASN B C 1
ATOM 5408 O O . ASN C 1 226 ? -0.975 13.813 19.277 1.00 73.87 226 ASN B O 1
ATOM 5413 N N . PHE C 1 227 ? -2.187 12.872 17.603 1.00 68.66 227 PHE B N 1
ATOM 5414 C CA . PHE C 1 227 ? -3.171 13.943 17.523 1.00 69.04 227 PHE B CA 1
ATOM 5415 C C . PHE C 1 227 ? -3.907 14.089 18.841 1.00 61.81 227 PHE B C 1
ATOM 5416 O O . PHE C 1 227 ? -4.042 15.191 19.364 1.00 65.36 227 PHE B O 1
ATOM 5424 N N . LEU C 1 228 ? -4.404 12.971 19.360 1.00 54.71 228 LEU B N 1
ATOM 5425 C CA . LEU C 1 228 ? -5.129 12.965 20.623 1.00 60.72 228 LEU B CA 1
ATOM 5426 C C . LEU C 1 228 ? -4.204 13.340 21.779 1.00 70.23 228 LEU B C 1
ATOM 5427 O O . LEU C 1 228 ? -4.634 13.958 22.758 1.00 66.95 228 LEU B O 1
ATOM 5432 N N . ALA C 1 229 ? -2.934 12.956 21.665 1.00 69.71 229 ALA B N 1
ATOM 5433 C CA . ALA C 1 229 ? -1.941 13.282 22.678 1.00 66.04 229 ALA B CA 1
ATOM 5434 C C . ALA C 1 229 ? -1.828 14.790 22.772 1.00 67.95 229 ALA B C 1
ATOM 5435 O O . ALA C 1 229 ? -1.702 15.334 23.870 1.00 74.10 229 ALA B O 1
ATOM 5437 N N . LYS C 1 230 ? -1.901 15.470 21.628 1.00 65.39 230 LYS B N 1
ATOM 5438 C CA . LYS C 1 230 ? -1.871 16.937 21.659 1.00 69.07 230 LYS B CA 1
ATOM 5439 C C . LYS C 1 230 ? -3.029 17.568 22.422 1.00 70.51 230 LYS B C 1
ATOM 5440 O O . LYS C 1 230 ? -2.991 18.759 22.720 1.00 74.71 230 LYS B O 1
ATOM 5446 N N . PHE C 1 231 ? -4.059 16.787 22.721 1.00 70.82 231 PHE B N 1
ATOM 5447 C CA . PHE C 1 231 ? -5.200 17.324 23.449 1.00 71.77 231 PHE B CA 1
ATOM 5448 C C . PHE C 1 231 ? -5.379 16.682 24.819 1.00 69.14 231 PHE B C 1
ATOM 5449 O O . PHE C 1 231 ? -6.495 16.585 25.331 1.00 76.14 231 PHE B O 1
ATOM 5457 N N . ASN C 1 232 ? -4.255 16.295 25.418 1.00 72.81 232 ASN B N 1
ATOM 5458 C CA . ASN C 1 232 ? -4.225 15.762 26.776 1.00 70.78 232 ASN B CA 1
ATOM 5459 C C . ASN C 1 232 ? -5.089 14.504 26.916 1.00 62.83 232 ASN B C 1
ATOM 5460 O O . ASN C 1 232 ? -5.723 14.291 27.949 1.00 70.11 232 ASN B O 1
ATOM 5465 N N . ILE C 1 233 ? -5.093 13.664 25.884 1.00 61.26 233 ILE B N 1
ATOM 5466 C CA . ILE C 1 233 ? -5.853 12.417 25.937 1.00 67.62 233 ILE B CA 1
ATOM 5467 C C . ILE C 1 233 ? -4.980 11.177 25.777 1.00 74.22 233 ILE B C 1
ATOM 5468 O O . ILE C 1 233 ? -4.341 10.961 24.745 1.00 79.91 233 ILE B O 1
ATOM 5473 N N . SER C 1 234 ? -4.968 10.369 26.831 1.00 80.43 234 SER B N 1
ATOM 5474 C CA . SER C 1 234 ? -4.267 9.099 26.854 1.00 86.89 234 SER B CA 1
ATOM 5475 C C . SER C 1 234 ? -5.187 8.067 26.250 1.00 88.47 234 SER B C 1
ATOM 5476 O O . SER C 1 234 ? -6.293 7.849 26.752 1.00 89.13 234 SER B O 1
ATOM 5479 N N . VAL C 1 235 ? -4.746 7.503 25.125 1.00 87.56 235 VAL B N 1
ATOM 5480 C CA . VAL C 1 235 ? -5.428 6.419 24.412 1.00 88.53 235 VAL B CA 1
ATOM 5481 C C . VAL C 1 235 ? -6.928 6.649 24.284 1.00 93.31 235 VAL B C 1
ATOM 5482 O O . VAL C 1 235 ? -7.350 7.602 23.631 1.00 92.59 235 VAL B O 1
ATOM 5486 N N . SER D 1 2 ? -37.125 -32.094 15.248 1.00 115.56 2 SER C N 1
ATOM 5487 C CA . SER D 1 2 ? -36.175 -33.068 15.765 1.00 114.02 2 SER C CA 1
ATOM 5488 C C . SER D 1 2 ? -34.848 -32.963 15.038 1.00 115.40 2 SER C C 1
ATOM 5489 O O . SER D 1 2 ? -34.781 -32.421 13.945 1.00 114.54 2 SER C O 1
ATOM 5492 N N . THR D 1 3 ? -33.790 -33.453 15.671 1.00 115.38 3 THR C N 1
ATOM 5493 C CA . THR D 1 3 ? -32.438 -33.355 15.129 1.00 111.98 3 THR C CA 1
ATOM 5494 C C . THR D 1 3 ? -32.113 -31.892 14.897 1.00 105.72 3 THR C C 1
ATOM 5495 O O . THR D 1 3 ? -31.406 -31.537 13.958 1.00 102.12 3 THR C O 1
ATOM 5499 N N . GLY D 1 4 ? -32.618 -31.047 15.786 1.00 102.20 4 GLY C N 1
ATOM 5500 C CA . GLY D 1 4 ? -32.485 -29.616 15.623 1.00 96.62 4 GLY C CA 1
ATOM 5501 C C . GLY D 1 4 ? -31.550 -29.001 16.632 1.00 92.97 4 GLY C C 1
ATOM 5502 O O . GLY D 1 4 ? -31.681 -29.223 17.816 1.00 93.09 4 GLY C O 1
ATOM 5503 N N . PRO D 1 5 ? -30.605 -28.215 16.151 1.00 89.44 5 PRO C N 1
ATOM 5504 C CA . PRO D 1 5 ? -29.627 -27.565 17.024 1.00 80.06 5 PRO C CA 1
ATOM 5505 C C . PRO D 1 5 ? -30.311 -26.703 18.074 1.00 81.10 5 PRO C C 1
ATOM 5506 O O . PRO D 1 5 ? -31.327 -26.069 17.791 1.00 87.49 5 PRO C O 1
ATOM 5510 N N . ASP D 1 6 ? -29.748 -26.687 19.275 1.00 77.19 6 ASP C N 1
ATOM 5511 C CA . ASP D 1 6 ? -30.341 -25.981 20.395 1.00 69.29 6 ASP C CA 1
ATOM 5512 C C . ASP D 1 6 ? -30.176 -24.488 20.159 1.00 69.96 6 ASP C C 1
ATOM 5513 O O . ASP D 1 6 ? -31.113 -23.707 20.330 1.00 73.64 6 ASP C O 1
ATOM 5518 N N . PHE D 1 7 ? -28.970 -24.100 19.759 1.00 69.13 7 PHE C N 1
ATOM 5519 C CA . PHE D 1 7 ? -28.709 -22.733 19.337 1.00 67.84 7 PHE C CA 1
ATOM 5520 C C . PHE D 1 7 ? -28.167 -22.749 17.904 1.00 65.73 7 PHE C C 1
ATOM 5521 O O . PHE D 1 7 ? -27.583 -23.742 17.468 1.00 65.25 7 PHE C O 1
ATOM 5529 N N . ILE D 1 8 ? -28.358 -21.646 17.183 1.00 59.86 8 ILE C N 1
ATOM 5530 C CA . ILE D 1 8 ? -27.945 -21.531 15.784 1.00 53.62 8 ILE C CA 1
ATOM 5531 C C . ILE D 1 8 ? -27.388 -20.129 15.540 1.00 54.18 8 ILE C C 1
ATOM 5532 O O . ILE D 1 8 ? -27.922 -19.147 16.057 1.00 56.24 8 ILE C O 1
ATOM 5537 N N . TYR D 1 9 ? -26.312 -20.036 14.762 1.00 55.19 9 TYR C N 1
ATOM 5538 C CA . TYR D 1 9 ? -25.552 -18.795 14.679 1.00 51.87 9 TYR C CA 1
ATOM 5539 C C . TYR D 1 9 ? -25.299 -18.412 13.218 1.00 57.33 9 TYR C C 1
ATOM 5540 O O . TYR D 1 9 ? -25.188 -19.278 12.347 1.00 57.87 9 TYR C O 1
ATOM 5549 N N . ASP D 1 10 ? -25.200 -17.109 12.962 1.00 58.45 10 ASP C N 1
ATOM 5550 C CA . ASP D 1 10 ? -25.127 -16.589 11.602 1.00 64.69 10 ASP C CA 1
ATOM 5551 C C . ASP D 1 10 ? -24.115 -15.441 11.590 1.00 72.32 10 ASP C C 1
ATOM 5552 O O . ASP D 1 10 ? -23.743 -14.913 12.639 1.00 74.39 10 ASP C O 1
ATOM 5557 N N . ASP D 1 11 ? -23.674 -15.083 10.388 1.00 73.29 11 ASP C N 1
ATOM 5558 C CA . ASP D 1 11 ? -22.527 -14.215 10.146 1.00 75.64 11 ASP C CA 1
ATOM 5559 C C . ASP D 1 11 ? -22.903 -12.726 10.143 1.00 83.71 11 ASP C C 1
ATOM 5560 O O . ASP D 1 11 ? -24.075 -12.372 9.984 1.00 87.29 11 ASP C O 1
ATOM 5565 N N . ARG D 1 12 ? -21.901 -11.865 10.323 1.00 89.31 12 ARG C N 1
ATOM 5566 C CA . ARG D 1 12 ? -22.095 -10.421 10.407 1.00 88.37 12 ARG C CA 1
ATOM 5567 C C . ARG D 1 12 ? -20.963 -9.842 9.569 1.00 92.56 12 ARG C C 1
ATOM 5568 O O . ARG D 1 12 ? -20.094 -9.157 10.115 1.00 90.93 12 ARG C O 1
ATOM 5576 N N . PRO D 1 13 ? -21.021 -10.005 8.239 1.00 99.81 13 PRO C N 1
ATOM 5577 C CA . PRO D 1 13 ? -19.844 -9.766 7.384 1.00 99.65 13 PRO C CA 1
ATOM 5578 C C . PRO D 1 13 ? -19.356 -8.318 7.296 1.00 100.82 13 PRO C C 1
ATOM 5579 O O . PRO D 1 13 ? -18.218 -8.084 6.878 1.00 96.92 13 PRO C O 1
ATOM 5583 N N . ALA D 1 14 ? -20.190 -7.379 7.728 1.00 105.54 14 ALA C N 1
ATOM 5584 C CA . ALA D 1 14 ? -19.959 -5.951 7.533 1.00 112.15 14 ALA C CA 1
ATOM 5585 C C . ALA D 1 14 ? -18.849 -5.358 8.413 1.00 114.78 14 ALA C C 1
ATOM 5586 O O . ALA D 1 14 ? -18.748 -5.665 9.602 1.00 107.01 14 ALA C O 1
ATOM 5588 N N . ALA D 1 15 ? -18.033 -4.487 7.819 1.00 121.53 15 ALA C N 1
ATOM 5589 C CA . ALA D 1 15 ? -18.262 -4.042 6.445 1.00 126.05 15 ALA C CA 1
ATOM 5590 C C . ALA D 1 15 ? -17.003 -4.168 5.597 1.00 125.49 15 ALA C C 1
ATOM 5591 O O . ALA D 1 15 ? -15.892 -3.904 6.062 1.00 124.88 15 ALA C O 1
ATOM 5593 N N . VAL D 1 16 ? -17.183 -4.560 4.341 1.00 119.15 16 VAL C N 1
ATOM 5594 C CA . VAL D 1 16 ? -16.053 -4.761 3.454 1.00 121.13 16 VAL C CA 1
ATOM 5595 C C . VAL D 1 16 ? -15.227 -3.517 3.150 1.00 120.99 16 VAL C C 1
ATOM 5596 O O . VAL D 1 16 ? -13.999 -3.560 3.198 1.00 117.34 16 VAL C O 1
ATOM 5600 N N . SER D 1 17 ? -15.865 -2.453 2.682 1.00 120.55 17 SER C N 1
ATOM 5601 C CA . SER D 1 17 ? -15.093 -1.281 2.281 1.00 112.23 17 SER C CA 1
ATOM 5602 C C . SER D 1 17 ? -15.511 0.021 2.933 1.00 107.68 17 SER C C 1
ATOM 5603 O O . SER D 1 17 ? -14.728 0.960 3.036 1.00 105.87 17 SER C O 1
ATOM 5606 N N . SER D 1 18 ? -16.752 0.078 3.380 1.00 110.03 18 SER C N 1
ATOM 5607 C CA . SER D 1 18 ? -17.257 1.319 3.917 1.00 105.04 18 SER C CA 1
ATOM 5608 C C . SER D 1 18 ? -17.000 2.457 2.937 1.00 99.32 18 SER C C 1
ATOM 5609 O O . SER D 1 18 ? -16.345 3.438 3.263 1.00 97.26 18 SER C O 1
ATOM 5612 N N . THR D 1 19 ? -17.462 2.289 1.713 1.00 91.25 19 THR C N 1
ATOM 5613 C CA . THR D 1 19 ? -17.333 3.339 0.733 1.00 86.64 19 THR C CA 1
ATOM 5614 C C . THR D 1 19 ? -18.472 4.354 0.837 1.00 79.34 19 THR C C 1
ATOM 5615 O O . THR D 1 19 ? -19.084 4.723 -0.158 1.00 79.13 19 THR C O 1
ATOM 5619 N N . PHE D 1 20 ? -18.723 4.864 2.035 1.00 75.61 20 PHE C N 1
ATOM 5620 C CA . PHE D 1 20 ? -19.861 5.752 2.241 1.00 64.88 20 PHE C CA 1
ATOM 5621 C C . PHE D 1 20 ? -19.421 7.204 2.224 1.00 58.95 20 PHE C C 1
ATOM 5622 O O . PHE D 1 20 ? -18.504 7.580 2.916 1.00 60.75 20 PHE C O 1
ATOM 5630 N N . ASN D 1 21 ? -20.098 8.016 1.434 1.00 55.21 21 ASN C N 1
ATOM 5631 C CA . ASN D 1 21 ? -19.747 9.422 1.298 1.00 52.62 21 ASN C CA 1
ATOM 5632 C C . ASN D 1 21 ? -20.882 10.314 1.771 1.00 52.03 21 ASN C C 1
ATOM 5633 O O . ASN D 1 21 ? -21.943 10.360 1.144 1.00 54.81 21 ASN C O 1
ATOM 5638 N N . PRO D 1 22 ? -20.664 11.018 2.890 1.00 53.47 22 PRO C N 1
ATOM 5639 C CA . PRO D 1 22 ? -21.677 11.847 3.550 1.00 51.40 22 PRO C CA 1
ATOM 5640 C C . PRO D 1 22 ? -22.214 12.960 2.654 1.00 46.27 22 PRO C C 1
ATOM 5641 O O . PRO D 1 22 ? -23.399 13.277 2.736 1.00 45.88 22 PRO C O 1
ATOM 5645 N N . GLU D 1 23 ? -21.364 13.548 1.818 1.00 40.92 23 GLU C N 1
ATOM 5646 C CA . GLU D 1 23 ? -21.818 14.593 0.907 1.00 50.66 23 GLU C CA 1
ATOM 5647 C C . GLU D 1 23 ? -22.798 14.014 -0.112 1.00 49.56 23 GLU C C 1
ATOM 5648 O O . GLU D 1 23 ? -23.830 14.623 -0.418 1.00 46.51 23 GLU C O 1
ATOM 5654 N N . LYS D 1 24 ? -22.469 12.833 -0.633 1.00 48.49 24 LYS C N 1
ATOM 5655 C CA . LYS D 1 24 ? -23.317 12.164 -1.609 1.00 54.85 24 LYS C CA 1
ATOM 5656 C C . LYS D 1 24 ? -24.617 11.727 -0.975 1.00 55.21 24 LYS C C 1
ATOM 5657 O O . LYS D 1 24 ? -25.695 11.909 -1.543 1.00 46.80 24 LYS C O 1
ATOM 5663 N N . GLY D 1 25 ? -24.496 11.130 0.206 1.00 46.68 25 GLY C N 1
ATOM 5664 C CA . GLY D 1 25 ? -25.652 10.678 0.949 1.00 46.77 25 GLY C CA 1
ATOM 5665 C C . GLY D 1 25 ? -26.598 11.832 1.196 1.00 47.57 25 GLY C C 1
ATOM 5666 O O . GLY D 1 25 ? -27.813 11.691 1.044 1.00 48.40 25 GLY C O 1
ATOM 5667 N N . TYR D 1 26 ? -26.033 12.985 1.553 1.00 42.09 26 TYR C N 1
ATOM 5668 C CA . TYR D 1 26 ? -26.834 14.173 1.827 1.00 46.78 26 TYR C CA 1
ATOM 5669 C C . TYR D 1 26 ? -27.515 14.672 0.559 1.00 44.14 26 TYR C C 1
ATOM 5670 O O . TYR D 1 26 ? -28.695 15.003 0.583 1.00 46.23 26 TYR C O 1
ATOM 5679 N N . MET D 1 27 ? -26.764 14.762 -0.535 1.00 45.73 27 MET C N 1
ATOM 5680 C CA . MET D 1 27 ? -27.326 15.250 -1.797 1.00 50.56 27 MET C CA 1
ATOM 5681 C C . MET D 1 27 ? -28.473 14.366 -2.301 1.00 51.01 27 MET C C 1
ATOM 5682 O O . MET D 1 27 ? -29.525 14.868 -2.724 1.00 54.85 27 MET C O 1
ATOM 5687 N N . ASP D 1 28 ? -28.261 13.053 -2.234 1.00 50.08 28 ASP C N 1
ATOM 5688 C CA . ASP D 1 28 ? -29.263 12.068 -2.630 1.00 51.65 28 ASP C CA 1
ATOM 5689 C C . ASP D 1 28 ? -30.490 12.226 -1.745 1.00 54.89 28 ASP C C 1
ATOM 5690 O O . ASP D 1 28 ? -31.629 12.215 -2.221 1.00 57.85 28 ASP C O 1
ATOM 5695 N N . PHE D 1 29 ? -30.235 12.371 -0.447 1.00 52.26 29 PHE C N 1
ATOM 5696 C CA . PHE D 1 29 ? -31.294 12.478 0.551 1.00 47.89 29 PHE C CA 1
ATOM 5697 C C . PHE D 1 29 ? -32.160 13.704 0.293 1.00 48.32 29 PHE C C 1
ATOM 5698 O O . PHE D 1 29 ? -33.384 13.646 0.399 1.00 48.02 29 PHE C O 1
ATOM 5706 N N . ILE D 1 30 ? -31.507 14.815 -0.035 1.00 46.97 30 ILE C N 1
ATOM 5707 C CA . ILE D 1 30 ? -32.187 16.065 -0.345 1.00 48.55 30 ILE C CA 1
ATOM 5708 C C . ILE D 1 30 ? -32.991 15.939 -1.639 1.00 58.22 30 ILE C C 1
ATOM 5709 O O . ILE D 1 30 ? -34.093 16.480 -1.746 1.00 58.00 30 ILE C O 1
ATOM 5714 N N . THR D 1 31 ? -32.447 15.231 -2.625 1.00 54.77 31 THR C N 1
ATOM 5715 C CA . THR D 1 31 ? -33.177 15.040 -3.876 1.00 56.42 31 THR C CA 1
ATOM 5716 C C . THR D 1 31 ? -34.435 14.212 -3.618 1.00 55.33 31 THR C C 1
ATOM 5717 O O . THR D 1 31 ? -35.483 14.455 -4.215 1.00 53.77 31 THR C O 1
ATOM 5721 N N . ALA D 1 32 ? -34.325 13.245 -2.709 1.00 52.39 32 ALA C N 1
ATOM 5722 C CA . ALA D 1 32 ? -35.412 12.304 -2.439 1.00 50.08 32 ALA C CA 1
ATOM 5723 C C . ALA D 1 32 ? -36.496 12.812 -1.474 1.00 59.73 32 ALA C C 1
ATOM 5724 O O . ALA D 1 32 ? -37.656 12.414 -1.582 1.00 65.29 32 ALA C O 1
ATOM 5726 N N . TYR D 1 33 ? -36.125 13.681 -0.533 1.00 55.45 33 TYR C N 1
ATOM 5727 C CA . TYR D 1 33 ? -37.047 14.100 0.529 1.00 49.92 33 TYR C CA 1
ATOM 5728 C C . TYR D 1 33 ? -37.174 15.614 0.704 1.00 43.58 33 TYR C C 1
ATOM 5729 O O . TYR D 1 33 ? -37.925 16.077 1.563 1.00 53.26 33 TYR C O 1
ATOM 5738 N N . GLY D 1 34 ? -36.446 16.381 -0.099 1.00 45.63 34 GLY C N 1
ATOM 5739 C CA . GLY D 1 34 ? -36.342 17.817 0.104 1.00 44.80 34 GLY C CA 1
ATOM 5740 C C . GLY D 1 34 ? -37.645 18.598 0.069 1.00 53.12 34 GLY C C 1
ATOM 5741 O O . GLY D 1 34 ? -37.740 19.677 0.657 1.00 54.91 34 GLY C O 1
ATOM 5742 N N . LYS D 1 35 ? -38.650 18.056 -0.614 1.00 60.66 35 LYS C N 1
ATOM 5743 C CA . LYS D 1 35 ? -39.937 18.737 -0.736 1.00 57.87 35 LYS C CA 1
ATOM 5744 C C . LYS D 1 35 ? -40.677 18.814 0.593 1.00 60.16 35 LYS C C 1
ATOM 5745 O O . LYS D 1 35 ? -41.432 19.755 0.839 1.00 59.85 35 LYS C O 1
ATOM 5751 N N . ASN D 1 36 ? -40.444 17.828 1.452 1.00 54.33 36 ASN C N 1
ATOM 5752 C CA . ASN D 1 36 ? -41.165 17.740 2.714 1.00 56.52 36 ASN C CA 1
ATOM 5753 C C . ASN D 1 36 ? -40.296 18.035 3.934 1.00 56.05 36 ASN C C 1
ATOM 5754 O O . ASN D 1 36 ? -40.685 17.739 5.065 1.00 53.36 36 ASN C O 1
ATOM 5759 N N . ILE D 1 37 ? -39.121 18.613 3.704 1.00 51.15 37 ILE C N 1
ATOM 5760 C CA . ILE D 1 37 ? -38.274 19.045 4.809 1.00 47.97 37 ILE C CA 1
ATOM 5761 C C . ILE D 1 37 ? -38.550 20.512 5.122 1.00 47.59 37 ILE C C 1
ATOM 5762 O O . ILE D 1 37 ? -38.398 21.381 4.262 1.00 43.26 37 ILE C O 1
ATOM 5767 N N . ASN D 1 38 ? -38.964 20.774 6.359 1.00 40.67 38 ASN C N 1
ATOM 5768 C CA . ASN D 1 38 ? -39.173 22.132 6.842 1.00 40.08 38 ASN C CA 1
ATOM 5769 C C . ASN D 1 38 ? -38.760 22.217 8.306 1.00 42.91 38 ASN C C 1
ATOM 5770 O O . ASN D 1 38 ? -38.507 21.194 8.941 1.00 44.88 38 ASN C O 1
ATOM 5775 N N . ALA D 1 39 ? -38.692 23.434 8.835 1.00 36.48 39 ALA C N 1
ATOM 5776 C CA . ALA D 1 39 ? -38.217 23.658 10.199 1.00 37.28 39 ALA C CA 1
ATOM 5777 C C . ALA D 1 39 ? -39.051 22.935 11.264 1.00 45.32 39 ALA C C 1
ATOM 5778 O O . ALA D 1 39 ? -38.516 22.482 12.285 1.00 47.15 39 ALA C O 1
ATOM 5780 N N . ASP D 1 40 ? -40.353 22.815 11.013 1.00 38.92 40 ASP C N 1
ATOM 5781 C CA . ASP D 1 40 ? -41.262 22.142 11.936 1.00 43.36 40 ASP C CA 1
ATOM 5782 C C . ASP D 1 40 ? -40.877 20.668 12.066 1.00 41.56 40 ASP C C 1
ATOM 5783 O O . ASP D 1 40 ? -40.664 20.153 13.176 1.00 49.40 40 ASP C O 1
ATOM 5788 N N . ASN D 1 41 ? -40.779 20.003 10.916 1.00 40.72 41 ASN C N 1
ATOM 5789 C CA . ASN D 1 41 ? -40.463 18.581 10.859 1.00 42.06 41 ASN C CA 1
ATOM 5790 C C . ASN D 1 41 ? -39.099 18.295 11.480 1.00 41.89 41 ASN C C 1
ATOM 5791 O O . ASN D 1 41 ? -38.910 17.271 12.137 1.00 45.36 41 ASN C O 1
ATOM 5796 N N . VAL D 1 42 ? -38.157 19.211 11.273 1.00 40.82 42 VAL C N 1
ATOM 5797 C CA . VAL D 1 42 ? -36.802 19.057 11.793 1.00 39.86 42 VAL C CA 1
ATOM 5798 C C . VAL D 1 42 ? -36.778 19.196 13.314 1.00 40.90 42 VAL C C 1
ATOM 5799 O O . VAL D 1 42 ? -36.123 18.406 14.010 1.00 44.36 42 VAL C O 1
ATOM 5803 N N . ARG D 1 43 ? -37.499 20.195 13.823 1.00 37.45 43 ARG C N 1
ATOM 5804 C CA . ARG D 1 43 ? -37.643 20.375 15.264 1.00 45.49 43 ARG C CA 1
ATOM 5805 C C . ARG D 1 43 ? -38.181 19.082 15.868 1.00 40.52 43 ARG C C 1
ATOM 5806 O O . ARG D 1 43 ? -37.636 18.557 16.854 1.00 42.98 43 ARG C O 1
ATOM 5814 N N . ILE D 1 44 ? -39.245 18.565 15.252 1.00 34.70 44 ILE C N 1
ATOM 5815 C CA . ILE D 1 44 ? -39.847 17.315 15.705 1.00 47.30 44 ILE C CA 1
ATOM 5816 C C . ILE D 1 44 ? -38.827 16.179 15.712 1.00 40.35 44 ILE C C 1
ATOM 5817 O O . ILE D 1 44 ? -38.743 15.422 16.685 1.00 42.34 44 ILE C O 1
ATOM 5822 N N . PHE D 1 45 ? -38.044 16.066 14.640 1.00 43.97 45 PHE C N 1
ATOM 5823 C CA . PHE D 1 45 ? -37.040 15.008 14.576 1.00 40.52 45 PHE C CA 1
ATOM 5824 C C . PHE D 1 45 ? -36.057 15.092 15.726 1.00 40.71 45 PHE C C 1
ATOM 5825 O O . PHE D 1 45 ? -35.839 14.108 16.429 1.00 43.39 45 PHE C O 1
ATOM 5833 N N . PHE D 1 46 ? -35.448 16.260 15.901 1.00 32.91 46 PHE C N 1
ATOM 5834 C CA . PHE D 1 46 ? -34.414 16.416 16.916 1.00 34.66 46 PHE C CA 1
ATOM 5835 C C . PHE D 1 46 ? -34.980 16.196 18.314 1.00 38.18 46 PHE C C 1
ATOM 5836 O O . PHE D 1 46 ? -34.261 15.788 19.226 1.00 44.16 46 PHE C O 1
ATOM 5844 N N . LEU D 1 47 ? -36.273 16.459 18.477 1.00 48.16 47 LEU C N 1
ATOM 5845 C CA . LEU D 1 47 ? -36.922 16.216 19.760 1.00 44.48 47 LEU C CA 1
ATOM 5846 C C . LEU D 1 47 ? -37.327 14.757 19.974 1.00 41.01 47 LEU C C 1
ATOM 5847 O O . LEU D 1 47 ? -37.516 14.324 21.109 1.00 40.73 47 LEU C O 1
ATOM 5852 N N . ASN D 1 48 ? -37.443 13.998 18.888 1.00 38.09 48 ASN C N 1
ATOM 5853 C CA . ASN D 1 48 ? -37.903 12.620 18.999 1.00 41.58 48 ASN C CA 1
ATOM 5854 C C . ASN D 1 48 ? -36.870 11.573 18.562 1.00 51.93 48 ASN C C 1
ATOM 5855 O O . ASN D 1 48 ? -37.205 10.398 18.386 1.00 55.83 48 ASN C O 1
ATOM 5860 N N . HIS D 1 49 ? -35.617 11.999 18.403 1.00 56.64 49 HIS C N 1
ATOM 5861 C CA . HIS D 1 49 ? -34.546 11.096 17.978 1.00 51.43 49 HIS C CA 1
ATOM 5862 C C . HIS D 1 49 ? -34.334 9.925 18.934 1.00 54.97 49 HIS C C 1
ATOM 5863 O O . HIS D 1 49 ? -34.354 8.773 18.512 1.00 59.57 49 HIS C O 1
ATOM 5870 N N . LYS D 1 50 ? -34.096 10.227 20.207 1.00 58.22 50 LYS C N 1
ATOM 5871 C CA . LYS D 1 50 ? -33.859 9.194 21.217 1.00 72.16 50 LYS C CA 1
ATOM 5872 C C . LYS D 1 50 ? -35.013 8.181 21.284 1.00 70.32 50 LYS C C 1
ATOM 5873 O O . LYS D 1 50 ? -34.793 6.961 21.340 1.00 74.08 50 LYS C O 1
ATOM 5879 N N . LYS D 1 51 ? -36.239 8.697 21.279 1.00 64.89 51 LYS C N 1
ATOM 5880 C CA . LYS D 1 51 ? -37.429 7.854 21.317 1.00 67.09 51 LYS C CA 1
ATOM 5881 C C . LYS D 1 51 ? -37.513 6.947 20.093 1.00 67.79 51 LYS C C 1
ATOM 5882 O O . LYS D 1 51 ? -37.815 5.760 20.209 1.00 74.24 51 LYS C O 1
ATOM 5888 N N . ALA D 1 52 ? -37.250 7.519 18.921 1.00 67.58 52 ALA C N 1
ATOM 5889 C CA . ALA D 1 52 ? -37.269 6.762 17.673 1.00 61.00 52 ALA C CA 1
ATOM 5890 C C . ALA D 1 52 ? -36.203 5.671 17.706 1.00 73.30 52 ALA C C 1
ATOM 5891 O O . ALA D 1 52 ? -36.379 4.584 17.145 1.00 77.96 52 ALA C O 1
ATOM 5893 N N . LYS D 1 53 ? -35.094 5.989 18.362 1.00 73.33 53 LYS C N 1
ATOM 5894 C CA . LYS D 1 53 ? -33.958 5.092 18.510 1.00 77.28 53 LYS C CA 1
ATOM 5895 C C . LYS D 1 53 ? -34.355 3.863 19.322 1.00 81.45 53 LYS C C 1
ATOM 5896 O O . LYS D 1 53 ? -34.169 2.722 18.881 1.00 82.88 53 LYS C O 1
ATOM 5902 N N . ASP D 1 54 ? -34.907 4.102 20.511 1.00 82.44 54 ASP C N 1
ATOM 5903 C CA . ASP D 1 54 ? -35.375 3.011 21.365 1.00 80.95 54 ASP C CA 1
ATOM 5904 C C . ASP D 1 54 ? -36.476 2.206 20.661 1.00 81.67 54 ASP C C 1
ATOM 5905 O O . ASP D 1 54 ? -36.541 0.975 20.768 1.00 88.99 54 ASP C O 1
ATOM 5910 N N . SER D 1 55 ? -37.339 2.913 19.940 1.00 78.61 55 SER C N 1
ATOM 5911 C CA . SER D 1 55 ? -38.415 2.269 19.199 1.00 78.92 55 SER C CA 1
ATOM 5912 C C . SER D 1 55 ? -37.820 1.308 18.176 1.00 86.61 55 SER C C 1
ATOM 5913 O O . SER D 1 55 ? -38.362 0.227 17.941 1.00 90.44 55 SER C O 1
ATOM 5916 N N . LEU D 1 56 ? -36.707 1.710 17.567 1.00 88.98 56 LEU C N 1
ATOM 5917 C CA . LEU D 1 56 ? -35.981 0.838 16.645 1.00 91.14 56 LEU C CA 1
ATOM 5918 C C . LEU D 1 56 ? -35.284 -0.358 17.292 1.00 94.31 56 LEU C C 1
ATOM 5919 O O . LEU D 1 56 ? -35.284 -1.457 16.730 1.00 92.31 56 LEU C O 1
ATOM 5924 N N . LYS D 1 57 ? -34.674 -0.141 18.455 1.00 87.27 57 LYS C N 1
ATOM 5925 C CA . LYS D 1 57 ? -34.046 -1.239 19.185 1.00 89.27 57 LYS C CA 1
ATOM 5926 C C . LYS D 1 57 ? -35.103 -2.252 19.613 1.00 92.82 57 LYS C C 1
ATOM 5927 O O . LYS D 1 57 ? -34.793 -3.420 19.860 1.00 92.29 57 LYS C O 1
ATOM 5933 N N . GLY D 1 58 ? -36.348 -1.796 19.731 1.00 91.66 58 GLY C N 1
ATOM 5934 C CA . GLY D 1 58 ? -37.434 -2.699 20.062 1.00 96.22 58 GLY C CA 1
ATOM 5935 C C . GLY D 1 58 ? -38.033 -3.430 18.870 1.00 99.11 58 GLY C C 1
ATOM 5936 O O . GLY D 1 58 ? -38.504 -4.559 19.007 1.00 102.81 58 GLY C O 1
ATOM 5937 N N . SER D 1 59 ? -37.998 -2.800 17.698 1.00 97.98 59 SER C N 1
ATOM 5938 C CA . SER D 1 59 ? -38.668 -3.350 16.518 1.00 96.10 59 SER C CA 1
ATOM 5939 C C . SER D 1 59 ? -37.825 -4.399 15.793 1.00 103.33 59 SER C C 1
ATOM 5940 O O . SER D 1 59 ? -36.605 -4.302 15.769 1.00 103.98 59 SER C O 1
ATOM 5943 N N . PRO D 1 60 ? -38.487 -5.390 15.175 1.00 107.46 60 PRO C N 1
ATOM 5944 C CA . PRO D 1 60 ? -37.826 -6.468 14.427 1.00 104.59 60 PRO C CA 1
ATOM 5945 C C . PRO D 1 60 ? -37.739 -6.233 12.915 1.00 103.34 60 PRO C C 1
ATOM 5946 O O . PRO D 1 60 ? -37.002 -6.967 12.256 1.00 105.84 60 PRO C O 1
ATOM 5950 N N . LYS D 1 61 ? -38.465 -5.258 12.370 1.00 102.92 61 LYS C N 1
ATOM 5951 C CA . LYS D 1 61 ? -38.479 -5.062 10.916 1.00 101.57 61 LYS C CA 1
ATOM 5952 C C . LYS D 1 61 ? -37.114 -4.649 10.367 1.00 97.81 61 LYS C C 1
ATOM 5953 O O . LYS D 1 61 ? -36.276 -4.106 11.089 1.00 100.36 61 LYS C O 1
ATOM 5959 N N . VAL D 1 62 ? -36.910 -4.908 9.077 1.00 95.81 62 VAL C N 1
ATOM 5960 C CA . VAL D 1 62 ? -35.635 -4.639 8.421 1.00 100.39 62 VAL C CA 1
ATOM 5961 C C . VAL D 1 62 ? -35.541 -3.194 7.941 1.00 95.62 62 VAL C C 1
ATOM 5962 O O . VAL D 1 62 ? -34.520 -2.534 8.130 1.00 95.61 62 VAL C O 1
ATOM 5966 N N . GLU D 1 63 ? -36.609 -2.711 7.320 1.00 96.59 63 GLU C N 1
ATOM 5967 C CA . GLU D 1 63 ? -36.708 -1.311 6.939 1.00 87.94 63 GLU C CA 1
ATOM 5968 C C . GLU D 1 63 ? -37.953 -0.722 7.583 1.00 91.07 63 GLU C C 1
ATOM 5969 O O . GLU D 1 63 ? -39.059 -1.224 7.380 1.00 95.84 63 GLU C O 1
ATOM 5975 N N . VAL D 1 64 ? -37.780 0.345 8.353 1.00 86.24 64 VAL C N 1
ATOM 5976 C CA . VAL D 1 64 ? -38.899 0.927 9.076 1.00 76.06 64 VAL C CA 1
ATOM 5977 C C . VAL D 1 64 ? -39.207 2.287 8.471 1.00 74.93 64 VAL C C 1
ATOM 5978 O O . VAL D 1 64 ? -38.307 3.083 8.211 1.00 79.02 64 VAL C O 1
ATOM 5982 N N . ASP D 1 65 ? -40.485 2.547 8.233 1.00 77.54 65 ASP C N 1
ATOM 5983 C CA . ASP D 1 65 ? -40.900 3.818 7.659 1.00 74.18 65 ASP C CA 1
ATOM 5984 C C . ASP D 1 65 ? -41.381 4.700 8.807 1.00 76.38 65 ASP C C 1
ATOM 5985 O O . ASP D 1 65 ? -42.391 4.410 9.451 1.00 82.45 65 ASP C O 1
ATOM 5990 N N . LEU D 1 66 ? -40.637 5.771 9.060 1.00 73.58 66 LEU C N 1
ATOM 5991 C CA . LEU D 1 66 ? -40.898 6.663 10.183 1.00 66.69 66 LEU C CA 1
ATOM 5992 C C . LEU D 1 66 ? -41.479 7.978 9.685 1.00 62.61 66 LEU C C 1
ATOM 5993 O O . LEU D 1 66 ? -41.220 8.387 8.553 1.00 58.65 66 LEU C O 1
ATOM 5998 N N . GLN D 1 67 ? -42.286 8.630 10.515 1.00 67.47 67 GLN C N 1
ATOM 5999 C CA . GLN D 1 67 ? -42.868 9.910 10.132 1.00 61.33 67 GLN C CA 1
ATOM 6000 C C . GLN D 1 67 ? -42.702 10.997 11.194 1.00 58.68 67 GLN C C 1
ATOM 6001 O O . GLN D 1 67 ? -43.102 10.831 12.346 1.00 54.37 67 GLN C O 1
ATOM 6007 N N . PHE D 1 68 ? -42.079 12.105 10.835 1.00 55.32 68 PHE C N 1
ATOM 6008 C CA . PHE D 1 68 ? -41.968 13.237 11.731 1.00 54.07 68 PHE C CA 1
ATOM 6009 C C . PHE D 1 68 ? -42.741 14.374 11.106 1.00 55.51 68 PHE C C 1
ATOM 6010 O O . PHE D 1 68 ? -42.364 14.857 10.060 1.00 52.25 68 PHE C O 1
ATOM 6018 N N . GLY D 1 69 ? -43.795 14.840 11.759 1.00 52.42 69 GLY C N 1
ATOM 6019 C CA . GLY D 1 69 ? -44.622 15.854 11.151 1.00 49.91 69 GLY C CA 1
ATOM 6020 C C . GLY D 1 69 ? -45.134 15.297 9.850 1.00 54.85 69 GLY C C 1
ATOM 6021 O O . GLY D 1 69 ? -45.740 14.251 9.805 1.00 59.81 69 GLY C O 1
ATOM 6022 N N . THR D 1 70 ? -44.885 16.028 8.782 1.00 55.33 70 THR C N 1
ATOM 6023 C CA . THR D 1 70 ? -45.181 15.574 7.439 1.00 56.59 70 THR C CA 1
ATOM 6024 C C . THR D 1 70 ? -44.007 14.878 6.749 1.00 60.99 70 THR C C 1
ATOM 6025 O O . THR D 1 70 ? -44.111 14.449 5.606 1.00 66.16 70 THR C O 1
ATOM 6029 N N . LEU D 1 71 ? -42.888 14.774 7.444 1.00 54.85 71 LEU C N 1
ATOM 6030 C CA . LEU D 1 71 ? -41.686 14.199 6.859 1.00 55.71 71 LEU C CA 1
ATOM 6031 C C . LEU D 1 71 ? -41.698 12.700 7.057 1.00 56.42 71 LEU C C 1
ATOM 6032 O O . LEU D 1 71 ? -41.579 12.201 8.176 1.00 54.88 71 LEU C O 1
ATOM 6037 N N . ARG D 1 72 ? -41.855 11.992 5.950 1.00 62.47 72 ARG C N 1
ATOM 6038 C CA . ARG D 1 72 ? -41.886 10.547 5.963 1.00 64.04 72 ARG C CA 1
ATOM 6039 C C . ARG D 1 72 ? -40.645 9.943 5.322 1.00 60.04 72 ARG C C 1
ATOM 6040 O O . ARG D 1 72 ? -40.375 10.176 4.147 1.00 59.10 72 ARG C O 1
ATOM 6048 N N . VAL D 1 73 ? -39.905 9.150 6.095 1.00 65.53 73 VAL C N 1
ATOM 6049 C CA . VAL D 1 73 ? -38.624 8.618 5.647 1.00 67.24 73 VAL C CA 1
ATOM 6050 C C . VAL D 1 73 ? -38.522 7.115 5.875 1.00 66.68 73 VAL C C 1
ATOM 6051 O O . VAL D 1 73 ? -38.818 6.618 6.963 1.00 62.92 73 VAL C O 1
ATOM 6055 N N . LYS D 1 74 ? -38.087 6.400 4.843 1.00 67.26 74 LYS C N 1
ATOM 6056 C CA . LYS D 1 74 ? -37.848 4.970 4.944 1.00 68.08 74 LYS C CA 1
ATOM 6057 C C . LYS D 1 74 ? -36.396 4.772 5.376 1.00 70.46 74 LYS C C 1
ATOM 6058 O O . LYS D 1 74 ? -35.468 5.119 4.644 1.00 72.03 74 LYS C O 1
ATOM 6064 N N . VAL D 1 75 ? -36.216 4.208 6.568 1.00 56.27 75 VAL C N 1
ATOM 6065 C CA . VAL D 1 75 ? -34.918 4.158 7.235 1.00 60.46 75 VAL C CA 1
ATOM 6066 C C . VAL D 1 75 ? -34.534 2.717 7.575 1.00 72.16 75 VAL C C 1
ATOM 6067 O O . VAL D 1 75 ? -35.380 1.923 7.983 1.00 75.40 75 VAL C O 1
ATOM 6071 N N . VAL D 1 76 ? -33.263 2.378 7.376 1.00 74.02 76 VAL C N 1
ATOM 6072 C CA . VAL D 1 76 ? -32.753 1.056 7.728 1.00 72.35 76 VAL C CA 1
ATOM 6073 C C . VAL D 1 76 ? -32.581 0.919 9.246 1.00 76.37 76 VAL C C 1
ATOM 6074 O O . VAL D 1 76 ? -32.007 1.794 9.898 1.00 73.70 76 VAL C O 1
ATOM 6078 N N . ASN D 1 77 ? -33.111 -0.172 9.800 1.00 81.19 77 ASN C N 1
ATOM 6079 C CA . ASN D 1 77 ? -33.014 -0.477 11.230 1.00 86.51 77 ASN C CA 1
ATOM 6080 C C . ASN D 1 77 ? -31.754 -1.281 11.548 1.00 95.12 77 ASN C C 1
ATOM 6081 O O . ASN D 1 77 ? -31.544 -2.355 10.978 1.00 98.34 77 ASN C O 1
ATOM 6086 N N . ASN D 1 78 ? -30.901 -0.733 12.419 1.00 92.50 78 ASN C N 1
ATOM 6087 C CA . ASN D 1 78 ? -29.680 -1.417 12.863 1.00 94.72 78 ASN C CA 1
ATOM 6088 C C . ASN D 1 78 ? -29.495 -1.468 14.382 1.00 97.26 78 ASN C C 1
ATOM 6089 O O . ASN D 1 78 ? -28.356 -1.353 14.875 1.00 100.85 78 ASN C O 1
ATOM 6094 N N . HIS D 1 79 ? -30.610 -1.437 15.087 1.00 97.61 79 HIS C N 1
ATOM 6095 C CA . HIS D 1 79 ? -30.556 -1.307 16.522 1.00 97.81 79 HIS C CA 1
ATOM 6096 C C . HIS D 1 79 ? -30.794 -2.607 17.258 1.00 96.30 79 HIS C C 1
ATOM 6097 O O . HIS D 1 79 ? -30.100 -2.909 18.216 1.00 97.37 79 HIS C O 1
ATOM 6104 N N . ASN D 1 80 ? -31.760 -3.411 16.841 1.00 98.79 80 ASN C N 1
ATOM 6105 C CA . ASN D 1 80 ? -31.834 -4.743 17.418 1.00 103.10 80 ASN C CA 1
ATOM 6106 C C . ASN D 1 80 ? -30.729 -5.592 16.840 1.00 111.14 80 ASN C C 1
ATOM 6107 O O . ASN D 1 80 ? -30.220 -5.294 15.763 1.00 112.21 80 ASN C O 1
ATOM 6112 N N . PRO D 1 81 ? -30.327 -6.675 17.636 1.00 114.24 81 PRO C N 1
ATOM 6113 C CA . PRO D 1 81 ? -29.210 -7.433 17.054 1.00 114.51 81 PRO C CA 1
ATOM 6114 C C . PRO D 1 81 ? -29.507 -8.116 15.719 1.00 116.71 81 PRO C C 1
ATOM 6115 O O . PRO D 1 81 ? -28.650 -8.078 14.843 1.00 117.27 81 PRO C O 1
ATOM 6119 N N . ARG D 1 82 ? -30.670 -8.729 15.552 1.00 109.39 82 ARG C N 1
ATOM 6120 C CA . ARG D 1 82 ? -30.861 -9.561 14.372 1.00 115.04 82 ARG C CA 1
ATOM 6121 C C . ARG D 1 82 ? -30.776 -8.815 13.028 1.00 116.85 82 ARG C C 1
ATOM 6122 O O . ARG D 1 82 ? -30.080 -9.252 12.103 1.00 114.02 82 ARG C O 1
ATOM 6130 N N . ASN D 1 83 ? -31.450 -7.672 12.937 1.00 117.25 83 ASN C N 1
ATOM 6131 C CA . ASN D 1 83 ? -31.544 -6.931 11.683 1.00 115.31 83 ASN C CA 1
ATOM 6132 C C . ASN D 1 83 ? -30.259 -6.340 11.109 1.00 112.32 83 ASN C C 1
ATOM 6133 O O . ASN D 1 83 ? -30.048 -6.363 9.908 1.00 114.45 83 ASN C O 1
ATOM 6138 N N . ARG D 1 84 ? -29.438 -5.811 12.007 1.00 111.88 84 ARG C N 1
ATOM 6139 C CA . ARG D 1 84 ? -28.189 -5.114 11.703 1.00 112.23 84 ARG C CA 1
ATOM 6140 C C . ARG D 1 84 ? -27.180 -6.087 11.135 1.00 113.96 84 ARG C C 1
ATOM 6141 O O . ARG D 1 84 ? -26.144 -5.698 10.616 1.00 109.47 84 ARG C O 1
ATOM 6149 N N . ASP D 1 85 ? -27.491 -7.364 11.266 1.00 116.48 85 ASP C N 1
ATOM 6150 C CA . ASP D 1 85 ? -26.677 -8.403 10.695 1.00 112.34 85 ASP C CA 1
ATOM 6151 C C . ASP D 1 85 ? -26.637 -8.120 9.206 1.00 112.11 85 ASP C C 1
ATOM 6152 O O . ASP D 1 85 ? -25.665 -8.448 8.542 1.00 110.04 85 ASP C O 1
ATOM 6157 N N . ASN D 1 86 ? -27.700 -7.520 8.680 1.00 112.95 86 ASN C N 1
ATOM 6158 C CA . ASN D 1 86 ? -27.669 -7.045 7.314 1.00 110.79 86 ASN C CA 1
ATOM 6159 C C . ASN D 1 86 ? -26.880 -5.755 7.213 1.00 106.38 86 ASN C C 1
ATOM 6160 O O . ASN D 1 86 ? -27.212 -4.745 7.827 1.00 104.68 86 ASN C O 1
ATOM 6165 N N . PRO D 1 87 ? -25.771 -5.829 6.356 1.00 103.21 87 PRO C N 1
ATOM 6166 C CA . PRO D 1 87 ? -25.010 -4.572 6.272 1.00 98.55 87 PRO C CA 1
ATOM 6167 C C . PRO D 1 87 ? -25.721 -3.461 5.528 1.00 96.26 87 PRO C C 1
ATOM 6168 O O . PRO D 1 87 ? -26.573 -3.719 4.688 1.00 93.22 87 PRO C O 1
ATOM 6172 N N . VAL D 1 88 ? -25.338 -2.230 5.844 1.00 91.42 88 VAL C N 1
ATOM 6173 C CA . VAL D 1 88 ? -26.113 -1.033 5.548 1.00 81.18 88 VAL C CA 1
ATOM 6174 C C . VAL D 1 88 ? -25.486 -0.268 4.376 1.00 77.57 88 VAL C C 1
ATOM 6175 O O . VAL D 1 88 ? -24.381 0.263 4.467 1.00 75.99 88 VAL C O 1
ATOM 6179 N N . ALA D 1 89 ? -26.213 -0.256 3.263 1.00 71.21 89 ALA C N 1
ATOM 6180 C CA . ALA D 1 89 ? -25.759 0.351 2.013 1.00 73.61 89 ALA C CA 1
ATOM 6181 C C . ALA D 1 89 ? -25.541 1.859 2.117 1.00 74.84 89 ALA C C 1
ATOM 6182 O O . ALA D 1 89 ? -26.051 2.514 3.023 1.00 76.14 89 ALA C O 1
ATOM 6184 N N . ASP D 1 90 ? -24.763 2.394 1.180 1.00 76.96 90 ASP C N 1
ATOM 6185 C CA . ASP D 1 90 ? -24.386 3.804 1.180 1.00 71.25 90 ASP C CA 1
ATOM 6186 C C . ASP D 1 90 ? -25.559 4.730 0.848 1.00 64.02 90 ASP C C 1
ATOM 6187 O O . ASP D 1 90 ? -25.518 5.927 1.144 1.00 61.74 90 ASP C O 1
ATOM 6192 N N . ASN D 1 91 ? -26.610 4.168 0.252 1.00 61.80 91 ASN C N 1
ATOM 6193 C CA . ASN D 1 91 ? -27.807 4.935 -0.079 1.00 68.43 91 ASN C CA 1
ATOM 6194 C C . ASN D 1 91 ? -28.881 4.714 0.969 1.00 68.19 91 ASN C C 1
ATOM 6195 O O . ASN D 1 91 ? -29.988 5.245 0.869 1.00 70.58 91 ASN C O 1
ATOM 6200 N N . ALA D 1 92 ? -28.543 3.934 1.988 1.00 64.98 92 ALA C N 1
ATOM 6201 C CA . ALA D 1 92 ? -29.487 3.640 3.047 1.00 67.23 92 ALA C CA 1
ATOM 6202 C C . ALA D 1 92 ? -29.461 4.782 4.050 1.00 70.57 92 ALA C C 1
ATOM 6203 O O . ALA D 1 92 ? -28.435 5.443 4.217 1.00 75.81 92 ALA C O 1
ATOM 6205 N N . ILE D 1 93 ? -30.582 5.012 4.721 1.00 60.56 93 ILE C N 1
ATOM 6206 C CA . ILE D 1 93 ? -30.655 6.082 5.706 1.00 57.62 93 ILE C CA 1
ATOM 6207 C C . ILE D 1 93 ? -30.880 5.514 7.101 1.00 55.40 93 ILE C C 1
ATOM 6208 O O . ILE D 1 93 ? -31.822 4.759 7.333 1.00 57.13 93 ILE C O 1
ATOM 6213 N N . THR D 1 94 ? -30.001 5.881 8.025 1.00 53.46 94 THR C N 1
ATOM 6214 C CA . THR D 1 94 ? -30.151 5.512 9.424 1.00 49.98 94 THR C CA 1
ATOM 6215 C C . THR D 1 94 ? -30.499 6.754 10.221 1.00 53.02 94 THR C C 1
ATOM 6216 O O . THR D 1 94 ? -30.509 7.861 9.685 1.00 51.16 94 THR C O 1
ATOM 6220 N N . LEU D 1 95 ? -30.791 6.560 11.501 1.00 52.79 95 LEU C N 1
ATOM 6221 C CA . LEU D 1 95 ? -31.117 7.660 12.394 1.00 49.01 95 LEU C CA 1
ATOM 6222 C C . LEU D 1 95 ? -29.934 8.607 12.535 1.00 45.83 95 LEU C C 1
ATOM 6223 O O . LEU D 1 95 ? -30.106 9.824 12.579 1.00 45.83 95 LEU C O 1
ATOM 6228 N N . HIS D 1 96 ? -28.736 8.041 12.623 1.00 46.51 96 HIS C N 1
ATOM 6229 C CA . HIS D 1 96 ? -27.523 8.831 12.780 1.00 46.52 96 HIS C CA 1
ATOM 6230 C C . HIS D 1 96 ? -27.298 9.693 11.541 1.00 42.40 96 HIS C C 1
ATOM 6231 O O . HIS D 1 96 ? -27.078 10.911 11.633 1.00 44.87 96 HIS C O 1
ATOM 6238 N N . ARG D 1 97 ? -27.391 9.053 10.379 1.00 38.07 97 ARG C N 1
ATOM 6239 C CA . ARG D 1 97 ? -27.210 9.729 9.101 1.00 42.12 97 ARG C CA 1
ATOM 6240 C C . ARG D 1 97 ? -28.280 10.784 8.882 1.00 44.21 97 ARG C C 1
ATOM 6241 O O . ARG D 1 97 ? -27.997 11.865 8.377 1.00 41.02 97 ARG C O 1
ATOM 6249 N N . LEU D 1 98 ? -29.514 10.456 9.251 1.00 41.28 98 LEU C N 1
ATOM 6250 C CA . LEU D 1 98 ? -30.624 11.392 9.109 1.00 36.52 98 LEU C CA 1
ATOM 6251 C C . LEU D 1 98 ? -30.416 12.607 10.006 1.00 37.43 98 LEU C C 1
ATOM 6252 O O . LEU D 1 98 ? -30.684 13.738 9.603 1.00 31.66 98 LEU C O 1
ATOM 6257 N N . SER D 1 99 ? -29.931 12.368 11.220 1.00 34.23 99 SER C N 1
ATOM 6258 C CA . SER D 1 99 ? -29.676 13.445 12.167 1.00 30.50 99 SER C CA 1
ATOM 6259 C C . SER D 1 99 ? -28.609 14.378 11.599 1.00 34.40 99 SER C C 1
ATOM 6260 O O . SER D 1 99 ? -28.758 15.609 11.619 1.00 31.71 99 SER C O 1
ATOM 6263 N N . GLY D 1 100 ? -27.544 13.788 11.064 1.00 31.20 100 GLY C N 1
ATOM 6264 C CA . GLY D 1 100 ? -26.510 14.583 10.425 1.00 34.58 100 GLY C CA 1
ATOM 6265 C C . GLY D 1 100 ? -27.021 15.391 9.241 1.00 34.50 100 GLY C C 1
ATOM 6266 O O . GLY D 1 100 ? -26.734 16.591 9.120 1.00 30.52 100 GLY C O 1
ATOM 6267 N N . TYR D 1 101 ? -27.791 14.730 8.376 1.00 33.31 101 TYR C N 1
ATOM 6268 C CA . TYR D 1 101 ? -28.338 15.349 7.169 1.00 28.94 101 TYR C CA 1
ATOM 6269 C C . TYR D 1 101 ? -29.238 16.525 7.519 1.00 30.64 101 TYR C C 1
ATOM 6270 O O . TYR D 1 101 ? -29.224 17.549 6.841 1.00 32.30 101 TYR C O 1
ATOM 6279 N N . LEU D 1 102 ? -30.031 16.365 8.572 1.00 28.89 102 LEU C N 1
ATOM 6280 C CA . LEU D 1 102 ? -30.950 17.415 8.993 1.00 31.24 102 LEU C CA 1
ATOM 6281 C C . LEU D 1 102 ? -30.196 18.568 9.652 1.00 36.34 102 LEU C C 1
ATOM 6282 O O . LEU D 1 102 ? -30.601 19.734 9.540 1.00 35.70 102 LEU C O 1
ATOM 6287 N N . ALA D 1 103 ? -29.093 18.248 10.324 1.00 31.78 103 ALA C N 1
ATOM 6288 C CA . ALA D 1 103 ? -28.239 19.289 10.882 1.00 31.21 103 ALA C CA 1
ATOM 6289 C C . ALA D 1 103 ? -27.682 20.145 9.746 1.00 34.70 103 ALA C C 1
ATOM 6290 O O . ALA D 1 103 ? -27.746 21.386 9.788 1.00 36.56 103 ALA C O 1
ATOM 6292 N N . LYS D 1 104 ? -27.171 19.480 8.712 1.00 30.00 104 LYS C N 1
ATOM 6293 C CA . LYS D 1 104 ? -26.621 20.200 7.565 1.00 37.39 104 LYS C CA 1
ATOM 6294 C C . LYS D 1 104 ? -27.722 20.985 6.852 1.00 36.57 104 LYS C C 1
ATOM 6295 O O . LYS D 1 104 ? -27.476 22.082 6.332 1.00 37.94 104 LYS C O 1
ATOM 6301 N N . TRP D 1 105 ? -28.926 20.414 6.817 1.00 31.10 105 TRP C N 1
ATOM 6302 C CA . TRP D 1 105 ? -30.072 21.087 6.216 1.00 33.19 105 TRP C CA 1
ATOM 6303 C C . TRP D 1 105 ? -30.341 22.402 6.918 1.00 34.24 105 TRP C C 1
ATOM 6304 O O . TRP D 1 105 ? -30.526 23.429 6.266 1.00 31.56 105 TRP C O 1
ATOM 6315 N N . CYS D 1 106 ? -30.371 22.369 8.247 1.00 36.04 106 CYS C N 1
ATOM 6316 C CA . CYS D 1 106 ? -30.546 23.593 9.014 1.00 37.68 106 CYS C CA 1
ATOM 6317 C C . CYS D 1 106 ? -29.441 24.575 8.652 1.00 39.80 106 CYS C C 1
ATOM 6318 O O . CYS D 1 106 ? -29.696 25.770 8.452 1.00 34.55 106 CYS C O 1
ATOM 6321 N N . PHE D 1 107 ? -28.223 24.052 8.522 1.00 40.86 107 PHE C N 1
ATOM 6322 C CA . PHE D 1 107 ? -27.065 24.889 8.207 1.00 38.46 107 PHE C CA 1
ATOM 6323 C C . PHE D 1 107 ? -27.198 25.650 6.881 1.00 39.79 107 PHE C C 1
ATOM 6324 O O . PHE D 1 107 ? -26.875 26.836 6.812 1.00 42.67 107 PHE C O 1
ATOM 6332 N N . ASP D 1 108 ? -27.672 24.978 5.836 1.00 37.17 108 ASP C N 1
ATOM 6333 C CA . ASP D 1 108 ? -27.823 25.621 4.527 1.00 40.08 108 ASP C CA 1
ATOM 6334 C C . ASP D 1 108 ? -29.066 26.529 4.463 1.00 47.88 108 ASP C C 1
ATOM 6335 O O . ASP D 1 108 ? -29.040 27.645 3.900 1.00 51.93 108 ASP C O 1
ATOM 6340 N N . GLU D 1 109 ? -30.153 26.037 5.050 1.00 39.08 109 GLU C N 1
ATOM 6341 C CA . GLU D 1 109 ? -31.417 26.760 5.066 1.00 36.18 109 GLU C CA 1
ATOM 6342 C C . GLU D 1 109 ? -31.252 28.105 5.753 1.00 38.18 109 GLU C C 1
ATOM 6343 O O . GLU D 1 109 ? -31.811 29.106 5.312 1.00 42.17 109 GLU C O 1
ATOM 6349 N N . ILE D 1 110 ? -30.488 28.121 6.841 1.00 41.08 110 ILE C N 1
ATOM 6350 C CA . ILE D 1 110 ? -30.212 29.369 7.545 1.00 44.33 110 ILE C CA 1
ATOM 6351 C C . ILE D 1 110 ? -29.496 30.351 6.608 1.00 48.13 110 ILE C C 1
ATOM 6352 O O . ILE D 1 110 ? -29.752 31.557 6.640 1.00 46.79 110 ILE C O 1
ATOM 6357 N N . ASP D 1 111 ? -28.633 29.822 5.745 1.00 51.10 111 ASP C N 1
ATOM 6358 C CA . ASP D 1 111 ? -27.874 30.659 4.819 1.00 53.64 111 ASP C CA 1
ATOM 6359 C C . ASP D 1 111 ? -28.765 31.160 3.683 1.00 54.05 111 ASP C C 1
ATOM 6360 O O . ASP D 1 111 ? -28.418 32.121 2.993 1.00 50.70 111 ASP C O 1
ATOM 6365 N N . HIS D 1 112 ? -29.915 30.511 3.492 1.00 50.36 112 HIS C N 1
ATOM 6366 C CA . HIS D 1 112 ? -30.860 30.963 2.465 1.00 45.86 112 HIS C CA 1
ATOM 6367 C C . HIS D 1 112 ? -31.328 32.412 2.638 1.00 44.54 112 HIS C C 1
ATOM 6368 O O . HIS D 1 112 ? -31.668 33.076 1.659 1.00 52.97 112 HIS C O 1
ATOM 6375 N N . GLY D 1 113 ? -31.331 32.907 3.871 1.00 50.05 113 GLY C N 1
ATOM 6376 C CA . GLY D 1 113 ? -31.809 34.254 4.123 1.00 52.78 113 GLY C CA 1
ATOM 6377 C C . GLY D 1 113 ? -32.275 34.532 5.540 1.00 45.57 113 GLY C C 1
ATOM 6378 O O . GLY D 1 113 ? -32.191 33.681 6.423 1.00 48.26 113 GLY C O 1
ATOM 6379 N N . GLN D 1 114 ? -32.772 35.746 5.749 1.00 48.34 114 GLN C N 1
ATOM 6380 C CA . GLN D 1 114 ? -33.071 36.255 7.080 1.00 47.63 114 GLN C CA 1
ATOM 6381 C C . GLN D 1 114 ? -34.332 35.592 7.656 1.00 49.93 114 GLN C C 1
ATOM 6382 O O . GLN D 1 114 ? -34.398 35.297 8.853 1.00 53.31 114 GLN C O 1
ATOM 6388 N N . ILE D 1 115 ? -35.318 35.337 6.795 1.00 45.98 115 ILE C N 1
ATOM 6389 C CA . ILE D 1 115 ? -36.591 34.769 7.234 1.00 48.63 115 ILE C CA 1
ATOM 6390 C C . ILE D 1 115 ? -36.381 33.294 7.586 1.00 47.45 115 ILE C C 1
ATOM 6391 O O . ILE D 1 115 ? -36.844 32.830 8.630 1.00 46.95 115 ILE C O 1
ATOM 6396 N N . GLU D 1 116 ? -35.659 32.567 6.734 1.00 50.92 116 GLU C N 1
ATOM 6397 C CA . GLU D 1 116 ? -35.353 31.165 7.011 1.00 45.87 116 GLU C CA 1
ATOM 6398 C C . GLU D 1 116 ? -34.486 31.053 8.262 1.00 46.59 116 GLU C C 1
ATOM 6399 O O . GLU D 1 116 ? -34.688 30.161 9.084 1.00 52.10 116 GLU C O 1
ATOM 6405 N N . GLU D 1 117 ? -33.520 31.959 8.398 1.00 47.80 117 GLU C N 1
ATOM 6406 C CA . GLU D 1 117 ? -32.686 32.024 9.594 1.00 45.27 117 GLU C CA 1
ATOM 6407 C C . GLU D 1 117 ? -33.543 32.177 10.843 1.00 46.79 117 GLU C C 1
ATOM 6408 O O . GLU D 1 117 ? -33.347 31.472 11.842 1.00 47.88 117 GLU C O 1
ATOM 6414 N N . ALA D 1 118 ? -34.510 33.085 10.773 1.00 46.31 118 ALA C N 1
ATOM 6415 C CA . ALA D 1 118 ? -35.375 33.341 11.912 1.00 43.46 118 ALA C CA 1
ATOM 6416 C C . ALA D 1 118 ? -36.229 32.122 12.243 1.00 44.04 118 ALA C C 1
ATOM 6417 O O . ALA D 1 118 ? -36.401 31.778 13.415 1.00 43.02 118 ALA C O 1
ATOM 6419 N N . GLU D 1 119 ? -36.746 31.462 11.211 1.00 40.41 119 GLU C N 1
ATOM 6420 C CA . GLU D 1 119 ? -37.599 30.291 11.407 1.00 44.85 119 GLU C CA 1
ATOM 6421 C C . GLU D 1 119 ? -36.841 29.122 12.030 1.00 44.74 119 GLU C C 1
ATOM 6422 O O . GLU D 1 119 ? -37.291 28.531 13.020 1.00 51.45 119 GLU C O 1
ATOM 6428 N N . VAL D 1 120 ? -35.679 28.810 11.457 1.00 37.52 120 VAL C N 1
ATOM 6429 C CA . VAL D 1 120 ? -34.849 27.718 11.953 1.00 42.64 120 VAL C CA 1
ATOM 6430 C C . VAL D 1 120 ? -34.431 27.997 13.391 1.00 40.49 120 VAL C C 1
ATOM 6431 O O . VAL D 1 120 ? -34.574 27.139 14.264 1.00 38.79 120 VAL C O 1
ATOM 6435 N N . LYS D 1 121 ? -33.923 29.200 13.641 1.00 39.48 121 LYS C N 1
ATOM 6436 C CA . LYS D 1 121 ? -33.437 29.538 14.976 1.00 43.94 121 LYS C CA 1
ATOM 6437 C C . LYS D 1 121 ? -34.552 29.615 16.021 1.00 42.11 121 LYS C C 1
ATOM 6438 O O . LYS D 1 121 ? -34.305 29.399 17.207 1.00 38.92 121 LYS C O 1
ATOM 6444 N N . SER D 1 122 ? -35.774 29.913 15.586 1.00 41.26 122 SER C N 1
ATOM 6445 C CA . SER D 1 122 ? -36.882 30.056 16.528 1.00 44.72 122 SER C CA 1
ATOM 6446 C C . SER D 1 122 ? -37.535 28.713 16.810 1.00 39.57 122 SER C C 1
ATOM 6447 O O . SER D 1 122 ? -38.123 28.513 17.873 1.00 43.39 122 SER C O 1
ATOM 6450 N N . LYS D 1 123 ? -37.414 27.789 15.860 1.00 37.40 123 LYS C N 1
ATOM 6451 C CA . LYS D 1 123 ? -38.071 26.491 15.988 1.00 38.75 123 LYS C CA 1
ATOM 6452 C C . LYS D 1 123 ? -37.133 25.318 16.275 1.00 40.67 123 LYS C C 1
ATOM 6453 O O . LYS D 1 123 ? -37.484 24.424 17.033 1.00 34.18 123 LYS C O 1
ATOM 6459 N N . VAL D 1 124 ? -35.940 25.314 15.694 1.00 40.34 124 VAL C N 1
ATOM 6460 C CA . VAL D 1 124 ? -35.088 24.137 15.827 1.00 31.04 124 VAL C CA 1
ATOM 6461 C C . VAL D 1 124 ? -34.367 24.118 17.178 1.00 41.41 124 VAL C C 1
ATOM 6462 O O . VAL D 1 124 ? -33.691 25.078 17.543 1.00 44.49 124 VAL C O 1
ATOM 6466 N N . VAL D 1 125 ? -34.526 23.021 17.916 1.00 37.44 125 VAL C N 1
ATOM 6467 C CA . VAL D 1 125 ? -33.859 22.842 19.204 1.00 32.53 125 VAL C CA 1
ATOM 6468 C C . VAL D 1 125 ? -33.051 21.546 19.229 1.00 37.20 125 VAL C C 1
ATOM 6469 O O . VAL D 1 125 ? -33.575 20.478 18.920 1.00 37.16 125 VAL C O 1
ATOM 6473 N N . ILE D 1 126 ? -31.777 21.651 19.598 1.00 36.07 126 ILE C N 1
ATOM 6474 C CA . ILE D 1 126 ? -30.923 20.481 19.792 1.00 36.09 126 ILE C CA 1
ATOM 6475 C C . ILE D 1 126 ? -30.606 20.346 21.278 1.00 41.78 126 ILE C C 1
ATOM 6476 O O . ILE D 1 126 ? -29.814 21.115 21.822 1.00 43.69 126 ILE C O 1
ATOM 6481 N N . PRO D 1 127 ? -31.254 19.380 21.942 1.00 47.08 127 PRO C N 1
ATOM 6482 C CA . PRO D 1 127 ? -31.198 19.194 23.396 1.00 50.84 127 PRO C CA 1
ATOM 6483 C C . PRO D 1 127 ? -29.771 18.991 23.904 1.00 52.03 127 PRO C C 1
ATOM 6484 O O . PRO D 1 127 ? -29.431 19.470 24.987 1.00 51.22 127 PRO C O 1
ATOM 6488 N N . LEU D 1 128 ? -28.954 18.287 23.126 1.00 49.47 128 LEU C N 1
ATOM 6489 C CA . LEU D 1 128 ? -27.573 18.003 23.509 1.00 42.87 128 LEU C CA 1
ATOM 6490 C C . LEU D 1 128 ? -26.739 19.283 23.569 1.00 44.82 128 LEU C C 1
ATOM 6491 O O . LEU D 1 128 ? -25.754 19.363 24.304 1.00 49.89 128 LEU C O 1
ATOM 6496 N N . ALA D 1 129 ? -27.150 20.287 22.799 1.00 41.59 129 ALA C N 1
ATOM 6497 C CA . ALA D 1 129 ? -26.464 21.570 22.783 1.00 40.27 129 ALA C CA 1
ATOM 6498 C C . ALA D 1 129 ? -26.913 22.389 23.984 1.00 45.15 129 ALA C C 1
ATOM 6499 O O . ALA D 1 129 ? -26.101 23.024 24.656 1.00 42.65 129 ALA C O 1
ATOM 6501 N N . GLU D 1 130 ? -28.214 22.355 24.255 1.00 48.65 130 GLU C N 1
ATOM 6502 C CA . GLU D 1 130 ? -28.793 23.138 25.340 1.00 45.71 130 GLU C CA 1
ATOM 6503 C C . GLU D 1 130 ? -28.362 22.613 26.705 1.00 44.83 130 GLU C C 1
ATOM 6504 O O . GLU D 1 130 ? -28.279 23.368 27.673 1.00 39.90 130 GLU C O 1
ATOM 6510 N N . ALA D 1 131 ? -28.068 21.320 26.769 1.00 45.28 131 ALA C N 1
ATOM 6511 C CA . ALA D 1 131 ? -27.617 20.688 28.004 1.00 36.34 131 ALA C CA 1
ATOM 6512 C C . ALA D 1 131 ? -26.266 21.229 28.468 1.00 42.14 131 ALA C C 1
ATOM 6513 O O . ALA D 1 131 ? -25.891 21.065 29.629 1.00 54.10 131 ALA C O 1
ATOM 6515 N N . LYS D 1 132 ? -25.539 21.869 27.555 1.00 42.45 132 LYS C N 1
ATOM 6516 C CA . LYS D 1 132 ? -24.254 22.468 27.888 1.00 43.57 132 LYS C CA 1
ATOM 6517 C C . LYS D 1 132 ? -24.385 23.988 27.810 1.00 49.29 132 LYS C C 1
ATOM 6518 O O . LYS D 1 132 ? -23.390 24.710 27.837 1.00 52.54 132 LYS C O 1
ATOM 6524 N N . GLY D 1 133 ? -25.622 24.464 27.711 1.00 42.31 133 GLY C N 1
ATOM 6525 C CA . GLY D 1 133 ? -25.888 25.889 27.746 1.00 42.21 133 GLY C CA 1
ATOM 6526 C C . GLY D 1 133 ? -25.510 26.599 26.462 1.00 46.31 133 GLY C C 1
ATOM 6527 O O . GLY D 1 133 ? -25.268 27.806 26.458 1.00 48.14 133 GLY C O 1
ATOM 6528 N N . CYS D 1 134 ? -25.452 25.852 25.367 1.00 48.88 134 CYS C N 1
ATOM 6529 C CA . CYS D 1 134 ? -25.187 26.452 24.071 1.00 50.59 134 CYS C CA 1
ATOM 6530 C C . CYS D 1 134 ? -26.507 26.919 23.473 1.00 48.69 134 CYS C C 1
ATOM 6531 O O . CYS D 1 134 ? -27.512 26.213 23.539 1.00 49.62 134 CYS C O 1
ATOM 6534 N N . LYS D 1 135 ? -26.501 28.119 22.905 1.00 49.82 135 LYS C N 1
ATOM 6535 C CA . LYS D 1 135 ? -27.665 28.652 22.209 1.00 49.18 135 LYS C CA 1
ATOM 6536 C C . LYS D 1 135 ? -27.277 28.966 20.775 1.00 46.55 135 LYS C C 1
ATOM 6537 O O . LYS D 1 135 ? -26.099 28.908 20.421 1.00 46.71 135 LYS C O 1
ATOM 6543 N N . TRP D 1 136 ? -28.273 29.281 19.951 1.00 36.15 136 TRP C N 1
ATOM 6544 C CA . TRP D 1 136 ? -28.030 29.647 18.561 1.00 46.94 136 TRP C CA 1
ATOM 6545 C C . TRP D 1 136 ? -27.101 30.854 18.506 1.00 49.15 136 TRP C C 1
ATOM 6546 O O . TRP D 1 136 ? -26.282 30.983 17.596 1.00 49.91 136 TRP C O 1
ATOM 6557 N N . GLY D 1 137 ? -27.233 31.728 19.500 1.00 41.13 137 GLY C N 1
ATOM 6558 C CA . GLY D 1 137 ? -26.449 32.947 19.573 1.00 39.32 137 GLY C CA 1
ATOM 6559 C C . GLY D 1 137 ? -24.958 32.705 19.699 1.00 47.71 137 GLY C C 1
ATOM 6560 O O . GLY D 1 137 ? -24.154 33.557 19.325 1.00 57.50 137 GLY C O 1
ATOM 6561 N N . ASP D 1 138 ? -24.624 31.542 20.218 1.00 46.15 138 ASP C N 1
ATOM 6562 C CA . ASP D 1 138 ? -23.263 31.084 20.347 1.00 48.85 138 ASP C CA 1
ATOM 6563 C C . ASP D 1 138 ? -22.607 30.911 18.976 1.00 53.34 138 ASP C C 1
ATOM 6564 O O . ASP D 1 138 ? -21.412 31.083 18.829 1.00 59.35 138 ASP C O 1
ATOM 6569 N N . GLY D 1 139 ? -23.401 30.517 17.994 1.00 50.20 139 GLY C N 1
ATOM 6570 C CA . GLY D 1 139 ? -22.991 30.456 16.618 1.00 41.97 139 GLY C CA 1
ATOM 6571 C C . GLY D 1 139 ? -23.669 29.284 15.986 1.00 41.65 139 GLY C C 1
ATOM 6572 O O . GLY D 1 139 ? -24.026 28.361 16.685 1.00 43.02 139 GLY C O 1
ATOM 6573 N N . VAL D 1 140 ? -23.889 29.352 14.678 1.00 41.54 140 VAL C N 1
ATOM 6574 C CA . VAL D 1 140 ? -24.638 28.325 13.965 1.00 38.87 140 VAL C CA 1
ATOM 6575 C C . VAL D 1 140 ? -23.944 26.991 13.865 1.00 41.57 140 VAL C C 1
ATOM 6576 O O . VAL D 1 140 ? -24.524 25.965 14.123 1.00 42.73 140 VAL C O 1
ATOM 6580 N N . ALA D 1 141 ? -22.681 27.028 13.502 1.00 45.15 141 ALA C N 1
ATOM 6581 C CA . ALA D 1 141 ? -21.881 25.818 13.357 1.00 37.29 141 ALA C CA 1
ATOM 6582 C C . ALA D 1 141 ? -21.707 25.115 14.698 1.00 35.36 141 ALA C C 1
ATOM 6583 O O . ALA D 1 141 ? -21.873 23.896 14.802 1.00 36.87 141 ALA C O 1
ATOM 6585 N N . LEU D 1 142 ? -21.377 25.895 15.723 1.00 37.94 142 LEU C N 1
ATOM 6586 C CA . LEU D 1 142 ? -21.164 25.359 17.065 1.00 41.33 142 LEU C CA 1
ATOM 6587 C C . LEU D 1 142 ? -22.428 24.704 17.617 1.00 38.14 142 LEU C C 1
ATOM 6588 O O . LEU D 1 142 ? -22.382 23.581 18.124 1.00 37.15 142 LEU C O 1
ATOM 6593 N N . TYR D 1 143 ? -23.549 25.417 17.533 1.00 39.13 143 TYR C N 1
ATOM 6594 C CA . TYR D 1 143 ? -24.816 24.902 18.043 1.00 35.70 143 TYR C CA 1
ATOM 6595 C C . TYR D 1 143 ? -25.233 23.632 17.315 1.00 36.89 143 TYR C C 1
ATOM 6596 O O . TYR D 1 143 ? -25.700 22.680 17.935 1.00 36.49 143 TYR C O 1
ATOM 6605 N N . LEU D 1 144 ? -25.070 23.629 15.996 1.00 39.66 144 LEU C N 1
ATOM 6606 C CA . LEU D 1 144 ? -25.487 22.489 15.187 1.00 35.36 144 LEU C CA 1
ATOM 6607 C C . LEU D 1 144 ? -24.549 21.293 15.335 1.00 37.01 144 LEU C C 1
ATOM 6608 O O . LEU D 1 144 ? -24.940 20.156 15.064 1.00 34.00 144 LEU C O 1
ATOM 6613 N N . ALA D 1 145 ? -23.322 21.546 15.777 1.00 35.37 145 ALA C N 1
ATOM 6614 C CA . ALA D 1 145 ? -22.338 20.477 15.930 1.00 38.26 145 ALA C CA 1
ATOM 6615 C C . ALA D 1 145 ? -22.720 19.444 16.991 1.00 36.96 145 ALA C C 1
ATOM 6616 O O . ALA D 1 145 ? -22.206 18.326 16.986 1.00 39.40 145 ALA C O 1
ATOM 6618 N N . PHE D 1 146 ? -23.610 19.819 17.906 1.00 35.65 146 PHE C N 1
ATOM 6619 C CA . PHE D 1 146 ? -24.032 18.903 18.963 1.00 40.23 146 PHE C CA 1
ATOM 6620 C C . PHE D 1 146 ? -24.967 17.818 18.436 1.00 39.45 146 PHE C C 1
ATOM 6621 O O . PHE D 1 146 ? -25.173 16.797 19.090 1.00 42.50 146 PHE C O 1
ATOM 6629 N N . ALA D 1 147 ? -25.534 18.047 17.255 1.00 32.97 147 ALA C N 1
ATOM 6630 C CA . ALA D 1 147 ? -26.426 17.072 16.646 1.00 33.08 147 ALA C CA 1
ATOM 6631 C C . ALA D 1 147 ? -25.641 15.815 16.308 1.00 37.16 147 ALA C C 1
ATOM 6632 O O . ALA D 1 147 ? -24.534 15.897 15.788 1.00 47.11 147 ALA C O 1
ATOM 6634 N N . PRO D 1 148 ? -26.202 14.642 16.629 1.00 36.79 148 PRO C N 1
ATOM 6635 C CA . PRO D 1 148 ? -25.576 13.375 16.240 1.00 36.63 148 PRO C CA 1
ATOM 6636 C C . PRO D 1 148 ? -25.434 13.310 14.725 1.00 43.85 148 PRO C C 1
ATOM 6637 O O . PRO D 1 148 ? -26.341 13.735 14.016 1.00 41.92 148 PRO C O 1
ATOM 6641 N N . GLY D 1 149 ? -24.300 12.830 14.231 1.00 41.10 149 GLY C N 1
ATOM 6642 C CA . GLY D 1 149 ? -24.101 12.730 12.798 1.00 39.21 149 GLY C CA 1
ATOM 6643 C C . GLY D 1 149 ? -23.434 13.961 12.215 1.00 39.89 149 GLY C C 1
ATOM 6644 O O . GLY D 1 149 ? -23.019 13.962 11.057 1.00 40.81 149 GLY C O 1
ATOM 6645 N N . ALA D 1 150 ? -23.336 15.020 13.014 1.00 39.75 150 ALA C N 1
ATOM 6646 C CA . ALA D 1 150 ? -22.762 16.279 12.543 1.00 42.04 150 ALA C CA 1
ATOM 6647 C C . ALA D 1 150 ? -21.287 16.122 12.172 1.00 39.43 150 ALA C C 1
ATOM 6648 O O . ALA D 1 150 ? -20.748 16.904 11.383 1.00 41.43 150 ALA C O 1
ATOM 6650 N N . GLU D 1 151 ? -20.649 15.093 12.728 1.00 36.70 151 GLU C N 1
ATOM 6651 C CA . GLU D 1 151 ? -19.244 14.807 12.448 1.00 41.19 151 GLU C CA 1
ATOM 6652 C C . GLU D 1 151 ? -19.035 14.441 10.980 1.00 37.83 151 GLU C C 1
ATOM 6653 O O . GLU D 1 151 ? -17.907 14.427 10.490 1.00 41.55 151 GLU C O 1
ATOM 6659 N N . MET D 1 152 ? -20.129 14.143 10.287 1.00 39.78 152 MET C N 1
ATOM 6660 C CA . MET D 1 152 ? -20.086 13.821 8.867 1.00 40.78 152 MET C CA 1
ATOM 6661 C C . MET D 1 152 ? -19.759 15.062 8.040 1.00 41.03 152 MET C C 1
ATOM 6662 O O . MET D 1 152 ? -19.431 14.957 6.858 1.00 41.05 152 MET C O 1
ATOM 6667 N N . PHE D 1 153 ? -19.858 16.236 8.660 1.00 37.22 153 PHE C N 1
ATOM 6668 C CA . PHE D 1 153 ? -19.615 17.486 7.946 1.00 30.43 153 PHE C CA 1
ATOM 6669 C C . PHE D 1 153 ? -18.701 18.392 8.774 1.00 35.76 153 PHE C C 1
ATOM 6670 O O . PHE D 1 153 ? -19.085 19.487 9.187 1.00 35.45 153 PHE C O 1
ATOM 6678 N N . LEU D 1 154 ? -17.484 17.907 9.005 1.00 43.90 154 LEU C N 1
ATOM 6679 C CA . LEU D 1 154 ? -16.502 18.566 9.864 1.00 35.58 154 LEU C CA 1
ATOM 6680 C C . LEU D 1 154 ? -16.131 19.977 9.405 1.00 34.02 154 LEU C C 1
ATOM 6681 O O . LEU D 1 154 ? -15.926 20.869 10.229 1.00 39.24 154 LEU C O 1
ATOM 6686 N N . LYS D 1 155 ? -16.066 20.177 8.092 1.00 38.11 155 LYS C N 1
ATOM 6687 C CA . LYS D 1 155 ? -15.660 21.461 7.528 1.00 34.96 155 LYS C CA 1
ATOM 6688 C C . LYS D 1 155 ? -16.732 22.526 7.723 1.00 39.93 155 LYS C C 1
ATOM 6689 O O . LYS D 1 155 ? -16.446 23.621 8.206 1.00 41.02 155 LYS C O 1
ATOM 6695 N N . ASP D 1 156 ? -17.962 22.193 7.345 1.00 36.83 156 ASP C N 1
ATOM 6696 C CA . ASP D 1 156 ? -19.089 23.110 7.490 1.00 37.14 156 ASP C CA 1
ATOM 6697 C C . ASP D 1 156 ? -19.274 23.526 8.947 1.00 45.83 156 ASP C C 1
ATOM 6698 O O . ASP D 1 156 ? -19.649 24.663 9.237 1.00 49.07 156 ASP C O 1
ATOM 6703 N N . PHE D 1 157 ? -19.006 22.599 9.861 1.00 40.63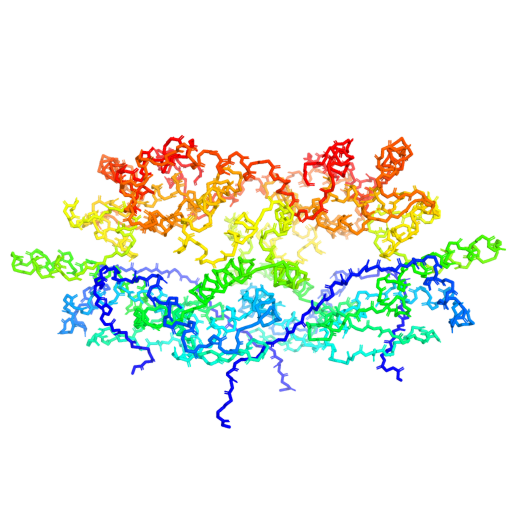 157 PHE C N 1
ATOM 6704 C CA . PHE D 1 157 ? -19.182 22.866 11.281 1.00 41.92 157 PHE C CA 1
ATOM 6705 C C . PHE D 1 157 ? -17.853 23.198 11.952 1.00 41.66 157 PHE C C 1
ATOM 6706 O O . PHE D 1 157 ? -17.759 23.223 13.176 1.00 37.55 157 PHE C O 1
ATOM 6714 N N . GLU D 1 158 ? -16.828 23.463 11.160 1.00 38.34 158 GLU C N 1
ATOM 6715 C CA . GLU D 1 158 ? -15.593 24.055 11.650 1.00 38.84 158 GLU C CA 1
ATOM 6716 C C . GLU D 1 158 ? -14.903 23.273 12.745 1.00 32.77 158 GLU C C 1
ATOM 6717 O O . GLU D 1 158 ? -14.346 23.834 13.652 1.00 38.27 158 GLU C O 1
ATOM 6723 N N . PHE D 1 159 ? -14.978 21.967 12.637 1.00 35.10 159 PHE C N 1
ATOM 6724 C CA . PHE D 1 159 ? -14.286 21.061 13.515 1.00 38.60 159 PHE C CA 1
ATOM 6725 C C . PHE D 1 159 ? -14.976 20.940 14.877 1.00 36.18 159 PHE C C 1
ATOM 6726 O O . PHE D 1 159 ? -14.517 20.239 15.747 1.00 36.63 159 PHE C O 1
ATOM 6734 N N . TYR D 1 160 ? -16.119 21.588 15.016 1.00 34.66 160 TYR C N 1
ATOM 6735 C CA . TYR D 1 160 ? -16.843 21.655 16.274 1.00 36.47 160 TYR C CA 1
ATOM 6736 C C . TYR D 1 160 ? -17.325 20.342 16.797 1.00 33.44 160 TYR C C 1
ATOM 6737 O O . TYR D 1 160 ? -17.312 20.130 17.967 1.00 35.45 160 TYR C O 1
ATOM 6746 N N . PRO D 1 161 ? -17.776 19.452 15.945 1.00 34.18 161 PRO C N 1
ATOM 6747 C CA . PRO D 1 161 ? -18.175 18.147 16.487 1.00 35.44 161 PRO C CA 1
ATOM 6748 C C . PRO D 1 161 ? -16.997 17.445 17.153 1.00 36.90 161 PRO C C 1
ATOM 6749 O O . PRO D 1 161 ? -17.137 16.866 18.235 1.00 47.26 161 PRO C O 1
ATOM 6753 N N . LEU D 1 162 ? -15.836 17.536 16.512 1.00 38.64 162 LEU C N 1
ATOM 6754 C CA . LEU D 1 162 ? -14.609 16.948 17.036 1.00 38.45 162 LEU C CA 1
ATOM 6755 C C . LEU D 1 162 ? -14.223 17.584 18.370 1.00 40.36 162 LEU C C 1
ATOM 6756 O O . LEU D 1 162 ? -13.936 16.881 19.341 1.00 37.76 162 LEU C O 1
ATOM 6761 N N . ALA D 1 163 ? -14.204 18.913 18.411 1.00 38.35 163 ALA C N 1
ATOM 6762 C CA . ALA D 1 163 ? -13.847 19.638 19.627 1.00 36.40 163 ALA C CA 1
ATOM 6763 C C . ALA D 1 163 ? -14.783 19.279 20.784 1.00 42.96 163 ALA C C 1
ATOM 6764 O O . ALA D 1 163 ? -14.342 19.114 21.928 1.00 55.79 163 ALA C O 1
ATOM 6766 N N . ILE D 1 164 ? -16.071 19.144 20.472 1.00 44.29 164 ILE C N 1
ATOM 6767 C CA . ILE D 1 164 ? -17.072 18.761 21.461 1.00 43.51 164 ILE C CA 1
ATOM 6768 C C . ILE D 1 164 ? -16.784 17.356 21.982 1.00 45.68 164 ILE C C 1
ATOM 6769 O O . ILE D 1 164 ? -16.788 17.138 23.188 1.00 53.11 164 ILE C O 1
ATOM 6774 N N . ASP D 1 165 ? -16.488 16.420 21.079 1.00 41.87 165 ASP C N 1
ATOM 6775 C CA . ASP D 1 165 ? -16.154 15.054 21.494 1.00 50.13 165 ASP C CA 1
ATOM 6776 C C . ASP D 1 165 ? -14.936 15.038 22.426 1.00 50.09 165 ASP C C 1
ATOM 6777 O O . ASP D 1 165 ? -14.946 14.380 23.478 1.00 53.22 165 ASP C O 1
ATOM 6782 N N . ILE D 1 166 ? -13.903 15.785 22.040 1.00 47.95 166 ILE C N 1
ATOM 6783 C CA . ILE D 1 166 ? -12.689 15.932 22.837 1.00 50.28 166 ILE C CA 1
ATOM 6784 C C . ILE D 1 166 ? -13.031 16.421 24.241 1.00 55.75 166 ILE C C 1
ATOM 6785 O O . ILE D 1 166 ? -12.540 15.882 25.241 1.00 59.12 166 ILE C O 1
ATOM 6790 N N . GLN D 1 167 ? -13.888 17.436 24.313 1.00 49.48 167 GLN C N 1
ATOM 6791 C CA . GLN D 1 167 ? -14.260 18.014 25.601 1.00 53.27 167 GLN C CA 1
ATOM 6792 C C . GLN D 1 167 ? -15.106 17.065 26.446 1.00 53.64 167 GLN C C 1
ATOM 6793 O O . GLN D 1 167 ? -15.055 17.105 27.676 1.00 54.43 167 GLN C O 1
ATOM 6799 N N . ARG D 1 168 ? -15.885 16.218 25.784 1.00 54.30 168 ARG C N 1
ATOM 6800 C CA . ARG D 1 168 ? -16.700 15.236 26.484 1.00 56.41 168 ARG C CA 1
ATOM 6801 C C . ARG D 1 168 ? -15.788 14.175 27.089 1.00 57.28 168 ARG C C 1
ATOM 6802 O O . ARG D 1 168 ? -16.054 13.663 28.177 1.00 52.86 168 ARG C O 1
ATOM 6810 N N . VAL D 1 169 ? -14.706 13.855 26.381 1.00 65.22 169 VAL C N 1
ATOM 6811 C CA . VAL D 1 169 ? -13.700 12.954 26.937 1.00 61.01 169 VAL C CA 1
ATOM 6812 C C . VAL D 1 169 ? -13.009 13.593 28.147 1.00 64.71 169 VAL C C 1
ATOM 6813 O O . VAL D 1 169 ? -13.006 13.018 29.236 1.00 66.81 169 VAL C O 1
ATOM 6817 N N . VAL D 1 170 ? -12.444 14.787 27.955 1.00 57.81 170 VAL C N 1
ATOM 6818 C CA . VAL D 1 170 ? -11.683 15.467 29.010 1.00 55.17 170 VAL C CA 1
ATOM 6819 C C . VAL D 1 170 ? -12.520 15.777 30.258 1.00 65.76 170 VAL C C 1
ATOM 6820 O O . VAL D 1 170 ? -12.140 15.415 31.372 1.00 68.49 170 VAL C O 1
ATOM 6824 N N . LYS D 1 171 ? -13.659 16.436 30.069 1.00 65.12 171 LYS C N 1
ATOM 6825 C CA . LYS D 1 171 ? -14.495 16.867 31.190 1.00 51.49 171 LYS C CA 1
ATOM 6826 C C . LYS D 1 171 ? -15.479 15.809 31.678 1.00 55.20 171 LYS C C 1
ATOM 6827 O O . LYS D 1 171 ? -15.550 15.516 32.871 1.00 67.95 171 LYS C O 1
ATOM 6833 N N . ASP D 1 172 ? -16.232 15.236 30.748 1.00 55.39 172 ASP C N 1
ATOM 6834 C CA . ASP D 1 172 ? -17.369 14.397 31.106 1.00 57.76 172 ASP C CA 1
ATOM 6835 C C . ASP D 1 172 ? -17.031 12.908 31.103 1.00 65.01 172 ASP C C 1
ATOM 6836 O O . ASP D 1 172 ? -17.919 12.059 31.202 1.00 64.23 172 ASP C O 1
ATOM 6841 N N . GLY D 1 173 ? -15.741 12.606 30.988 1.00 64.75 173 GLY C N 1
ATOM 6842 C CA . GLY D 1 173 ? -15.249 11.240 31.062 1.00 60.88 173 GLY C CA 1
ATOM 6843 C C . GLY D 1 173 ? -15.901 10.275 30.093 1.00 65.54 173 GLY C C 1
ATOM 6844 O O . GLY D 1 173 ? -16.140 9.116 30.430 1.00 66.37 173 GLY C O 1
ATOM 6845 N N . MET D 1 174 ? -16.194 10.755 28.890 1.00 61.12 174 MET C N 1
ATOM 6846 C CA . MET D 1 174 ? -16.757 9.914 27.844 1.00 66.93 174 MET C CA 1
ATOM 6847 C C . MET D 1 174 ? -15.740 8.852 27.432 1.00 74.55 174 MET C C 1
ATOM 6848 O O . MET D 1 174 ? -14.534 9.103 27.454 1.00 71.65 174 MET C O 1
ATOM 6853 N N . ASP D 1 175 ? -16.224 7.675 27.049 1.00 77.86 175 ASP C N 1
ATOM 6854 C CA . ASP D 1 175 ? -15.349 6.594 26.607 1.00 75.99 175 ASP C CA 1
ATOM 6855 C C . ASP D 1 175 ? -14.745 6.972 25.255 1.00 75.62 175 ASP C C 1
ATOM 6856 O O . ASP D 1 175 ? -15.421 7.561 24.411 1.00 75.47 175 ASP C O 1
ATOM 6861 N N . ILE D 1 176 ? -13.469 6.645 25.064 1.00 77.29 176 ILE C N 1
ATOM 6862 C CA . ILE D 1 176 ? -12.705 7.098 23.905 1.00 71.68 176 ILE C CA 1
ATOM 6863 C C . ILE D 1 176 ? -13.269 6.530 22.600 1.00 73.30 176 ILE C C 1
ATOM 6864 O O . ILE D 1 176 ? -13.136 7.134 21.530 1.00 73.33 176 ILE C O 1
ATOM 6869 N N . THR D 1 177 ? -13.944 5.388 22.709 1.00 70.60 177 THR C N 1
ATOM 6870 C CA . THR D 1 177 ? -14.479 4.694 21.542 1.00 78.75 177 THR C CA 1
ATOM 6871 C C . THR D 1 177 ? -15.465 5.556 20.755 1.00 79.80 177 THR C C 1
ATOM 6872 O O . THR D 1 177 ? -15.514 5.504 19.519 1.00 79.50 177 THR C O 1
ATOM 6876 N N . PHE D 1 178 ? -16.193 6.401 21.476 1.00 77.14 178 PHE C N 1
ATOM 6877 C CA . PHE D 1 178 ? -17.211 7.248 20.875 1.00 76.24 178 PHE C CA 1
ATOM 6878 C C . PHE D 1 178 ? -16.596 8.291 19.949 1.00 72.84 178 PHE C C 1
ATOM 6879 O O . PHE D 1 178 ? -17.298 8.926 19.160 1.00 71.93 178 PHE C O 1
ATOM 6887 N N . MET D 1 179 ? -15.280 8.465 20.042 1.00 68.70 179 MET C N 1
ATOM 6888 C CA . MET D 1 179 ? -14.590 9.415 19.180 1.00 71.28 179 MET C CA 1
ATOM 6889 C C . MET D 1 179 ? -14.128 8.801 17.860 1.00 66.15 179 MET C C 1
ATOM 6890 O O . MET D 1 179 ? -13.810 9.526 16.916 1.00 66.28 179 MET C O 1
ATOM 6895 N N . ARG D 1 180 ? -14.165 7.492 17.764 1.00 69.39 180 ARG C N 1
ATOM 6896 C CA . ARG D 1 180 ? -13.627 6.816 16.615 1.00 71.11 180 ARG C CA 1
ATOM 6897 C C . ARG D 1 180 ? -14.340 7.270 15.356 1.00 64.24 180 ARG C C 1
ATOM 6898 O O . ARG D 1 180 ? -13.732 7.403 14.324 1.00 61.30 180 ARG C O 1
ATOM 6906 N N . LYS D 1 181 ? -15.634 7.497 15.456 1.00 64.72 181 LYS C N 1
ATOM 6907 C CA . LYS D 1 181 ? -16.467 7.891 14.345 1.00 66.07 181 LYS C CA 1
ATOM 6908 C C . LYS D 1 181 ? -15.950 9.201 13.777 1.00 59.69 181 LYS C C 1
ATOM 6909 O O . LYS D 1 181 ? -15.807 9.338 12.564 1.00 62.63 181 LYS C O 1
ATOM 6915 N N . VAL D 1 182 ? -15.640 10.154 14.652 1.00 55.14 182 VAL C N 1
ATOM 6916 C CA . VAL D 1 182 ? -15.207 11.458 14.169 1.00 49.87 182 VAL C CA 1
ATOM 6917 C C . VAL D 1 182 ? -13.768 11.384 13.636 1.00 54.40 182 VAL C C 1
ATOM 6918 O O . VAL D 1 182 ? -13.353 12.230 12.844 1.00 53.54 182 VAL C O 1
ATOM 6922 N N . LEU D 1 183 ? -13.017 10.361 14.046 1.00 56.34 183 LEU C N 1
ATOM 6923 C CA . LEU D 1 183 ? -11.591 10.309 13.704 1.00 57.61 183 LEU C CA 1
ATOM 6924 C C . LEU D 1 183 ? -11.222 9.639 12.377 1.00 58.14 183 LEU C C 1
ATOM 6925 O O . LEU D 1 183 ? -10.037 9.546 12.048 1.00 63.91 183 LEU C O 1
ATOM 6930 N N . LYS D 1 184 ? -12.208 9.185 11.611 1.00 55.18 184 LYS C N 1
ATOM 6931 C CA . LYS D 1 184 ? -11.903 8.678 10.282 1.00 56.64 184 LYS C CA 1
ATOM 6932 C C . LYS D 1 184 ? -12.559 9.634 9.281 1.00 52.07 184 LYS C C 1
ATOM 6933 O O . LYS D 1 184 ? -12.338 9.552 8.071 1.00 56.40 184 LYS C O 1
ATOM 6939 N N . GLN D 1 185 ? -13.330 10.585 9.799 1.00 52.02 185 GLN C N 1
ATOM 6940 C CA . GLN D 1 185 ? -14.055 11.502 8.928 1.00 52.29 185 GLN C CA 1
ATOM 6941 C C . GLN D 1 185 ? -13.104 12.474 8.254 1.00 46.28 185 GLN C C 1
ATOM 6942 O O . GLN D 1 185 ? -12.001 12.721 8.742 1.00 54.90 185 GLN C O 1
ATOM 6948 N N . ARG D 1 186 ? -13.543 13.034 7.134 1.00 44.49 186 ARG C N 1
ATOM 6949 C CA . ARG D 1 186 ? -12.713 13.956 6.379 1.00 49.18 186 ARG C CA 1
ATOM 6950 C C . ARG D 1 186 ? -12.993 15.396 6.760 1.00 47.84 186 ARG C C 1
ATOM 6951 O O . ARG D 1 186 ? -13.967 15.696 7.448 1.00 46.96 186 ARG C O 1
ATOM 6959 N N . TYR D 1 187 ? -12.112 16.280 6.315 1.00 55.26 187 TYR C N 1
ATOM 6960 C CA . TYR D 1 187 ? -12.272 17.705 6.520 1.00 51.46 187 TYR C CA 1
ATOM 6961 C C . TYR D 1 187 ? -12.119 18.376 5.170 1.00 45.78 187 TYR C C 1
ATOM 6962 O O . TYR D 1 187 ? -11.003 18.641 4.722 1.00 52.20 187 TYR C O 1
ATOM 6971 N N . GLY D 1 188 ? -13.245 18.650 4.519 1.00 48.88 188 GLY C N 1
ATOM 6972 C CA . GLY D 1 188 ? -13.220 19.095 3.140 1.00 45.99 188 GLY C CA 1
ATOM 6973 C C . GLY D 1 188 ? -12.721 17.976 2.247 1.00 49.15 188 GLY C C 1
ATOM 6974 O O . GLY D 1 188 ? -13.383 16.949 2.090 1.00 56.50 188 GLY C O 1
ATOM 6975 N N . THR D 1 189 ? -11.536 18.169 1.678 1.00 49.17 189 THR C N 1
ATOM 6976 C CA . THR D 1 189 ? -10.928 17.160 0.826 1.00 50.79 189 THR C CA 1
ATOM 6977 C C . THR D 1 189 ? -9.838 16.401 1.570 1.00 50.70 189 THR C C 1
ATOM 6978 O O . THR D 1 189 ? -9.395 15.342 1.131 1.00 49.66 189 THR C O 1
ATOM 6982 N N . LYS D 1 190 ? -9.411 16.945 2.705 1.00 54.35 190 LYS C N 1
ATOM 6983 C CA . LYS D 1 190 ? -8.382 16.303 3.512 1.00 52.10 190 LYS C CA 1
ATOM 6984 C C . LYS D 1 190 ? -8.863 14.995 4.137 1.00 52.37 190 LYS C C 1
ATOM 6985 O O . LYS D 1 190 ? -9.994 14.902 4.610 1.00 53.71 190 LYS C O 1
ATOM 6991 N N . THR D 1 191 ? -7.984 13.997 4.152 1.00 55.53 191 THR C N 1
ATOM 6992 C CA . THR D 1 191 ? -8.255 12.738 4.836 1.00 59.91 191 THR C CA 1
ATOM 6993 C C . THR D 1 191 ? -7.861 12.903 6.300 1.00 62.97 191 THR C C 1
ATOM 6994 O O . THR D 1 191 ? -7.245 13.902 6.664 1.00 61.69 191 THR C O 1
ATOM 6998 N N . ALA D 1 192 ? -8.214 11.931 7.136 1.00 59.08 192 ALA C N 1
ATOM 6999 C CA . ALA D 1 192 ? -7.949 12.024 8.569 1.00 62.79 192 ALA C CA 1
ATOM 7000 C C . ALA D 1 192 ? -6.449 12.127 8.809 1.00 64.13 192 ALA C C 1
ATOM 7001 O O . ALA D 1 192 ? -5.982 12.935 9.621 1.00 63.41 192 ALA C O 1
ATOM 7003 N N . ASP D 1 193 ? -5.704 11.307 8.077 1.00 68.30 193 ASP C N 1
ATOM 7004 C CA . ASP D 1 193 ? -4.252 11.289 8.152 1.00 62.52 193 ASP C CA 1
ATOM 7005 C C . ASP D 1 193 ? -3.658 12.634 7.730 1.00 57.92 193 ASP C C 1
ATOM 7006 O O . ASP D 1 193 ? -2.534 12.965 8.103 1.00 66.69 193 ASP C O 1
ATOM 7011 N N . ASP D 1 194 ? -4.416 13.403 6.952 1.00 60.36 194 ASP C N 1
ATOM 7012 C CA . ASP D 1 194 ? -3.983 14.728 6.516 1.00 58.61 194 ASP C CA 1
ATOM 7013 C C . ASP D 1 194 ? -4.290 15.780 7.586 1.00 59.47 194 ASP C C 1
ATOM 7014 O O . ASP D 1 194 ? -3.376 16.421 8.108 1.00 57.83 194 ASP C O 1
ATOM 7019 N N . TRP D 1 195 ? -5.568 15.942 7.930 1.00 58.69 195 TRP C N 1
ATOM 7020 C CA . TRP D 1 195 ? -5.971 17.021 8.833 1.00 58.82 195 TRP C CA 1
ATOM 7021 C C . TRP D 1 195 ? -5.560 16.822 10.294 1.00 61.02 195 TRP C C 1
ATOM 7022 O O . TRP D 1 195 ? -5.524 17.785 11.059 1.00 61.31 195 TRP C O 1
ATOM 7033 N N . MET D 1 196 ? -5.249 15.583 10.680 1.00 53.83 196 MET C N 1
ATOM 7034 C CA . MET D 1 196 ? -4.747 15.334 12.034 1.00 55.27 196 MET C CA 1
ATOM 7035 C C . MET D 1 196 ? -3.359 15.928 12.253 1.00 66.05 196 MET C C 1
ATOM 7036 O O . MET D 1 196 ? -2.963 16.198 13.385 1.00 64.27 196 MET C O 1
ATOM 7041 N N . ILE D 1 197 ? -2.621 16.112 11.162 1.00 63.89 197 ILE C N 1
ATOM 7042 C CA . ILE D 1 197 ? -1.285 16.690 11.222 1.00 61.47 197 ILE C CA 1
ATOM 7043 C C . ILE D 1 197 ? -1.324 18.158 10.788 1.00 60.93 197 ILE C C 1
ATOM 7044 O O . ILE D 1 197 ? -0.666 19.008 11.389 1.00 62.55 197 ILE C O 1
ATOM 7049 N N . SER D 1 198 ? -2.131 18.459 9.771 1.00 54.05 198 SER C N 1
ATOM 7050 C CA . SER D 1 198 ? -2.087 19.773 9.127 1.00 57.14 198 SER C CA 1
ATOM 7051 C C . SER D 1 198 ? -3.027 20.828 9.715 1.00 61.11 198 SER C C 1
ATOM 7052 O O . SER D 1 198 ? -2.872 22.018 9.435 1.00 60.20 198 SER C O 1
ATOM 7055 N N . GLU D 1 199 ? -3.994 20.404 10.524 1.00 63.52 199 GLU C N 1
ATOM 7056 C CA . GLU D 1 199 ? -5.038 21.312 10.997 1.00 60.62 199 GLU C CA 1
ATOM 7057 C C . GLU D 1 199 ? -5.158 21.387 12.517 1.00 58.24 199 GLU C C 1
ATOM 7058 O O . GLU D 1 199 ? -6.217 21.730 13.034 1.00 57.75 199 GLU C O 1
ATOM 7064 N N . VAL D 1 200 ? -4.077 21.087 13.230 1.00 56.27 200 VAL C N 1
ATOM 7065 C CA . VAL D 1 200 ? -4.138 21.003 14.688 1.00 55.07 200 VAL C CA 1
ATOM 7066 C C . VAL D 1 200 ? -4.448 22.378 15.300 1.00 52.21 200 VAL C C 1
ATOM 7067 O O . VAL D 1 200 ? -5.119 22.479 16.332 1.00 53.19 200 VAL C O 1
ATOM 7071 N N . THR D 1 201 ? -3.990 23.433 14.630 1.00 50.10 201 THR C N 1
ATOM 7072 C CA . THR D 1 201 ? -4.206 24.805 15.087 1.00 50.82 201 THR C CA 1
ATOM 7073 C C . THR D 1 201 ? -5.690 25.168 15.099 1.00 55.83 201 THR C C 1
ATOM 7074 O O . THR D 1 201 ? -6.228 25.622 16.118 1.00 59.58 201 THR C O 1
ATOM 7078 N N . ALA D 1 202 ? -6.348 24.949 13.965 1.00 51.69 202 ALA C N 1
ATOM 7079 C CA . ALA D 1 202 ? -7.769 25.239 13.825 1.00 51.57 202 ALA C CA 1
ATOM 7080 C C . ALA D 1 202 ? -8.581 24.434 14.840 1.00 55.19 202 ALA C C 1
ATOM 7081 O O . ALA D 1 202 ? -9.503 24.958 15.476 1.00 49.81 202 ALA C O 1
ATOM 7083 N N . ILE D 1 203 ? -8.221 23.162 14.993 1.00 46.37 203 ILE C N 1
ATOM 7084 C CA . ILE D 1 203 ? -8.891 22.286 15.946 1.00 40.07 203 ILE C CA 1
ATOM 7085 C C . ILE D 1 203 ? -8.753 22.823 17.371 1.00 52.19 203 ILE C C 1
ATOM 7086 O O . ILE D 1 203 ? -9.721 22.824 18.128 1.00 54.82 203 ILE C O 1
ATOM 7091 N N . GLN D 1 204 ? -7.558 23.284 17.732 1.00 59.07 204 GLN C N 1
ATOM 7092 C CA . GLN D 1 204 ? -7.346 23.860 19.060 1.00 56.97 204 GLN C CA 1
ATOM 7093 C C . GLN D 1 204 ? -8.139 25.152 19.260 1.00 49.53 204 GLN C C 1
ATOM 7094 O O . GLN D 1 204 ? -8.623 25.424 20.361 1.00 54.34 204 GLN C O 1
ATOM 7100 N N . SER D 1 205 ? -8.259 25.951 18.203 1.00 46.45 205 SER C N 1
ATOM 7101 C CA . SER D 1 205 ? -9.073 27.164 18.263 1.00 51.12 205 SER C CA 1
ATOM 7102 C C . SER D 1 205 ? -10.513 26.780 18.593 1.00 57.85 205 SER C C 1
ATOM 7103 O O . SER D 1 205 ? -11.139 27.347 19.505 1.00 61.51 205 SER C O 1
ATOM 7106 N N . ALA D 1 206 ? -11.022 25.800 17.851 1.00 54.15 206 ALA C N 1
ATOM 7107 C CA . ALA D 1 206 ? -12.365 25.274 18.075 1.00 48.19 206 ALA C CA 1
ATOM 7108 C C . ALA D 1 206 ? -12.515 24.802 19.523 1.00 51.32 206 ALA C C 1
ATOM 7109 O O . ALA D 1 206 ? -13.527 25.079 20.174 1.00 52.99 206 ALA C O 1
ATOM 7111 N N . VAL D 1 207 ? -11.506 24.085 20.012 1.00 48.20 207 VAL C N 1
ATOM 7112 C CA . VAL D 1 207 ? -11.479 23.580 21.384 1.00 46.54 207 VAL C CA 1
ATOM 7113 C C . VAL D 1 207 ? -11.597 24.717 22.400 1.00 46.64 207 VAL C C 1
ATOM 7114 O O . VAL D 1 207 ? -12.302 24.594 23.401 1.00 46.44 207 VAL C O 1
ATOM 7118 N N . LYS D 1 208 ? -10.897 25.819 22.142 1.00 46.56 208 LYS C N 1
ATOM 7119 C CA . LYS D 1 208 ? -10.961 26.989 23.013 1.00 54.81 208 LYS C CA 1
ATOM 7120 C C . LYS D 1 208 ? -12.384 27.558 23.023 1.00 54.38 208 LYS C C 1
ATOM 7121 O O . LYS D 1 208 ? -12.953 27.841 24.093 1.00 59.10 208 LYS C O 1
ATOM 7127 N N . VAL D 1 209 ? -12.953 27.704 21.826 1.00 53.00 209 VAL C N 1
ATOM 7128 C CA . VAL D 1 209 ? -14.334 28.166 21.676 1.00 50.27 209 VAL C CA 1
ATOM 7129 C C . VAL D 1 209 ? -15.305 27.320 22.507 1.00 52.51 209 VAL C C 1
ATOM 7130 O O . VAL D 1 209 ? -16.080 27.856 23.302 1.00 54.95 209 VAL C O 1
ATOM 7134 N N . VAL D 1 210 ? -15.249 26.000 22.327 1.00 49.42 210 VAL C N 1
ATOM 7135 C CA . VAL D 1 210 ? -16.110 25.077 23.069 1.00 46.75 210 VAL C CA 1
ATOM 7136 C C . VAL D 1 210 ? -15.838 25.182 24.570 1.00 48.25 210 VAL C C 1
ATOM 7137 O O . VAL D 1 210 ? -16.742 25.027 25.389 1.00 56.00 210 VAL C O 1
ATOM 7141 N N . ALA D 1 211 ? -14.587 25.457 24.925 1.00 53.12 211 ALA C N 1
ATOM 7142 C CA . ALA D 1 211 ? -14.200 25.579 26.326 1.00 54.15 211 ALA C CA 1
ATOM 7143 C C . ALA D 1 211 ? -14.839 26.805 26.960 1.00 52.33 211 ALA C C 1
ATOM 7144 O O . ALA D 1 211 ? -15.080 26.832 28.165 1.00 53.59 211 ALA C O 1
ATOM 7146 N N . LYS D 1 212 ? -15.122 27.817 26.146 1.00 52.29 212 LYS C N 1
ATOM 7147 C CA . LYS D 1 212 ? -15.790 29.016 26.655 1.00 57.63 212 LYS C CA 1
ATOM 7148 C C . LYS D 1 212 ? -17.261 28.773 27.025 1.00 65.46 212 LYS C C 1
ATOM 7149 O O . LYS D 1 212 ? -17.907 29.634 27.622 1.00 64.13 212 LYS C O 1
ATOM 7155 N N . LEU D 1 213 ? -17.783 27.602 26.669 1.00 62.71 213 LEU C N 1
ATOM 7156 C CA . LEU D 1 213 ? -19.180 27.256 26.933 1.00 51.43 213 LEU C CA 1
ATOM 7157 C C . LEU D 1 213 ? -19.420 27.018 28.426 1.00 55.18 213 LEU C C 1
ATOM 7158 O O . LEU D 1 213 ? -18.504 26.627 29.149 1.00 64.96 213 LEU C O 1
ATOM 7163 N N . PRO D 1 214 ? -20.660 27.165 28.868 1.00 55.50 214 PRO C N 1
ATOM 7164 C CA . PRO D 1 214 ? -21.034 26.837 30.235 1.00 54.22 214 PRO C CA 1
ATOM 7165 C C . PRO D 1 214 ? -20.854 25.385 30.569 1.00 52.25 214 PRO C C 1
ATOM 7166 O O . PRO D 1 214 ? -20.377 25.071 31.634 1.00 55.88 214 PRO C O 1
ATOM 7170 N N . TRP D 1 215 ? -21.209 24.506 29.665 1.00 53.40 215 TRP C N 1
ATOM 7171 C CA . TRP D 1 215 ? -20.978 23.094 29.893 1.00 58.25 215 TRP C CA 1
ATOM 7172 C C . TRP D 1 215 ? -21.723 22.549 31.106 1.00 53.32 215 TRP C C 1
ATOM 7173 O O . TRP D 1 215 ? -22.934 22.535 31.137 1.00 59.57 215 TRP C O 1
ATOM 7184 N N . ALA D 1 216 ? -20.984 22.020 32.062 1.00 57.95 216 ALA C N 1
ATOM 7185 C CA . ALA D 1 216 ? -21.522 21.489 33.300 1.00 66.55 216 ALA C CA 1
ATOM 7186 C C . ALA D 1 216 ? -22.155 22.594 34.125 1.00 66.70 216 ALA C C 1
ATOM 7187 O O . ALA D 1 216 ? -22.950 22.342 35.008 1.00 61.61 216 ALA C O 1
ATOM 7189 N N . LYS D 1 217 ? -21.755 23.820 33.852 1.00 66.09 217 LYS C N 1
ATOM 7190 C CA . LYS D 1 217 ? -22.127 24.918 34.697 1.00 60.67 217 LYS C CA 1
ATOM 7191 C C . LYS D 1 217 ? -23.429 25.520 34.250 1.00 65.31 217 LYS C C 1
ATOM 7192 O O . LYS D 1 217 ? -23.830 26.555 34.730 1.00 70.47 217 LYS C O 1
ATOM 7198 N N . ALA D 1 218 ? -24.055 24.897 33.274 1.00 70.35 218 ALA C N 1
ATOM 7199 C CA . ALA D 1 218 ? -25.338 25.342 32.797 1.00 72.54 218 ALA C CA 1
ATOM 7200 C C . ALA D 1 218 ? -26.308 24.201 32.964 1.00 78.23 218 ALA C C 1
ATOM 7201 O O . ALA D 1 218 ? -25.980 23.092 32.589 1.00 84.48 218 ALA C O 1
ATOM 7203 N N . GLY D 1 219 ? -27.495 24.444 33.514 1.00 69.98 219 GLY C N 1
ATOM 7204 C CA . GLY D 1 219 ? -27.899 25.758 33.967 1.00 68.89 219 GLY C CA 1
ATOM 7205 C C . GLY D 1 219 ? -27.930 25.878 35.470 1.00 76.58 219 GLY C C 1
ATOM 7206 O O . GLY D 1 219 ? -28.759 25.298 36.154 1.00 69.43 219 GLY C O 1
ATOM 7207 N N . PHE D 1 220 ? -27.005 26.675 35.959 1.00 73.92 220 PHE C N 1
ATOM 7208 C CA . PHE D 1 220 ? -26.972 27.121 37.309 1.00 68.49 220 PHE C CA 1
ATOM 7209 C C . PHE D 1 220 ? -26.850 28.609 37.135 1.00 73.60 220 PHE C C 1
ATOM 7210 O O . PHE D 1 220 ? -26.004 29.064 36.376 1.00 77.01 220 PHE C O 1
ATOM 7218 N N . THR D 1 221 ? -27.657 29.378 37.847 1.00 73.34 221 THR C N 1
ATOM 7219 C CA . THR D 1 221 ? -27.629 30.820 37.700 1.00 68.44 221 THR C CA 1
ATOM 7220 C C . THR D 1 221 ? -26.321 31.303 38.281 1.00 69.31 221 THR C C 1
ATOM 7221 O O . THR D 1 221 ? -25.636 30.555 38.942 1.00 70.88 221 THR C O 1
ATOM 7225 N N . ALA D 1 222 ? -25.928 32.519 37.949 1.00 72.99 222 ALA C N 1
ATOM 7226 C CA . ALA D 1 222 ? -24.665 33.050 38.449 1.00 74.95 222 ALA C CA 1
ATOM 7227 C C . ALA D 1 222 ? -24.704 33.081 39.971 1.00 72.75 222 ALA C C 1
ATOM 7228 O O . ALA D 1 222 ? -23.707 32.787 40.645 1.00 78.58 222 ALA C O 1
ATOM 7230 N N . ALA D 1 223 ? -25.873 33.430 40.500 1.00 69.74 223 ALA C N 1
ATOM 7231 C CA . ALA D 1 223 ? -26.097 33.462 41.938 1.00 76.58 223 ALA C CA 1
ATOM 7232 C C . ALA D 1 223 ? -25.877 32.064 42.499 1.00 72.71 223 ALA C C 1
ATOM 7233 O O . ALA D 1 223 ? -25.297 31.892 43.579 1.00 66.83 223 ALA C O 1
ATOM 7235 N N . ALA D 1 224 ? -26.336 31.067 41.748 1.00 70.25 224 ALA C N 1
ATOM 7236 C CA . ALA D 1 224 ? -26.164 29.674 42.129 1.00 66.46 224 ALA C CA 1
ATOM 7237 C C . ALA D 1 224 ? -24.686 29.308 42.179 1.00 72.64 224 ALA C C 1
ATOM 7238 O O . ALA D 1 224 ? -24.251 28.613 43.092 1.00 75.35 224 ALA C O 1
ATOM 7240 N N . LYS D 1 225 ? -23.919 29.779 41.197 1.00 70.92 225 LYS C N 1
ATOM 7241 C CA . LYS D 1 225 ? -22.504 29.426 41.089 1.00 71.61 225 LYS C CA 1
ATOM 7242 C C . LYS D 1 225 ? -21.671 30.066 42.195 1.00 74.72 225 LYS C C 1
ATOM 7243 O O . LYS D 1 225 ? -20.755 29.438 42.740 1.00 73.17 225 LYS C O 1
ATOM 7249 N N . ASN D 1 226 ? -22.013 31.303 42.549 1.00 81.13 226 ASN C N 1
ATOM 7250 C CA . ASN D 1 226 ? -21.334 31.986 43.647 1.00 74.11 226 ASN C CA 1
ATOM 7251 C C . ASN D 1 226 ? -21.692 31.307 44.965 1.00 78.30 226 ASN C C 1
ATOM 7252 O O . ASN D 1 226 ? -20.835 31.112 45.836 1.00 81.42 226 ASN C O 1
ATOM 7257 N N . PHE D 1 227 ? -22.964 30.931 45.092 1.00 73.27 227 PHE C N 1
ATOM 7258 C CA . PHE D 1 227 ? -23.459 30.267 46.293 1.00 78.00 227 PHE C CA 1
ATOM 7259 C C . PHE D 1 227 ? -22.716 28.954 46.495 1.00 74.89 227 PHE C C 1
ATOM 7260 O O . PHE D 1 227 ? -22.255 28.652 47.597 1.00 74.43 227 PHE C O 1
ATOM 7268 N N . LEU D 1 228 ? -22.625 28.170 45.425 1.00 63.86 228 LEU C N 1
ATOM 7269 C CA . LEU D 1 228 ? -21.953 26.877 45.463 1.00 71.45 228 LEU C CA 1
ATOM 7270 C C . LEU D 1 228 ? -20.464 27.056 45.747 1.00 82.24 228 LEU C C 1
ATOM 7271 O O . LEU D 1 228 ? -19.851 26.233 46.429 1.00 83.00 228 LEU C O 1
ATOM 7276 N N . ALA D 1 229 ? -19.890 28.134 45.218 1.00 80.74 229 ALA C N 1
ATOM 7277 C CA . ALA D 1 229 ? -18.486 28.441 45.463 1.00 76.95 229 ALA C CA 1
ATOM 7278 C C . ALA D 1 229 ? -18.250 28.706 46.946 1.00 79.16 229 ALA C C 1
ATOM 7279 O O . ALA D 1 229 ? -17.231 28.297 47.505 1.00 80.69 229 ALA C O 1
ATOM 7281 N N . LYS D 1 230 ? -19.206 29.383 47.580 1.00 79.97 230 LYS C N 1
ATOM 7282 C CA . LYS D 1 230 ? -19.104 29.716 49.003 1.00 78.68 230 LYS C CA 1
ATOM 7283 C C . LYS D 1 230 ? -19.057 28.479 49.901 1.00 80.73 230 LYS C C 1
ATOM 7284 O O . LYS D 1 230 ? -18.710 28.572 51.080 1.00 82.85 230 LYS C O 1
ATOM 7290 N N . PHE D 1 231 ? -19.415 27.326 49.347 1.00 78.83 231 PHE C N 1
ATOM 7291 C CA . PHE D 1 231 ? -19.360 26.082 50.100 1.00 77.77 231 PHE C CA 1
ATOM 7292 C C . PHE D 1 231 ? -18.341 25.123 49.499 1.00 84.41 231 PHE C C 1
ATOM 7293 O O . PHE D 1 231 ? -18.518 23.904 49.537 1.00 85.99 231 PHE C O 1
ATOM 7301 N N . ASN D 1 232 ? -17.282 25.697 48.931 1.00 83.83 232 ASN C N 1
ATOM 7302 C CA . ASN D 1 232 ? -16.133 24.930 48.459 1.00 81.95 232 ASN C CA 1
ATOM 7303 C C . ASN D 1 232 ? -16.484 23.852 47.437 1.00 81.24 232 ASN C C 1
ATOM 7304 O O . ASN D 1 232 ? -15.956 22.741 47.478 1.00 84.01 232 ASN C O 1
ATOM 7309 N N . ILE D 1 233 ? -17.380 24.199 46.525 1.00 82.84 233 ILE C N 1
ATOM 7310 C CA . ILE D 1 233 ? -17.786 23.312 45.446 1.00 84.37 233 ILE C CA 1
ATOM 7311 C C . ILE D 1 233 ? -17.418 23.931 44.109 1.00 82.75 233 ILE C C 1
ATOM 7312 O O . ILE D 1 233 ? -17.901 25.010 43.763 1.00 82.17 233 ILE C O 1
ATOM 7317 N N . SER D 1 234 ? -16.550 23.261 43.358 1.00 88.07 234 SER C N 1
ATOM 7318 C CA . SER D 1 234 ? -16.228 23.773 42.042 1.00 88.52 234 SER C CA 1
ATOM 7319 C C . SER D 1 234 ? -17.322 23.285 41.128 1.00 89.19 234 SER C C 1
ATOM 7320 O O . SER D 1 234 ? -17.386 22.113 40.752 1.00 92.06 234 SER C O 1
ATOM 7323 N N . VAL D 1 235 ? -18.180 24.233 40.787 1.00 83.44 235 VAL C N 1
ATOM 7324 C CA . VAL D 1 235 ? -19.285 24.040 39.873 1.00 83.08 235 VAL C CA 1
ATOM 7325 C C . VAL D 1 235 ? -18.788 23.917 38.436 1.00 86.52 235 VAL C C 1
ATOM 7326 O O . VAL D 1 235 ? -18.978 22.885 37.791 1.00 87.98 235 VAL C O 1
#

Organism: NCBI:txid999729

B-factor: mean 62.44, std 21.7, range [20.75, 147.79]